Protein AF-0000000080270643 (afdb_homodimer)

Foldseek 3Di:
DAWADDDDQKIKLKAFDQPQQDDPHPDGDPGAKIQIKMWRHFLAIEIEFAAAPPCRVSSVVRVCVRHPLDAHAEYEYQDCPRRGPVCVLVVCVSHVNYEYEFAPVNVVVVCVNNVDDHHYDYQDAWDDRDQWIWGKADLACLPHRGGIWIATQVGQEIERALQQAFGHGFDPDQAPVRRDDCPVRSLSSCCPRVVLPLVSLVVRLVRCVPGRHQWYHYRMGHIYRPCVVVSSVVSNVSSDDDDLPAAEEEEEEADDPCQLVVLSVLLQVLLVVVPHHYDYDYQVVDDLVVLLVVLLNHLEYEYEAEDDPLEGDVSSVSNLVPHALSSRAAREYAYEYEYAPHGNHRQVSQVSCVVSRHRYPNVGQYDYDHDDDVSSVVSSVVSVVRVVSSVD/DAWADDDDQKIKLKAFDQPDQDDPNPDGDDGAKIQIKMWRHFLAIEIEFAAAPPCRVSSVVRVCVRHPLDAHAEYEYQDCPRRGPVCVLVVCVSHVNYEYEFAPVNVVVVCVNNVDDHHYDYQPAWDDRDPWIWGKAQLACLPHRGGIWIATQVGQEIEHALQQAFGHGFDPDQAPVRRDDCPVRSLSSCCPRVVLPLVSLVVRLVRCVPGRHQWYHYRMGHIYRPCVVVSSVVSNVSSDDDDLPAAEEEEEEADDPCQLVVLSVLLQVLLVVVPHHYDYDYQVVDDLVVLLVVLLNHLEYEYEAEDDPLEGDVSSVVNLVPHALSSRAAREYAYEYEYAPHGNHRQVSQVSCVVSRHRYPNVGQYDYDHDDDVSSVVSSVVSVVRVVSSVD

Secondary structure (DSSP, 8-state):
---EEEETTEEE--EEETT--EETTTEE-SS-EEE--EEEESSSEEEE----TT-HHHHHHHHHHHHTTPPP-EEEES---HHHHTTHHHHHHHSTTPEEEE-HHHHHHHHHHH-S---EEE--SEEE-SS-EEEEEE-TTSSSTT-EEEEETTTTEEEEETTT--S---SS-SBTTSS---HHHHHHHIIIIIGGGHHHHHHHHHHTTTS--SEEEESSSPBBSSSHHHHHHHHHHHT-----SS-EEEEEE--SSSHHHHHHHHHHHHHHHTTSEEEEEEGGGS-HHHHHHHHHT-SEEEEE--EETTEE-HHHHHHHTT--HHHHTT-EEEEEEEESS---HHHHHHHHHHHTT-EE-TT-EEEESS--HHHHHHHHHHHHHHHHHHT-/---EEEETTEEE--EEETT--EETTTEE-SS-EEE--EEEESSSEEEE----TT-HHHHHHHHHHHHTTPPP-EEEES---HHHHTTHHHHHHHSTTPEEEE-HHHHHHHHHHH-S---EEE--SEEE-SS-EEEEEE-TTSSSTT-EEEEETTTTEEEEETTT--S---SS-SBTTSS---HHHHHHHIIIIIGGGHHHHHHHHHHTTTS--SEEEESSSPBBSSSHHHHHHHHHHHT-----SS-EEEEEE--SSSHHHHHHHHHHHHHHHTTSEEEEEEGGGS-HHHHHHHHHT-SEEEEE--EETTEE-HHHHHHHTT--HHHHTT-EEEEEEEESS---HHHHHHHHHHHTT-EE-TT-EEEESS--HHHHHHHHHHHHHHHHHHT-

InterPro domains:
  IPR001279 Metallo-beta-lactamase [SM00849] (34-220)
  IPR008254 Flavodoxin/nitric oxide synthase [PF00258] (251-378)
  IPR008254 Flavodoxin/nitric oxide synthase [PS50902] (249-387)
  IPR016440 Rubredoxin-oxygen oxidoreductase [PIRSF005243] (1-388)
  IPR029039 Flavoprotein-like superfamily [G3DSA:3.40.50.360] (244-392)
  IPR029039 Flavoprotein-like superfamily [SSF52218] (246-391)
  IPR036866 Ribonuclease Z/Hydroxyacylglutathione hydrolase-like [G3DSA:3.60.15.10] (1-240)
  IPR036866 Ribonuclease Z/Hydroxyacylglutathione hydrolase-like [SSF56281] (3-280)
  IPR045761 ODP domain [PF19583] (35-221)

Solvent-accessible surface area (backbone atoms only — not comparable to full-atom values): 39728 Å² total; per-residue (Å²): 123,75,72,38,78,76,52,94,52,28,32,42,30,35,46,70,37,61,79,46,48,62,51,60,80,85,37,74,33,92,44,7,20,30,26,30,19,35,37,34,63,51,84,39,24,36,32,41,43,32,28,24,61,92,47,46,67,66,26,48,54,38,48,36,70,73,54,53,86,62,78,44,46,32,35,36,40,33,49,70,56,49,60,29,35,46,26,42,64,63,50,39,68,78,31,67,78,26,32,35,32,18,34,67,59,29,52,56,48,43,38,42,54,59,70,53,89,77,56,65,47,68,55,60,58,66,47,76,27,69,84,44,38,39,37,47,42,84,27,51,38,52,69,41,73,29,14,30,32,42,31,31,65,78,74,17,34,34,34,36,36,64,51,86,22,22,48,31,35,55,83,76,33,57,38,55,89,51,32,69,88,53,63,69,39,34,52,53,34,38,54,68,64,43,47,67,29,20,73,38,50,49,54,41,50,60,74,49,64,84,57,70,70,56,30,38,42,23,29,18,30,50,30,25,57,84,49,41,69,56,50,55,50,46,51,54,60,73,32,58,76,80,77,72,85,64,64,30,34,44,32,37,28,45,50,65,82,48,39,30,44,52,50,46,48,48,51,24,50,53,42,38,74,71,72,36,50,44,46,64,41,57,50,89,82,47,58,69,71,56,51,46,54,50,56,69,70,32,52,24,40,35,45,26,27,37,27,56,76,59,25,47,46,46,71,58,49,57,53,61,49,66,57,49,28,73,69,42,47,66,28,29,32,38,17,25,21,24,17,80,88,52,64,42,11,30,60,53,48,37,52,53,43,42,70,37,41,30,45,59,45,82,82,45,45,76,39,58,50,41,73,48,73,69,51,51,52,52,46,53,53,48,51,51,55,46,50,52,57,61,74,99,122,75,70,38,77,76,52,94,52,30,29,42,33,36,45,71,38,63,78,46,50,64,50,74,77,79,37,76,32,94,44,7,20,30,25,30,21,33,38,35,64,50,83,40,24,36,32,40,42,32,28,24,62,92,45,45,67,64,27,48,53,38,48,35,71,73,54,53,86,62,77,44,47,31,35,36,41,34,47,69,56,48,60,28,35,46,27,42,62,61,52,39,67,77,32,68,78,26,31,35,32,19,33,64,60,30,52,57,49,45,38,42,54,61,69,52,89,76,56,66,47,67,54,60,59,65,48,77,27,68,85,42,38,39,37,47,41,85,28,50,38,51,67,42,73,31,14,29,33,42,32,32,66,79,73,17,35,33,32,34,36,63,52,85,21,21,49,32,34,54,82,75,34,58,38,55,88,50,33,69,89,54,64,69,39,33,52,52,36,38,56,68,62,42,47,66,29,20,73,37,49,50,54,41,50,60,75,50,64,84,58,70,71,55,29,37,42,23,29,17,30,49,28,26,58,82,48,41,67,58,49,56,52,46,51,53,60,72,33,58,77,78,75,72,86,64,66,29,34,44,31,38,28,46,49,61,82,49,37,29,45,51,49,46,48,49,50,23,51,53,42,38,73,72,72,35,50,43,46,64,41,58,50,89,81,47,57,67,71,57,52,46,53,50,56,68,69,33,52,25,39,33,46,27,27,36,27,56,73,61,25,48,46,46,72,58,49,54,54,61,48,65,56,49,28,73,67,43,48,67,29,30,31,39,18,25,22,25,17,79,87,52,63,43,11,31,60,54,47,37,51,52,43,42,71,36,41,28,44,59,45,84,83,43,44,77,42,57,50,41,72,47,73,70,53,52,52,50,47,52,52,47,51,50,54,46,52,53,58,64,73,103

Structure (mmCIF, N/CA/C/O backbone):
data_AF-0000000080270643-model_v1
#
loop_
_entity.id
_entity.type
_entity.pdbx_description
1 polymer 'MBL fold metallo-hydrolase'
#
loop_
_atom_site.group_PDB
_atom_site.id
_atom_site.type_symbol
_atom_site.label_atom_id
_atom_site.label_alt_id
_atom_site.label_comp_id
_atom_site.label_asym_id
_atom_site.label_entity_id
_atom_site.label_seq_id
_atom_site.pdbx_PDB_ins_code
_atom_site.Cartn_x
_atom_site.Cartn_y
_atom_site.Cartn_z
_atom_site.occupancy
_atom_site.B_iso_or_equiv
_atom_site.auth_seq_id
_atom_site.auth_comp_id
_atom_site.auth_asym_id
_atom_site.auth_atom_id
_atom_site.pdbx_PDB_model_num
ATOM 1 N N . MET A 1 1 ? -5.559 20.656 32.625 1 81.25 1 MET A N 1
ATOM 2 C CA . MET A 1 1 ? -4.559 21.5 33.281 1 81.25 1 MET A CA 1
ATOM 3 C C . MET A 1 1 ? -5.074 22.922 33.438 1 81.25 1 MET A C 1
ATOM 5 O O . MET A 1 1 ? -5.844 23.422 32.594 1 81.25 1 MET A O 1
ATOM 9 N N . GLU A 1 2 ? -4.609 23.531 34.5 1 87.31 2 GLU A N 1
ATOM 10 C CA . GLU A 1 2 ? -5.051 24.891 34.781 1 87.31 2 GLU A CA 1
ATOM 11 C C . GLU A 1 2 ? -4.258 25.922 33.969 1 87.31 2 GLU A C 1
ATOM 13 O O . GLU A 1 2 ? -3.186 25.609 33.438 1 87.31 2 GLU A O 1
ATOM 18 N N . THR A 1 3 ? -4.922 27.047 33.906 1 94 3 THR A N 1
ATOM 19 C CA . THR A 1 3 ? -4.219 28.172 33.281 1 94 3 THR A CA 1
ATOM 20 C C . THR A 1 3 ? -2.857 28.391 33.938 1 94 3 THR A C 1
ATOM 22 O O . THR A 1 3 ? -2.732 28.297 35.156 1 94 3 THR A O 1
ATOM 25 N N . THR A 1 4 ? -1.87 28.656 33.125 1 94.69 4 THR A N 1
ATOM 26 C CA . THR A 1 4 ? -0.517 28.844 33.625 1 94.69 4 THR A CA 1
ATOM 27 C C . THR A 1 4 ? 0.04 30.203 33.219 1 94.69 4 THR A C 1
ATOM 29 O O . THR A 1 4 ? 0.062 30.531 32.031 1 94.69 4 THR A O 1
ATOM 32 N N . LYS A 1 5 ? 0.478 30.969 34.188 1 97.06 5 LYS A N 1
ATOM 33 C CA . LYS A 1 5 ? 1.164 32.219 33.906 1 97.06 5 LYS A CA 1
ATOM 34 C C . LYS A 1 5 ? 2.607 31.969 33.469 1 97.06 5 LYS A C 1
ATOM 36 O O . LYS A 1 5 ? 3.391 31.391 34.219 1 97.06 5 LYS A O 1
ATOM 41 N N . LEU A 1 6 ? 2.984 32.375 32.344 1 97.44 6 LEU A N 1
ATOM 42 C CA . LEU A 1 6 ? 4.324 32.156 31.812 1 97.44 6 LEU A CA 1
ATOM 43 C C . LEU A 1 6 ? 5.238 33.344 32.094 1 97.44 6 LEU A C 1
ATOM 45 O O . LEU A 1 6 ? 6.375 33.156 32.531 1 97.44 6 LEU A O 1
ATOM 49 N N . LYS A 1 7 ? 4.809 34.562 31.812 1 96.94 7 LYS A N 1
ATOM 50 C CA . LYS A 1 7 ? 5.43 35.844 32.094 1 96.94 7 LYS A CA 1
ATOM 51 C C . LYS A 1 7 ? 4.383 36.906 32.438 1 96.94 7 LYS A C 1
ATOM 53 O O . LYS A 1 7 ? 3.197 36.562 32.562 1 96.94 7 LYS A O 1
ATOM 58 N N . ASP A 1 8 ? 4.859 38.125 32.656 1 95.94 8 ASP A N 1
ATOM 59 C CA . ASP A 1 8 ? 3.918 39.156 33.062 1 95.94 8 ASP A CA 1
ATOM 60 C C . ASP A 1 8 ? 2.816 39.344 32 1 95.94 8 ASP A C 1
ATOM 62 O O . ASP A 1 8 ? 3.092 39.688 30.859 1 95.94 8 ASP A O 1
ATOM 66 N N . ASN A 1 9 ? 1.522 39 32.375 1 96.25 9 ASN A N 1
ATOM 67 C CA . ASN A 1 9 ? 0.296 39.156 31.594 1 96.25 9 ASN A CA 1
ATOM 68 C C . ASN A 1 9 ? 0.257 38.25 30.375 1 96.25 9 ASN A C 1
ATOM 70 O O . ASN A 1 9 ? -0.412 38.531 29.391 1 96.25 9 ASN A O 1
ATOM 74 N N . ILE A 1 10 ? 1.079 37.219 30.344 1 98.44 10 ILE A N 1
ATOM 75 C CA . ILE A 1 10 ? 1.055 36.219 29.281 1 98.44 10 ILE A CA 1
ATOM 76 C C . ILE A 1 10 ? 0.753 34.844 29.875 1 98.44 10 ILE A C 1
ATOM 78 O O . ILE A 1 10 ? 1.457 34.375 30.781 1 98.44 10 ILE A O 1
ATOM 82 N N . TYR A 1 11 ? -0.249 34.188 29.359 1 98.56 11 TYR A N 1
ATOM 83 C CA . TYR A 1 11 ? -0.774 32.969 29.984 1 98.56 11 TYR A CA 1
ATOM 84 C C . TYR A 1 11 ? -0.944 31.859 28.953 1 98.56 11 TYR A C 1
ATOM 86 O O . TYR A 1 11 ? -1.33 32.125 27.812 1 98.56 11 TYR A O 1
ATOM 94 N N . TRP A 1 12 ? -0.659 30.625 29.391 1 98.44 12 TRP A N 1
ATOM 95 C CA . TRP A 1 12 ? -1.078 29.453 28.641 1 98.44 12 TRP A CA 1
ATOM 96 C C . TRP A 1 12 ? -2.557 29.156 28.875 1 98.44 12 TRP A C 1
ATOM 98 O O . TRP A 1 12 ? -3 29.031 30.031 1 98.44 12 TRP A O 1
ATOM 108 N N . ILE A 1 13 ? -3.336 29.047 27.812 1 98.25 13 ILE A N 1
ATOM 109 C CA . ILE A 1 13 ? -4.77 28.797 27.906 1 98.25 13 ILE A CA 1
ATOM 110 C C . ILE A 1 13 ? -5.148 27.594 27.047 1 98.25 13 ILE A C 1
ATOM 112 O O . ILE A 1 13 ? -6.281 27.5 26.562 1 98.25 13 ILE A O 1
ATOM 116 N N . GLY A 1 14 ? -4.211 26.734 26.75 1 97.62 14 GLY A N 1
ATOM 117 C CA . GLY A 1 14 ? -4.418 25.547 25.922 1 97.62 14 GLY A CA 1
ATOM 118 C C . GLY A 1 14 ? -5.148 24.438 26.656 1 97.62 14 GLY A C 1
ATOM 119 O O . GLY A 1 14 ? -5.711 24.656 27.734 1 97.62 14 GLY A O 1
ATOM 120 N N . VAL A 1 15 ? -5.203 23.266 25.984 1 97.38 15 VAL A N 1
ATOM 121 C CA . VAL A 1 15 ? -5.93 22.125 26.516 1 97.38 15 VAL A CA 1
ATOM 122 C C . VAL A 1 15 ? -5.105 20.859 26.312 1 97.38 15 VAL A C 1
ATOM 124 O O . VAL A 1 15 ? -4.375 20.734 25.328 1 97.38 15 VAL A O 1
ATOM 127 N N . ASN A 1 16 ? -5.227 19.922 27.266 1 96.12 16 ASN A N 1
ATOM 128 C CA . ASN A 1 16 ? -4.629 18.594 27.156 1 96.12 16 ASN A CA 1
ATOM 129 C C . ASN A 1 16 ? -5.57 17.609 26.453 1 96.12 16 ASN A C 1
ATOM 131 O O . ASN A 1 16 ? -6.785 17.672 26.641 1 96.12 16 ASN A O 1
ATOM 135 N N . ASP A 1 17 ? -5.02 16.812 25.625 1 95.81 17 ASP A N 1
ATOM 136 C CA . ASP A 1 17 ? -5.711 15.664 25.031 1 95.81 17 ASP A CA 1
ATOM 137 C C . ASP A 1 17 ? -4.922 14.375 25.234 1 95.81 17 ASP A C 1
ATOM 139 O O . ASP A 1 17 ? -4.359 13.828 24.297 1 95.81 17 ASP A O 1
ATOM 143 N N . PRO A 1 18 ? -4.941 13.844 26.453 1 94.69 18 PRO A N 1
ATOM 144 C CA . PRO A 1 18 ? -4.102 12.695 26.781 1 94.69 18 PRO A CA 1
ATOM 145 C C . PRO A 1 18 ? -4.551 11.414 26.094 1 94.69 18 PRO A C 1
ATOM 147 O O . PRO A 1 18 ? -3.781 10.453 26 1 94.69 18 PRO A O 1
ATOM 150 N N . LYS A 1 19 ? -5.695 11.344 25.516 1 91.56 19 LYS A N 1
ATOM 151 C CA . LYS A 1 19 ? -6.262 10.102 24.984 1 91.56 19 LYS A CA 1
ATOM 152 C C . LYS A 1 19 ? -5.98 9.961 23.5 1 91.56 19 LYS A C 1
ATOM 154 O O . LYS A 1 19 ? -6.254 8.914 22.906 1 91.56 19 LYS A O 1
ATOM 159 N N . LEU A 1 20 ? -5.453 11.078 22.891 1 91.5 20 LEU A N 1
ATOM 160 C CA . LEU A 1 20 ? -5.199 11.016 21.469 1 91.5 20 LEU A CA 1
ATOM 161 C C . LEU A 1 20 ? -4.207 9.906 21.141 1 91.5 20 LEU A C 1
ATOM 163 O O . LEU A 1 20 ? -3.131 9.828 21.719 1 91.5 20 LEU A O 1
ATOM 167 N N . LYS A 1 21 ? -4.559 8.984 20.141 1 88.75 21 LYS A N 1
ATOM 168 C CA . LYS A 1 21 ? -3.697 7.863 19.75 1 88.75 21 LYS A CA 1
ATOM 169 C C . LYS A 1 21 ? -3.15 8.047 18.344 1 88.75 21 LYS A C 1
ATOM 171 O O . LYS A 1 21 ? -2.066 7.551 18.031 1 88.75 21 LYS A O 1
ATOM 176 N N . VAL A 1 22 ? -3.945 8.703 17.516 1 87.25 22 VAL A N 1
ATOM 177 C CA . VAL A 1 22 ? -3.533 8.938 16.141 1 87.25 22 VAL A CA 1
ATOM 178 C C . VAL A 1 22 ? -3.799 10.398 15.758 1 87.25 22 VAL A C 1
ATOM 180 O O . VAL A 1 22 ? -4.926 10.883 15.891 1 87.25 22 VAL A O 1
ATOM 183 N N . PHE A 1 23 ? -2.756 11.008 15.445 1 85.88 23 PHE A N 1
ATOM 184 C CA . PHE A 1 23 ? -2.863 12.383 14.961 1 85.88 23 PHE A CA 1
ATOM 185 C C . PHE A 1 23 ? -2.908 12.414 13.438 1 85.88 23 PHE A C 1
ATOM 187 O O . PHE A 1 23 ? -2.033 11.859 12.773 1 85.88 23 PHE A O 1
ATOM 194 N N . ASP A 1 24 ? -4.02 13.07 12.922 1 79.5 24 ASP A N 1
ATOM 195 C CA . ASP A 1 24 ? -4.312 13.156 11.492 1 79.5 24 ASP A CA 1
ATOM 196 C C . ASP A 1 24 ? -4.562 11.773 10.898 1 79.5 24 ASP A C 1
ATOM 198 O O . ASP A 1 24 ? -5.547 11.117 11.234 1 79.5 24 ASP A O 1
ATOM 202 N N . ILE A 1 25 ? -3.715 10.945 10.492 1 81.25 25 ILE A N 1
ATOM 203 C CA . ILE A 1 25 ? -3.846 9.609 9.93 1 81.25 25 ILE A CA 1
ATOM 204 C C . ILE A 1 25 ? -2.498 8.891 9.977 1 81.25 25 ILE A C 1
ATOM 206 O O . ILE A 1 25 ? -2.441 7.676 10.164 1 81.25 25 ILE A O 1
ATOM 210 N N . ILE A 1 26 ? -1.55 9.594 10.047 1 73.88 26 ILE A N 1
ATOM 211 C CA . ILE A 1 26 ? -0.252 9.016 9.719 1 73.88 26 ILE A CA 1
ATOM 212 C C . ILE A 1 26 ? 0.605 8.922 10.977 1 73.88 26 ILE A C 1
ATOM 214 O O . ILE A 1 26 ? 1.624 8.227 10.992 1 73.88 26 ILE A O 1
ATOM 218 N N . MET A 1 27 ? 0.141 9.648 12.031 1 84.25 27 MET A N 1
ATOM 219 C CA . MET A 1 27 ? 1.059 9.75 13.156 1 84.25 27 MET A CA 1
ATOM 220 C C . MET A 1 27 ? 0.45 9.125 14.406 1 84.25 27 MET A C 1
ATOM 222 O O . MET A 1 27 ? -0.525 9.641 14.961 1 84.25 27 MET A O 1
ATOM 226 N N . GLU A 1 28 ? 1.074 8.148 14.836 1 85.25 28 GLU A N 1
ATOM 227 C CA . GLU A 1 28 ? 0.664 7.551 16.094 1 85.25 28 GLU A CA 1
ATOM 228 C C . GLU A 1 28 ? 1.33 8.25 17.281 1 85.25 28 GLU A C 1
ATOM 230 O O . GLU A 1 28 ? 2.498 8.641 17.203 1 85.25 28 GLU A O 1
ATOM 235 N N . THR A 1 29 ? 0.585 8.578 18.25 1 86.44 29 THR A N 1
ATOM 236 C CA . THR A 1 29 ? 1.157 9.18 19.453 1 86.44 29 THR A CA 1
ATOM 237 C C . THR A 1 29 ? 0.917 8.297 20.672 1 86.44 29 THR A C 1
ATOM 239 O O . THR A 1 29 ? -0.184 7.777 20.859 1 86.44 29 THR A O 1
ATOM 242 N N . LYS A 1 30 ? 1.916 8.062 21.547 1 86.31 30 LYS A N 1
ATOM 243 C CA . LYS A 1 30 ? 1.851 7.191 22.719 1 86.31 30 LYS A CA 1
ATOM 244 C C . LYS A 1 30 ? 1.422 7.977 23.953 1 86.31 30 LYS A C 1
ATOM 246 O O . LYS A 1 30 ? 0.902 7.398 24.906 1 86.31 30 LYS A O 1
ATOM 251 N N . LYS A 1 31 ? 1.6 9.273 23.906 1 94.12 31 LYS A N 1
ATOM 252 C CA . LYS A 1 31 ? 1.43 10.047 25.125 1 94.12 31 LYS A CA 1
ATOM 253 C C . LYS A 1 31 ? 0.506 11.242 24.906 1 94.12 31 LYS A C 1
ATOM 255 O O . LYS A 1 31 ? 0.683 12.289 25.531 1 94.12 31 LYS A O 1
ATOM 260 N N . GLY A 1 32 ? -0.404 11.086 23.953 1 95.69 32 GLY A N 1
ATOM 261 C CA . GLY A 1 32 ? -1.379 12.133 23.703 1 95.69 32 GLY A CA 1
ATOM 262 C C . GLY A 1 32 ? -0.764 13.391 23.125 1 95.69 32 GLY A C 1
ATOM 263 O O . GLY A 1 32 ? 0.248 13.328 22.422 1 95.69 32 GLY A O 1
ATOM 264 N N . THR A 1 33 ? -1.459 14.508 23.281 1 96.94 33 THR A N 1
ATOM 265 C CA . THR A 1 33 ? -0.998 15.797 22.766 1 96.94 33 THR A CA 1
ATOM 266 C C . THR A 1 33 ? -1.601 16.953 23.578 1 96.94 33 THR A C 1
ATOM 268 O O . THR A 1 33 ? -2.252 16.719 24.594 1 96.94 33 THR A O 1
ATOM 271 N N . THR A 1 34 ? -1.216 18.109 23.25 1 97 34 THR A N 1
ATOM 272 C CA . THR A 1 34 ? -1.857 19.328 23.703 1 97 34 THR A CA 1
ATOM 273 C C . THR A 1 34 ? -2.207 20.234 22.516 1 97 34 THR A C 1
ATOM 275 O O . THR A 1 34 ? -1.606 20.109 21.453 1 97 34 THR A O 1
ATOM 278 N N . TYR A 1 35 ? -3.234 20.922 22.703 1 97.44 35 TYR A N 1
ATOM 279 C CA . TYR A 1 35 ? -3.518 22.047 21.828 1 97.44 35 TYR A CA 1
ATOM 280 C C . TYR A 1 35 ? -3.264 23.375 22.562 1 97.44 35 TYR A C 1
ATOM 282 O O . TYR A 1 35 ? -4.129 23.859 23.297 1 97.44 35 TYR A O 1
ATOM 290 N N . ASN A 1 36 ? -2.068 23.891 22.297 1 98.12 36 ASN A N 1
ATOM 291 C CA . ASN A 1 36 ? -1.649 25.078 23.031 1 98.12 36 ASN A CA 1
ATOM 292 C C . ASN A 1 36 ? -2.203 26.359 22.406 1 98.12 36 ASN A C 1
ATOM 294 O O . ASN A 1 36 ? -2.328 26.453 21.188 1 98.12 36 ASN A O 1
ATOM 298 N N . SER A 1 37 ? -2.543 27.203 23.203 1 98.38 37 SER A N 1
ATOM 299 C CA . SER A 1 37 ? -2.953 28.562 22.922 1 98.38 37 SER A CA 1
ATOM 300 C C . SER A 1 37 ? -2.504 29.516 24.031 1 98.38 37 SER A C 1
ATOM 302 O O . SER A 1 37 ? -2.219 29.078 25.141 1 98.38 37 SER A O 1
ATOM 304 N N . TYR A 1 38 ? -2.359 30.719 23.703 1 98.75 38 TYR A N 1
ATOM 305 C CA . TYR A 1 38 ? -1.782 31.656 24.672 1 98.75 38 TYR A CA 1
ATOM 306 C C . TYR A 1 38 ? -2.561 32.969 24.688 1 98.75 38 TYR A C 1
ATOM 308 O O . TYR A 1 38 ? -3.059 33.406 23.641 1 98.75 38 TYR A O 1
ATOM 316 N N . LEU A 1 39 ? -2.611 33.562 25.844 1 98.81 39 LEU A N 1
ATOM 317 C CA . LEU A 1 39 ? -3.324 34.812 26.062 1 98.81 39 LEU A CA 1
ATOM 318 C C . LEU A 1 39 ? -2.379 35.906 26.578 1 98.81 39 LEU A C 1
ATOM 320 O O . LEU A 1 39 ? -1.613 35.688 27.516 1 98.81 39 LEU A O 1
ATOM 324 N N . ILE A 1 40 ? -2.363 37 25.891 1 98.75 40 ILE A N 1
ATOM 325 C CA . ILE A 1 40 ? -1.622 38.188 26.328 1 98.75 40 ILE A CA 1
ATOM 326 C C . ILE A 1 40 ? -2.596 39.25 26.797 1 98.75 40 ILE A C 1
ATOM 328 O O . ILE A 1 40 ? -3.277 39.906 26 1 98.75 40 ILE A O 1
ATOM 332 N N . ASP A 1 41 ? -2.664 39.5 28.062 1 98.5 41 ASP A N 1
ATOM 333 C CA . ASP A 1 41 ? -3.57 40.438 28.672 1 98.5 41 ASP A CA 1
ATOM 334 C C . ASP A 1 41 ? -2.889 41.812 28.875 1 98.5 41 ASP A C 1
ATOM 336 O O . ASP A 1 41 ? -2.461 42.125 29.984 1 98.5 41 ASP A O 1
ATOM 340 N N . ASP A 1 42 ? -2.811 42.531 27.844 1 97.94 42 ASP A N 1
ATOM 341 C CA . ASP A 1 42 ? -2.197 43.844 27.797 1 97.94 42 ASP A CA 1
ATOM 342 C C . ASP A 1 42 ? -3.248 44.938 27.578 1 97.94 42 ASP A C 1
ATOM 344 O O . ASP A 1 42 ? -4.43 44.75 27.875 1 97.94 42 ASP A O 1
ATOM 348 N N . GLU A 1 43 ? -2.854 46.281 27.234 1 98.19 43 GLU A N 1
ATOM 349 C CA . GLU A 1 43 ? -3.832 47.281 26.875 1 98.19 43 GLU A CA 1
ATOM 350 C C . GLU A 1 43 ? -4.781 46.812 25.797 1 98.19 43 GLU A C 1
ATOM 352 O O . GLU A 1 43 ? -5.988 47.031 25.859 1 98.19 43 GLU A O 1
ATOM 357 N N . LYS A 1 44 ? -4.188 46.156 24.844 1 98.38 44 LYS A N 1
ATOM 358 C CA . LYS A 1 44 ? -4.93 45.375 23.875 1 98.38 44 LYS A CA 1
ATOM 359 C C . LYS A 1 44 ? -4.723 43.875 24.109 1 98.38 44 LYS A C 1
ATOM 361 O O . LYS A 1 44 ? -3.596 43.438 24.344 1 98.38 44 LYS A O 1
ATOM 366 N N . ILE A 1 45 ? -5.75 43.125 24.078 1 98.75 45 ILE A N 1
ATOM 367 C CA . ILE A 1 45 ? -5.703 41.688 24.422 1 98.75 45 ILE A CA 1
ATOM 368 C C . ILE A 1 45 ? -5.547 40.875 23.141 1 98.75 45 ILE A C 1
ATOM 370 O O . ILE A 1 45 ? -6.254 41.094 22.156 1 98.75 45 ILE A O 1
ATOM 374 N N . ALA A 1 46 ? -4.605 39.938 23.203 1 98.81 46 ALA A N 1
ATOM 375 C CA . ALA A 1 46 ? -4.363 39.094 22.047 1 98.81 46 ALA A CA 1
ATOM 376 C C . ALA A 1 46 ? -4.367 37.625 22.469 1 98.81 46 ALA A C 1
ATOM 378 O O . ALA A 1 46 ? -3.9 37.25 23.547 1 98.81 46 ALA A O 1
ATOM 379 N N . ILE A 1 47 ? -4.887 36.781 21.625 1 98.75 47 ILE A N 1
ATOM 380 C CA . ILE A 1 47 ? -4.809 35.312 21.734 1 98.75 47 ILE A CA 1
ATOM 381 C C . ILE A 1 47 ? -3.957 34.75 20.594 1 98.75 47 ILE A C 1
ATOM 383 O O . ILE A 1 47 ? -4.109 35.156 19.438 1 98.75 47 ILE A O 1
ATOM 387 N N . VAL A 1 48 ? -3.021 33.906 20.938 1 98.62 48 VAL A N 1
ATOM 388 C CA . VAL A 1 48 ? -2.182 33.25 19.938 1 98.62 48 VAL A CA 1
ATOM 389 C C . VAL A 1 48 ? -2.672 31.828 19.688 1 98.62 48 VAL A C 1
ATOM 391 O O . VAL A 1 48 ? -2.627 31 20.594 1 98.62 48 VAL A O 1
ATOM 394 N N . ASP A 1 49 ? -3.119 31.594 18.484 1 97.25 49 ASP A N 1
ATOM 395 C CA . ASP A 1 49 ? -3.686 30.328 18.016 1 97.25 49 ASP A CA 1
ATOM 396 C C . ASP A 1 49 ? -4.891 29.922 18.875 1 97.25 49 ASP A C 1
ATOM 398 O O . ASP A 1 49 ? -5.199 30.562 19.875 1 97.25 49 ASP A O 1
ATOM 402 N N . SER A 1 50 ? -5.625 29.031 18.391 1 96.75 50 SER A N 1
ATOM 403 C CA . SER A 1 50 ? -6.762 28.453 19.094 1 96.75 50 SER A CA 1
ATOM 404 C C . SER A 1 50 ? -6.574 26.953 19.281 1 96.75 50 SER A C 1
ATOM 406 O O . SER A 1 50 ? -5.449 26.453 19.266 1 96.75 50 SER A O 1
ATOM 408 N N . VAL A 1 51 ? -7.684 26.266 19.688 1 97 51 VAL A N 1
ATOM 409 C CA . VAL A 1 51 ? -7.605 24.844 19.984 1 97 51 VAL A CA 1
ATOM 410 C C . VAL A 1 51 ? -8.445 24.062 18.969 1 97 51 VAL A C 1
ATOM 412 O O . VAL A 1 51 ? -9.133 24.656 18.141 1 97 51 VAL A O 1
ATOM 415 N N . LYS A 1 52 ? -8.273 22.812 19 1 95.31 52 LYS A N 1
ATOM 416 C CA . LYS A 1 52 ? -9.008 21.906 18.109 1 95.31 52 LYS A CA 1
ATOM 417 C C . LYS A 1 52 ? -10.508 21.969 18.391 1 95.31 52 LYS A C 1
ATOM 419 O O . LYS A 1 52 ? -10.922 22.203 19.531 1 95.31 52 LYS A O 1
ATOM 424 N N . ASN A 1 53 ? -11.242 21.781 17.344 1 94 53 ASN A N 1
ATOM 425 C CA . ASN A 1 53 ? -12.688 21.656 17.531 1 94 53 ASN A CA 1
ATOM 426 C C . ASN A 1 53 ? -13.039 20.625 18.594 1 94 53 ASN A C 1
ATOM 428 O O . ASN A 1 53 ? -12.438 19.547 18.641 1 94 53 ASN A O 1
ATOM 432 N N . GLY A 1 54 ? -13.969 20.969 19.453 1 93.69 54 GLY A N 1
ATOM 433 C CA . GLY A 1 54 ? -14.367 20.078 20.547 1 93.69 54 GLY A CA 1
ATOM 434 C C . GLY A 1 54 ? -13.742 20.453 21.875 1 93.69 54 GLY A C 1
ATOM 435 O O . GLY A 1 54 ? -14.195 19.984 22.922 1 93.69 54 GLY A O 1
ATOM 436 N N . PHE A 1 55 ? -12.719 21.344 21.812 1 96.06 55 PHE A N 1
ATOM 437 C CA . PHE A 1 55 ? -12 21.656 23.047 1 96.06 55 PHE A CA 1
ATOM 438 C C . PHE A 1 55 ? -12.172 23.125 23.406 1 96.06 55 PHE A C 1
ATOM 440 O O . PHE A 1 55 ? -11.555 23.609 24.359 1 96.06 55 PHE A O 1
ATOM 447 N N . LEU A 1 56 ? -13.023 23.844 22.703 1 96.56 56 LEU A N 1
ATOM 448 C CA . LEU A 1 56 ? -13.117 25.297 22.859 1 96.56 56 LEU A CA 1
ATOM 449 C C . LEU A 1 56 ? -13.625 25.672 24.25 1 96.56 56 LEU A C 1
ATOM 451 O O . LEU A 1 56 ? -13.164 26.641 24.844 1 96.56 56 LEU A O 1
ATOM 455 N N . ASP A 1 57 ? -14.578 24.953 24.781 1 97.12 57 ASP A N 1
ATOM 456 C CA . ASP A 1 57 ? -15.203 25.297 26.062 1 97.12 57 ASP A CA 1
ATOM 457 C C . ASP A 1 57 ? -14.164 25.375 27.172 1 97.12 57 ASP A C 1
ATOM 459 O O . ASP A 1 57 ? -14.188 26.297 28 1 97.12 57 ASP A O 1
ATOM 463 N N . GLU A 1 58 ? -13.344 24.406 27.156 1 97.12 58 GLU A N 1
ATOM 464 C CA . GLU A 1 58 ? -12.297 24.391 28.188 1 97.12 58 GLU A CA 1
ATOM 465 C C . GLU A 1 58 ? -11.352 25.578 28.031 1 97.12 58 GLU A C 1
ATOM 467 O O . GLU A 1 58 ? -11 26.234 29.016 1 97.12 58 GLU A O 1
ATOM 472 N N . SER A 1 59 ? -10.93 25.859 26.844 1 97.38 59 SER A N 1
ATOM 473 C CA . SER A 1 59 ? -10.047 27 26.609 1 97.38 59 SER A CA 1
ATOM 474 C C . SER A 1 59 ? -10.742 28.312 26.953 1 97.38 59 SER A C 1
ATOM 476 O O . SER A 1 59 ? -10.125 29.203 27.531 1 97.38 59 SER A O 1
ATOM 478 N N . LEU A 1 60 ? -12.008 28.422 26.594 1 97.5 60 LEU A N 1
ATOM 479 C CA . LEU A 1 60 ? -12.789 29.625 26.844 1 97.5 60 LEU A CA 1
ATOM 480 C C . LEU A 1 60 ? -12.898 29.891 28.344 1 97.5 60 LEU A C 1
ATOM 482 O O . LEU A 1 60 ? -12.867 31.047 28.781 1 97.5 60 LEU A O 1
ATOM 486 N N . SER A 1 61 ? -13.102 28.859 29.078 1 97.75 61 SER A N 1
ATOM 487 C CA . SER A 1 61 ? -13.156 29 30.531 1 97.75 61 SER A CA 1
ATOM 488 C C . SER A 1 61 ? -11.859 29.609 31.078 1 97.75 61 SER A C 1
ATOM 490 O O . SER A 1 61 ? -11.891 30.438 31.984 1 97.75 61 SER A O 1
ATOM 492 N N . LYS A 1 62 ? -10.758 29.203 30.516 1 97.88 62 LYS A N 1
ATOM 493 C CA . LYS A 1 62 ? -9.453 29.734 30.922 1 97.88 62 LYS A CA 1
ATOM 494 C C . LYS A 1 62 ? -9.305 31.203 30.516 1 97.88 62 LYS A C 1
ATOM 496 O O . LYS A 1 62 ? -8.781 32 31.281 1 97.88 62 LYS A O 1
ATOM 501 N N . ILE A 1 63 ? -9.742 31.469 29.297 1 98.25 63 ILE A N 1
ATOM 502 C CA . ILE A 1 63 ? -9.695 32.844 28.812 1 98.25 63 ILE A CA 1
ATOM 503 C C . ILE A 1 63 ? -10.484 33.75 29.75 1 98.25 63 ILE A C 1
ATOM 505 O O . ILE A 1 63 ? -9.961 34.781 30.219 1 98.25 63 ILE A O 1
ATOM 509 N N . LYS A 1 64 ? -11.703 33.406 30.031 1 97.56 64 LYS A N 1
ATOM 510 C CA . LYS A 1 64 ? -12.578 34.219 30.875 1 97.56 64 LYS A CA 1
ATOM 511 C C . LYS A 1 64 ? -12.039 34.312 32.312 1 97.56 64 LYS A C 1
ATOM 513 O O . LYS A 1 64 ? -12.25 35.312 33 1 97.56 64 LYS A O 1
ATOM 518 N N . GLY A 1 65 ? -11.391 33.281 32.688 1 97.56 65 GLY A N 1
ATOM 519 C CA . GLY A 1 65 ? -10.75 33.281 34 1 97.56 65 GLY A CA 1
ATOM 520 C C . GLY A 1 65 ? -9.688 34.344 34.125 1 97.56 65 GLY A C 1
ATOM 521 O O . GLY A 1 65 ? -9.438 34.875 35.219 1 97.56 65 GLY A O 1
ATOM 522 N N . VAL A 1 66 ? -9.039 34.688 33 1 97.75 66 VAL A N 1
ATOM 523 C CA . VAL A 1 66 ? -7.938 35.656 33.031 1 97.75 66 VAL A CA 1
ATOM 524 C C . VAL A 1 66 ? -8.477 37.062 32.781 1 97.75 66 VAL A C 1
ATOM 526 O O . VAL A 1 66 ? -8.125 38 33.5 1 97.75 66 VAL A O 1
ATOM 529 N N . ILE A 1 67 ? -9.422 37.156 31.797 1 97.75 67 ILE A N 1
ATOM 530 C CA . ILE A 1 67 ? -9.727 38.531 31.359 1 97.75 67 ILE A CA 1
ATOM 531 C C . ILE A 1 67 ? -11.18 38.844 31.688 1 97.75 67 ILE A C 1
ATOM 533 O O . ILE A 1 67 ? -11.656 39.938 31.375 1 97.75 67 ILE A O 1
ATOM 537 N N . GLY A 1 68 ? -11.883 37.938 32.312 1 96.62 68 GLY A N 1
ATOM 538 C CA . GLY A 1 68 ? -13.273 38.188 32.625 1 96.62 68 GLY A CA 1
ATOM 539 C C . GLY A 1 68 ? -14.141 38.438 31.406 1 96.62 68 GLY A C 1
ATOM 540 O O . GLY A 1 68 ? -14.133 37.656 30.453 1 96.62 68 GLY A O 1
ATOM 541 N N . GLU A 1 69 ? -14.766 39.625 31.43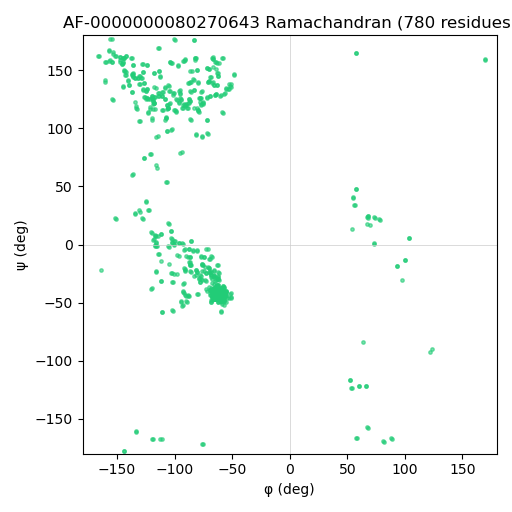8 1 96.06 69 GLU A N 1
ATOM 542 C CA . GLU A 1 69 ? -15.703 39.938 30.359 1 96.06 69 GLU A CA 1
ATOM 543 C C . GLU A 1 69 ? -15.086 40.906 29.359 1 96.06 69 GLU A C 1
ATOM 545 O O . GLU A 1 69 ? -15.789 41.438 28.5 1 96.06 69 GLU A O 1
ATOM 550 N N . LYS A 1 70 ? -13.812 41.125 29.453 1 97.38 70 LYS A N 1
ATOM 551 C CA . LYS A 1 70 ? -13.148 42.031 28.5 1 97.38 70 LYS A CA 1
ATOM 552 C C . LYS A 1 70 ? -13.242 41.469 27.078 1 97.38 70 LYS A C 1
ATOM 554 O O . LYS A 1 70 ? -13.43 40.25 26.891 1 97.38 70 LYS A O 1
ATOM 559 N N . LYS A 1 71 ? -13.133 42.406 26.172 1 97.62 71 LYS A N 1
ATOM 560 C CA . LYS A 1 71 ? -13.102 41.969 24.766 1 97.62 71 LYS A CA 1
ATOM 561 C C . LYS A 1 71 ? -11.695 41.5 24.375 1 97.62 71 LYS A C 1
ATOM 563 O O . LYS A 1 71 ? -10.719 41.844 25.047 1 97.62 71 LYS A O 1
ATOM 568 N N . VAL A 1 72 ? -11.617 40.75 23.328 1 98.62 72 VAL A N 1
ATOM 569 C CA . VAL A 1 72 ? -10.352 40.375 22.703 1 98.62 72 VAL A CA 1
ATOM 570 C C . VAL A 1 72 ? -10.125 41.25 21.469 1 98.62 72 VAL A C 1
ATOM 572 O O . VAL A 1 72 ? -11.023 41.406 20.625 1 98.62 72 VAL A O 1
ATOM 575 N N . ASP A 1 73 ? -8.922 41.844 21.375 1 98.75 73 ASP A N 1
ATOM 576 C CA . ASP A 1 73 ? -8.641 42.75 20.281 1 98.75 73 ASP A CA 1
ATOM 577 C C . ASP A 1 73 ? -8.117 41.969 19.062 1 98.75 73 ASP A C 1
ATOM 579 O O . ASP A 1 73 ? -8.5 42.281 17.922 1 98.75 73 ASP A O 1
ATOM 583 N N . TYR A 1 74 ? -7.23 41.062 19.312 1 98.81 74 TYR A N 1
ATOM 584 C CA . TYR A 1 74 ? -6.559 40.375 18.219 1 98.81 74 TYR A CA 1
ATOM 585 C C . TYR A 1 74 ? -6.512 38.844 18.469 1 98.81 74 TYR A C 1
ATOM 587 O O . TYR A 1 74 ? -6.328 38.406 19.609 1 98.81 74 TYR A O 1
ATOM 595 N N . ILE A 1 75 ? -6.648 38.062 17.469 1 98.75 75 ILE A N 1
ATOM 596 C CA . ILE A 1 75 ? -6.352 36.656 17.453 1 98.75 75 ILE A CA 1
ATOM 597 C C . ILE A 1 75 ? -5.27 36.344 16.406 1 98.75 75 ILE A C 1
ATOM 599 O O . ILE A 1 75 ? -5.504 36.469 15.203 1 98.75 75 ILE A O 1
ATOM 603 N N . ILE A 1 76 ? -4.105 36.062 16.891 1 98.75 76 ILE A N 1
ATOM 604 C CA . ILE A 1 76 ? -2.977 35.719 16.031 1 98.75 76 ILE A CA 1
ATOM 605 C C . ILE A 1 76 ? -3.066 34.25 15.594 1 98.75 76 ILE A C 1
ATOM 607 O O . ILE A 1 76 ? -3.051 33.344 16.438 1 98.75 76 ILE A O 1
ATOM 611 N N . VAL A 1 77 ? -3.186 34.031 14.312 1 98.44 77 VAL A N 1
ATOM 612 C CA . VAL A 1 77 ? -3.213 32.688 13.781 1 98.44 77 VAL A CA 1
ATOM 613 C C . VAL A 1 77 ? -1.902 32.375 13.055 1 98.44 77 VAL A C 1
ATOM 615 O O . VAL A 1 77 ? -1.664 32.875 11.953 1 98.44 77 VAL A O 1
ATOM 618 N N . GLN A 1 78 ? -1.156 31.547 13.648 1 97.81 78 GLN A N 1
ATOM 619 C CA . GLN A 1 78 ? 0.185 31.281 13.133 1 97.81 78 GLN A CA 1
ATOM 620 C C . GLN A 1 78 ? 0.164 30.203 12.062 1 97.81 78 GLN A C 1
ATOM 622 O O . GLN A 1 78 ? 1.102 30.078 11.273 1 97.81 78 GLN A O 1
ATOM 627 N N . HIS A 1 79 ? -0.851 29.391 12.102 1 93.5 79 HIS A N 1
ATOM 628 C CA . HIS A 1 79 ? -1.021 28.203 11.266 1 93.5 79 HIS A CA 1
ATOM 629 C C . HIS A 1 79 ? -2.479 27.766 11.227 1 93.5 79 HIS A C 1
ATOM 631 O O . HIS A 1 79 ? -3.168 27.781 12.25 1 93.5 79 HIS A O 1
ATOM 637 N N . THR A 1 80 ? -2.977 27.344 10.039 1 95.69 80 THR A N 1
ATOM 638 C CA . THR A 1 80 ? -4.426 27.219 9.922 1 95.69 80 THR A CA 1
ATOM 639 C C . THR A 1 80 ? -4.855 25.766 10.062 1 95.69 80 THR A C 1
ATOM 641 O O . THR A 1 80 ? -6.031 25.438 9.883 1 95.69 80 THR A O 1
ATOM 644 N N . GLU A 1 81 ? -3.922 24.828 10.273 1 92.69 81 GLU A N 1
ATOM 645 C CA . GLU A 1 81 ? -4.301 23.438 10.477 1 92.69 81 GLU A CA 1
ATOM 646 C C . GLU A 1 81 ? -5.422 23.312 11.5 1 92.69 81 GLU A C 1
ATOM 648 O O . GLU A 1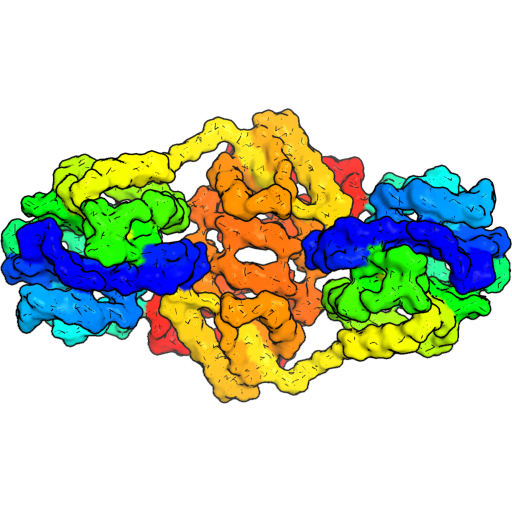 81 ? -5.414 24 12.523 1 92.69 81 GLU A O 1
ATOM 653 N N . LEU A 1 82 ? -6.258 22.422 11.367 1 92.69 82 LEU A N 1
ATOM 654 C CA . LEU A 1 82 ? -7.539 22.406 12.062 1 92.69 82 LEU A CA 1
ATOM 655 C C . LEU A 1 82 ? -7.359 22 13.523 1 92.69 82 LEU A C 1
ATOM 657 O O . LEU A 1 82 ? -8.242 22.234 14.352 1 92.69 82 LEU A O 1
ATOM 661 N N . ASP A 1 83 ? -6.25 21.422 13.82 1 91.88 83 ASP A N 1
ATOM 662 C CA . ASP A 1 83 ? -6.012 21.125 15.227 1 91.88 83 ASP A CA 1
ATOM 663 C C . ASP A 1 83 ? -5.664 22.406 16 1 91.88 83 ASP A C 1
ATOM 665 O O . ASP A 1 83 ? -5.727 22.422 17.234 1 91.88 83 ASP A O 1
ATOM 669 N N . HIS A 1 84 ? -5.414 23.5 15.344 1 90.44 84 HIS A N 1
ATOM 670 C CA . HIS A 1 84 ? -5.16 24.781 15.992 1 90.44 84 HIS A CA 1
ATOM 671 C C . HIS A 1 84 ? -6.242 25.797 15.648 1 90.44 84 HIS A C 1
ATOM 673 O O . HIS A 1 84 ? -6.402 26.797 16.344 1 90.44 84 HIS A O 1
ATOM 679 N N . SER A 1 85 ? -6.891 25.578 14.57 1 91.69 85 SER A N 1
ATOM 680 C CA . SER A 1 85 ? -7.785 26.609 14.062 1 91.69 85 SER A CA 1
ATOM 681 C C . SER A 1 85 ? -9.234 26.125 14.039 1 91.69 85 SER A C 1
ATOM 683 O O . SER A 1 85 ? -10.141 26.875 13.688 1 91.69 85 SER A O 1
ATOM 685 N N . GLY A 1 86 ? -9.438 24.922 14.438 1 91.94 86 GLY A N 1
ATOM 686 C CA . GLY A 1 86 ? -10.75 24.312 14.312 1 91.94 86 GLY A CA 1
ATOM 687 C C . GLY A 1 86 ? -11.82 25.031 15.109 1 91.94 86 GLY A C 1
ATOM 688 O O . GLY A 1 86 ? -13.008 24.969 14.773 1 91.94 86 GLY A O 1
ATOM 689 N N . SER A 1 87 ? -11.398 25.75 16.156 1 95.69 87 SER A N 1
ATOM 690 C CA . SER A 1 87 ? -12.352 26.422 17.031 1 95.69 87 SER A CA 1
ATOM 691 C C . SER A 1 87 ? -12.414 27.906 16.75 1 95.69 87 SER A C 1
ATOM 693 O O . SER A 1 87 ? -13.109 28.656 17.438 1 95.69 87 SER A O 1
ATOM 695 N N . LEU A 1 88 ? -11.727 28.328 15.75 1 97.5 88 LEU A N 1
ATOM 696 C CA . LEU A 1 88 ? -11.578 29.75 15.508 1 97.5 88 LEU A CA 1
ATOM 697 C C . LEU A 1 88 ? -12.93 30.391 15.188 1 97.5 88 LEU A C 1
ATOM 699 O O . LEU A 1 88 ? -13.234 31.484 15.656 1 97.5 88 LEU A O 1
ATOM 703 N N . SER A 1 89 ? -13.711 29.75 14.375 1 96.75 89 SER A N 1
ATOM 704 C CA . SER A 1 89 ? -15.023 30.266 14 1 96.75 89 SER A CA 1
ATOM 705 C C . SER A 1 89 ? -15.883 30.547 15.234 1 96.75 89 SER A C 1
ATOM 707 O O . SER A 1 89 ? -16.453 31.625 15.367 1 96.75 89 SER A O 1
ATOM 709 N N . LYS A 1 90 ? -15.953 29.594 16.109 1 97 90 LYS A N 1
ATOM 710 C CA . LYS A 1 90 ? -16.734 29.734 17.328 1 97 90 LYS A CA 1
ATOM 711 C C . LYS A 1 90 ? -16.109 30.781 18.266 1 97 90 LYS A C 1
ATOM 713 O O . LYS A 1 90 ? -16.828 31.5 18.953 1 97 90 LYS A O 1
ATOM 718 N N . LEU A 1 91 ? -14.797 30.781 18.312 1 97.94 91 LEU A N 1
ATOM 719 C CA . LEU A 1 91 ? -14.102 31.766 19.125 1 97.94 91 LEU A CA 1
ATOM 720 C C . LEU A 1 91 ? -14.453 33.188 18.672 1 97.94 91 LEU A C 1
ATOM 722 O O . LEU A 1 91 ? -14.641 34.062 19.516 1 97.94 91 LEU A O 1
ATOM 726 N N . LEU A 1 92 ? -14.578 33.375 17.391 1 97.94 92 LEU A N 1
ATOM 727 C CA . LEU A 1 92 ? -14.906 34.688 16.812 1 97.94 92 LEU A CA 1
ATOM 728 C C . LEU A 1 92 ? -16.375 35.062 17.078 1 97.94 92 LEU A C 1
ATOM 730 O O . LEU A 1 92 ? -16.75 36.219 17.016 1 97.94 92 LEU A O 1
ATOM 734 N N . GLU A 1 93 ? -17.219 34.062 17.297 1 97.25 93 GLU A N 1
ATOM 735 C CA . GLU A 1 93 ? -18.594 34.344 17.734 1 97.25 93 GLU A CA 1
ATOM 736 C C . GLU A 1 93 ? -18.625 34.875 19.156 1 97.25 93 GLU A C 1
ATOM 738 O O . GLU A 1 93 ? -19.469 35.75 19.469 1 97.25 93 GLU A O 1
ATOM 743 N N . VAL A 1 94 ? -17.766 34.375 19.984 1 97.38 94 VAL A N 1
ATOM 744 C CA . VAL A 1 94 ? -17.688 34.844 21.359 1 97.38 94 VAL A CA 1
ATOM 745 C C . VAL A 1 94 ? -17.062 36.25 21.406 1 97.38 94 VAL A C 1
ATOM 747 O O . VAL A 1 94 ? -17.469 37.094 22.203 1 97.38 94 VAL A O 1
ATOM 750 N N . TYR A 1 95 ? -16.047 36.469 20.547 1 98.12 95 TYR A N 1
ATOM 751 C CA . TYR A 1 95 ? -15.359 37.75 20.453 1 98.12 95 TYR A CA 1
ATOM 752 C C . TYR A 1 95 ? -15.453 38.312 19.047 1 98.12 95 TYR A C 1
ATOM 754 O O . TYR A 1 95 ? -14.453 38.375 18.328 1 98.12 95 TYR A O 1
ATOM 762 N N . PRO A 1 96 ? -16.531 38.844 18.719 1 96.94 96 PRO A N 1
ATOM 763 C CA . PRO A 1 96 ? -16.812 39.25 17.344 1 96.94 96 PRO A CA 1
ATOM 764 C C . PRO A 1 96 ? -16 40.438 16.891 1 96.94 96 PRO A C 1
ATOM 766 O O . PRO A 1 96 ? -15.859 40.688 15.688 1 96.94 96 PRO A O 1
ATOM 769 N N . GLU A 1 97 ? -15.477 41.219 17.766 1 97.06 97 GLU A N 1
ATOM 770 C CA . GLU A 1 97 ? -14.727 42.438 17.406 1 97.06 97 GLU A CA 1
ATOM 771 C C . GLU A 1 97 ? -13.258 42.094 17.156 1 97.06 97 GLU A C 1
ATOM 773 O O . GLU A 1 97 ? -12.508 42.938 16.656 1 97.06 97 GLU A O 1
ATOM 778 N N . ALA A 1 98 ? -12.867 40.906 17.5 1 98.5 98 ALA A N 1
ATOM 779 C CA . ALA A 1 98 ? -11.461 40.531 17.375 1 98.5 98 ALA A CA 1
ATOM 780 C C . ALA A 1 98 ? -11.016 40.562 15.914 1 98.5 98 ALA A C 1
ATOM 782 O O . ALA A 1 98 ? -11.758 40.156 15.016 1 98.5 98 ALA A O 1
ATOM 783 N N . ILE A 1 99 ? -9.852 41.094 15.688 1 98.69 99 ILE A N 1
ATOM 784 C CA . ILE A 1 99 ? -9.227 41.094 14.375 1 98.69 99 ILE A CA 1
ATOM 785 C C . ILE A 1 99 ? -8.25 39.906 14.266 1 98.69 99 ILE A C 1
ATOM 787 O O . ILE A 1 99 ? -7.344 39.781 15.094 1 98.69 99 ILE A O 1
ATOM 791 N N . VAL A 1 100 ? -8.461 39.031 13.273 1 98.75 100 VAL A N 1
ATOM 792 C CA . VAL A 1 100 ? -7.547 37.938 13.023 1 98.75 100 VAL A CA 1
ATOM 793 C C . VAL A 1 100 ? -6.285 38.469 12.336 1 98.75 100 VAL A C 1
ATOM 795 O O . VAL A 1 100 ? -6.359 39.125 11.305 1 98.75 100 VAL A O 1
ATOM 798 N N . VAL A 1 101 ? -5.125 38.281 12.938 1 98.81 101 VAL A N 1
ATOM 799 C CA . VAL A 1 101 ? -3.832 38.656 12.375 1 98.81 101 VAL A CA 1
ATOM 800 C C . VAL A 1 101 ? -3.08 37.406 11.93 1 98.81 101 VAL A C 1
ATOM 802 O O . VAL A 1 101 ? -2.764 36.531 12.758 1 98.81 101 VAL A O 1
ATOM 805 N N . ALA A 1 102 ? -2.822 37.281 10.688 1 98.44 102 ALA A N 1
ATOM 806 C CA . ALA A 1 102 ? -2.211 36.094 10.133 1 98.44 102 ALA A CA 1
ATOM 807 C C . ALA A 1 102 ? -1.509 36.375 8.812 1 98.44 102 ALA A C 1
ATOM 809 O O . ALA A 1 102 ? -1.607 37.5 8.289 1 98.44 102 ALA A O 1
ATOM 810 N N . SER A 1 103 ? -0.708 35.469 8.344 1 97.75 103 SER A N 1
ATOM 811 C CA . SER A 1 103 ? -0.134 35.625 7.008 1 97.75 103 SER A CA 1
ATOM 812 C C . SER A 1 103 ? -1.224 35.75 5.945 1 97.75 103 SER A C 1
ATOM 814 O O . SER A 1 103 ? -2.363 35.312 6.172 1 97.75 103 SER A O 1
ATOM 816 N N . LYS A 1 104 ? -0.895 36.281 4.789 1 96.81 104 LYS A N 1
ATOM 817 C CA . LYS A 1 104 ? -1.859 36.406 3.699 1 96.81 104 LYS A CA 1
ATOM 818 C C . LYS A 1 104 ? -2.418 35.031 3.297 1 96.81 104 LYS A C 1
ATOM 820 O O . LYS A 1 104 ? -3.625 34.875 3.102 1 96.81 104 LYS A O 1
ATOM 825 N N . ALA A 1 105 ? -1.531 34.094 3.201 1 95.44 105 ALA A N 1
ATOM 826 C CA . ALA A 1 105 ? -1.952 32.75 2.855 1 95.44 105 ALA A CA 1
ATOM 827 C C . ALA A 1 105 ? -2.926 32.188 3.893 1 95.44 105 ALA A C 1
ATOM 829 O O . ALA A 1 105 ? -3.932 31.578 3.541 1 95.44 105 ALA A O 1
ATOM 830 N N . ALA A 1 106 ? -2.631 32.406 5.117 1 96.94 106 ALA A N 1
ATOM 831 C CA . ALA A 1 106 ? -3.48 31.922 6.195 1 96.94 106 ALA A CA 1
ATOM 832 C C . ALA A 1 106 ? -4.875 32.531 6.129 1 96.94 106 ALA A C 1
ATOM 834 O O . ALA A 1 106 ? -5.875 31.859 6.379 1 96.94 106 ALA A O 1
ATOM 835 N N . ILE A 1 107 ? -4.898 33.781 5.871 1 97.69 107 ILE A N 1
ATOM 836 C CA . ILE A 1 107 ? -6.184 34.469 5.781 1 97.69 107 ILE A CA 1
ATOM 837 C C . ILE A 1 107 ? -7.02 33.844 4.664 1 97.69 107 ILE A C 1
ATOM 839 O O . ILE A 1 107 ? -8.219 33.625 4.832 1 97.69 107 ILE A O 1
ATOM 843 N N . ILE A 1 108 ? -6.398 33.562 3.555 1 95.12 108 ILE A N 1
ATOM 844 C CA . ILE A 1 108 ? -7.066 32.906 2.424 1 95.12 108 ILE A CA 1
ATOM 845 C C . ILE A 1 108 ? -7.574 31.531 2.832 1 95.12 108 ILE A C 1
ATOM 847 O O . ILE A 1 108 ? -8.727 31.188 2.57 1 95.12 108 ILE A O 1
ATOM 851 N N . TYR A 1 109 ? -6.723 30.766 3.521 1 95.31 109 TYR A N 1
ATOM 852 C CA . TYR A 1 109 ? -7.109 29.422 3.947 1 95.31 109 TYR A CA 1
ATOM 853 C C . TYR A 1 109 ? -8.258 29.469 4.945 1 95.31 109 TYR A C 1
ATOM 855 O O . TYR A 1 109 ? -9.172 28.641 4.898 1 95.31 109 TYR A O 1
ATOM 863 N N . LEU A 1 110 ? -8.156 30.438 5.84 1 96.81 110 LEU A N 1
ATOM 864 C CA . LEU A 1 110 ? -9.172 30.547 6.875 1 96.81 110 LEU A CA 1
ATOM 865 C C . LEU A 1 110 ? -10.539 30.844 6.262 1 96.81 110 LEU A C 1
ATOM 867 O O . LEU A 1 110 ? -11.562 30.391 6.777 1 96.81 110 LEU A O 1
ATOM 871 N N . LYS A 1 111 ? -10.586 31.594 5.211 1 95 111 LYS A N 1
ATOM 872 C CA . LYS A 1 111 ? -11.852 31.844 4.523 1 95 111 LYS A CA 1
ATOM 873 C C . LYS A 1 111 ? -12.469 30.547 4.012 1 95 111 LYS A C 1
ATOM 875 O O . LYS A 1 111 ? -13.688 30.359 4.078 1 95 111 LYS A O 1
ATOM 880 N N . GLU A 1 112 ? -11.586 29.656 3.549 1 92.81 112 GLU A N 1
ATOM 881 C CA . GLU A 1 112 ? -12.031 28.359 3.051 1 92.81 112 GLU A CA 1
ATOM 882 C C . GLU A 1 112 ? -12.391 27.422 4.199 1 92.81 112 GLU A C 1
ATOM 884 O O . GLU A 1 112 ? -13.281 26.578 4.062 1 92.81 112 GLU A O 1
ATOM 889 N N . ILE A 1 113 ? -11.75 27.578 5.316 1 94.31 113 ILE A N 1
ATOM 890 C CA . ILE A 1 113 ? -11.938 26.703 6.461 1 94.31 113 ILE A CA 1
ATOM 891 C C . ILE A 1 113 ? -13.203 27.094 7.215 1 94.31 113 ILE A C 1
ATOM 893 O O . ILE A 1 113 ? -14.016 26.25 7.586 1 94.31 113 ILE A O 1
ATOM 897 N N . MET A 1 114 ? -13.383 28.359 7.375 1 95.12 114 MET A N 1
ATOM 898 C CA . MET A 1 114 ? -14.5 28.844 8.18 1 95.12 114 MET A CA 1
ATOM 899 C C . MET A 1 114 ? -15.734 29.078 7.309 1 95.12 114 MET A C 1
ATOM 901 O O . MET A 1 114 ? -16.859 29.156 7.82 1 95.12 114 MET A O 1
ATOM 905 N N . ASN A 1 115 ? -15.562 29.281 6.027 1 94.31 115 ASN A N 1
ATOM 906 C CA . ASN A 1 115 ? -16.641 29.531 5.07 1 94.31 115 ASN A CA 1
ATOM 907 C C . ASN A 1 115 ? -17.484 30.734 5.484 1 94.31 115 ASN A C 1
ATOM 909 O O . ASN A 1 115 ? -18.719 30.688 5.402 1 94.31 115 ASN A O 1
ATOM 913 N N . LYS A 1 116 ? -16.875 31.688 6.066 1 93.88 116 LYS A N 1
ATOM 914 C CA . LYS A 1 116 ? -17.531 32.938 6.434 1 93.88 116 LYS A CA 1
ATOM 915 C C . LYS A 1 116 ? -16.531 34.094 6.441 1 93.88 116 LYS A C 1
ATOM 917 O O . LYS A 1 116 ? -15.32 33.875 6.473 1 93.88 116 LYS A O 1
ATOM 922 N N . GLU A 1 117 ? -17.109 35.25 6.398 1 94.75 117 GLU A N 1
ATOM 923 C CA . GLU A 1 117 ? -16.281 36.438 6.48 1 94.75 117 GLU A CA 1
ATOM 924 C C . GLU A 1 117 ? -15.891 36.75 7.926 1 94.75 117 GLU A C 1
ATOM 926 O O . GLU A 1 117 ? -16.609 36.375 8.859 1 94.75 117 GLU A O 1
ATOM 931 N N . PHE A 1 118 ? -14.75 37.344 8.07 1 97.06 118 PHE A N 1
ATOM 932 C CA . PHE A 1 118 ? -14.258 37.781 9.375 1 97.06 118 PHE A CA 1
ATOM 933 C C . PHE A 1 118 ? -13.289 38.938 9.234 1 97.06 118 PHE A C 1
ATOM 935 O O . PHE A 1 118 ? -12.734 39.156 8.156 1 97.06 118 PHE A O 1
ATOM 942 N N . ASN A 1 119 ? -13.117 39.75 10.32 1 97.81 119 ASN A N 1
ATOM 943 C CA . ASN A 1 119 ? -12.133 40.812 10.328 1 97.81 119 ASN A CA 1
ATOM 944 C C . ASN A 1 119 ? -10.711 40.281 10.406 1 97.81 119 ASN A C 1
ATOM 946 O O . ASN A 1 119 ? -10.406 39.469 11.273 1 97.81 119 ASN A O 1
ATOM 950 N N . SER A 1 120 ? -9.906 40.719 9.453 1 98.44 120 SER A N 1
ATOM 951 C CA . SER A 1 120 ? -8.531 40.219 9.453 1 98.44 120 SER A CA 1
ATOM 952 C C . SER A 1 120 ? -7.559 41.281 8.93 1 98.44 120 SER A C 1
ATOM 954 O O . SER A 1 120 ? -7.969 42.25 8.281 1 98.44 120 SER A O 1
ATOM 956 N N . GLN A 1 121 ? -6.348 41.188 9.266 1 98.12 121 GLN A N 1
ATOM 957 C CA . GLN A 1 121 ? -5.242 41.938 8.688 1 98.12 121 GLN A CA 1
ATOM 958 C C . GLN A 1 121 ? -3.99 41.094 8.555 1 98.12 121 GLN A C 1
ATOM 960 O O . GLN A 1 121 ? -3.779 40.156 9.344 1 98.12 121 GLN A O 1
ATOM 965 N N . PRO A 1 122 ? -3.205 41.344 7.578 1 98.06 122 PRO A N 1
ATOM 966 C CA . PRO A 1 122 ? -1.955 40.594 7.441 1 98.06 122 PRO A CA 1
ATOM 967 C C . PRO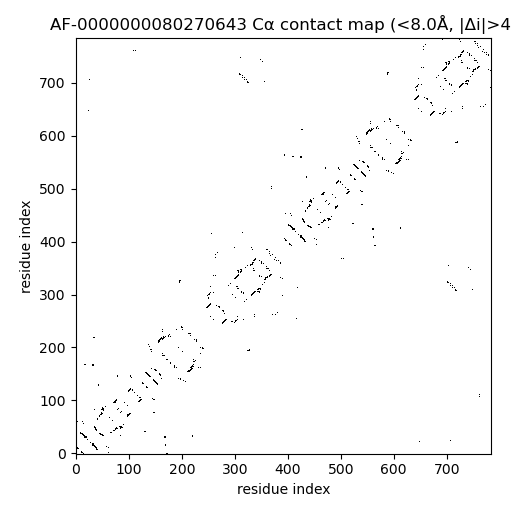 A 1 122 ? -0.965 40.875 8.562 1 98.06 122 PRO A C 1
ATOM 969 O O . PRO A 1 122 ? -0.859 42.031 9.023 1 98.06 122 PRO A O 1
ATOM 972 N N . ALA A 1 123 ? -0.33 39.812 8.992 1 97.69 123 ALA A N 1
ATOM 973 C CA . ALA A 1 123 ? 0.735 39.938 9.984 1 97.69 123 ALA A CA 1
ATOM 974 C C . ALA A 1 123 ? 2.016 40.469 9.359 1 97.69 123 ALA A C 1
ATOM 976 O O . ALA A 1 123 ? 2.846 39.719 8.867 1 97.69 123 ALA A O 1
ATOM 977 N N . VAL A 1 124 ? 2.201 41.688 9.391 1 93.94 124 VAL A N 1
ATOM 978 C CA . VAL A 1 124 ? 3.377 42.344 8.812 1 93.94 124 VAL A CA 1
ATOM 979 C C . VAL A 1 124 ? 4.074 43.188 9.875 1 93.94 124 VAL A C 1
ATOM 981 O O . VAL A 1 124 ? 3.424 43.969 10.578 1 93.94 124 VAL A O 1
ATOM 984 N N . GLY A 1 125 ? 5.25 43.031 9.93 1 92.88 125 GLY A N 1
ATOM 985 C CA . GLY A 1 125 ? 6.016 43.844 10.844 1 92.88 125 GLY A CA 1
ATOM 986 C C . GLY A 1 125 ? 5.703 43.562 12.305 1 92.88 125 GLY A C 1
ATOM 987 O O . GLY A 1 125 ? 5.848 42.438 12.781 1 92.88 125 GLY A O 1
ATOM 988 N N . GLU A 1 126 ? 5.277 44.688 12.945 1 97.5 126 GLU A N 1
ATOM 989 C CA . GLU A 1 126 ? 5.039 44.625 14.383 1 97.5 126 GLU A CA 1
ATOM 990 C C . GLU A 1 126 ? 3.65 45.125 14.742 1 97.5 126 GLU A C 1
ATOM 992 O O . GLU A 1 126 ? 3.039 45.875 13.961 1 97.5 126 GLU A O 1
ATOM 997 N N . LEU A 1 127 ? 3.154 44.688 15.836 1 98.31 127 LEU A N 1
ATOM 998 C CA . LEU A 1 127 ? 1.871 45.094 16.391 1 98.31 127 LEU A CA 1
ATOM 999 C C . LEU A 1 127 ? 2 45.406 17.891 1 98.31 127 LEU A C 1
ATOM 1001 O O . LEU A 1 127 ? 2.369 44.531 18.672 1 98.31 127 LEU A O 1
ATOM 1005 N N . SER A 1 128 ? 1.745 46.594 18.25 1 98.31 128 SER A N 1
ATOM 1006 C CA . SER A 1 128 ? 1.83 47 19.641 1 98.31 128 SER A CA 1
ATOM 1007 C C . SER A 1 128 ? 0.541 46.656 20.391 1 98.31 128 SER A C 1
ATOM 1009 O O . SER A 1 128 ? -0.552 47 19.922 1 98.31 128 SER A O 1
ATOM 1011 N N . LEU A 1 129 ? 0.666 46.062 21.547 1 98.38 129 LEU A N 1
ATOM 1012 C CA . LEU A 1 129 ? -0.477 45.781 22.406 1 98.38 129 LEU A CA 1
ATOM 1013 C C . LEU A 1 129 ? -0.508 46.719 23.594 1 98.38 129 LEU A C 1
ATOM 1015 O O . LEU A 1 129 ? -1.422 46.656 24.422 1 98.38 129 LEU A O 1
ATOM 1019 N N . GLY A 1 130 ? 0.445 47.562 23.688 1 97.81 130 GLY A N 1
ATOM 1020 C CA . GLY A 1 130 ? 0.679 48.438 24.828 1 97.81 130 GLY A CA 1
ATOM 1021 C C . GLY A 1 130 ? 2.055 48.281 25.438 1 97.81 130 GLY A C 1
ATOM 1022 O O . GLY A 1 130 ? 3.043 48.812 24.922 1 97.81 130 GLY A O 1
ATOM 1023 N N . LYS A 1 131 ? 2.182 47.406 26.391 1 97.12 131 LYS A N 1
ATOM 1024 C CA . LYS A 1 131 ? 3.455 47.125 27.047 1 97.12 131 LYS A CA 1
ATOM 1025 C C . LYS A 1 131 ? 4.277 46.125 26.234 1 97.12 131 LYS A C 1
ATOM 1027 O O . LYS A 1 131 ? 5.504 46.094 26.328 1 97.12 131 LYS A O 1
ATOM 1032 N N . ASN A 1 132 ? 3.559 45.344 25.516 1 97.62 132 ASN A N 1
ATOM 1033 C CA . ASN A 1 132 ? 4.203 44.312 24.719 1 97.62 132 ASN A CA 1
ATOM 1034 C C . ASN A 1 132 ? 4.055 44.594 23.219 1 97.62 132 ASN A C 1
ATOM 1036 O O . ASN A 1 132 ? 3.021 45.094 22.781 1 97.62 132 ASN A O 1
ATOM 1040 N N . THR A 1 133 ? 5.09 44.25 22.5 1 98.38 133 THR A N 1
ATOM 1041 C CA . THR A 1 133 ? 5.094 44.344 21.047 1 98.38 133 THR A CA 1
ATOM 1042 C C . THR A 1 133 ? 5.246 42.969 20.422 1 98.38 133 THR A C 1
ATOM 1044 O O . THR A 1 133 ? 6.168 42.219 20.766 1 98.38 133 THR A O 1
ATOM 1047 N N . LEU A 1 134 ? 4.324 42.625 19.516 1 98.69 134 LEU A N 1
ATOM 1048 C CA . LEU A 1 134 ? 4.406 41.375 18.766 1 98.69 134 LEU A CA 1
ATOM 1049 C C . LEU A 1 134 ? 5.16 41.594 17.469 1 98.69 134 LEU A C 1
ATOM 1051 O O . LEU A 1 134 ? 4.789 42.438 16.656 1 98.69 134 LEU A O 1
ATOM 1055 N N . GLN A 1 135 ? 6.227 40.906 17.312 1 98.62 135 GLN A N 1
ATOM 1056 C CA . GLN A 1 135 ? 6.926 40.844 16.047 1 98.62 135 GLN A CA 1
ATOM 1057 C C . GLN A 1 135 ? 6.555 39.562 15.281 1 98.62 135 GLN A C 1
ATOM 1059 O O . GLN A 1 135 ? 6.648 38.469 15.82 1 98.62 135 GLN A O 1
ATOM 1064 N N . PHE A 1 136 ? 6.098 39.75 14.039 1 98.62 136 PHE A N 1
ATOM 1065 C CA . PHE A 1 136 ? 5.707 38.625 13.211 1 98.62 136 PHE A CA 1
ATOM 1066 C C . PHE A 1 136 ? 6.855 38.188 12.305 1 98.62 136 PHE A C 1
ATOM 1068 O O . PHE A 1 136 ? 7.473 39.031 11.641 1 98.62 136 PHE A O 1
ATOM 1075 N N . ILE A 1 137 ? 7.176 36.906 12.289 1 98.25 137 ILE A N 1
ATOM 1076 C CA . ILE A 1 137 ? 8.273 36.344 11.508 1 98.25 137 ILE A CA 1
ATOM 1077 C C . ILE A 1 137 ? 7.742 35.25 10.586 1 98.25 137 ILE A C 1
ATOM 1079 O O . ILE A 1 137 ? 7.273 34.188 11.039 1 98.25 137 ILE A O 1
ATOM 1083 N N . SER A 1 138 ? 7.816 35.531 9.289 1 97.25 138 SER A N 1
ATOM 1084 C CA . SER A 1 138 ? 7.352 34.531 8.312 1 97.25 138 SER A CA 1
ATOM 1085 C C . SER A 1 138 ? 8.188 33.281 8.367 1 97.25 138 SER A C 1
ATOM 1087 O O . SER A 1 138 ? 9.414 33.312 8.391 1 97.25 138 SER A O 1
ATOM 1089 N N . ALA A 1 139 ? 7.59 32.125 8.461 1 96.69 139 ALA A N 1
ATOM 1090 C CA . ALA A 1 139 ? 8.227 30.828 8.445 1 96.69 139 ALA A CA 1
ATOM 1091 C C . ALA A 1 139 ? 7.457 29.844 7.566 1 96.69 139 ALA A C 1
ATOM 1093 O O . ALA A 1 139 ? 7.035 28.781 8.031 1 96.69 139 ALA A O 1
ATOM 1094 N N . PRO A 1 140 ? 7.32 30.156 6.277 1 95.5 140 PRO A N 1
ATOM 1095 C CA . PRO A 1 140 ? 6.477 29.344 5.402 1 95.5 140 PRO A CA 1
ATOM 1096 C C . PRO A 1 140 ? 6.977 27.906 5.273 1 95.5 140 PRO A C 1
ATOM 1098 O O . PRO A 1 140 ? 8.188 27.656 5.27 1 95.5 140 PRO A O 1
ATOM 1101 N N . ASN A 1 141 ? 5.992 26.906 5.145 1 93.38 141 ASN A N 1
ATOM 1102 C CA . ASN A 1 141 ? 6.227 25.484 4.914 1 93.38 141 ASN A CA 1
ATOM 1103 C C . ASN A 1 141 ? 6.766 24.797 6.164 1 93.38 141 ASN A C 1
ATOM 1105 O O . ASN A 1 141 ? 7.469 23.797 6.07 1 93.38 141 ASN A O 1
ATOM 1109 N N . LEU A 1 142 ? 6.492 25.391 7.309 1 94.75 142 LEU A N 1
ATOM 1110 C CA . LEU A 1 142 ? 6.82 24.781 8.594 1 94.75 142 LEU A CA 1
ATOM 1111 C C . LEU A 1 142 ? 5.555 24.484 9.391 1 94.75 142 LEU A C 1
ATOM 1113 O O . LEU A 1 142 ? 5.312 25.078 10.43 1 94.75 142 LEU A O 1
ATOM 1117 N N . HIS A 1 143 ? 4.777 23.641 9.031 1 90.69 143 HIS A N 1
ATOM 1118 C CA . HIS A 1 143 ? 4.926 22.781 7.867 1 90.69 143 HIS A CA 1
ATOM 1119 C C . HIS A 1 143 ? 3.855 23.078 6.824 1 90.69 143 HIS A C 1
ATOM 1121 O O . HIS A 1 143 ? 3.656 22.281 5.895 1 90.69 143 HIS A O 1
ATOM 1127 N N . TRP A 1 144 ? 3.141 24.078 7.078 1 93.25 144 TRP A N 1
ATOM 1128 C CA . TRP A 1 144 ? 2.201 24.609 6.094 1 93.25 144 TRP A CA 1
ATOM 1129 C C . TRP A 1 144 ? 2.74 25.891 5.457 1 93.25 144 TRP A C 1
ATOM 1131 O O . TRP A 1 144 ? 3.533 26.609 6.066 1 93.25 144 TRP A O 1
ATOM 1141 N N . PRO A 1 145 ? 2.277 26.234 4.27 1 93.81 145 PRO A N 1
ATOM 1142 C CA . PRO A 1 145 ? 2.76 27.438 3.578 1 93.81 145 PRO A CA 1
ATOM 1143 C C . PRO A 1 145 ? 2.453 28.719 4.34 1 93.81 145 PRO A C 1
ATOM 1145 O O . PRO A 1 145 ? 3.117 29.734 4.133 1 93.81 145 PRO A O 1
ATOM 1148 N N . ASP A 1 146 ? 1.572 28.688 5.254 1 95.94 146 ASP A N 1
ATOM 1149 C CA . ASP A 1 146 ? 1.068 29.906 5.887 1 95.94 146 ASP A CA 1
ATOM 1150 C C . ASP A 1 146 ? 1.731 30.125 7.242 1 95.94 146 ASP A C 1
ATOM 1152 O O . ASP A 1 146 ? 1.451 31.125 7.914 1 95.94 146 ASP A O 1
ATOM 1156 N N . THR A 1 147 ? 2.643 29.328 7.637 1 97.19 147 THR A N 1
ATOM 1157 C CA . THR A 1 147 ? 3.145 29.312 9.008 1 97.19 147 THR A CA 1
ATOM 1158 C C . THR A 1 147 ? 3.963 30.578 9.289 1 97.19 147 THR A C 1
ATOM 1160 O O . THR A 1 147 ? 4.719 31.031 8.43 1 97.19 147 THR A O 1
ATOM 1163 N N . MET A 1 148 ? 3.832 31.125 10.461 1 97.94 148 MET A N 1
ATOM 1164 C CA . MET A 1 148 ? 4.66 32.219 10.961 1 97.94 148 MET A CA 1
ATOM 1165 C C . MET A 1 148 ? 4.957 32.031 12.445 1 97.94 148 MET A C 1
ATOM 1167 O O . MET A 1 148 ? 4.332 31.203 13.117 1 97.94 148 MET A O 1
ATOM 1171 N N . PHE A 1 149 ? 5.965 32.719 12.945 1 98.5 149 PHE A N 1
ATOM 1172 C CA . PHE A 1 149 ? 6.254 32.844 14.367 1 98.5 149 PHE A CA 1
ATOM 1173 C C . PHE A 1 149 ? 5.812 34.219 14.891 1 98.5 149 PHE A C 1
ATOM 1175 O O . PHE A 1 149 ? 5.672 35.156 14.117 1 98.5 149 PHE A O 1
ATOM 1182 N N . THR A 1 150 ? 5.578 34.25 16.109 1 98.81 150 THR A N 1
ATOM 1183 C CA . THR A 1 150 ? 5.297 35.5 16.812 1 98.81 150 THR A CA 1
ATOM 1184 C C . THR A 1 150 ? 6.234 35.688 18 1 98.81 150 THR A C 1
ATOM 1186 O O . THR A 1 150 ? 6.371 34.781 18.828 1 98.81 150 THR A O 1
ATOM 1189 N N . TYR A 1 151 ? 6.902 36.812 18.078 1 98.75 151 TYR A N 1
ATOM 1190 C CA . TYR A 1 151 ? 7.879 37.094 19.125 1 98.75 151 TYR A CA 1
ATOM 1191 C C . TYR A 1 151 ? 7.449 38.281 19.969 1 98.75 151 TYR A C 1
ATOM 1193 O O . TYR A 1 151 ? 7.148 39.344 19.422 1 98.75 151 TYR A O 1
ATOM 1201 N N . VAL A 1 152 ? 7.301 38.125 21.234 1 98.62 152 VAL A N 1
ATOM 1202 C CA . VAL A 1 152 ? 7.094 39.219 22.172 1 98.62 152 VAL A CA 1
ATOM 1203 C C . VAL A 1 152 ? 8.445 39.781 22.609 1 98.62 152 VAL A C 1
ATOM 1205 O O . VAL A 1 152 ? 9.07 39.25 23.531 1 98.62 152 VAL A O 1
ATOM 1208 N N . LYS A 1 153 ? 8.773 40.875 22.172 1 96.88 153 LYS A N 1
ATOM 1209 C CA . LYS A 1 153 ? 10.117 41.406 22.297 1 96.88 153 LYS A CA 1
ATOM 1210 C C . LYS A 1 153 ? 10.461 41.719 23.75 1 96.88 153 LYS A C 1
ATOM 1212 O O . LYS A 1 153 ? 11.531 41.312 24.234 1 96.88 153 LYS A O 1
ATOM 1217 N N . GLU A 1 154 ? 9.562 42.344 24.422 1 97.81 154 GLU A N 1
ATOM 1218 C CA . GLU A 1 154 ? 9.812 42.875 25.766 1 97.81 154 GLU A CA 1
ATOM 1219 C C . GLU A 1 154 ? 9.992 41.75 26.766 1 97.81 154 GLU A C 1
ATOM 1221 O O . GLU A 1 154 ? 10.734 41.875 27.734 1 97.81 154 GLU A O 1
ATOM 1226 N N . GLN A 1 155 ? 9.375 40.625 26.406 1 98 155 GLN A N 1
ATOM 1227 C CA . GLN A 1 155 ? 9.391 39.531 27.375 1 98 155 GLN A CA 1
ATOM 1228 C C . GLN A 1 155 ? 10.164 38.312 26.828 1 98 155 GLN A C 1
ATOM 1230 O O . GLN A 1 155 ? 10.297 37.312 27.516 1 98 155 GLN A O 1
ATOM 1235 N N . LYS A 1 156 ? 10.648 38.406 25.656 1 98.31 156 LYS A N 1
ATOM 1236 C CA . LYS A 1 156 ? 11.516 37.438 25.016 1 98.31 156 LYS A CA 1
ATOM 1237 C C . LYS A 1 156 ? 10.844 36.062 24.953 1 98.31 156 LYS A C 1
ATOM 1239 O O . LYS A 1 156 ? 11.445 35.031 25.328 1 98.31 156 LYS A O 1
ATOM 1244 N N . ILE A 1 157 ? 9.609 36 24.531 1 98.56 157 ILE A N 1
ATOM 1245 C CA . ILE A 1 157 ? 8.852 34.781 24.297 1 98.56 157 ILE A CA 1
ATOM 1246 C C . ILE A 1 157 ? 8.617 34.594 22.797 1 98.56 157 ILE A C 1
ATOM 1248 O O . ILE A 1 157 ? 8.148 35.531 22.125 1 98.56 157 ILE A O 1
ATOM 1252 N N . LEU A 1 158 ? 8.977 33.438 22.359 1 98.81 158 LEU A N 1
ATOM 1253 C CA . LEU A 1 158 ? 8.758 33.094 20.953 1 98.81 158 LEU A CA 1
ATOM 1254 C C . LEU A 1 158 ? 7.676 32.031 20.828 1 98.81 158 LEU A C 1
ATOM 1256 O O . LEU A 1 158 ? 7.832 30.922 21.328 1 98.81 158 LEU A O 1
ATOM 1260 N N . PHE A 1 159 ? 6.559 32.375 20.203 1 98.75 159 PHE A N 1
ATOM 1261 C CA . PHE A 1 159 ? 5.531 31.406 19.828 1 98.75 159 PHE A CA 1
ATOM 1262 C C . PHE A 1 159 ? 5.844 30.797 18.469 1 98.75 159 PHE A C 1
ATOM 1264 O O . PHE A 1 159 ? 5.918 31.5 17.453 1 98.75 159 PHE A O 1
ATOM 1271 N N . THR A 1 160 ? 5.941 29.469 18.406 1 98.12 160 THR A N 1
ATOM 1272 C CA . THR A 1 160 ? 6.562 28.859 17.234 1 98.12 160 THR A CA 1
ATOM 1273 C C . THR A 1 160 ? 5.586 27.922 16.531 1 98.12 160 THR A C 1
ATOM 1275 O O . THR A 1 160 ? 5.988 27.109 15.688 1 98.12 160 THR A O 1
ATOM 1278 N N . CYS A 1 161 ? 4.34 27.984 16.922 1 95.44 161 CYS A N 1
ATOM 1279 C CA . CYS A 1 161 ? 3.35 27.062 16.375 1 95.44 161 CYS A CA 1
ATOM 1280 C C . CYS A 1 161 ? 3.816 25.609 16.5 1 95.44 161 CYS A C 1
ATOM 1282 O O . CYS A 1 161 ? 4.16 25.156 17.594 1 95.44 161 CYS A O 1
ATOM 1284 N N . ASP A 1 162 ? 4.039 24.859 15.312 1 96.31 162 ASP A N 1
ATOM 1285 C CA . ASP A 1 162 ? 4.363 23.438 15.383 1 96.31 162 ASP A CA 1
ATOM 1286 C C . ASP A 1 162 ? 5.867 23.234 15.555 1 96.31 162 ASP A C 1
ATOM 1288 O O . ASP A 1 162 ? 6.312 22.125 15.898 1 96.31 162 ASP A O 1
ATOM 1292 N N . VAL A 1 163 ? 6.648 24.25 15.258 1 97.81 163 VAL A N 1
ATOM 1293 C CA . VAL A 1 163 ? 8.094 24.125 15.359 1 97.81 163 VAL A CA 1
ATOM 1294 C C . VAL A 1 163 ? 8.508 24.016 16.828 1 97.81 163 VAL A C 1
ATOM 1296 O O . VAL A 1 163 ? 8.055 24.781 17.656 1 97.81 163 VAL A O 1
ATOM 1299 N N . MET A 1 164 ? 9.297 22.969 17.109 1 97.56 164 MET A N 1
ATOM 1300 C CA . MET A 1 164 ? 9.797 22.672 18.453 1 97.56 164 MET A CA 1
ATOM 1301 C C . MET A 1 164 ? 8.656 22.25 19.375 1 97.56 164 MET A C 1
ATOM 1303 O O . MET A 1 164 ? 8.711 22.516 20.578 1 97.56 164 MET A O 1
ATOM 1307 N N . GLY A 1 165 ? 7.586 21.781 18.812 1 96.56 165 GLY A N 1
ATOM 1308 C CA . GLY A 1 165 ? 6.535 21.094 19.562 1 96.56 165 GLY A CA 1
ATOM 1309 C C . GLY A 1 165 ? 6.602 19.594 19.453 1 96.56 165 GLY A C 1
ATOM 1310 O O . GLY A 1 165 ? 7.5 19.047 18.797 1 96.56 165 GLY A O 1
ATOM 1311 N N . CYS A 1 166 ? 5.691 18.906 20.172 1 96.5 166 CYS A N 1
ATOM 1312 C CA . CYS A 1 166 ? 5.566 17.453 20.078 1 96.5 166 CYS A CA 1
ATOM 1313 C C . CYS A 1 166 ? 4.207 17 20.594 1 96.5 166 CYS A C 1
ATOM 1315 O O . CYS A 1 166 ? 3.516 17.734 21.281 1 96.5 166 CYS A O 1
ATOM 1317 N N . HIS A 1 167 ? 3.811 15.867 20.156 1 96.31 167 HIS A N 1
ATOM 1318 C CA . HIS A 1 167 ? 2.605 15.266 20.719 1 96.31 167 HIS A CA 1
ATOM 1319 C C . HIS A 1 167 ? 2.908 14.562 22.031 1 96.31 167 HIS A C 1
ATOM 1321 O O . HIS A 1 167 ? 3.391 13.43 22.031 1 96.31 167 HIS A O 1
ATOM 1327 N N . TYR A 1 168 ? 2.703 15.289 23.047 1 96.62 168 TYR A N 1
ATOM 1328 C CA . TYR A 1 168 ? 2.93 14.898 24.438 1 96.62 168 TYR A CA 1
ATOM 1329 C C . TYR A 1 168 ? 2.02 15.68 25.375 1 96.62 168 TYR A C 1
ATOM 1331 O O . TYR A 1 168 ? 1.991 16.906 25.344 1 96.62 168 TYR A O 1
ATOM 1339 N N . SER A 1 169 ? 1.26 14.938 26.172 1 96.44 169 SER A N 1
ATOM 1340 C CA . SER A 1 169 ? 0.381 15.57 27.156 1 96.44 169 SER A CA 1
ATOM 1341 C C . SER A 1 169 ? 0.966 15.492 28.562 1 96.44 169 SER A C 1
ATOM 1343 O O . SER A 1 169 ? 0.801 14.484 29.25 1 96.44 169 SER A O 1
ATOM 1345 N N . PRO A 1 170 ? 1.575 16.594 28.953 1 95 170 PRO A N 1
ATOM 1346 C CA . PRO A 1 170 ? 2.127 16.531 30.297 1 95 170 PRO A CA 1
ATOM 1347 C C . PRO A 1 170 ? 1.047 16.422 31.375 1 95 170 PRO A C 1
ATOM 1349 O O . PRO A 1 170 ? -0.07 16.922 31.188 1 95 170 PRO A O 1
ATOM 1352 N N . THR A 1 171 ? 1.394 15.805 32.531 1 90.56 171 THR A N 1
ATOM 1353 C CA . THR A 1 171 ? 0.409 15.57 33.562 1 90.56 171 THR A CA 1
ATOM 1354 C C . THR A 1 171 ? 0.565 16.594 34.688 1 90.56 171 THR A C 1
ATOM 1356 O O . THR A 1 171 ? -0.416 16.969 35.344 1 90.56 171 THR A O 1
ATOM 1359 N N . ASN A 1 172 ? 1.739 17.016 34.938 1 89.69 172 ASN A N 1
ATOM 1360 C CA . ASN A 1 172 ? 2.002 17.844 36.094 1 89.69 172 ASN A CA 1
ATOM 1361 C C . ASN A 1 172 ? 1.925 19.328 35.781 1 89.69 172 ASN A C 1
ATOM 1363 O O . ASN A 1 172 ? 1.341 20.109 36.531 1 89.69 172 ASN A O 1
ATOM 1367 N N . CYS A 1 173 ? 2.666 19.656 34.75 1 92.94 173 CYS A N 1
ATOM 1368 C CA . CYS A 1 173 ? 2.619 21.062 34.344 1 92.94 173 CYS A CA 1
ATOM 1369 C C . CYS A 1 173 ? 2.953 21.203 32.844 1 92.94 173 CYS A C 1
ATOM 1371 O O . CYS A 1 173 ? 3.578 20.312 32.281 1 92.94 173 CYS A O 1
ATOM 1373 N N . ILE A 1 174 ? 2.67 22.328 32.281 1 96.75 174 ILE A N 1
ATOM 1374 C CA . ILE A 1 174 ? 2.779 22.531 30.828 1 96.75 174 ILE A CA 1
ATOM 1375 C C . ILE A 1 174 ? 4.203 22.953 30.469 1 96.75 174 ILE A C 1
ATOM 1377 O O . ILE A 1 174 ? 4.598 22.906 29.312 1 96.75 174 ILE A O 1
ATOM 1381 N N . THR A 1 175 ? 5.039 23.406 31.422 1 96.69 175 THR A N 1
ATOM 1382 C CA . THR A 1 175 ? 6.414 23.828 31.141 1 96.69 175 THR A CA 1
ATOM 1383 C C . THR A 1 175 ? 7.371 22.641 31.297 1 96.69 175 THR A C 1
ATOM 1385 O O . THR A 1 175 ? 7.059 21.672 31.984 1 96.69 175 THR A O 1
ATOM 1388 N N . ASP A 1 176 ? 8.508 22.703 30.734 1 94.38 176 ASP A N 1
ATOM 1389 C CA . ASP A 1 176 ? 9.477 21.609 30.766 1 94.38 176 ASP A CA 1
ATOM 1390 C C . ASP A 1 176 ? 10.109 21.484 32.156 1 94.38 176 ASP A C 1
ATOM 1392 O O . ASP A 1 176 ? 10.891 20.562 32.375 1 94.38 176 ASP A O 1
ATOM 1396 N N . ALA A 1 177 ? 9.766 22.391 33.062 1 90.19 177 ALA A N 1
ATOM 1397 C CA . ALA A 1 177 ? 10.273 22.312 34.406 1 90.19 177 ALA A CA 1
ATOM 1398 C C . ALA A 1 177 ? 9.68 21.125 35.156 1 90.19 177 ALA A C 1
ATOM 1400 O O . ALA A 1 177 ? 10.289 20.609 36.094 1 90.19 177 ALA A O 1
ATOM 1401 N N . CYS A 1 178 ? 8.469 20.641 34.688 1 88.31 178 CYS A N 1
ATOM 1402 C CA . CYS A 1 178 ? 7.812 19.578 35.438 1 88.31 178 CYS A CA 1
ATOM 1403 C C . CYS A 1 178 ? 6.973 18.703 34.5 1 88.31 178 CYS A C 1
ATOM 1405 O O . CYS A 1 178 ? 5.945 18.156 34.906 1 88.31 178 CYS A O 1
ATOM 1407 N N . SER A 1 179 ? 7.258 18.688 33.25 1 88.25 179 SER A N 1
ATOM 1408 C CA . SER A 1 179 ? 6.43 17.984 32.281 1 88.25 179 SER A CA 1
ATOM 1409 C C . SER A 1 179 ? 6.895 16.547 32.094 1 88.25 179 SER A C 1
ATOM 1411 O O . SER A 1 179 ? 6.176 15.719 31.531 1 88.25 179 SER A O 1
ATOM 1413 N N . GLY A 1 180 ? 8.078 16.203 32.656 1 90.5 180 GLY A N 1
ATOM 1414 C CA . GLY A 1 180 ? 8.641 14.883 32.438 1 90.5 180 GLY A CA 1
ATOM 1415 C C . GLY A 1 180 ? 9.508 14.812 31.188 1 90.5 180 GLY A C 1
ATOM 1416 O O . GLY A 1 180 ? 9.953 15.844 30.672 1 90.5 180 GLY A O 1
ATOM 1417 N N . ASP A 1 181 ? 9.812 13.578 30.781 1 92.25 181 ASP A N 1
ATOM 1418 C CA . ASP A 1 181 ? 10.68 13.367 29.625 1 92.25 181 ASP A CA 1
ATOM 1419 C C . ASP A 1 181 ? 9.867 13.172 28.359 1 92.25 181 ASP A C 1
ATOM 1421 O O . ASP A 1 181 ? 8.938 12.359 28.328 1 92.25 181 ASP A O 1
ATOM 1425 N N . TYR A 1 182 ? 10.156 13.977 27.391 1 95.69 182 TYR A N 1
ATOM 1426 C CA . TYR A 1 182 ? 9.43 13.906 26.125 1 95.69 182 TYR A CA 1
ATOM 1427 C C . TYR A 1 182 ? 10.391 13.961 24.953 1 95.69 182 TYR A C 1
ATOM 1429 O O . TYR A 1 182 ? 10.039 14.445 23.875 1 95.69 182 TYR A O 1
ATOM 1437 N N . PHE A 1 183 ? 11.578 13.531 25.141 1 96.25 183 PHE A N 1
ATOM 1438 C CA . PHE A 1 183 ? 12.602 13.594 24.094 1 96.25 183 PHE A CA 1
ATOM 1439 C C . PHE A 1 183 ? 12.211 12.727 22.906 1 96.25 183 PHE A C 1
ATOM 1441 O O . PHE A 1 183 ? 12.312 13.156 21.75 1 96.25 183 PHE A O 1
ATOM 1448 N N . ASP A 1 184 ? 11.789 11.508 23.188 1 95.88 184 ASP A N 1
ATOM 1449 C CA . ASP A 1 184 ? 11.422 10.578 22.125 1 95.88 184 ASP A CA 1
ATOM 1450 C C . ASP A 1 184 ? 10.258 11.117 21.297 1 95.88 184 ASP A C 1
ATOM 1452 O O . ASP A 1 184 ? 10.234 10.969 20.078 1 95.88 184 ASP A O 1
ATOM 1456 N N . GLU A 1 185 ? 9.281 11.703 22 1 96 185 GLU A N 1
ATOM 1457 C CA . GLU A 1 185 ? 8.141 12.297 21.312 1 96 185 GLU A CA 1
ATOM 1458 C C . GLU A 1 185 ? 8.57 13.477 20.438 1 96 185 GLU A C 1
ATOM 1460 O O . GLU A 1 185 ? 8.055 13.656 19.344 1 96 185 GLU A O 1
ATOM 1465 N N . MET A 1 186 ? 9.57 14.234 20.922 1 96.62 186 MET A N 1
ATOM 1466 C CA . MET A 1 186 ? 10.094 15.375 20.172 1 96.62 186 MET A CA 1
ATOM 1467 C C . MET A 1 186 ? 10.789 14.906 18.891 1 96.62 186 MET A C 1
ATOM 1469 O O . MET A 1 186 ? 10.57 15.477 17.812 1 96.62 186 MET A O 1
ATOM 1473 N N . LYS A 1 187 ? 11.562 13.914 19.047 1 95.88 187 LYS A N 1
ATOM 1474 C CA . LYS A 1 187 ? 12.305 13.391 17.906 1 95.88 187 LYS A CA 1
ATOM 1475 C C . LYS A 1 187 ? 11.352 12.805 16.859 1 95.88 187 LYS A C 1
ATOM 1477 O O . LYS A 1 187 ? 11.484 13.094 15.664 1 95.88 187 LYS A O 1
ATOM 1482 N N . TYR A 1 188 ? 10.438 12.039 17.297 1 94.19 188 TYR A N 1
ATOM 1483 C CA . TYR A 1 188 ? 9.469 11.43 16.391 1 94.19 188 TYR A CA 1
ATOM 1484 C C . TYR A 1 188 ? 8.641 12.492 15.68 1 94.19 188 TYR A C 1
ATOM 1486 O O . TYR A 1 188 ? 8.406 12.398 14.477 1 94.19 188 TYR A O 1
ATOM 1494 N N . TYR A 1 189 ? 8.227 13.469 16.453 1 95.44 189 TYR A N 1
ATOM 1495 C CA . TYR A 1 189 ? 7.469 14.586 15.914 1 95.44 189 TYR A CA 1
ATOM 1496 C C . TYR A 1 189 ? 8.25 15.297 14.812 1 95.44 189 TYR A C 1
ATOM 1498 O O . TYR A 1 189 ? 7.711 15.57 13.734 1 95.44 189 TYR A O 1
ATOM 1506 N N . PHE A 1 190 ? 9.5 15.547 15.078 1 96.12 190 PHE A N 1
ATOM 1507 C CA . PHE A 1 190 ? 10.352 16.172 14.078 1 96.12 190 PHE A CA 1
ATOM 1508 C C . PHE A 1 190 ? 10.422 15.328 12.812 1 96.12 190 PHE A C 1
ATOM 1510 O O . PHE A 1 190 ? 10.266 15.844 11.703 1 96.12 190 PHE A O 1
ATOM 1517 N N . GLU A 1 191 ? 10.617 14.094 12.945 1 91.69 191 GLU A N 1
ATOM 1518 C CA . GLU A 1 191 ? 10.828 13.195 11.812 1 91.69 191 GLU A CA 1
ATOM 1519 C C . GLU A 1 191 ? 9.594 13.156 10.914 1 91.69 191 GLU A C 1
ATOM 1521 O O . GLU A 1 191 ? 9.711 13.102 9.688 1 91.69 191 GLU A O 1
ATOM 1526 N N . VAL A 1 192 ? 8.492 13.211 11.531 1 90.19 192 VAL A N 1
ATOM 1527 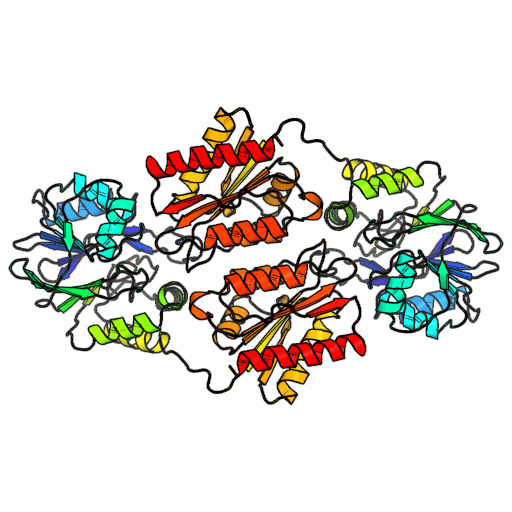C CA . VAL A 1 192 ? 7.258 13.008 10.773 1 90.19 192 VAL A CA 1
ATOM 1528 C C . VAL A 1 192 ? 6.758 14.336 10.219 1 90.19 192 VAL A C 1
ATOM 1530 O O . VAL A 1 192 ? 6.395 14.438 9.047 1 90.19 192 VAL A O 1
ATOM 1533 N N . ILE A 1 193 ? 6.781 15.359 11.062 1 92.44 193 ILE A N 1
ATOM 1534 C CA . ILE A 1 193 ? 6.102 16.594 10.727 1 92.44 193 ILE A CA 1
ATOM 1535 C C . ILE A 1 193 ? 7.078 17.547 10.047 1 92.44 193 ILE A C 1
ATOM 1537 O O . ILE A 1 193 ? 6.727 18.234 9.07 1 92.44 193 ILE A O 1
ATOM 1541 N N . MET A 1 194 ? 8.312 17.609 10.531 1 95.12 194 MET A N 1
ATOM 1542 C CA . MET A 1 194 ? 9.273 18.609 10.07 1 95.12 194 MET A CA 1
ATOM 1543 C C . MET A 1 194 ? 10.281 18 9.102 1 95.12 194 MET A C 1
ATOM 1545 O O . MET A 1 194 ? 10.812 18.672 8.227 1 95.12 194 MET A O 1
ATOM 1549 N N . GLY A 1 195 ? 10.477 16.734 9.188 1 92.56 195 GLY A N 1
ATOM 1550 C CA . GLY A 1 195 ? 11.484 16 8.438 1 92.56 195 GLY A CA 1
ATOM 1551 C C . GLY A 1 195 ? 11.43 16.281 6.945 1 92.56 195 GLY A C 1
ATOM 1552 O O . GLY A 1 195 ? 12.461 16.547 6.32 1 92.56 195 GLY A O 1
ATOM 1553 N N . PRO A 1 196 ? 10.297 16.281 6.383 1 91.44 196 PRO A N 1
ATOM 1554 C CA . PRO A 1 196 ? 10.188 16.531 4.945 1 91.44 196 PRO A CA 1
ATOM 1555 C C . PRO A 1 196 ? 10.539 17.969 4.562 1 91.44 196 PRO A C 1
ATOM 1557 O O . PRO A 1 196 ? 10.766 18.25 3.387 1 91.44 196 PRO A O 1
ATOM 1560 N N . PHE A 1 197 ? 10.688 18.859 5.555 1 95 197 PHE A N 1
ATOM 1561 C CA . PHE A 1 197 ? 10.844 20.281 5.27 1 95 197 PHE A CA 1
ATOM 1562 C C . PHE A 1 197 ? 12.117 20.828 5.902 1 95 197 PHE A C 1
ATOM 1564 O O . PHE A 1 197 ? 12.141 21.969 6.383 1 95 197 PHE A O 1
ATOM 1571 N N . LYS A 1 198 ? 13.094 20.078 5.902 1 94.81 198 LYS A N 1
ATOM 1572 C CA . LYS A 1 198 ? 14.328 20.422 6.602 1 94.81 198 LYS A CA 1
ATOM 1573 C C . LYS A 1 198 ? 14.883 21.766 6.125 1 94.81 198 LYS A C 1
ATOM 1575 O O . LYS A 1 198 ? 15.367 22.562 6.93 1 94.81 198 LYS A O 1
ATOM 1580 N N . LYS A 1 199 ? 14.859 21.984 4.793 1 94.62 199 LYS A N 1
ATOM 1581 C CA . LYS A 1 199 ? 15.336 23.266 4.258 1 94.62 199 LYS A CA 1
ATOM 1582 C C . LYS A 1 199 ? 14.609 24.438 4.902 1 94.62 199 LYS A C 1
ATOM 1584 O O . LYS A 1 199 ? 15.227 25.453 5.234 1 94.62 199 LYS A O 1
ATOM 1589 N N . PHE A 1 200 ? 13.383 24.297 5.102 1 96.88 200 PHE A N 1
ATOM 1590 C CA . PHE A 1 200 ? 12.562 25.375 5.656 1 96.88 200 PHE A CA 1
ATOM 1591 C C . PHE A 1 200 ? 12.773 25.484 7.16 1 96.88 200 PHE A C 1
ATOM 1593 O O . PHE A 1 200 ? 12.695 26.578 7.723 1 96.88 200 PHE A O 1
ATOM 1600 N N . VAL A 1 201 ? 13.047 24.328 7.809 1 97.69 201 VAL A N 1
ATOM 1601 C CA . VAL A 1 201 ? 13.391 24.359 9.227 1 97.69 201 VAL A CA 1
ATOM 1602 C C . VAL A 1 201 ? 14.625 25.234 9.438 1 97.69 201 VAL A C 1
ATOM 1604 O O . VAL A 1 201 ? 14.617 26.141 10.273 1 97.69 201 VAL A O 1
ATOM 1607 N N . ASN A 1 202 ? 15.594 25.016 8.648 1 97.25 202 ASN A N 1
ATOM 1608 C CA . ASN A 1 202 ? 16.828 25.797 8.766 1 97.25 202 ASN A CA 1
ATOM 1609 C C . ASN A 1 202 ? 16.578 27.281 8.461 1 97.25 202 ASN A C 1
ATOM 1611 O O . ASN A 1 202 ? 17.094 28.141 9.172 1 97.25 202 ASN A O 1
ATOM 1615 N N . SER A 1 203 ? 15.828 27.5 7.438 1 97.69 203 SER A N 1
ATOM 1616 C CA . SER A 1 203 ? 15.5 28.891 7.105 1 97.69 203 SER A CA 1
ATOM 1617 C C . SER A 1 203 ? 14.766 29.578 8.258 1 97.69 203 SER A C 1
ATOM 1619 O O . SER A 1 203 ? 15.023 30.734 8.555 1 97.69 203 SER A O 1
ATOM 1621 N N . GLY A 1 204 ? 13.805 28.875 8.875 1 97.56 204 GLY A N 1
ATOM 1622 C CA . GLY A 1 204 ? 13.086 29.406 10.023 1 97.56 204 GLY A CA 1
ATOM 1623 C C . GLY A 1 204 ? 13.992 29.688 11.211 1 97.56 204 GLY A C 1
ATOM 1624 O O . GLY A 1 204 ? 13.867 30.719 11.859 1 97.56 204 GLY A O 1
ATOM 1625 N N . LEU A 1 205 ? 14.898 28.781 11.477 1 97.75 205 LEU A N 1
ATOM 1626 C CA . LEU A 1 205 ? 15.836 28.938 12.578 1 97.75 205 LEU A CA 1
ATOM 1627 C C . LEU A 1 205 ? 16.766 30.109 12.328 1 97.75 205 LEU A C 1
ATOM 1629 O O . LEU A 1 205 ? 17.141 30.828 13.258 1 97.75 205 LEU A O 1
ATOM 1633 N N . ASP A 1 206 ? 17.172 30.312 11.086 1 98.12 206 ASP A N 1
ATOM 1634 C CA . ASP A 1 206 ? 18.016 31.438 10.719 1 98.12 206 ASP A CA 1
ATOM 1635 C C . ASP A 1 206 ? 17.344 32.75 11.062 1 98.12 206 ASP A C 1
ATOM 1637 O O . ASP A 1 206 ? 18 33.719 11.508 1 98.12 206 ASP A O 1
ATOM 1641 N N . LYS A 1 207 ? 16.141 32.812 10.867 1 97.62 207 LYS A N 1
ATOM 1642 C CA . LYS A 1 207 ? 15.391 34.062 11.047 1 97.62 207 LYS A CA 1
ATOM 1643 C C . LYS A 1 207 ? 15.289 34.438 12.523 1 97.62 207 LYS A C 1
ATOM 1645 O O . LYS A 1 207 ? 15.008 35.594 12.859 1 97.62 207 LYS A O 1
ATOM 1650 N N . ILE A 1 208 ? 15.492 33.438 13.359 1 97.5 208 ILE A N 1
ATOM 1651 C CA . ILE A 1 208 ? 15.32 33.719 14.773 1 97.5 208 ILE A CA 1
ATOM 1652 C C . ILE A 1 208 ? 16.672 33.656 15.484 1 97.5 208 ILE A C 1
ATOM 1654 O O . ILE A 1 208 ? 16.734 33.719 16.719 1 97.5 208 ILE A O 1
ATOM 1658 N N . GLU A 1 209 ? 17.719 33.562 14.828 1 96.31 209 GLU A N 1
ATOM 1659 C CA . GLU A 1 209 ? 19.031 33.312 15.391 1 96.31 209 GLU A CA 1
ATOM 1660 C C . GLU A 1 209 ? 19.5 34.469 16.25 1 96.31 209 GLU A C 1
ATOM 1662 O O . GLU A 1 209 ? 20.203 34.281 17.25 1 96.31 209 GLU A O 1
ATOM 1667 N N . ASN A 1 210 ? 19.062 35.656 16 1 96.25 210 ASN A N 1
ATOM 1668 C CA . ASN A 1 210 ? 19.562 36.844 16.703 1 96.25 210 ASN A CA 1
ATOM 1669 C C . ASN A 1 210 ? 18.594 37.312 17.781 1 96.25 210 ASN A C 1
ATOM 1671 O O . ASN A 1 210 ? 18.844 38.312 18.469 1 96.25 210 ASN A O 1
ATOM 1675 N N . LEU A 1 211 ? 17.562 36.625 17.922 1 97.44 211 LEU A N 1
ATOM 1676 C CA . LEU A 1 211 ? 16.594 36.969 18.953 1 97.44 211 LEU A CA 1
ATOM 1677 C C . LEU A 1 211 ? 17.047 36.469 20.312 1 97.44 211 LEU A C 1
ATOM 1679 O O . LEU A 1 211 ? 17.609 35.375 20.422 1 97.44 211 LEU A O 1
ATOM 1683 N N . LYS A 1 212 ? 16.859 37.281 21.312 1 97.5 212 LYS A N 1
ATOM 1684 C CA . LYS A 1 212 ? 16.969 36.812 22.672 1 97.5 212 LYS A CA 1
ATOM 1685 C C . LYS A 1 212 ? 15.695 36.062 23.109 1 97.5 212 LYS A C 1
ATOM 1687 O O . LYS A 1 212 ? 14.641 36.688 23.25 1 97.5 212 LYS A O 1
ATOM 1692 N N . ILE A 1 213 ? 15.828 34.781 23.359 1 98.25 213 ILE A N 1
ATOM 1693 C CA . ILE A 1 213 ? 14.641 33.969 23.625 1 98.25 213 ILE A CA 1
ATOM 1694 C C . ILE A 1 213 ? 14.742 33.312 25 1 98.25 213 ILE A C 1
ATOM 1696 O O . ILE A 1 213 ? 15.625 32.5 25.25 1 98.25 213 ILE A O 1
ATOM 1700 N N . ASP A 1 214 ? 13.836 33.688 25.859 1 98 214 ASP A N 1
ATOM 1701 C CA . ASP A 1 214 ? 13.766 33.094 27.188 1 98 214 ASP A CA 1
ATOM 1702 C C . ASP A 1 214 ? 12.82 31.891 27.203 1 98 214 ASP A C 1
ATOM 1704 O O . ASP A 1 214 ? 13.031 30.953 27.953 1 98 214 ASP A O 1
ATOM 1708 N N . ILE A 1 215 ? 11.75 31.969 26.359 1 98.38 215 ILE A N 1
ATOM 1709 C CA . ILE A 1 215 ? 10.719 30.953 26.328 1 98.38 215 ILE A CA 1
ATOM 1710 C C . ILE A 1 215 ? 10.336 30.625 24.891 1 98.38 215 ILE A C 1
ATOM 1712 O O . ILE A 1 215 ? 10.188 31.531 24.062 1 98.38 215 ILE A O 1
ATOM 1716 N N . VAL A 1 216 ? 10.305 29.375 24.594 1 98.69 216 VAL A N 1
ATOM 1717 C CA . VAL A 1 216 ? 9.664 28.906 23.359 1 98.69 216 VAL A CA 1
ATOM 1718 C C . VAL A 1 216 ? 8.305 28.281 23.688 1 98.69 216 VAL A C 1
ATOM 1720 O O . VAL A 1 216 ? 8.227 27.344 24.469 1 98.69 216 VAL A O 1
ATOM 1723 N N . ALA A 1 217 ? 7.277 28.828 23.094 1 98.56 217 ALA A N 1
ATOM 1724 C CA . ALA A 1 217 ? 5.902 28.422 23.359 1 98.56 217 ALA A CA 1
ATOM 1725 C C . ALA A 1 217 ? 5.254 27.828 22.125 1 98.56 217 ALA A C 1
ATOM 1727 O O . ALA A 1 217 ? 4.59 28.531 21.359 1 98.56 217 ALA A O 1
ATOM 1728 N N . PRO A 1 218 ? 5.316 26.5 21.953 1 98.25 218 PRO A N 1
ATOM 1729 C CA . PRO A 1 218 ? 4.773 25.844 20.766 1 98.25 218 PRO A CA 1
ATOM 1730 C C . PRO A 1 218 ? 3.271 25.578 20.859 1 98.25 218 PRO A C 1
ATOM 1732 O O . PRO A 1 218 ? 2.654 25.891 21.891 1 98.25 218 PRO A O 1
ATOM 1735 N N . SER A 1 219 ? 2.717 25.047 19.75 1 97.12 219 SER A N 1
ATOM 1736 C CA . SER A 1 219 ? 1.285 24.766 19.719 1 97.12 219 SER A CA 1
ATOM 1737 C C . SER A 1 219 ? 0.975 23.391 20.266 1 97.12 219 SER A C 1
ATOM 1739 O O . SER A 1 219 ? -0.182 23.078 20.547 1 97.12 219 SER A O 1
ATOM 1741 N N . HIS A 1 220 ? 1.992 22.531 20.406 1 97.19 220 HIS A N 1
ATOM 1742 C CA . HIS A 1 220 ? 1.833 21.203 20.984 1 97.19 220 HIS A CA 1
ATOM 1743 C C . HIS A 1 220 ? 2.957 20.891 21.969 1 97.19 220 HIS A C 1
ATOM 1745 O O . HIS A 1 220 ? 4.105 21.281 21.75 1 97.19 220 HIS A O 1
ATOM 1751 N N . GLY A 1 221 ? 2.605 20.156 23.047 1 97 221 GLY A N 1
ATOM 1752 C CA . GLY A 1 221 ? 3.625 19.719 23.984 1 97 221 GLY A CA 1
ATOM 1753 C C . GLY A 1 221 ? 4.008 20.781 24.984 1 97 221 GLY A C 1
ATOM 1754 O O . GLY A 1 221 ? 3.346 21.812 25.094 1 97 221 GLY A O 1
ATOM 1755 N N . PRO A 1 222 ? 5.035 20.547 25.719 1 97.56 222 PRO A N 1
ATOM 1756 C CA . PRO A 1 222 ? 5.426 21.453 26.797 1 97.56 222 PRO A CA 1
ATOM 1757 C C . PRO A 1 222 ? 5.977 22.781 26.281 1 97.56 222 PRO A C 1
ATOM 1759 O O . PRO A 1 222 ? 6.57 22.828 25.203 1 97.56 222 PRO A O 1
ATOM 1762 N N . VAL A 1 223 ? 5.777 23.781 27.078 1 98.25 223 VAL A N 1
ATOM 1763 C CA . VAL A 1 223 ? 6.438 25.062 26.875 1 98.25 223 VAL A CA 1
ATOM 1764 C C . VAL A 1 223 ? 7.891 24.984 27.328 1 98.25 223 VAL A C 1
ATOM 1766 O O . VAL A 1 223 ? 8.18 24.516 28.438 1 98.25 223 VAL A O 1
ATOM 1769 N N . HIS A 1 224 ? 8.82 25.453 26.5 1 98.06 224 HIS A N 1
ATOM 1770 C CA . HIS A 1 224 ? 10.234 25.359 26.828 1 98.06 224 HIS A CA 1
ATOM 1771 C C . HIS A 1 224 ? 10.711 26.594 27.594 1 98.06 224 HIS A C 1
ATOM 1773 O O . HIS A 1 224 ? 10.68 27.703 27.078 1 98.06 224 HIS A O 1
ATOM 1779 N N . ILE A 1 225 ? 11.211 26.391 28.766 1 97.25 225 ILE A N 1
ATOM 1780 C CA . ILE A 1 225 ? 11.789 27.469 29.562 1 97.25 225 ILE A CA 1
ATOM 1781 C C . ILE A 1 225 ? 13.25 27.156 29.859 1 97.25 225 ILE A C 1
ATOM 1783 O O . ILE A 1 225 ? 14.102 28.047 29.812 1 97.25 225 ILE A O 1
ATOM 1787 N N . ASN A 1 226 ? 13.523 25.906 30.109 1 94.94 226 ASN A N 1
ATOM 1788 C CA . ASN A 1 226 ? 14.883 25.469 30.422 1 94.94 226 ASN A CA 1
ATOM 1789 C C . ASN A 1 226 ? 15.586 24.891 29.203 1 94.94 226 ASN A C 1
ATOM 1791 O O . ASN A 1 226 ? 16.812 24.938 29.094 1 94.94 226 ASN A O 1
ATOM 1795 N N . ASP A 1 227 ? 14.781 24.391 28.281 1 92.19 227 ASP A N 1
ATOM 1796 C CA . ASP A 1 227 ? 15.336 23.562 27.203 1 92.19 227 ASP A CA 1
ATOM 1797 C C . ASP A 1 227 ? 15.383 24.344 25.891 1 92.19 227 ASP A C 1
ATOM 1799 O O . ASP A 1 227 ? 15.484 23.75 24.812 1 92.19 227 ASP A O 1
ATOM 1803 N N . VAL A 1 228 ? 15.297 25.641 25.969 1 96.44 228 VAL A N 1
ATOM 1804 C CA . VAL A 1 228 ? 15.18 26.438 24.75 1 96.44 228 VAL A CA 1
ATOM 1805 C C . VAL A 1 228 ? 16.391 26.203 23.844 1 96.44 228 VAL A C 1
ATOM 1807 O O . VAL A 1 228 ? 16.234 25.766 22.703 1 96.44 228 VAL A O 1
ATOM 1810 N N . LYS A 1 229 ? 17.578 26.469 24.344 1 96.12 229 LYS A N 1
ATOM 1811 C CA . LYS A 1 229 ? 18.797 26.312 23.547 1 96.12 229 LYS A CA 1
ATOM 1812 C C . LYS A 1 229 ? 18.969 24.875 23.078 1 96.12 229 LYS A C 1
ATOM 1814 O O . LYS A 1 229 ? 19.375 24.641 21.938 1 96.12 229 LYS A O 1
ATOM 1819 N N . MET A 1 230 ? 18.656 23.984 23.891 1 96.19 230 MET A N 1
ATOM 1820 C CA . MET A 1 230 ? 18.812 22.562 23.562 1 96.19 230 MET A CA 1
ATOM 1821 C C . MET A 1 230 ? 17.984 22.203 22.328 1 96.19 230 MET A C 1
ATOM 1823 O O . MET A 1 230 ? 18.5 21.609 21.375 1 96.19 230 MET A O 1
ATOM 1827 N N . TYR A 1 231 ? 16.75 22.578 22.312 1 94.94 231 TYR A N 1
ATOM 1828 C CA . TYR A 1 231 ? 15.891 22.125 21.219 1 94.94 231 TYR A CA 1
ATOM 1829 C C . TYR A 1 231 ? 16.141 22.953 19.969 1 94.94 231 TYR A C 1
ATOM 1831 O O . TYR A 1 231 ? 15.953 22.453 18.844 1 94.94 231 TYR A O 1
ATOM 1839 N N . ILE A 1 232 ? 16.547 24.203 20.094 1 97.06 232 ILE A N 1
ATOM 1840 C CA . ILE A 1 232 ? 17 24.938 18.922 1 97.06 232 ILE A CA 1
ATOM 1841 C C . ILE A 1 232 ? 18.172 24.219 18.281 1 97.06 232 ILE A C 1
ATOM 1843 O O . ILE A 1 232 ? 18.188 24 17.062 1 97.06 232 ILE A O 1
ATOM 1847 N N . ASP A 1 233 ? 19.125 23.766 19.094 1 97.5 233 ASP A N 1
ATOM 1848 C CA . ASP A 1 233 ? 20.312 23.062 18.609 1 97.5 233 ASP A CA 1
ATOM 1849 C C . ASP A 1 233 ? 19.938 21.703 18.016 1 97.5 233 ASP A C 1
ATOM 1851 O O . ASP A 1 233 ? 20.469 21.312 16.984 1 97.5 233 ASP A O 1
ATOM 1855 N N . LEU A 1 234 ? 19.047 21.047 18.656 1 97.5 234 LEU A N 1
ATOM 1856 C CA . LEU A 1 234 ? 18.641 19.734 18.188 1 97.5 234 LEU A CA 1
ATOM 1857 C C . LEU A 1 234 ? 17.891 19.844 16.859 1 97.5 234 LEU A C 1
ATOM 1859 O O . LEU A 1 234 ? 18.125 19.047 15.945 1 97.5 234 LEU A O 1
ATOM 1863 N N . TYR A 1 235 ? 16.984 20.797 16.75 1 98 235 TYR A N 1
ATOM 1864 C CA . TYR A 1 235 ? 16.281 21 15.492 1 98 235 TYR A CA 1
ATOM 1865 C C . TYR A 1 235 ? 17.281 21.281 14.367 1 98 235 TYR A C 1
ATOM 1867 O O . TYR A 1 235 ? 17.125 20.781 13.258 1 98 235 TYR A O 1
ATOM 1875 N N . ARG A 1 236 ? 18.281 22.125 14.688 1 97.25 236 ARG A N 1
ATOM 1876 C CA . ARG A 1 236 ? 19.328 22.406 13.711 1 97.25 236 ARG A CA 1
ATOM 1877 C C . ARG A 1 236 ? 20.062 21.141 13.312 1 97.25 236 ARG A C 1
ATOM 1879 O O . ARG A 1 236 ? 20.328 20.906 12.133 1 97.25 236 ARG A O 1
ATOM 1886 N N . GLN A 1 237 ? 20.359 20.344 14.25 1 97.06 237 GLN A N 1
ATOM 1887 C CA . GLN A 1 237 ? 21.047 19.094 14.008 1 97.06 237 GLN A CA 1
ATOM 1888 C C . GLN A 1 237 ? 20.188 18.141 13.188 1 97.06 237 GLN A C 1
ATOM 1890 O O . GLN A 1 237 ? 20.656 17.547 12.211 1 97.06 237 GLN A O 1
ATOM 1895 N N . TRP A 1 238 ? 18.906 18 13.594 1 96.25 238 TRP A N 1
ATOM 1896 C CA . TRP A 1 238 ? 18 17.047 12.953 1 96.25 238 TRP A CA 1
ATOM 1897 C C . TRP A 1 238 ? 17.641 17.5 11.547 1 96.25 238 TRP A C 1
ATOM 1899 O O . TRP A 1 238 ? 17.297 16.688 10.688 1 96.25 238 TRP A O 1
ATOM 1909 N N . ALA A 1 239 ? 17.766 18.844 11.297 1 96.31 239 ALA A N 1
ATOM 1910 C CA . ALA A 1 239 ? 17.359 19.406 10.008 1 96.31 239 ALA A CA 1
ATOM 1911 C C . ALA A 1 239 ? 18.547 19.469 9.047 1 96.31 239 ALA A C 1
ATOM 1913 O O . ALA A 1 239 ? 18.422 20.016 7.941 1 96.31 239 ALA A O 1
ATOM 1914 N N . LYS A 1 240 ? 19.688 19 9.523 1 93.25 240 LYS A N 1
ATOM 1915 C CA . LYS A 1 240 ? 20.828 18.984 8.625 1 93.25 240 LYS A CA 1
ATOM 1916 C C . LYS A 1 240 ? 20.531 18.188 7.355 1 93.25 240 LYS A C 1
ATOM 1918 O O . LYS A 1 240 ? 19.938 17.125 7.414 1 93.25 240 LYS A O 1
ATOM 1923 N N . ILE A 1 241 ? 20.812 18.797 6.281 1 87.25 241 ILE A N 1
ATOM 1924 C CA . ILE A 1 241 ? 20.656 18.156 4.977 1 87.25 241 ILE A CA 1
ATOM 1925 C C . ILE A 1 241 ? 22.016 17.641 4.5 1 87.25 241 ILE A C 1
ATOM 1927 O O . ILE A 1 241 ? 22.953 18.422 4.336 1 87.25 241 ILE A O 1
ATOM 1931 N N . TYR A 1 242 ? 22.047 16.422 4.426 1 81.12 242 TYR A N 1
ATOM 1932 C CA . TYR A 1 242 ? 23.297 15.812 3.992 1 81.12 242 TYR A CA 1
ATOM 1933 C C . TYR A 1 242 ? 23.312 15.602 2.482 1 81.12 242 TYR A C 1
ATOM 1935 O O . TYR A 1 242 ? 22.312 15.141 1.907 1 81.12 242 TYR A O 1
ATOM 1943 N N . GLU A 1 243 ? 24.281 16.219 1.866 1 83.5 243 GLU A N 1
ATOM 1944 C CA . GLU A 1 243 ? 24.484 15.945 0.446 1 83.5 243 GLU A CA 1
ATOM 1945 C C . GLU A 1 243 ? 24.922 14.508 0.217 1 83.5 243 GLU A C 1
ATOM 1947 O O . GLU A 1 243 ? 25.688 13.953 1.01 1 83.5 243 GLU A O 1
ATOM 1952 N N . ILE A 1 244 ? 24.375 13.922 -0.754 1 86.12 244 ILE A N 1
ATOM 1953 C CA . ILE A 1 244 ? 24.828 12.594 -1.144 1 86.12 244 ILE A CA 1
ATOM 1954 C C . ILE A 1 244 ? 26.203 12.688 -1.8 1 86.12 244 ILE A C 1
ATOM 1956 O O . ILE A 1 244 ? 26.312 13.094 -2.959 1 86.12 244 ILE A O 1
ATOM 1960 N N . LYS A 1 245 ? 27.281 12.469 -1.014 1 85.19 245 LYS A N 1
ATOM 1961 C CA . LYS A 1 245 ? 28.656 12.625 -1.478 1 85.19 245 LYS A CA 1
ATOM 1962 C C . LYS A 1 245 ? 28.984 11.617 -2.568 1 85.19 245 LYS A C 1
ATOM 1964 O O . LYS A 1 245 ? 29.578 11.969 -3.592 1 85.19 245 LYS A O 1
ATOM 1969 N N . GLU A 1 246 ? 28.594 10.461 -2.365 1 92.25 246 GLU A N 1
ATOM 1970 C CA . GLU A 1 246 ? 28.797 9.383 -3.334 1 92.25 246 GLU A CA 1
ATOM 1971 C C . GLU A 1 246 ? 27.469 8.82 -3.811 1 92.25 246 GLU A C 1
ATOM 1973 O O . GLU A 1 246 ? 26.641 8.398 -3 1 92.25 246 GLU A O 1
ATOM 1978 N N . LYS A 1 247 ? 27.344 8.945 -5.137 1 95.31 247 LYS A N 1
ATOM 1979 C CA . LYS A 1 247 ? 26.109 8.398 -5.695 1 95.31 247 LYS A CA 1
ATOM 1980 C C . LYS A 1 247 ? 25.906 6.945 -5.27 1 95.31 247 LYS A C 1
ATOM 1982 O O . LYS A 1 247 ? 26.859 6.168 -5.227 1 95.31 247 LYS A O 1
ATOM 1987 N N . ASN A 1 248 ? 24.734 6.641 -4.848 1 97.81 248 ASN A N 1
ATOM 1988 C CA . ASN A 1 248 ? 24.391 5.273 -4.477 1 97.81 248 ASN A CA 1
ATOM 1989 C C . ASN A 1 248 ? 22.969 4.918 -4.883 1 97.81 248 ASN A C 1
ATOM 1991 O O . ASN A 1 248 ? 22.078 5.777 -4.883 1 97.81 248 ASN A O 1
ATOM 1995 N N . ILE A 1 249 ? 22.781 3.658 -5.246 1 98.75 249 ILE A N 1
ATOM 1996 C CA . ILE A 1 249 ? 21.484 3.166 -5.715 1 98.75 249 ILE A CA 1
ATOM 1997 C C . ILE A 1 249 ? 21 2.051 -4.793 1 98.75 249 ILE A C 1
ATOM 1999 O O . ILE A 1 249 ? 21.75 1.137 -4.457 1 98.75 249 ILE A O 1
ATOM 2003 N N . GLN A 1 250 ? 19.781 2.164 -4.297 1 98.81 250 GLN A N 1
ATOM 2004 C CA . GLN A 1 250 ? 19.156 1.124 -3.484 1 98.81 250 GLN A CA 1
ATOM 2005 C C . GLN A 1 250 ? 18.078 0.393 -4.27 1 98.81 250 GLN A C 1
ATOM 2007 O O . GLN A 1 250 ? 17.141 1.015 -4.762 1 98.81 250 GLN A O 1
ATOM 2012 N N . ILE A 1 251 ? 18.234 -0.857 -4.422 1 98.94 251 ILE A N 1
ATOM 2013 C CA . ILE A 1 251 ? 17.297 -1.695 -5.16 1 98.94 251 ILE A CA 1
ATOM 2014 C C . ILE A 1 251 ? 16.484 -2.537 -4.188 1 98.94 251 ILE A C 1
ATOM 2016 O O . ILE A 1 251 ? 17.031 -3.332 -3.424 1 98.94 251 ILE A O 1
ATOM 2020 N N . PHE A 1 252 ? 15.148 -2.318 -4.18 1 98.88 252 PHE A N 1
ATOM 2021 C CA . PHE A 1 252 ? 14.242 -3.074 -3.324 1 98.88 252 PHE A CA 1
ATOM 2022 C C . PHE A 1 252 ? 13.398 -4.035 -4.148 1 98.88 252 PHE A C 1
ATOM 2024 O O . PHE A 1 252 ? 12.734 -3.625 -5.105 1 98.88 252 PHE A O 1
ATOM 2031 N N . TYR A 1 253 ? 13.422 -5.312 -3.799 1 98.56 253 TYR A N 1
ATOM 2032 C CA . TYR A 1 253 ? 12.688 -6.277 -4.605 1 98.56 253 TYR A CA 1
ATOM 2033 C C . TYR A 1 253 ? 11.93 -7.258 -3.725 1 98.56 253 TYR A C 1
ATOM 2035 O O . TYR A 1 253 ? 12.242 -7.414 -2.543 1 98.56 253 TYR A O 1
ATOM 2043 N N . ILE A 1 254 ? 10.883 -7.797 -4.289 1 97.06 254 ILE A N 1
ATOM 2044 C CA . ILE A 1 254 ? 10.195 -8.969 -3.768 1 97.06 254 ILE A CA 1
ATOM 2045 C C . ILE A 1 254 ? 10.086 -10.031 -4.859 1 97.06 254 ILE A C 1
ATOM 2047 O O . ILE A 1 254 ? 9.922 -9.703 -6.039 1 97.06 254 ILE A O 1
ATOM 2051 N N . SER A 1 255 ? 10.297 -11.273 -4.484 1 95.25 255 SER A N 1
ATOM 2052 C CA . SER A 1 255 ? 10.344 -12.359 -5.461 1 95.25 255 SER A CA 1
ATOM 2053 C C . SER A 1 255 ? 9.648 -13.609 -4.934 1 95.25 255 SER A C 1
ATOM 2055 O O . SER A 1 255 ? 9.766 -13.938 -3.752 1 95.25 255 SER A O 1
ATOM 2057 N N . ALA A 1 256 ? 8.953 -14.273 -5.805 1 89.25 256 ALA A N 1
ATOM 2058 C CA . ALA A 1 256 ? 8.297 -15.531 -5.426 1 89.25 256 ALA A CA 1
ATOM 2059 C C . ALA A 1 256 ? 9.219 -16.719 -5.664 1 89.25 256 ALA A C 1
ATOM 2061 O O . ALA A 1 256 ? 9.406 -17.547 -4.773 1 89.25 256 ALA A O 1
ATOM 2062 N N . TYR A 1 257 ? 9.812 -16.75 -6.863 1 90.44 257 TYR A N 1
ATOM 2063 C CA . TYR A 1 257 ? 10.633 -17.891 -7.242 1 90.44 257 TYR A CA 1
ATOM 2064 C C . TYR A 1 257 ? 12.039 -17.469 -7.617 1 90.44 257 TYR A C 1
ATOM 2066 O O . TYR A 1 257 ? 12.633 -18 -8.562 1 90.44 257 TYR A O 1
ATOM 2074 N N . HIS A 1 258 ? 12.5 -16.391 -7.02 1 93.81 258 HIS A N 1
ATOM 2075 C CA . HIS A 1 258 ? 13.875 -15.906 -7.043 1 93.81 258 HIS A CA 1
ATOM 2076 C C . HIS A 1 258 ? 14.227 -15.297 -8.398 1 93.81 258 HIS A C 1
ATOM 2078 O O . HIS A 1 258 ? 15.344 -14.82 -8.594 1 93.81 258 HIS A O 1
ATOM 2084 N N . ASN A 1 259 ? 13.281 -15.266 -9.336 1 95.81 259 ASN A N 1
ATOM 2085 C CA . ASN A 1 259 ? 13.586 -14.68 -10.641 1 95.81 259 ASN A CA 1
ATOM 2086 C C . ASN A 1 259 ? 13.797 -13.172 -10.539 1 95.81 259 ASN A C 1
ATOM 2088 O O . ASN A 1 259 ? 14.789 -12.648 -11.047 1 95.81 259 ASN A O 1
ATOM 2092 N N . THR A 1 260 ? 12.883 -12.477 -9.898 1 98 260 THR A N 1
ATOM 2093 C CA . THR A 1 260 ? 13.008 -11.039 -9.68 1 98 260 THR A CA 1
ATOM 2094 C C . THR A 1 260 ? 14.219 -10.727 -8.805 1 98 260 THR A C 1
ATOM 2096 O O . THR A 1 260 ? 14.922 -9.734 -9.039 1 98 260 THR A O 1
ATOM 2099 N N . GLU A 1 261 ? 14.477 -11.602 -7.852 1 97.94 261 GLU A N 1
ATOM 2100 C CA . GLU A 1 261 ? 15.656 -11.469 -7.004 1 97.94 261 GLU A CA 1
ATOM 2101 C C . GLU A 1 261 ? 16.938 -11.562 -7.824 1 97.94 261 GLU A C 1
ATOM 2103 O O . GLU A 1 261 ? 17.828 -10.703 -7.699 1 97.94 261 GLU A O 1
ATOM 2108 N N . GLU A 1 262 ? 17.016 -12.594 -8.664 1 98.06 262 GLU A N 1
ATOM 2109 C CA . GLU A 1 262 ? 18.203 -12.789 -9.5 1 98.06 262 GLU A CA 1
ATOM 2110 C C . GLU A 1 262 ? 18.453 -11.578 -10.391 1 98.06 262 GLU A C 1
ATOM 2112 O O . GLU A 1 262 ? 19.594 -11.117 -10.523 1 98.06 262 GLU A O 1
ATOM 2117 N N . MET A 1 263 ? 17.422 -11.109 -10.938 1 98.69 263 MET A N 1
ATOM 2118 C CA . MET A 1 263 ? 17.547 -9.938 -11.797 1 98.69 263 MET A CA 1
ATOM 2119 C C . MET A 1 263 ? 17.984 -8.711 -11 1 98.69 263 MET A C 1
ATOM 2121 O O . MET A 1 263 ? 18.859 -7.961 -11.438 1 98.69 263 MET A O 1
ATOM 2125 N N . GLY A 1 264 ? 17.344 -8.469 -9.844 1 98.75 264 GLY A N 1
ATOM 2126 C CA . GLY A 1 264 ? 17.734 -7.355 -8.984 1 98.75 264 GLY A CA 1
ATOM 2127 C C . GLY A 1 264 ? 19.203 -7.387 -8.602 1 98.75 264 GLY A C 1
ATOM 2128 O O . GLY A 1 264 ? 19.891 -6.359 -8.656 1 98.75 264 GLY A O 1
ATOM 2129 N N . LYS A 1 265 ? 19.703 -8.547 -8.25 1 98.69 265 LYS A N 1
ATOM 2130 C CA . LYS A 1 265 ? 21.109 -8.711 -7.891 1 98.69 265 LYS A CA 1
ATOM 2131 C C . LYS A 1 265 ? 22.016 -8.484 -9.094 1 98.69 265 LYS A C 1
ATOM 2133 O O . LYS A 1 265 ? 23.094 -7.898 -8.969 1 98.69 265 LYS A O 1
ATOM 2138 N N . TYR A 1 266 ? 21.562 -8.992 -10.242 1 98.81 266 TYR A N 1
ATOM 2139 C CA . TYR A 1 266 ? 22.328 -8.773 -11.469 1 98.81 266 TYR A CA 1
ATOM 2140 C C . TYR A 1 266 ? 22.438 -7.289 -11.789 1 98.81 266 TYR A C 1
ATOM 2142 O O . TYR A 1 266 ? 23.516 -6.793 -12.109 1 98.81 266 TYR A O 1
ATOM 2150 N N . ILE A 1 267 ? 21.328 -6.574 -11.688 1 98.88 267 ILE A N 1
ATOM 2151 C CA . ILE A 1 267 ? 21.297 -5.141 -11.938 1 98.88 267 ILE A CA 1
ATOM 2152 C C . ILE A 1 267 ? 22.25 -4.418 -10.992 1 98.88 267 ILE A C 1
ATOM 2154 O O . ILE A 1 267 ? 23.016 -3.557 -11.414 1 98.88 267 ILE A O 1
ATOM 2158 N N . ALA A 1 268 ? 22.203 -4.789 -9.703 1 98.81 268 ALA A N 1
ATOM 2159 C CA . ALA A 1 268 ? 23.109 -4.199 -8.719 1 98.81 268 ALA A CA 1
ATOM 2160 C C . ALA A 1 268 ? 24.562 -4.422 -9.109 1 98.81 268 ALA A C 1
ATOM 2162 O O . ALA A 1 268 ? 25.375 -3.496 -9.047 1 98.81 268 ALA A O 1
ATOM 2163 N N . LYS A 1 269 ? 24.875 -5.656 -9.492 1 98.69 269 LYS A N 1
ATOM 2164 C CA . LYS A 1 269 ? 26.219 -5.992 -9.922 1 98.69 269 LYS A CA 1
ATOM 2165 C C . LYS A 1 269 ? 26.672 -5.117 -11.094 1 98.69 269 LYS A C 1
ATOM 2167 O O . LYS A 1 269 ? 27.781 -4.586 -11.086 1 98.69 269 LYS A O 1
ATOM 2172 N N . LYS A 1 270 ? 25.797 -4.949 -12.07 1 98.69 270 LYS A N 1
ATOM 2173 C CA . LYS A 1 270 ? 26.125 -4.18 -13.273 1 98.69 270 LYS A CA 1
ATOM 2174 C C . LYS A 1 270 ? 26.312 -2.703 -12.938 1 98.69 270 LYS A C 1
ATOM 2176 O O . LYS A 1 270 ? 27.188 -2.043 -13.508 1 98.69 270 LYS A O 1
ATOM 2181 N N . ILE A 1 271 ? 25.516 -2.143 -12.07 1 98.69 271 ILE A N 1
ATOM 2182 C CA . ILE A 1 271 ? 25.656 -0.752 -11.648 1 98.69 271 ILE A CA 1
ATOM 2183 C C . ILE A 1 271 ? 26.969 -0.569 -10.914 1 98.69 271 ILE A C 1
ATOM 2185 O O . ILE A 1 271 ? 27.688 0.409 -11.141 1 98.69 271 ILE A O 1
ATOM 2189 N N . ASN A 1 272 ? 27.328 -1.521 -10.016 1 98.62 272 ASN A N 1
ATOM 2190 C CA . ASN A 1 272 ? 28.609 -1.482 -9.32 1 98.62 272 ASN A CA 1
ATOM 2191 C C . ASN A 1 272 ? 29.781 -1.513 -10.297 1 98.62 272 ASN A C 1
ATOM 2193 O O . ASN A 1 272 ? 30.75 -0.789 -10.125 1 98.62 272 ASN A O 1
ATOM 2197 N N . GLU A 1 273 ? 29.656 -2.35 -11.312 1 98.19 273 GLU A N 1
ATOM 2198 C CA . GLU A 1 273 ? 30.688 -2.447 -12.336 1 98.19 273 GLU A CA 1
ATOM 2199 C C . GLU A 1 273 ? 30.859 -1.125 -13.078 1 98.19 273 GLU A C 1
ATOM 2201 O O . GLU A 1 273 ? 31.938 -0.828 -13.594 1 98.19 273 GLU A O 1
ATOM 2206 N N . ALA A 1 274 ? 29.828 -0.393 -13.117 1 97.31 274 ALA A N 1
ATOM 2207 C CA . ALA A 1 274 ? 29.859 0.9 -13.797 1 97.31 274 ALA A CA 1
ATOM 2208 C C . ALA A 1 274 ? 30.406 1.99 -12.875 1 97.31 274 ALA A C 1
ATOM 2210 O O . ALA A 1 274 ? 30.469 3.158 -13.258 1 97.31 274 ALA A O 1
ATOM 2211 N N . GLY A 1 275 ? 30.688 1.717 -11.586 1 96.44 275 GLY A N 1
ATOM 2212 C CA . GLY A 1 275 ? 31.375 2.65 -10.703 1 96.44 275 GLY A CA 1
ATOM 2213 C C . GLY A 1 275 ? 30.438 3.346 -9.734 1 96.44 275 GLY A C 1
ATOM 2214 O O . GLY A 1 275 ? 30.844 4.285 -9.039 1 96.44 275 GLY A O 1
ATOM 2215 N N . VAL A 1 276 ? 29.203 2.947 -9.727 1 97.75 276 VAL A N 1
ATOM 2216 C CA . VAL A 1 276 ? 28.25 3.504 -8.781 1 97.75 276 VAL A CA 1
ATOM 2217 C C . VAL A 1 276 ? 27.859 2.443 -7.75 1 97.75 276 VAL A C 1
ATOM 2219 O O . VAL A 1 276 ? 27.562 1.302 -8.109 1 97.75 276 VAL A O 1
ATOM 2222 N N . LYS A 1 277 ? 27.906 2.783 -6.5 1 98.06 277 LYS A N 1
ATOM 2223 C CA . LYS A 1 277 ? 27.562 1.834 -5.445 1 98.06 277 LYS A CA 1
ATOM 2224 C C . LYS A 1 277 ? 26.094 1.447 -5.52 1 98.06 277 LYS A C 1
ATOM 2226 O O . LYS A 1 277 ? 25.219 2.314 -5.617 1 98.06 277 LYS A O 1
ATOM 2231 N N . ALA A 1 278 ? 25.797 0.147 -5.523 1 98.69 278 ALA A N 1
ATOM 2232 C CA . ALA A 1 278 ? 24.422 -0.337 -5.578 1 98.69 278 ALA A CA 1
ATOM 2233 C C . ALA A 1 278 ? 24.219 -1.542 -4.664 1 98.69 278 ALA A C 1
ATOM 2235 O O . ALA A 1 278 ? 25.094 -2.408 -4.57 1 98.69 278 ALA A O 1
ATOM 2236 N N . GLU A 1 279 ? 23.125 -1.556 -3.955 1 98.62 279 GLU A N 1
ATOM 2237 C CA . GLU A 1 279 ? 22.781 -2.664 -3.074 1 98.62 279 GLU A CA 1
ATOM 2238 C C . GLU A 1 279 ? 21.344 -3.135 -3.326 1 98.62 279 GLU A C 1
ATOM 2240 O O . GLU A 1 279 ? 20.453 -2.318 -3.547 1 98.62 279 GLU A O 1
ATOM 2245 N N . ALA A 1 280 ? 21.172 -4.395 -3.34 1 98.69 280 ALA A N 1
ATOM 2246 C CA . ALA A 1 280 ? 19.844 -5.004 -3.498 1 98.69 280 ALA A CA 1
ATOM 2247 C C . ALA A 1 280 ? 19.328 -5.539 -2.168 1 98.69 280 ALA A C 1
ATOM 2249 O O . ALA A 1 280 ? 20.062 -6.184 -1.419 1 98.69 280 ALA A O 1
ATOM 2250 N N . HIS A 1 281 ? 18.062 -5.203 -1.863 1 98.38 281 HIS A N 1
ATOM 2251 C CA . HIS A 1 281 ? 17.422 -5.59 -0.612 1 98.38 281 HIS A CA 1
ATOM 2252 C C . HIS A 1 281 ? 16.078 -6.277 -0.866 1 98.38 281 HIS A C 1
ATOM 2254 O O . HIS A 1 281 ? 15.305 -5.84 -1.719 1 98.38 281 HIS A O 1
ATOM 2260 N N . GLU A 1 282 ? 15.891 -7.383 -0.167 1 97.56 282 GLU A N 1
ATOM 2261 C CA . GLU A 1 282 ? 14.555 -7.977 -0.171 1 97.56 282 GLU A CA 1
ATOM 2262 C C . GLU A 1 282 ? 13.617 -7.219 0.761 1 97.56 282 GLU A C 1
ATOM 2264 O O . GLU A 1 282 ? 13.898 -7.074 1.953 1 97.56 282 GLU A O 1
ATOM 2269 N N . ILE A 1 283 ? 12.484 -6.77 0.307 1 97.5 283 ILE A N 1
ATOM 2270 C CA . ILE A 1 283 ? 11.602 -5.816 0.977 1 97.5 283 ILE A CA 1
ATOM 2271 C C . ILE A 1 283 ? 11.141 -6.395 2.312 1 97.5 283 ILE A C 1
ATOM 2273 O O . ILE A 1 283 ? 11.211 -5.723 3.344 1 97.5 283 ILE A O 1
ATOM 2277 N N . THR A 1 284 ? 10.703 -7.66 2.367 1 93.56 284 THR A N 1
ATOM 2278 C CA . THR A 1 284 ? 10.055 -8.211 3.549 1 93.56 284 THR A CA 1
ATOM 2279 C C . THR A 1 284 ? 11.094 -8.617 4.598 1 93.56 284 THR A C 1
ATOM 2281 O O . THR A 1 284 ? 10.734 -9 5.711 1 93.56 284 THR A O 1
ATOM 2284 N N . SER A 1 285 ? 12.375 -8.523 4.25 1 94.19 285 SER A N 1
ATOM 2285 C CA . SER A 1 285 ? 13.438 -8.812 5.203 1 94.19 285 SER A CA 1
ATOM 2286 C C . SER A 1 285 ? 13.812 -7.574 6.008 1 94.19 285 SER A C 1
ATOM 2288 O O . SER A 1 285 ? 14.617 -7.656 6.941 1 94.19 285 SER A O 1
ATOM 2290 N N . MET A 1 286 ? 13.172 -6.461 5.652 1 95.62 286 MET A N 1
ATOM 2291 C CA . MET A 1 286 ? 13.469 -5.184 6.293 1 95.62 286 MET A CA 1
ATOM 2292 C C . MET A 1 286 ? 12.211 -4.562 6.887 1 95.62 286 MET A C 1
ATOM 2294 O O . MET A 1 286 ? 11.102 -4.863 6.449 1 95.62 286 MET A O 1
ATOM 2298 N N . LYS A 1 287 ? 12.438 -3.719 7.922 1 94.81 287 LYS A N 1
ATOM 2299 C CA . LYS A 1 287 ? 11.344 -2.842 8.344 1 94.81 287 LYS A CA 1
ATOM 2300 C C . LYS A 1 287 ? 11.086 -1.748 7.312 1 94.81 287 LYS A C 1
ATOM 2302 O O . LYS A 1 287 ? 12.031 -1.19 6.742 1 94.81 287 LYS A O 1
ATOM 2307 N N . LEU A 1 288 ? 9.859 -1.474 7.102 1 94.75 288 LEU A N 1
ATOM 2308 C CA . LEU A 1 288 ? 9.508 -0.456 6.117 1 94.75 288 LEU A CA 1
ATOM 2309 C C . LEU A 1 288 ? 10.164 0.877 6.453 1 94.75 288 LEU A C 1
ATOM 2311 O O . LEU A 1 288 ? 10.586 1.608 5.555 1 94.75 288 LEU A O 1
ATOM 2315 N N . THR A 1 289 ? 10.297 1.255 7.746 1 91.31 289 THR A N 1
ATOM 2316 C CA . THR A 1 289 ? 10.922 2.508 8.156 1 91.31 289 THR A CA 1
ATOM 2317 C C . THR A 1 289 ? 12.383 2.551 7.734 1 91.31 289 THR A C 1
ATOM 2319 O O . THR A 1 289 ? 12.898 3.611 7.375 1 91.31 289 THR A O 1
ATOM 2322 N N . ASP A 1 290 ? 13.039 1.403 7.766 1 96.25 290 ASP A N 1
ATOM 2323 C CA . ASP A 1 290 ? 14.43 1.319 7.32 1 96.25 290 ASP A CA 1
ATOM 2324 C C . ASP A 1 290 ? 14.531 1.516 5.809 1 96.25 290 ASP A C 1
ATOM 2326 O O . ASP A 1 290 ? 15.469 2.158 5.324 1 96.25 290 ASP A O 1
ATOM 2330 N N . ILE A 1 291 ? 13.602 0.961 5.117 1 97.69 291 ILE A N 1
ATOM 2331 C CA . ILE A 1 291 ? 13.578 1.112 3.668 1 97.69 291 ILE A CA 1
ATOM 2332 C C . ILE A 1 291 ? 13.422 2.588 3.305 1 97.69 291 ILE A C 1
ATOM 2334 O O . ILE A 1 291 ? 14.156 3.104 2.459 1 97.69 291 ILE A O 1
ATOM 2338 N N . VAL A 1 292 ? 12.516 3.258 3.975 1 94.81 292 VAL A N 1
ATOM 2339 C CA . VAL A 1 292 ? 12.266 4.672 3.709 1 94.81 292 VAL A CA 1
ATOM 2340 C C . VAL A 1 292 ? 13.531 5.48 3.986 1 94.81 292 VAL A C 1
ATOM 2342 O O . VAL A 1 292 ? 13.891 6.371 3.213 1 94.81 292 VAL A O 1
ATOM 2345 N N . SER A 1 293 ? 14.195 5.176 5.055 1 93.06 293 SER A N 1
ATOM 2346 C CA . SER A 1 293 ? 15.453 5.844 5.395 1 93.06 293 SER A CA 1
ATOM 2347 C C . SER A 1 293 ? 16.5 5.645 4.297 1 93.06 293 SER A C 1
ATOM 2349 O O . SER A 1 293 ? 17.188 6.59 3.916 1 93.06 293 SER A O 1
ATOM 2351 N N . LEU A 1 294 ? 16.609 4.438 3.762 1 96.56 294 LEU A N 1
ATOM 2352 C CA . LEU A 1 294 ? 17.547 4.148 2.684 1 96.56 294 LEU A CA 1
ATOM 2353 C C . LEU A 1 294 ? 17.188 4.926 1.424 1 96.56 294 LEU A C 1
ATOM 2355 O O . LEU A 1 294 ? 18.078 5.449 0.737 1 96.56 294 LEU A O 1
ATOM 2359 N N . VAL A 1 295 ? 15.93 5.008 1.147 1 97.38 295 VAL A N 1
ATOM 2360 C CA . VAL A 1 295 ? 15.461 5.742 -0.023 1 97.38 295 VAL A CA 1
ATOM 2361 C C . VAL A 1 295 ? 15.875 7.211 0.09 1 97.38 295 VAL A C 1
ATOM 2363 O O . VAL A 1 295 ? 16.375 7.797 -0.869 1 97.38 295 VAL A O 1
ATOM 2366 N N . GLU A 1 296 ? 15.695 7.793 1.244 1 93.12 296 GLU A N 1
ATOM 2367 C CA . GLU A 1 296 ? 15.992 9.203 1.459 1 93.12 296 GLU A CA 1
ATOM 2368 C C . GLU A 1 296 ? 17.484 9.484 1.321 1 93.12 296 GLU A C 1
ATOM 2370 O O . GLU A 1 296 ? 17.875 10.586 0.929 1 93.12 296 GLU A O 1
ATOM 2375 N N . LYS A 1 297 ? 18.328 8.516 1.578 1 94 297 LYS A N 1
ATOM 2376 C CA . LYS A 1 297 ? 19.766 8.688 1.534 1 94 297 LYS A CA 1
ATOM 2377 C C . LYS A 1 297 ? 20.344 8.242 0.191 1 94 297 LYS A C 1
ATOM 2379 O O . LYS A 1 297 ? 21.547 8.273 -0.02 1 94 297 LYS A O 1
ATOM 2384 N N . ALA A 1 298 ? 19.516 7.801 -0.742 1 97.19 298 ALA A N 1
ATOM 2385 C CA . ALA A 1 298 ? 19.969 7.266 -2.027 1 97.19 298 ALA A CA 1
ATOM 2386 C C . ALA A 1 298 ? 19.906 8.328 -3.117 1 97.19 298 ALA A C 1
ATOM 2388 O O . ALA A 1 298 ? 19.125 9.289 -3.014 1 97.19 298 ALA A O 1
ATOM 2389 N N . SER A 1 299 ? 20.75 8.164 -4.148 1 97.38 299 SER A N 1
ATOM 2390 C CA . SER A 1 299 ? 20.672 8.984 -5.352 1 97.38 299 SER A CA 1
ATOM 2391 C C . SER A 1 299 ? 19.594 8.484 -6.301 1 97.38 299 SER A C 1
ATOM 2393 O O . SER A 1 299 ? 19.109 9.234 -7.152 1 97.38 299 SER A O 1
ATOM 2395 N N . GLY A 1 300 ? 19.234 7.262 -6.16 1 98.31 300 GLY A N 1
ATOM 2396 C CA . GLY A 1 300 ? 18.219 6.605 -6.953 1 98.31 300 GLY A CA 1
ATOM 2397 C C . GLY A 1 300 ? 17.766 5.281 -6.367 1 98.31 300 GLY A C 1
ATOM 2398 O O . GLY A 1 300 ? 18.438 4.715 -5.508 1 98.31 300 GLY A O 1
ATOM 2399 N N . ILE A 1 301 ? 16.609 4.852 -6.844 1 98.88 301 ILE A N 1
ATOM 2400 C CA . ILE A 1 301 ? 16.094 3.586 -6.332 1 98.88 301 ILE A CA 1
ATOM 2401 C C . ILE A 1 301 ? 15.531 2.756 -7.484 1 98.88 301 ILE A C 1
ATOM 2403 O O . ILE A 1 301 ? 15.273 3.279 -8.57 1 98.88 301 ILE A O 1
ATOM 2407 N N . MET A 1 302 ? 15.398 1.53 -7.289 1 98.94 302 MET A N 1
ATOM 2408 C CA . MET A 1 302 ? 14.617 0.634 -8.133 1 98.94 302 MET A CA 1
ATOM 2409 C C . MET A 1 302 ? 13.664 -0.216 -7.297 1 98.94 302 MET A C 1
ATOM 2411 O O . MET A 1 302 ? 13.969 -0.548 -6.152 1 98.94 302 MET A O 1
ATOM 2415 N N . ILE A 1 303 ? 12.508 -0.485 -7.848 1 98.88 303 ILE A N 1
ATOM 2416 C CA . ILE A 1 303 ? 11.523 -1.354 -7.215 1 98.88 303 ILE A CA 1
ATOM 2417 C C . ILE A 1 303 ? 11.258 -2.568 -8.102 1 98.88 303 ILE A C 1
ATOM 2419 O O . ILE A 1 303 ? 10.93 -2.424 -9.281 1 98.88 303 ILE A O 1
ATOM 2423 N N . GLY A 1 304 ? 11.445 -3.727 -7.578 1 98.75 304 GLY A N 1
ATOM 2424 C CA . GLY A 1 304 ? 11.219 -4.965 -8.305 1 98.75 304 GLY A CA 1
ATOM 2425 C C . GLY A 1 304 ? 10.07 -5.781 -7.754 1 98.75 304 GLY A C 1
ATOM 2426 O O . GLY A 1 304 ? 10.008 -6.047 -6.551 1 98.75 304 GLY A O 1
ATOM 2427 N N . SER A 1 305 ? 9.141 -6.164 -8.602 1 98.38 305 SER A N 1
ATOM 2428 C CA . SER A 1 305 ? 8 -6.996 -8.234 1 98.38 305 SER A CA 1
ATOM 2429 C C . SER A 1 305 ? 7.621 -7.945 -9.367 1 98.38 305 SER A C 1
ATOM 2431 O O . SER A 1 305 ? 7.605 -7.551 -10.531 1 98.38 305 SER A O 1
ATOM 2433 N N . PRO A 1 306 ? 7.344 -9.227 -9.016 1 96.81 306 PRO A N 1
ATOM 2434 C CA . PRO A 1 306 ? 6.637 -10.016 -10.023 1 96.81 306 PRO A CA 1
ATOM 2435 C C . PRO A 1 306 ? 5.215 -9.523 -10.281 1 96.81 306 PRO A C 1
ATOM 2437 O O . PRO A 1 306 ? 4.695 -8.711 -9.508 1 96.81 306 PRO A O 1
ATOM 2440 N N . THR A 1 307 ? 4.664 -9.891 -11.438 1 96.12 307 THR A N 1
ATOM 2441 C CA . THR A 1 307 ? 3.252 -9.641 -11.703 1 96.12 307 THR A CA 1
ATOM 2442 C C . THR A 1 307 ? 2.412 -10.859 -11.32 1 96.12 307 THR A C 1
ATOM 2444 O O . THR A 1 307 ? 2.648 -11.961 -11.82 1 96.12 307 THR A O 1
ATOM 2447 N N . ILE A 1 308 ? 1.552 -10.695 -10.398 1 92.56 308 ILE A N 1
ATOM 2448 C CA . ILE A 1 308 ? 0.596 -11.719 -9.992 1 92.56 308 ILE A CA 1
ATOM 2449 C C . ILE A 1 308 ? -0.824 -11.172 -10.086 1 92.56 308 ILE A C 1
ATOM 2451 O O . ILE A 1 308 ? -1.11 -10.086 -9.57 1 92.56 308 ILE A O 1
ATOM 2455 N N . ASN A 1 309 ? -1.674 -11.867 -10.797 1 92.12 309 ASN A N 1
ATOM 2456 C CA . ASN A 1 309 ? -3.061 -11.445 -10.984 1 92.12 309 ASN A CA 1
ATOM 2457 C C . ASN A 1 309 ? -3.148 -10.031 -11.555 1 92.12 309 ASN A C 1
ATOM 2459 O O . ASN A 1 309 ? -3.898 -9.195 -11.047 1 92.12 309 ASN A O 1
ATOM 2463 N N . GLN A 1 310 ? -2.242 -9.742 -12.516 1 95.06 310 GLN A N 1
ATOM 2464 C CA . GLN A 1 310 ? -2.236 -8.523 -13.312 1 95.06 310 GLN A CA 1
ATOM 2465 C C . GLN A 1 310 ? -1.892 -7.309 -12.461 1 95.06 310 GLN A C 1
ATOM 2467 O O . GLN A 1 310 ? -2.295 -6.188 -12.773 1 95.06 310 GLN A O 1
ATOM 2472 N N . ASP A 1 311 ? -1.201 -7.527 -11.383 1 96.44 311 ASP A N 1
ATOM 2473 C CA . ASP A 1 311 ? -0.782 -6.434 -10.508 1 96.44 311 ASP A CA 1
ATOM 2474 C C . ASP A 1 311 ? 0.592 -6.711 -9.906 1 96.44 311 ASP A C 1
ATOM 2476 O O . ASP A 1 311 ? 1.054 -7.852 -9.891 1 96.44 311 ASP A O 1
ATOM 2480 N N . ALA A 1 312 ? 1.312 -5.609 -9.492 1 97.62 312 ALA A N 1
ATOM 2481 C CA . ALA A 1 312 ? 2.439 -5.777 -8.578 1 97.62 312 ALA A CA 1
ATOM 2482 C C . ALA A 1 312 ? 1.968 -6.25 -7.203 1 97.62 312 ALA A C 1
ATOM 2484 O O . ALA A 1 312 ? 0.788 -6.121 -6.867 1 97.62 312 ALA A O 1
ATOM 2485 N N . VAL A 1 313 ? 2.885 -6.801 -6.434 1 96.12 313 VAL A N 1
ATOM 2486 C CA . VAL A 1 313 ? 2.449 -7.414 -5.184 1 96.12 313 VAL A CA 1
ATOM 2487 C C . VAL A 1 313 ? 2.537 -6.395 -4.051 1 96.12 313 VAL A C 1
ATOM 2489 O O . VAL A 1 313 ? 3.277 -5.414 -4.145 1 96.12 313 VAL A O 1
ATOM 2492 N N . LYS A 1 314 ? 1.811 -6.59 -3.014 1 95.62 314 LYS A N 1
ATOM 2493 C CA . LYS A 1 314 ? 1.516 -5.648 -1.938 1 95.62 314 LYS A CA 1
ATOM 2494 C C . LYS A 1 314 ? 2.799 -5.113 -1.307 1 95.62 314 LYS A C 1
ATOM 2496 O O . LYS A 1 314 ? 2.893 -3.928 -0.988 1 95.62 314 LYS A O 1
ATOM 2501 N N . PRO A 1 315 ? 3.834 -5.922 -1.074 1 96.75 315 PRO A N 1
ATOM 2502 C CA . PRO A 1 315 ? 5.031 -5.379 -0.429 1 96.75 315 PRO A CA 1
ATOM 2503 C C . PRO A 1 315 ? 5.656 -4.23 -1.221 1 96.75 315 PRO A C 1
ATOM 2505 O O . PRO A 1 315 ? 6.168 -3.277 -0.63 1 96.75 315 PRO A O 1
ATOM 2508 N N . ALA A 1 316 ? 5.625 -4.348 -2.535 1 98.06 316 ALA A N 1
ATOM 2509 C CA . ALA A 1 316 ? 6.137 -3.256 -3.357 1 98.06 316 ALA A CA 1
ATOM 2510 C C . ALA A 1 316 ? 5.293 -1.995 -3.18 1 98.06 316 ALA A C 1
ATOM 2512 O O . ALA A 1 316 ? 5.836 -0.894 -3.051 1 98.06 316 ALA A O 1
ATOM 2513 N N . TRP A 1 317 ? 3.945 -2.156 -3.135 1 98 317 TRP A N 1
ATOM 2514 C CA . TRP A 1 317 ? 3.035 -1.035 -2.932 1 98 317 TRP A CA 1
ATOM 2515 C C . TRP A 1 317 ? 3.217 -0.427 -1.546 1 98 317 TRP A C 1
ATOM 2517 O O . TRP A 1 317 ? 3.127 0.791 -1.378 1 98 317 TRP A O 1
ATOM 2527 N N . ASP A 1 318 ? 3.449 -1.266 -0.569 1 97.06 318 ASP A N 1
ATOM 2528 C CA . ASP A 1 318 ? 3.672 -0.788 0.792 1 97.06 318 ASP A CA 1
ATOM 2529 C C . ASP A 1 318 ? 4.859 0.168 0.851 1 97.06 318 ASP A C 1
ATOM 2531 O O . ASP A 1 318 ? 4.793 1.211 1.504 1 97.06 318 ASP A O 1
ATOM 2535 N N . VAL A 1 319 ? 5.922 -0.207 0.163 1 98.12 319 VAL A N 1
ATOM 2536 C CA . VAL A 1 319 ? 7.109 0.645 0.131 1 98.12 319 VAL A CA 1
ATOM 2537 C C . VAL A 1 319 ? 6.754 2.002 -0.474 1 98.12 319 VAL A C 1
ATOM 2539 O O . VAL A 1 319 ? 7.023 3.045 0.125 1 98.12 319 VAL A O 1
ATOM 2542 N N . LEU A 1 320 ? 6.082 1.992 -1.594 1 98.38 320 LEU A N 1
ATOM 2543 C CA . LEU A 1 320 ? 5.855 3.215 -2.355 1 98.38 320 LEU A CA 1
ATOM 2544 C C . LEU A 1 320 ? 4.777 4.074 -1.701 1 98.38 320 LEU A C 1
ATOM 2546 O O . LEU A 1 320 ? 4.633 5.254 -2.031 1 98.38 320 LEU A O 1
ATOM 2550 N N . SER A 1 321 ? 3.982 3.471 -0.792 1 96.81 321 SER A N 1
ATOM 2551 C CA . SER A 1 321 ? 2.973 4.238 -0.068 1 96.81 321 SER A CA 1
ATOM 2552 C C . SER A 1 321 ? 3.605 5.074 1.041 1 96.81 321 SER A C 1
ATOM 2554 O O . SER A 1 321 ? 2.961 5.969 1.596 1 96.81 321 SER A O 1
ATOM 2556 N N . LEU A 1 322 ? 4.891 4.836 1.335 1 95.44 322 LEU A N 1
ATOM 2557 C CA . LEU A 1 322 ? 5.543 5.531 2.441 1 95.44 322 LEU A CA 1
ATOM 2558 C C . LEU A 1 322 ? 6.637 6.461 1.929 1 95.44 322 LEU A C 1
ATOM 2560 O O . LEU A 1 322 ? 7.211 7.234 2.699 1 95.44 322 LEU A O 1
ATOM 2564 N N . VAL A 1 323 ? 6.957 6.383 0.638 1 96.88 323 VAL A N 1
ATOM 2565 C CA . VAL A 1 323 ? 7.949 7.27 0.034 1 96.88 323 VAL A CA 1
ATOM 2566 C C . VAL A 1 323 ? 7.348 8.656 -0.163 1 96.88 323 VAL A C 1
ATOM 2568 O O . VAL A 1 323 ? 6.324 8.812 -0.831 1 96.88 323 VAL A O 1
ATOM 2571 N N . CYS A 1 324 ? 7.949 9.625 0.389 1 94.44 324 CYS A N 1
ATOM 2572 C CA . CYS A 1 324 ? 7.445 10.992 0.352 1 94.44 324 CYS A CA 1
ATOM 2573 C C . CYS A 1 324 ? 7.949 11.727 -0.888 1 94.44 324 CYS A C 1
ATOM 2575 O O . CYS A 1 324 ? 9.156 11.883 -1.078 1 94.44 324 CYS A O 1
ATOM 2577 N N . PRO A 1 325 ? 7.07 12.219 -1.728 1 96 325 PRO A N 1
ATOM 2578 C CA . PRO A 1 325 ? 7.504 12.914 -2.941 1 96 325 PRO A CA 1
ATOM 2579 C C . PRO A 1 325 ? 8.312 14.18 -2.645 1 96 325 PRO A C 1
ATOM 2581 O O . PRO A 1 325 ? 9.195 14.547 -3.422 1 96 325 PRO A O 1
ATOM 2584 N N . ILE A 1 326 ? 8.039 14.812 -1.551 1 92.38 326 ILE A N 1
ATOM 2585 C CA . ILE A 1 326 ? 8.711 16.062 -1.224 1 92.38 326 ILE A CA 1
ATOM 2586 C C . ILE A 1 326 ? 10.195 15.797 -0.971 1 92.38 326 ILE A C 1
ATOM 2588 O O . ILE A 1 326 ? 11.055 16.516 -1.486 1 92.38 326 ILE A O 1
ATOM 2592 N N . THR A 1 327 ? 10.492 14.758 -0.262 1 91.19 327 THR A N 1
ATOM 2593 C CA . THR A 1 327 ? 11.852 14.438 0.147 1 91.19 327 THR A CA 1
ATOM 2594 C C . THR A 1 327 ? 12.633 13.805 -1.007 1 91.19 327 THR A C 1
ATOM 2596 O O . THR A 1 327 ? 13.852 13.969 -1.102 1 91.19 327 THR A O 1
ATOM 2599 N N . ASN A 1 328 ? 11.922 13.148 -1.974 1 95.25 328 ASN A N 1
ATOM 2600 C CA . ASN A 1 328 ? 12.625 12.281 -2.912 1 95.25 328 ASN A CA 1
ATOM 2601 C C . ASN A 1 328 ? 12.469 12.766 -4.352 1 95.25 328 ASN A C 1
ATOM 2603 O O . ASN A 1 328 ? 13 12.156 -5.277 1 95.25 328 ASN A O 1
ATOM 2607 N N . LYS A 1 329 ? 11.82 13.883 -4.504 1 95.62 329 LYS A N 1
ATOM 2608 C CA . LYS A 1 329 ? 11.578 14.43 -5.836 1 95.62 329 LYS A CA 1
ATOM 2609 C C . LYS A 1 329 ? 12.891 14.609 -6.598 1 95.62 329 LYS A C 1
ATOM 2611 O O . LYS A 1 329 ? 13.891 15.055 -6.027 1 95.62 329 LYS A O 1
ATOM 2616 N N . GLY A 1 330 ? 12.883 14.188 -7.863 1 96.06 330 GLY A N 1
ATOM 2617 C CA . GLY A 1 330 ? 14.023 14.422 -8.734 1 96.06 330 GLY A CA 1
ATOM 2618 C C . GLY A 1 330 ? 15.016 13.273 -8.742 1 96.06 330 GLY A C 1
ATOM 2619 O O . GLY A 1 330 ? 15.867 13.195 -9.633 1 96.06 330 GLY A O 1
ATOM 2620 N N . LYS A 1 331 ? 15.008 12.367 -7.762 1 97 331 LYS A N 1
ATOM 2621 C CA . LYS A 1 331 ? 15.859 11.18 -7.785 1 97 331 LYS A CA 1
ATOM 2622 C C . LYS A 1 331 ? 15.484 10.25 -8.938 1 97 331 LYS A C 1
ATOM 2624 O O . LYS A 1 331 ? 14.359 10.32 -9.453 1 97 331 LYS A O 1
ATOM 2629 N N . VAL A 1 332 ? 16.406 9.438 -9.344 1 98.62 332 VAL A N 1
ATOM 2630 C CA . VAL A 1 332 ? 16.156 8.516 -10.445 1 98.62 332 VAL A CA 1
ATOM 2631 C C . VAL A 1 332 ? 15.516 7.238 -9.906 1 98.62 332 VAL A C 1
ATOM 2633 O O . VAL A 1 332 ? 15.875 6.762 -8.828 1 98.62 332 VAL A O 1
ATOM 2636 N N . ALA A 1 333 ? 14.539 6.695 -10.617 1 98.88 333 ALA A N 1
ATOM 2637 C CA . ALA A 1 333 ? 13.906 5.449 -10.203 1 98.88 333 ALA A CA 1
ATOM 2638 C C . ALA A 1 333 ? 13.547 4.59 -11.406 1 98.88 333 ALA A C 1
ATOM 2640 O O . ALA A 1 333 ? 13.492 5.086 -12.539 1 98.88 333 ALA A O 1
ATOM 2641 N N . ALA A 1 334 ? 13.359 3.383 -11.203 1 98.88 334 ALA A N 1
ATOM 2642 C CA . ALA A 1 334 ? 12.891 2.443 -12.219 1 98.88 334 ALA A CA 1
ATOM 2643 C C . ALA A 1 334 ? 12.219 1.23 -11.586 1 98.88 334 ALA A C 1
ATOM 2645 O O . ALA A 1 334 ? 12.406 0.962 -10.398 1 98.88 334 ALA A O 1
ATOM 2646 N N . ALA A 1 335 ? 11.406 0.561 -12.359 1 98.94 335 ALA A N 1
ATOM 2647 C CA . ALA A 1 335 ? 10.75 -0.67 -11.93 1 98.94 335 ALA A CA 1
ATOM 2648 C C . ALA A 1 335 ? 11.164 -1.849 -12.805 1 98.94 335 ALA A C 1
ATOM 2650 O O . ALA A 1 335 ? 11.484 -1.672 -13.984 1 98.94 335 ALA A O 1
ATOM 2651 N N . PHE A 1 336 ? 11.219 -3.012 -12.211 1 98.88 336 PHE A N 1
ATOM 2652 C CA . PHE A 1 336 ? 11.508 -4.238 -12.945 1 98.88 336 PHE A CA 1
ATOM 2653 C C . PHE A 1 336 ? 10.781 -5.426 -12.336 1 98.88 336 PHE A C 1
ATOM 2655 O O . PHE A 1 336 ? 10.266 -5.332 -11.219 1 98.88 336 PHE A O 1
ATOM 2662 N N . GLY A 1 337 ? 10.648 -6.477 -13.094 1 98.31 337 GLY A N 1
ATOM 2663 C CA . GLY A 1 337 ? 10.023 -7.66 -12.523 1 98.31 337 GLY A CA 1
ATOM 2664 C C . GLY A 1 337 ? 9.695 -8.727 -13.555 1 98.31 337 GLY A C 1
ATOM 2665 O O . GLY A 1 337 ? 9.57 -8.422 -14.742 1 98.31 337 GLY A O 1
ATOM 2666 N N . SER A 1 338 ? 9.555 -9.859 -13.062 1 96.88 338 SER A N 1
ATOM 2667 C CA . SER A 1 338 ? 9.203 -11.016 -13.883 1 96.88 338 SER A CA 1
ATOM 2668 C C . SER A 1 338 ? 7.691 -11.117 -14.07 1 96.88 338 SER A C 1
ATOM 2670 O O . SER A 1 338 ? 6.926 -10.633 -13.234 1 96.88 338 SER A O 1
ATOM 2672 N N . TYR A 1 339 ? 7.305 -11.641 -15.195 1 94.94 339 TYR A N 1
ATOM 2673 C CA . TYR A 1 339 ? 5.902 -11.961 -15.445 1 94.94 339 TYR A CA 1
ATOM 2674 C C . TYR A 1 339 ? 5.77 -13.227 -16.281 1 94.94 339 TYR A C 1
ATOM 2676 O O . TYR A 1 339 ? 6.75 -13.688 -16.875 1 94.94 339 TYR A O 1
ATOM 2684 N N . GLY A 1 340 ? 4.672 -13.82 -16.266 1 90.44 340 GLY A N 1
ATOM 2685 C CA . GLY A 1 340 ? 4.402 -14.984 -17.094 1 90.44 340 GLY A CA 1
ATOM 2686 C C . GLY A 1 340 ? 3.574 -14.664 -18.328 1 90.44 340 GLY A C 1
ATOM 2687 O O . GLY A 1 340 ? 4.059 -14.781 -19.453 1 90.44 340 GLY A O 1
ATOM 2688 N N . TRP A 1 341 ? 2.4 -14.102 -18.047 1 83.69 341 TRP A N 1
ATOM 2689 C CA . TRP A 1 341 ? 1.437 -13.922 -19.125 1 83.69 341 TRP A CA 1
ATOM 2690 C C . TRP A 1 341 ? 1.262 -12.438 -19.453 1 83.69 341 TRP A C 1
ATOM 2692 O O . TRP A 1 341 ? 1.42 -12.031 -20.609 1 83.69 341 TRP A O 1
ATOM 2702 N N . SER A 1 342 ? 0.856 -11.781 -18.297 1 86.12 342 SER A N 1
ATOM 2703 C CA . SER A 1 342 ? 0.711 -10.336 -18.484 1 86.12 342 SER A CA 1
ATOM 2704 C C . SER A 1 342 ? 1.568 -9.562 -17.484 1 86.12 342 SER A C 1
ATOM 2706 O O . SER A 1 342 ? 1.8 -10.031 -16.359 1 86.12 342 SER A O 1
ATOM 2708 N N . GLY A 1 343 ? 2.246 -8.617 -17.906 1 93.81 343 GLY A N 1
ATOM 2709 C CA . GLY A 1 343 ? 3.268 -7.895 -17.156 1 93.81 343 GLY A CA 1
ATOM 2710 C C . GLY A 1 343 ? 2.83 -6.504 -16.75 1 93.81 343 GLY A C 1
ATOM 2711 O O . GLY A 1 343 ? 3.561 -5.531 -16.938 1 93.81 343 GLY A O 1
ATOM 2712 N N . GLU A 1 344 ? 1.63 -6.453 -16.062 1 96.44 344 GLU A N 1
ATOM 2713 C CA . GLU A 1 344 ? 1.083 -5.145 -15.703 1 96.44 344 GLU A CA 1
ATOM 2714 C C . GLU A 1 344 ? 1.851 -4.52 -14.539 1 96.44 344 GLU A C 1
ATOM 2716 O O . GLU A 1 344 ? 1.837 -3.301 -14.367 1 96.44 344 GLU A O 1
ATOM 2721 N N . GLY A 1 345 ? 2.521 -5.363 -13.75 1 97.69 345 GLY A N 1
ATOM 2722 C CA . GLY A 1 345 ? 3.137 -4.91 -12.508 1 97.69 345 GLY A CA 1
ATOM 2723 C C . GLY A 1 345 ? 4.129 -3.781 -12.711 1 97.69 345 GLY A C 1
ATOM 2724 O O . GLY A 1 345 ? 4.043 -2.746 -12.047 1 97.69 345 GLY A O 1
ATOM 2725 N N . VAL A 1 346 ? 5.047 -3.912 -13.688 1 98.5 346 VAL A N 1
ATOM 2726 C CA . VAL A 1 346 ? 6.145 -2.973 -13.898 1 98.5 346 VAL A CA 1
ATOM 2727 C C . VAL A 1 346 ? 5.594 -1.634 -14.383 1 98.5 346 VAL A C 1
ATOM 2729 O O . VAL A 1 346 ? 5.914 -0.583 -13.82 1 98.5 346 VAL A O 1
ATOM 2732 N N . PRO A 1 347 ? 4.695 -1.568 -15.375 1 98.19 347 PRO A N 1
ATOM 2733 C CA . PRO A 1 347 ? 4.102 -0.286 -15.766 1 98.19 347 PRO A CA 1
ATOM 2734 C C . PRO A 1 347 ? 3.357 0.393 -14.617 1 98.19 347 PRO A C 1
ATOM 2736 O O . PRO A 1 347 ? 3.398 1.619 -14.484 1 98.19 347 PRO A O 1
ATOM 2739 N N . MET A 1 348 ? 2.633 -0.371 -13.828 1 98.5 348 MET A N 1
ATOM 2740 C CA . MET A 1 348 ? 1.909 0.186 -12.688 1 98.5 348 MET A CA 1
ATOM 2741 C C . MET A 1 348 ? 2.869 0.845 -11.703 1 98.5 348 MET A C 1
ATOM 2743 O O . MET A 1 348 ? 2.631 1.968 -11.258 1 98.5 348 MET A O 1
ATOM 2747 N N . LEU A 1 349 ? 3.965 0.179 -11.414 1 98.75 349 LEU A N 1
ATOM 2748 C CA . LEU A 1 349 ? 4.965 0.716 -10.5 1 98.75 349 LEU A CA 1
ATOM 2749 C C . LEU A 1 349 ? 5.645 1.942 -11.094 1 98.75 349 LEU A C 1
ATOM 2751 O O . LEU A 1 349 ? 5.941 2.902 -10.375 1 98.75 349 LEU A O 1
ATOM 2755 N N . THR A 1 350 ? 5.918 1.89 -12.383 1 98.75 350 THR A N 1
ATOM 2756 C CA . THR A 1 350 ? 6.547 3.016 -13.062 1 98.75 350 THR A CA 1
ATOM 2757 C C . THR A 1 350 ? 5.676 4.266 -12.961 1 98.75 350 THR A C 1
ATOM 2759 O O . THR A 1 350 ? 6.176 5.352 -12.656 1 98.75 350 THR A O 1
ATOM 2762 N N . GLN A 1 351 ? 4.398 4.098 -13.148 1 98.12 351 GLN A N 1
ATOM 2763 C CA . GLN A 1 351 ? 3.473 5.223 -13.039 1 98.12 351 GLN A CA 1
ATOM 2764 C C . GLN A 1 351 ? 3.447 5.777 -11.617 1 98.12 351 GLN A C 1
ATOM 2766 O O . GLN A 1 351 ? 3.41 6.992 -11.422 1 98.12 351 GLN A O 1
ATOM 2771 N N . ARG A 1 352 ? 3.43 4.922 -10.656 1 98.56 352 ARG A N 1
ATOM 2772 C CA . ARG A 1 352 ? 3.457 5.344 -9.258 1 98.56 352 ARG A CA 1
ATOM 2773 C C . ARG A 1 352 ? 4.727 6.129 -8.945 1 98.56 352 ARG A C 1
ATOM 2775 O O . ARG A 1 352 ? 4.672 7.191 -8.32 1 98.56 352 ARG A O 1
ATOM 2782 N N . LEU A 1 353 ? 5.871 5.609 -9.445 1 98.75 353 LEU A N 1
ATOM 2783 C CA . LEU A 1 353 ? 7.145 6.297 -9.242 1 98.75 353 LEU A CA 1
ATOM 2784 C C . LEU A 1 353 ? 7.117 7.684 -9.875 1 98.75 353 LEU A C 1
ATOM 2786 O O . LEU A 1 353 ? 7.602 8.648 -9.281 1 98.75 353 LEU A O 1
ATOM 2790 N N . LYS A 1 354 ? 6.5 7.773 -11.008 1 98.25 354 LYS A N 1
ATOM 2791 C CA . LYS A 1 354 ? 6.363 9.062 -11.688 1 98.25 354 LYS A CA 1
ATOM 2792 C C . LYS A 1 354 ? 5.512 10.023 -10.867 1 98.25 354 LYS A C 1
ATOM 2794 O O . LYS A 1 354 ? 5.855 11.203 -10.734 1 98.25 354 LYS A O 1
ATOM 2799 N N . SER A 1 355 ? 4.438 9.5 -10.352 1 97.94 355 SER A N 1
ATOM 2800 C CA . SER A 1 355 ? 3.537 10.344 -9.57 1 97.94 355 SER A CA 1
ATOM 2801 C C . SER A 1 355 ? 4.207 10.82 -8.289 1 97.94 355 SER A C 1
ATOM 2803 O O . SER A 1 355 ? 3.811 11.844 -7.727 1 97.94 355 SER A O 1
ATOM 2805 N N . LEU A 1 356 ? 5.227 10.102 -7.836 1 98.19 356 LEU A N 1
ATOM 2806 C CA . LEU A 1 356 ? 6.008 10.5 -6.672 1 98.19 356 LEU A CA 1
ATOM 2807 C C . LEU A 1 356 ? 7.129 11.453 -7.07 1 98.19 356 LEU A C 1
ATOM 2809 O O . LEU A 1 356 ? 7.996 11.781 -6.254 1 98.19 356 LEU A O 1
ATOM 2813 N N . LYS A 1 357 ? 7.168 11.828 -8.414 1 97.69 357 LYS A N 1
ATOM 2814 C CA . LYS A 1 357 ? 8.023 12.875 -8.961 1 97.69 357 LYS A CA 1
ATOM 2815 C C . LYS A 1 357 ? 9.461 12.391 -9.117 1 97.69 357 LYS A C 1
ATOM 2817 O O . LYS A 1 357 ? 10.398 13.188 -9.109 1 97.69 357 LYS A O 1
ATOM 2822 N N . PHE A 1 358 ? 9.711 11.086 -9.195 1 98.56 358 PHE A N 1
ATOM 2823 C CA . PHE A 1 358 ? 11.008 10.555 -9.594 1 98.56 358 PHE A CA 1
ATOM 2824 C C . PHE A 1 358 ? 11.25 10.766 -11.086 1 98.56 358 PHE A C 1
ATOM 2826 O O . PHE A 1 358 ? 10.297 10.891 -11.859 1 98.56 358 PHE A O 1
ATOM 2833 N N . LYS A 1 359 ? 12.484 10.867 -11.453 1 98.5 359 LYS A N 1
ATOM 2834 C CA . LYS A 1 359 ? 12.875 10.672 -12.852 1 98.5 359 LYS A CA 1
ATOM 2835 C C . LYS A 1 359 ? 12.969 9.188 -13.188 1 98.5 359 LYS A C 1
ATOM 2837 O O . LYS A 1 359 ? 13.836 8.484 -12.672 1 98.5 359 LYS A O 1
ATOM 2842 N N . VAL A 1 360 ? 12.102 8.727 -14.102 1 98.56 360 VAL A N 1
ATOM 2843 C CA . VAL A 1 360 ? 11.953 7.277 -14.211 1 98.56 360 VAL A CA 1
ATOM 2844 C C . VAL A 1 360 ? 12.477 6.812 -15.57 1 98.56 360 VAL A C 1
ATOM 2846 O O . VAL A 1 360 ? 12.477 7.578 -16.547 1 98.56 360 VAL A O 1
ATOM 2849 N N . VAL A 1 361 ? 13 5.605 -15.609 1 98.06 361 VAL A N 1
ATOM 2850 C CA . VAL A 1 361 ? 13.117 4.883 -16.875 1 98.06 361 VAL A CA 1
ATOM 2851 C C . VAL A 1 361 ? 11.742 4.434 -17.344 1 98.06 361 VAL A C 1
ATOM 2853 O O . VAL A 1 361 ? 11.18 3.473 -16.812 1 98.06 361 VAL A O 1
ATOM 2856 N N . GLU A 1 362 ? 11.156 4.984 -18.328 1 96.56 362 GLU A N 1
ATOM 2857 C CA . GLU A 1 362 ? 9.75 4.887 -18.703 1 96.56 362 GLU A CA 1
ATOM 2858 C C . GLU A 1 362 ? 9.367 3.447 -19.031 1 96.56 362 GLU A C 1
ATOM 2860 O O . GLU A 1 362 ? 8.305 2.975 -18.641 1 96.56 362 GLU A O 1
ATOM 2865 N N . GLU A 1 363 ? 10.18 2.771 -19.656 1 95.69 363 GLU A N 1
ATOM 2866 C CA . GLU A 1 363 ? 9.828 1.438 -20.141 1 95.69 363 GLU A CA 1
ATOM 2867 C C . GLU A 1 363 ? 9.938 0.403 -19.031 1 95.69 363 GLU A C 1
ATOM 2869 O O . GLU A 1 363 ? 9.266 -0.631 -19.062 1 95.69 363 GLU A O 1
ATOM 2874 N N . GLY A 1 364 ? 10.781 0.684 -17.938 1 97.81 364 GLY A N 1
ATOM 2875 C CA . GLY A 1 364 ? 11.102 -0.335 -16.953 1 97.81 364 GLY A CA 1
ATOM 2876 C C . GLY A 1 364 ? 11.75 -1.567 -17.547 1 97.81 364 GLY A C 1
ATOM 2877 O O . GLY A 1 364 ? 12.297 -1.512 -18.656 1 97.81 364 GLY A O 1
ATOM 2878 N N . LEU A 1 365 ? 11.836 -2.65 -16.781 1 98.69 365 LEU A N 1
ATOM 2879 C CA . LEU A 1 365 ? 12.352 -3.926 -17.266 1 98.69 365 LEU A CA 1
ATOM 2880 C C . LEU A 1 365 ? 11.406 -5.066 -16.922 1 98.69 365 LEU A C 1
ATOM 2882 O O . LEU A 1 365 ? 11.281 -5.438 -15.742 1 98.69 365 LEU A O 1
ATOM 2886 N N . LYS A 1 366 ? 10.703 -5.566 -17.875 1 97.56 366 LYS A N 1
ATOM 2887 C CA . LYS A 1 366 ? 9.875 -6.762 -17.75 1 97.56 366 LYS A CA 1
ATOM 2888 C C . LYS A 1 366 ? 10.523 -7.957 -18.438 1 97.56 366 LYS A C 1
ATOM 2890 O O . LYS A 1 366 ? 11.086 -7.82 -19.531 1 97.56 366 LYS A O 1
ATOM 2895 N N . PHE A 1 367 ? 10.477 -9.031 -17.766 1 96.62 367 PHE A N 1
ATOM 2896 C CA . PHE A 1 367 ? 11.023 -10.234 -18.375 1 96.62 367 PHE A CA 1
ATOM 2897 C C . PHE A 1 367 ? 10.195 -11.461 -18 1 96.62 367 PHE A C 1
ATOM 2899 O O . PHE A 1 367 ? 9.586 -11.492 -16.938 1 96.62 367 PHE A O 1
ATOM 2906 N N . LYS A 1 368 ? 10.18 -12.375 -18.891 1 93.56 368 LYS A N 1
ATOM 2907 C CA . LYS A 1 368 ? 9.305 -13.531 -18.734 1 93.56 368 LYS A CA 1
ATOM 2908 C C . LYS A 1 368 ? 9.984 -14.641 -17.938 1 93.56 368 LYS A C 1
ATOM 2910 O O . LYS A 1 368 ? 11.102 -15.047 -18.25 1 93.56 368 LYS A O 1
ATOM 2915 N N . PHE A 1 369 ? 9.375 -15.07 -16.906 1 93.5 369 PHE A N 1
ATOM 2916 C CA . PHE A 1 369 ? 9.711 -16.25 -16.125 1 93.5 369 PHE A CA 1
ATOM 2917 C C . PHE A 1 369 ? 11.164 -16.219 -15.68 1 93.5 369 PHE A C 1
ATOM 2919 O O . PHE A 1 369 ? 11.586 -15.281 -14.992 1 93.5 369 PHE A O 1
ATOM 2926 N N . VAL A 1 370 ? 11.977 -17.266 -16.031 1 94.94 370 VAL A N 1
ATOM 2927 C CA . VAL A 1 370 ? 13.352 -17.406 -15.578 1 94.94 370 VAL A CA 1
ATOM 2928 C C . VAL A 1 370 ? 14.289 -16.688 -16.547 1 94.94 370 VAL A C 1
ATOM 2930 O O . VAL A 1 370 ? 14.344 -17.031 -17.734 1 94.94 370 VAL A O 1
ATOM 2933 N N . PRO A 1 371 ? 14.977 -15.68 -16.047 1 96.75 371 PRO A N 1
ATOM 2934 C CA . PRO A 1 371 ? 15.844 -14.93 -16.953 1 96.75 371 PRO A CA 1
ATOM 2935 C C . PRO A 1 371 ? 17.047 -15.742 -17.422 1 96.75 371 PRO A C 1
ATOM 2937 O O . PRO A 1 371 ? 17.562 -16.594 -16.672 1 96.75 371 PRO A O 1
ATOM 2940 N N . ASP A 1 372 ? 17.391 -15.516 -18.609 1 95.75 372 ASP A N 1
ATOM 2941 C CA . ASP A 1 372 ? 18.594 -16.094 -19.219 1 95.75 372 ASP A CA 1
ATOM 2942 C C . ASP A 1 372 ? 19.391 -15.031 -19.969 1 95.75 372 ASP A C 1
ATOM 2944 O O . ASP A 1 372 ? 19.312 -13.844 -19.641 1 95.75 372 ASP A O 1
ATOM 2948 N N . LYS A 1 373 ? 20.234 -15.461 -20.859 1 95.94 373 LYS A N 1
ATOM 2949 C CA . LYS A 1 373 ? 21.188 -14.562 -21.516 1 95.94 373 LYS A CA 1
ATOM 2950 C C . LYS A 1 373 ? 20.453 -13.383 -22.156 1 95.94 373 LYS A C 1
ATOM 2952 O O . LYS A 1 373 ? 20.859 -12.227 -21.969 1 95.94 373 LYS A O 1
ATOM 2957 N N . LYS A 1 374 ? 19.422 -13.602 -22.828 1 95.38 374 LYS A N 1
ATOM 2958 C CA . LYS A 1 374 ? 18.688 -12.562 -23.531 1 95.38 374 LYS A CA 1
ATOM 2959 C C . LYS A 1 374 ? 18.125 -11.523 -22.562 1 95.38 374 LYS A C 1
ATOM 2961 O O . LYS A 1 374 ? 18.25 -10.32 -22.797 1 95.38 374 LYS A O 1
ATOM 2966 N N . GLU A 1 375 ? 17.5 -11.969 -21.484 1 96.88 375 GLU A N 1
ATOM 2967 C CA . GLU A 1 375 ? 16.906 -11.078 -20.5 1 96.88 375 GLU A CA 1
ATOM 2968 C C . GLU A 1 375 ? 18 -10.297 -19.75 1 96.88 375 GLU A C 1
ATOM 2970 O O . GLU A 1 375 ? 17.797 -9.125 -19.422 1 96.88 375 GLU A O 1
ATOM 2975 N N . PHE A 1 376 ? 19.188 -10.898 -19.531 1 97.88 376 PHE A N 1
ATOM 2976 C CA . PHE A 1 376 ? 20.266 -10.203 -18.844 1 97.88 376 PHE A CA 1
ATOM 2977 C C . PHE A 1 376 ? 20.891 -9.141 -19.75 1 97.88 376 PHE A C 1
ATOM 2979 O O . PHE A 1 376 ? 21.312 -8.086 -19.281 1 97.88 376 PHE A O 1
ATOM 2986 N N . GLU A 1 377 ? 20.875 -9.398 -21.047 1 97.75 377 GLU A N 1
ATOM 2987 C CA . GLU A 1 377 ? 21.312 -8.375 -22 1 97.75 377 GLU A CA 1
ATOM 2988 C C . GLU A 1 377 ? 20.359 -7.18 -21.984 1 97.75 377 GLU A C 1
ATOM 2990 O O . GLU A 1 377 ? 20.812 -6.031 -22.078 1 97.75 377 GLU A O 1
ATOM 2995 N N . GLN A 1 378 ? 19.125 -7.469 -21.922 1 97.94 378 GLN A N 1
ATOM 2996 C CA . GLN A 1 378 ? 18.141 -6.398 -21.781 1 97.94 378 GLN A CA 1
ATOM 2997 C C . GLN A 1 378 ? 18.375 -5.594 -20.5 1 97.94 378 GLN A C 1
ATOM 2999 O O . GLN A 1 378 ? 18.219 -4.371 -20.5 1 97.94 378 GLN A O 1
ATOM 3004 N N . ALA A 1 379 ? 18.734 -6.301 -19.469 1 98.5 379 ALA A N 1
ATOM 3005 C CA . ALA A 1 379 ? 19.031 -5.648 -18.203 1 98.5 379 ALA A CA 1
ATOM 3006 C C . ALA A 1 379 ? 20.234 -4.715 -18.328 1 98.5 379 ALA A C 1
ATOM 3008 O O . ALA A 1 379 ? 20.266 -3.645 -17.719 1 98.5 379 ALA A O 1
ATOM 3009 N N . ASP A 1 380 ? 21.234 -5.129 -19.125 1 98.44 380 ASP A N 1
ATOM 3010 C CA . ASP A 1 380 ? 22.391 -4.277 -19.375 1 98.44 380 ASP A CA 1
ATOM 3011 C C . ASP A 1 380 ? 21.984 -2.945 -19.984 1 98.44 380 ASP A C 1
ATOM 3013 O O . ASP A 1 380 ? 22.422 -1.885 -19.547 1 98.44 380 ASP A O 1
ATOM 3017 N N . ARG A 1 381 ? 21.109 -3.008 -20.953 1 98.06 381 ARG A N 1
ATOM 3018 C CA . ARG A 1 381 ? 20.609 -1.799 -21.609 1 98.06 381 ARG A CA 1
ATOM 3019 C C . ARG A 1 381 ? 19.781 -0.958 -20.656 1 98.06 381 ARG A C 1
ATOM 3021 O O . ARG A 1 381 ? 19.859 0.271 -20.672 1 98.06 381 ARG A O 1
ATOM 3028 N N . PHE A 1 382 ? 19 -1.616 -19.922 1 98.5 382 PHE A N 1
ATOM 3029 C CA . PHE A 1 382 ? 18.172 -0.981 -18.906 1 98.5 382 PHE A CA 1
ATOM 3030 C C . PHE A 1 382 ? 19.031 -0.204 -17.906 1 98.5 382 PHE A C 1
ATOM 3032 O O . PHE A 1 382 ? 18.734 0.942 -17.578 1 98.5 382 PHE A O 1
ATOM 3039 N N . VAL A 1 383 ? 20.094 -0.811 -17.453 1 98.62 383 VAL A N 1
ATOM 3040 C CA . VAL A 1 383 ? 21.016 -0.188 -16.516 1 98.62 383 VAL A CA 1
ATOM 3041 C C . VAL A 1 383 ? 21.688 1.025 -17.172 1 98.62 383 VAL A C 1
ATOM 3043 O O . VAL A 1 383 ? 21.844 2.068 -16.531 1 98.62 383 VAL A O 1
ATOM 3046 N N . GLU A 1 384 ? 22.016 0.926 -18.453 1 98.25 384 GLU A N 1
ATOM 3047 C CA . GLU A 1 384 ? 22.609 2.043 -19.172 1 98.25 384 GLU A CA 1
ATOM 3048 C C . GLU A 1 384 ? 21.672 3.244 -19.203 1 98.25 384 GLU A C 1
ATOM 3050 O O . GLU A 1 384 ? 22.078 4.375 -18.953 1 98.25 384 GLU A O 1
ATOM 3055 N N . LYS A 1 385 ? 20.453 2.98 -19.484 1 98.38 385 LYS A N 1
ATOM 3056 C CA . LYS A 1 385 ? 19.453 4.047 -19.516 1 98.38 385 LYS A CA 1
ATOM 3057 C C . LYS A 1 385 ? 19.297 4.691 -18.141 1 98.38 385 LYS A C 1
ATOM 3059 O O . LYS A 1 385 ? 19.172 5.91 -18.031 1 98.38 385 LYS A O 1
ATOM 3064 N N . TYR A 1 386 ? 19.234 3.836 -17.141 1 98.62 386 TYR A N 1
ATOM 3065 C CA . TYR A 1 386 ? 19.109 4.316 -15.773 1 98.62 386 TYR A CA 1
ATOM 3066 C C . TYR A 1 386 ? 20.266 5.23 -15.398 1 98.62 386 TYR A C 1
ATOM 3068 O O . TYR A 1 386 ? 20.062 6.32 -14.859 1 98.62 386 TYR A O 1
ATOM 3076 N N . LEU A 1 387 ? 21.484 4.809 -15.695 1 98.25 387 LEU A N 1
ATOM 3077 C CA . LEU A 1 387 ? 22.672 5.562 -15.344 1 98.25 387 LEU A CA 1
ATOM 3078 C C . LEU A 1 387 ? 22.766 6.852 -16.156 1 98.25 387 LEU A C 1
ATOM 3080 O O . LEU A 1 387 ? 23.297 7.859 -15.68 1 98.25 387 LEU A O 1
ATOM 3084 N N . GLU A 1 388 ? 22.203 6.859 -17.359 1 98 388 GLU A N 1
ATOM 3085 C CA . GLU A 1 388 ? 22.141 8.086 -18.156 1 98 388 GLU A CA 1
ATOM 3086 C C . GLU A 1 388 ? 21.297 9.148 -17.469 1 98 388 GLU A C 1
ATOM 3088 O O . GLU A 1 388 ? 21.656 10.32 -17.438 1 98 388 GLU A O 1
ATOM 3093 N N . ILE A 1 389 ? 20.172 8.711 -16.922 1 97.56 389 ILE A N 1
ATOM 3094 C CA . ILE A 1 389 ? 19.312 9.641 -16.203 1 97.56 389 ILE A CA 1
ATOM 3095 C C . ILE A 1 389 ? 20 10.109 -14.922 1 97.56 389 ILE A C 1
ATOM 3097 O O . ILE A 1 389 ? 19.938 11.289 -14.57 1 97.56 389 ILE A O 1
ATOM 3101 N N . LEU A 1 390 ? 20.656 9.188 -14.211 1 96.31 390 LEU A N 1
ATOM 3102 C CA . LEU A 1 390 ? 21.344 9.484 -12.961 1 96.31 390 LEU A CA 1
ATOM 3103 C C . LEU A 1 390 ? 22.406 10.555 -13.164 1 96.31 390 LEU A C 1
ATOM 3105 O O . LEU A 1 390 ? 22.609 11.414 -12.297 1 96.31 390 LEU A O 1
ATOM 3109 N N . ASN A 1 391 ? 23.047 10.539 -14.297 1 92.5 391 ASN A N 1
ATOM 3110 C CA . ASN A 1 391 ? 24.188 11.414 -14.547 1 92.5 391 ASN A CA 1
ATOM 3111 C C . ASN A 1 391 ? 23.75 12.734 -15.188 1 92.5 391 ASN A C 1
ATOM 3113 O O . ASN A 1 391 ? 24.562 13.641 -15.375 1 92.5 391 ASN A O 1
ATOM 3117 N N . LYS A 1 392 ? 22.516 12.898 -15.516 1 85.06 392 LYS A N 1
ATOM 3118 C CA . LYS A 1 392 ? 21.984 14.164 -16 1 85.06 392 LYS A CA 1
ATOM 3119 C C . LYS A 1 392 ? 21.578 15.086 -14.852 1 85.06 392 LYS A C 1
ATOM 3121 O O . LYS A 1 392 ? 21.188 14.609 -13.789 1 85.06 392 LYS A O 1
ATOM 3126 N N . MET B 1 1 ? 7.59 -38.219 4.062 1 81.06 1 MET B N 1
ATOM 3127 C CA . MET B 1 1 ? 6.609 -39.312 3.902 1 81.06 1 MET B CA 1
ATOM 3128 C C . MET B 1 1 ? 7.074 -40.312 2.865 1 81.06 1 MET B C 1
ATOM 3130 O O . MET B 1 1 ? 7.754 -39.969 1.9 1 81.06 1 MET B O 1
ATOM 3134 N N . GLU B 1 2 ? 6.66 -41.531 3.107 1 87.12 2 GLU B N 1
ATOM 3135 C CA . GLU B 1 2 ? 7.066 -42.594 2.207 1 87.12 2 GLU B CA 1
ATOM 3136 C C . GLU B 1 2 ? 6.176 -42.656 0.971 1 87.12 2 GLU B C 1
ATOM 3138 O O . GLU B 1 2 ? 5.074 -42.094 0.969 1 87.12 2 GLU B O 1
ATOM 3143 N N . THR B 1 3 ? 6.793 -43.281 -0.001 1 93.94 3 THR B N 1
ATOM 3144 C CA . THR B 1 3 ? 5.996 -43.562 -1.195 1 93.94 3 THR B CA 1
ATOM 3145 C C . THR B 1 3 ? 4.691 -44.25 -0.831 1 93.94 3 THR B C 1
ATOM 3147 O O . THR B 1 3 ? 4.672 -45.125 0.026 1 93.94 3 THR B O 1
ATOM 3150 N N . THR B 1 4 ? 3.623 -43.844 -1.474 1 94.56 4 THR B N 1
ATOM 3151 C CA . THR B 1 4 ? 2.312 -44.406 -1.177 1 94.56 4 THR B CA 1
ATOM 3152 C C . THR B 1 4 ? 1.668 -44.969 -2.439 1 94.56 4 THR B C 1
ATOM 3154 O O . THR B 1 4 ? 1.536 -44.25 -3.441 1 94.56 4 THR B O 1
ATOM 3157 N N . LYS B 1 5 ? 1.286 -46.219 -2.379 1 97.06 5 LYS B N 1
ATOM 3158 C CA . LYS B 1 5 ? 0.525 -46.812 -3.479 1 97.06 5 LYS B CA 1
ATOM 3159 C C . LYS B 1 5 ? -0.937 -46.375 -3.43 1 97.06 5 LYS B C 1
ATOM 3161 O O . LYS B 1 5 ? -1.627 -46.625 -2.438 1 97.06 5 LYS B O 1
ATOM 3166 N N . LEU B 1 6 ? -1.426 -45.781 -4.441 1 97.5 6 LEU B N 1
ATOM 3167 C CA . LEU B 1 6 ? -2.797 -45.281 -4.488 1 97.5 6 LEU B CA 1
ATOM 3168 C C . LEU B 1 6 ? -3.725 -46.312 -5.133 1 97.5 6 LEU B C 1
ATOM 3170 O O . LEU B 1 6 ? -4.812 -46.562 -4.617 1 97.5 6 LEU B O 1
ATOM 3174 N N . LYS B 1 7 ? -3.359 -46.844 -6.285 1 96.94 7 LYS B N 1
ATOM 3175 C CA . LYS B 1 7 ? -4.008 -47.906 -7.051 1 96.94 7 LYS B CA 1
ATOM 3176 C C . LYS B 1 7 ? -2.975 -48.781 -7.723 1 96.94 7 LYS B C 1
ATOM 3178 O O . LYS B 1 7 ? -1.772 -48.625 -7.5 1 96.94 7 LYS B O 1
ATOM 3183 N N . ASP B 1 8 ? -3.484 -49.75 -8.492 1 95.88 8 ASP B N 1
ATOM 3184 C CA . ASP B 1 8 ? -2.555 -50.688 -9.125 1 95.88 8 ASP B CA 1
ATOM 3185 C C . ASP B 1 8 ? -1.554 -49.938 -10.008 1 95.88 8 ASP B C 1
ATOM 3187 O O . ASP B 1 8 ? -1.94 -49.281 -10.977 1 95.88 8 ASP B O 1
ATOM 3191 N N . ASN B 1 9 ? -0.22 -49.938 -9.625 1 96.31 9 ASN B N 1
ATOM 3192 C CA . ASN B 1 9 ? 0.93 -49.406 -10.352 1 96.31 9 ASN B CA 1
ATOM 3193 C C . ASN B 1 9 ? 0.9 -47.875 -10.414 1 96.31 9 ASN B C 1
ATOM 3195 O O . ASN B 1 9 ? 1.466 -47.281 -11.328 1 96.31 9 ASN B O 1
ATOM 3199 N N . ILE B 1 10 ? 0.11 -47.25 -9.578 1 98.44 10 ILE B N 1
ATOM 3200 C CA . ILE B 1 10 ? 0.085 -45.781 -9.477 1 98.44 10 ILE B CA 1
ATOM 3201 C C . ILE B 1 10 ? 0.488 -45.344 -8.062 1 98.44 10 ILE B C 1
ATOM 3203 O O . ILE B 1 10 ? -0.121 -45.781 -7.082 1 98.44 10 ILE B O 1
ATOM 3207 N N . TYR B 1 11 ? 1.47 -44.5 -7.977 1 98.56 11 TYR B N 1
ATOM 3208 C CA . TYR B 1 11 ? 2.092 -44.188 -6.695 1 98.56 11 TYR B CA 1
ATOM 3209 C C . TYR B 1 11 ? 2.221 -42.688 -6.496 1 98.56 11 TYR B C 1
ATOM 3211 O O . TYR B 1 11 ? 2.498 -41.969 -7.445 1 98.56 11 TYR B O 1
ATOM 3219 N N . TRP B 1 12 ? 2.027 -42.25 -5.25 1 98.44 12 TRP B N 1
ATOM 3220 C CA . TRP B 1 12 ? 2.428 -40.906 -4.844 1 98.44 12 TRP B CA 1
ATOM 3221 C C . TRP B 1 12 ? 3.932 -40.844 -4.594 1 98.44 12 TRP B C 1
ATOM 3223 O O . TRP B 1 12 ? 4.473 -41.625 -3.818 1 98.44 12 TRP B O 1
ATOM 3233 N N . ILE B 1 13 ? 4.621 -39.906 -5.254 1 98.19 13 ILE B N 1
ATOM 3234 C CA . ILE B 1 13 ? 6.066 -39.781 -5.121 1 98.19 13 ILE B CA 1
ATOM 3235 C C . ILE B 1 13 ? 6.418 -38.312 -4.773 1 98.19 13 ILE B C 1
ATOM 3237 O O . ILE B 1 13 ? 7.516 -37.844 -5.09 1 98.19 13 ILE B O 1
ATOM 3241 N N . GLY B 1 14 ? 5.484 -37.594 -4.219 1 97.62 14 GLY B N 1
ATOM 3242 C CA . GLY B 1 14 ? 5.668 -36.188 -3.85 1 97.62 14 GLY B CA 1
ATOM 3243 C C . GLY B 1 14 ? 6.496 -36.031 -2.592 1 97.62 14 GLY B C 1
ATOM 3244 O O . GLY B 1 14 ? 7.141 -36.969 -2.127 1 97.62 14 GLY B O 1
ATOM 3245 N N . VAL B 1 15 ? 6.547 -34.75 -2.117 1 97.31 15 VAL B N 1
ATOM 3246 C CA . VAL B 1 15 ? 7.363 -34.406 -0.958 1 97.31 15 VAL B CA 1
ATOM 3247 C C . VAL B 1 15 ? 6.574 -33.469 -0.036 1 97.31 15 VAL B C 1
ATOM 3249 O O . VAL B 1 15 ? 5.77 -32.656 -0.502 1 97.31 15 VAL B O 1
ATOM 3252 N N . ASN B 1 16 ? 6.812 -33.625 1.278 1 96.06 16 ASN B N 1
ATOM 3253 C CA . ASN B 1 16 ? 6.258 -32.719 2.283 1 96.06 16 ASN B CA 1
ATOM 3254 C C . ASN B 1 16 ? 7.172 -31.516 2.518 1 96.06 16 ASN B C 1
ATOM 3256 O O . ASN B 1 16 ? 8.398 -31.641 2.492 1 96.06 16 ASN B O 1
ATOM 3260 N N . ASP B 1 17 ? 6.586 -30.391 2.656 1 95.81 17 ASP B N 1
ATOM 3261 C CA . ASP B 1 17 ? 7.27 -29.172 3.098 1 95.81 17 ASP B CA 1
ATOM 3262 C C . ASP B 1 17 ? 6.555 -28.547 4.289 1 95.81 17 ASP B C 1
ATOM 3264 O O . ASP B 1 17 ? 5.93 -27.5 4.16 1 95.81 17 ASP B O 1
ATOM 3268 N N . PRO B 1 18 ? 6.703 -29.141 5.461 1 94.69 18 PRO B N 1
ATOM 3269 C CA . PRO B 1 18 ? 5.941 -28.703 6.637 1 94.69 18 PRO B CA 1
ATOM 3270 C C . PRO B 1 18 ? 6.379 -27.328 7.148 1 94.69 18 PRO B C 1
ATOM 3272 O O . PRO B 1 18 ? 5.645 -26.688 7.906 1 94.69 18 PRO B O 1
ATOM 3275 N N . LYS B 1 19 ? 7.461 -26.766 6.73 1 91.19 19 LYS B N 1
ATOM 3276 C CA . LYS B 1 19 ? 8.031 -25.547 7.309 1 91.19 19 LYS B CA 1
ATOM 3277 C C . LYS B 1 19 ? 7.629 -24.328 6.5 1 91.19 19 LYS B C 1
ATOM 3279 O O . LYS B 1 19 ? 7.902 -23.188 6.906 1 91.19 19 LYS B O 1
ATOM 3284 N N . LEU B 1 20 ? 7.012 -24.609 5.328 1 91.44 20 LEU B N 1
ATOM 3285 C CA . LEU B 1 20 ? 6.637 -23.469 4.492 1 91.44 20 LEU B CA 1
ATOM 3286 C C . LEU B 1 20 ? 5.668 -22.547 5.223 1 91.44 20 LEU B C 1
ATOM 3288 O O . LEU B 1 20 ? 4.652 -23 5.754 1 91.44 20 LEU B O 1
ATOM 3292 N N . LYS B 1 21 ? 5.992 -21.172 5.277 1 88.69 21 LYS B N 1
ATOM 3293 C CA . LYS B 1 21 ? 5.148 -20.203 5.977 1 88.69 21 LYS B CA 1
ATOM 3294 C C . LYS B 1 21 ? 4.477 -19.25 4.996 1 88.69 21 LYS B C 1
ATOM 3296 O O . LYS B 1 21 ? 3.391 -18.734 5.27 1 88.69 21 LYS B O 1
ATOM 3301 N N . VAL B 1 22 ? 5.156 -18.984 3.893 1 87.25 22 VAL B N 1
ATOM 3302 C CA . VAL B 1 22 ? 4.617 -18.078 2.885 1 87.25 22 VAL B CA 1
ATOM 3303 C C . VAL B 1 22 ? 4.785 -18.688 1.495 1 87.25 22 VAL B C 1
ATOM 3305 O O . VAL B 1 22 ? 5.895 -19.062 1.103 1 87.25 22 VAL B O 1
ATOM 3308 N N . PHE B 1 23 ? 3.633 -18.797 0.874 1 86.25 23 PHE B N 1
ATOM 3309 C CA . PHE B 1 23 ? 3.629 -19.281 -0.501 1 86.25 23 PHE B CA 1
ATOM 3310 C C . PHE B 1 23 ? 3.48 -18.125 -1.482 1 86.25 23 PHE B C 1
ATOM 3312 O O . PHE B 1 23 ? 2.551 -17.328 -1.369 1 86.25 23 PHE B O 1
ATOM 3319 N N . ASP B 1 24 ? 4.312 -17.906 -2.549 1 77 24 ASP B N 1
ATOM 3320 C CA . ASP B 1 24 ? 4.32 -16.922 -3.635 1 77 24 ASP B CA 1
ATOM 3321 C C . ASP B 1 24 ? 4.281 -15.5 -3.094 1 77 24 ASP B C 1
ATOM 3323 O O . ASP B 1 24 ? 3.68 -14.617 -3.701 1 77 24 ASP B O 1
ATOM 3327 N N . ILE B 1 25 ? 4.48 -15.203 -1.925 1 80.38 25 ILE B N 1
ATOM 3328 C CA . ILE B 1 25 ? 4.582 -13.883 -1.311 1 80.38 25 ILE B CA 1
ATOM 3329 C C . ILE B 1 25 ? 3.24 -13.5 -0.682 1 80.38 25 ILE B C 1
ATOM 3331 O O . ILE B 1 25 ? 3.201 -12.828 0.352 1 80.38 25 ILE B O 1
ATOM 3335 N N . ILE B 1 26 ? 2.166 -13.945 -1.201 1 73.88 26 ILE B N 1
ATOM 3336 C CA . ILE B 1 26 ? 0.857 -13.383 -0.892 1 73.88 26 ILE B CA 1
ATOM 3337 C C . ILE B 1 26 ? 0.095 -14.328 0.037 1 73.88 26 ILE B C 1
ATOM 3339 O O . ILE B 1 26 ? -0.909 -13.938 0.639 1 73.88 26 ILE B O 1
ATOM 3343 N N . MET B 1 27 ? 0.591 -15.562 0.078 1 84.12 27 MET B N 1
ATOM 3344 C CA . MET B 1 27 ? -0.233 -16.531 0.79 1 84.12 27 MET B CA 1
ATOM 3345 C C . MET B 1 27 ? 0.5 -17.078 2.014 1 84.12 27 MET B C 1
ATOM 3347 O O . MET B 1 27 ? 1.494 -17.797 1.88 1 84.12 27 MET B O 1
ATOM 3351 N N . GLU B 1 28 ? -0.063 -16.797 3.076 1 85.12 28 GLU B N 1
ATOM 3352 C CA . GLU B 1 28 ? 0.472 -17.375 4.301 1 85.12 28 GLU B CA 1
ATOM 3353 C C . GLU B 1 28 ? -0.115 -18.766 4.555 1 85.12 28 GLU B C 1
ATOM 3355 O O . GLU B 1 28 ? -1.302 -18.984 4.316 1 85.12 28 GLU B O 1
ATOM 3360 N N . THR B 1 29 ? 0.711 -19.688 4.836 1 86.38 29 THR B N 1
ATOM 3361 C CA . THR B 1 29 ? 0.229 -21.031 5.168 1 86.38 29 THR B CA 1
ATOM 3362 C C . THR B 1 29 ? 0.595 -21.391 6.605 1 86.38 29 THR B C 1
ATOM 3364 O O . THR B 1 29 ? 1.72 -21.156 7.047 1 86.38 29 THR B O 1
ATOM 3367 N N . LYS B 1 30 ? -0.337 -21.969 7.406 1 86 30 LYS B N 1
ATOM 3368 C CA . LYS B 1 30 ? -0.146 -22.312 8.812 1 86 30 LYS B CA 1
ATOM 3369 C C . LYS B 1 30 ? 0.359 -23.75 8.961 1 86 30 LYS B C 1
ATOM 3371 O O . LYS B 1 30 ? 0.972 -24.094 9.977 1 86 30 LYS B O 1
ATOM 3376 N N . LYS B 1 31 ? 0.145 -24.531 7.941 1 94 31 LYS B N 1
ATOM 3377 C CA . LYS B 1 31 ? 0.396 -25.953 8.117 1 94 31 LYS B CA 1
ATOM 3378 C C . LYS B 1 31 ? 1.247 -26.5 6.973 1 94 31 LYS B C 1
ATOM 3380 O O . LYS B 1 31 ? 1.082 -27.656 6.566 1 94 31 LYS B O 1
ATOM 3385 N N . GLY B 1 32 ? 2.076 -25.656 6.418 1 95.62 32 GLY B N 1
ATOM 3386 C CA . GLY B 1 32 ? 2.984 -26.078 5.363 1 95.62 32 GLY B CA 1
ATOM 3387 C C . GLY B 1 32 ? 2.271 -26.453 4.078 1 95.62 32 GLY B C 1
ATOM 3388 O O . GLY B 1 32 ? 1.206 -25.922 3.771 1 95.62 32 GLY B O 1
ATOM 3389 N N . THR B 1 33 ? 2.934 -27.266 3.271 1 96.88 33 THR B N 1
ATOM 3390 C CA . THR B 1 33 ? 2.381 -27.703 1.993 1 96.88 33 THR B CA 1
ATOM 3391 C C . THR B 1 33 ? 3.008 -29.016 1.557 1 96.88 33 THR B C 1
ATOM 3393 O O . THR B 1 33 ? 3.768 -29.625 2.311 1 96.88 33 THR B O 1
ATOM 3396 N N . THR B 1 34 ? 2.553 -29.516 0.491 1 97 34 THR B N 1
ATOM 3397 C CA . THR B 1 34 ? 3.184 -30.625 -0.224 1 97 34 THR B CA 1
ATOM 3398 C C . THR B 1 34 ? 3.396 -30.266 -1.692 1 97 34 THR B C 1
ATOM 3400 O O . THR B 1 34 ? 2.717 -29.391 -2.229 1 97 34 THR B O 1
ATOM 3403 N N . TYR B 1 35 ? 4.402 -30.812 -2.191 1 97.44 35 TYR B N 1
ATOM 3404 C CA . TYR B 1 35 ? 4.57 -30.859 -3.641 1 97.44 35 TYR B CA 1
ATOM 3405 C C . TYR B 1 35 ? 4.324 -32.25 -4.176 1 97.44 35 TYR B C 1
ATOM 3407 O O . TYR B 1 35 ? 5.223 -33.094 -4.148 1 97.44 35 TYR B O 1
ATOM 3415 N N . ASN B 1 36 ? 3.09 -32.406 -4.652 1 98.12 36 ASN B N 1
ATOM 3416 C CA . ASN B 1 36 ? 2.691 -33.75 -5.062 1 98.12 36 ASN B CA 1
ATOM 3417 C C . ASN B 1 36 ? 3.139 -34.062 -6.488 1 98.12 36 ASN B C 1
ATOM 3419 O O . ASN B 1 36 ? 3.152 -33.188 -7.344 1 98.12 36 ASN B O 1
ATOM 3423 N N . SER B 1 37 ? 3.516 -35.219 -6.672 1 98.38 37 SER B N 1
ATOM 3424 C CA . SER B 1 37 ? 3.844 -35.844 -7.941 1 98.38 37 SER B CA 1
ATOM 3425 C C . SER B 1 37 ? 3.457 -37.312 -7.934 1 98.38 37 SER B C 1
ATOM 3427 O O . SER B 1 37 ? 3.283 -37.906 -6.867 1 98.38 37 SER B O 1
ATOM 3429 N N . TYR B 1 38 ? 3.229 -37.844 -9.055 1 98.75 38 TYR B N 1
ATOM 3430 C CA . TYR B 1 38 ? 2.701 -39.219 -9.125 1 98.75 38 TYR B CA 1
ATOM 3431 C C . TYR B 1 38 ? 3.424 -40.031 -10.188 1 98.75 38 TYR B C 1
ATOM 3433 O O . TYR B 1 38 ? 3.811 -39.5 -11.227 1 98.75 38 TYR B O 1
ATOM 3441 N N . LEU B 1 39 ? 3.559 -41.312 -9.914 1 98.81 39 LEU B N 1
ATOM 3442 C CA . LEU B 1 39 ? 4.234 -42.25 -10.812 1 98.81 39 LEU B CA 1
ATOM 3443 C C . LEU B 1 39 ? 3.295 -43.344 -11.242 1 98.81 39 LEU B C 1
ATOM 3445 O O . LEU B 1 39 ? 2.619 -43.969 -10.406 1 98.81 39 LEU B O 1
ATOM 3449 N N . ILE B 1 40 ? 3.174 -43.531 -12.523 1 98.75 40 ILE B N 1
ATOM 3450 C CA . ILE B 1 40 ? 2.426 -44.656 -13.102 1 98.75 40 ILE B CA 1
ATOM 3451 C C . ILE B 1 40 ? 3.393 -45.656 -13.711 1 98.75 40 ILE B C 1
ATOM 3453 O O . ILE B 1 40 ? 3.986 -45.406 -14.766 1 98.75 40 ILE B O 1
ATOM 3457 N N . ASP B 1 41 ? 3.557 -46.75 -13.086 1 98.5 41 ASP B N 1
ATOM 3458 C CA . ASP B 1 41 ? 4.473 -47.812 -13.516 1 98.5 41 ASP B CA 1
ATOM 3459 C C . ASP B 1 41 ? 3.752 -48.844 -14.375 1 98.5 41 ASP B C 1
ATOM 3461 O O . ASP B 1 41 ? 3.395 -49.938 -13.898 1 98.5 41 ASP B O 1
ATOM 3465 N N . ASP B 1 42 ? 3.561 -48.531 -15.602 1 97.94 42 ASP B N 1
ATOM 3466 C CA . ASP B 1 42 ? 2.889 -49.375 -16.594 1 97.94 42 ASP B CA 1
ATOM 3467 C C . ASP B 1 42 ? 3.867 -49.844 -17.672 1 97.94 42 ASP B C 1
ATOM 3469 O O . ASP B 1 42 ? 5.078 -49.875 -17.422 1 97.94 42 ASP B O 1
ATOM 3473 N N . GLU B 1 43 ? 3.391 -50.438 -18.875 1 98.19 43 GLU B N 1
ATOM 3474 C CA . GLU B 1 43 ? 4.289 -50.781 -19.969 1 98.19 43 GLU B CA 1
ATOM 3475 C C . GLU B 1 43 ? 5.16 -49.562 -20.359 1 98.19 43 GLU B C 1
ATOM 3477 O O . GLU B 1 43 ? 6.359 -49.719 -20.594 1 98.19 43 GLU B O 1
ATOM 3482 N N . LYS B 1 44 ? 4.52 -48.469 -20.406 1 98.44 44 LYS B N 1
ATOM 3483 C CA . LYS B 1 44 ? 5.207 -47.188 -20.469 1 98.44 44 LYS B CA 1
ATOM 3484 C C . LYS B 1 44 ? 5.082 -46.438 -19.141 1 98.44 44 LYS B C 1
ATOM 3486 O O . LYS B 1 44 ? 3.998 -46.375 -18.562 1 98.44 44 LYS B O 1
ATOM 3491 N N . ILE B 1 45 ? 6.145 -45.875 -18.656 1 98.75 45 ILE B N 1
ATOM 3492 C CA . ILE B 1 45 ? 6.184 -45.25 -17.344 1 98.75 45 ILE B CA 1
ATOM 3493 C C . ILE B 1 45 ? 5.957 -43.75 -17.5 1 98.75 45 ILE B C 1
ATOM 3495 O O . ILE B 1 45 ? 6.562 -43.094 -18.359 1 98.75 45 ILE B O 1
ATOM 3499 N N . ALA B 1 46 ? 5.059 -43.219 -16.688 1 98.81 46 ALA B N 1
ATOM 3500 C CA . ALA B 1 46 ? 4.754 -41.812 -16.719 1 98.81 46 ALA B CA 1
ATOM 3501 C C . ALA B 1 46 ? 4.852 -41.188 -15.32 1 98.81 46 ALA B C 1
ATOM 3503 O O . ALA B 1 46 ? 4.492 -41.812 -14.328 1 98.81 46 ALA B O 1
ATOM 3504 N N . ILE B 1 47 ? 5.328 -39.969 -15.242 1 98.75 47 ILE B N 1
ATOM 3505 C CA . ILE B 1 47 ? 5.316 -39.156 -14.047 1 98.75 47 ILE B CA 1
ATOM 3506 C C . ILE B 1 47 ? 4.398 -37.938 -14.258 1 98.75 47 ILE B C 1
ATOM 3508 O O . ILE B 1 47 ? 4.434 -37.312 -15.305 1 98.75 47 ILE B O 1
ATOM 3512 N N . VAL B 1 48 ? 3.527 -37.719 -13.32 1 98.62 48 VAL B N 1
ATOM 3513 C CA . VAL B 1 48 ? 2.629 -36.562 -13.375 1 98.62 48 VAL B CA 1
ATOM 3514 C C . VAL B 1 48 ? 3.154 -35.438 -12.477 1 98.62 48 VAL B C 1
ATOM 3516 O O . VAL B 1 48 ? 3.221 -35.625 -11.25 1 98.62 48 VAL B O 1
ATOM 3519 N N . ASP B 1 49 ? 3.5 -34.344 -13.078 1 97.19 49 ASP B N 1
ATOM 3520 C CA . ASP B 1 49 ? 4.074 -33.156 -12.453 1 97.19 49 ASP B CA 1
ATOM 3521 C C . ASP B 1 49 ? 5.363 -33.5 -11.703 1 97.19 49 ASP B C 1
ATOM 3523 O O . ASP B 1 49 ? 5.73 -34.688 -11.602 1 97.19 49 ASP B O 1
ATOM 3527 N N . SER B 1 50 ? 6.086 -32.531 -11.383 1 96.69 50 SER B N 1
ATOM 3528 C CA . SER B 1 50 ? 7.301 -32.656 -10.578 1 96.69 50 SER B CA 1
ATOM 3529 C C . SER B 1 50 ? 7.191 -31.875 -9.281 1 96.69 50 SER B C 1
ATOM 3531 O O . SER B 1 50 ? 6.09 -31.562 -8.828 1 96.69 50 SER B O 1
ATOM 3533 N N . VAL B 1 51 ? 8.359 -31.719 -8.594 1 96.94 51 VAL B N 1
ATOM 3534 C CA . VAL B 1 51 ? 8.359 -31.031 -7.305 1 96.94 51 VAL B CA 1
ATOM 3535 C C . VAL B 1 51 ? 9.141 -29.719 -7.414 1 96.94 51 VAL B C 1
ATOM 3537 O O . VAL B 1 51 ? 9.727 -29.438 -8.453 1 96.94 51 VAL B O 1
ATOM 3540 N N . LYS B 1 52 ? 9.023 -28.953 -6.422 1 95.25 52 LYS B N 1
ATOM 3541 C CA . LYS B 1 52 ? 9.719 -27.672 -6.34 1 95.25 52 LYS B CA 1
ATOM 3542 C C . LYS B 1 52 ? 11.234 -27.875 -6.348 1 95.25 52 LYS B C 1
ATOM 3544 O O . LYS B 1 52 ? 11.742 -28.875 -5.84 1 95.25 52 LYS B O 1
ATOM 3549 N N . ASN B 1 53 ? 11.883 -26.906 -6.918 1 94 53 ASN B N 1
ATOM 3550 C CA . ASN B 1 53 ? 13.344 -26.906 -6.84 1 94 53 ASN B CA 1
ATOM 3551 C C . ASN B 1 53 ? 13.82 -27.062 -5.398 1 94 53 ASN B C 1
ATOM 3553 O O . ASN B 1 53 ? 13.273 -26.453 -4.484 1 94 53 ASN B O 1
ATOM 3557 N N . GLY B 1 54 ? 14.82 -27.906 -5.207 1 93.62 54 GLY B N 1
ATOM 3558 C CA . GLY B 1 54 ? 15.336 -28.156 -3.871 1 93.62 54 GLY B CA 1
ATOM 3559 C C . GLY B 1 54 ? 14.812 -29.453 -3.264 1 93.62 54 GLY B C 1
ATOM 3560 O O . GLY B 1 54 ? 15.375 -29.953 -2.285 1 93.62 54 GLY B O 1
ATOM 3561 N N . PHE B 1 55 ? 13.758 -30.016 -3.916 1 96.06 55 PHE B N 1
ATOM 3562 C CA . PHE B 1 55 ? 13.133 -31.188 -3.322 1 96.06 55 PHE B CA 1
ATOM 3563 C C . PHE B 1 55 ? 13.273 -32.406 -4.238 1 96.06 55 PHE B C 1
ATOM 3565 O O . PHE B 1 55 ? 12.727 -33.469 -3.955 1 96.06 55 PHE B O 1
ATOM 3572 N N . LEU B 1 56 ? 14.031 -32.281 -5.301 1 96.56 56 LEU B N 1
ATOM 3573 C CA . LEU B 1 56 ? 14.078 -33.312 -6.328 1 96.56 56 LEU B CA 1
ATOM 3574 C C . LEU B 1 56 ? 14.695 -34.594 -5.781 1 96.56 56 LEU B C 1
ATOM 3576 O O . LEU B 1 56 ? 14.242 -35.688 -6.109 1 96.56 56 LEU B O 1
ATOM 3580 N N . ASP B 1 57 ? 15.711 -34.531 -4.969 1 97.06 57 ASP B N 1
ATOM 3581 C CA . ASP B 1 57 ? 16.422 -35.688 -4.48 1 97.06 57 ASP B CA 1
ATOM 3582 C C . ASP B 1 57 ? 15.492 -36.656 -3.744 1 97.06 57 ASP B C 1
ATOM 3584 O O . ASP B 1 57 ? 15.547 -37.844 -3.947 1 97.06 57 ASP B O 1
ATOM 3588 N N . GLU B 1 58 ? 14.703 -36.062 -2.949 1 97.12 58 GLU B N 1
ATOM 3589 C CA . GLU B 1 58 ? 13.75 -36.875 -2.207 1 97.12 58 GLU B CA 1
ATOM 3590 C C . GLU B 1 58 ? 12.758 -37.562 -3.143 1 97.12 58 GLU B C 1
ATOM 3592 O O . GLU B 1 58 ? 12.461 -38.75 -2.994 1 97.12 58 GLU B O 1
ATOM 3597 N N . SER B 1 59 ? 12.219 -36.844 -4.055 1 97.44 59 SER B N 1
ATOM 3598 C CA . SER B 1 59 ? 11.281 -37.406 -5.016 1 97.44 59 SER B CA 1
ATOM 3599 C C . SER B 1 59 ? 11.945 -38.5 -5.871 1 97.44 59 SER B C 1
ATOM 3601 O O . SER B 1 59 ? 11.344 -39.531 -6.137 1 97.44 59 SER B O 1
ATOM 3603 N N . LEU B 1 60 ? 13.172 -38.219 -6.285 1 97.44 60 LEU B N 1
ATOM 3604 C CA . LEU B 1 60 ? 13.922 -39.156 -7.117 1 97.44 60 LEU B CA 1
ATOM 3605 C C . LEU B 1 60 ? 14.148 -40.469 -6.387 1 97.44 60 LEU B C 1
ATOM 3607 O O . LEU B 1 60 ? 14.102 -41.562 -7 1 97.44 60 LEU B O 1
ATOM 3611 N N . SER B 1 61 ? 14.461 -40.375 -5.137 1 97.75 61 SER B N 1
ATOM 3612 C CA . SER B 1 61 ? 14.625 -41.594 -4.34 1 97.75 61 SER B CA 1
ATOM 3613 C C . SER B 1 61 ? 13.359 -42.438 -4.348 1 97.75 61 SER B C 1
ATOM 3615 O O . SER B 1 61 ? 13.43 -43.656 -4.426 1 97.75 61 SER B O 1
ATOM 3617 N N . LYS B 1 62 ? 12.227 -41.812 -4.305 1 97.88 62 LYS B N 1
ATOM 3618 C CA . LYS B 1 62 ? 10.945 -42.5 -4.344 1 97.88 62 LYS B CA 1
ATOM 3619 C C . LYS B 1 62 ? 10.703 -43.125 -5.719 1 97.88 62 LYS B C 1
ATOM 3621 O O . LYS B 1 62 ? 10.219 -44.25 -5.816 1 97.88 62 LYS B O 1
ATOM 3626 N N . ILE B 1 63 ? 11.031 -42.344 -6.73 1 98.25 63 ILE B N 1
ATOM 3627 C CA . ILE B 1 63 ? 10.883 -42.844 -8.094 1 98.25 63 ILE B CA 1
ATOM 3628 C C . ILE B 1 63 ? 11.711 -44.094 -8.273 1 98.25 63 ILE B C 1
ATOM 3630 O O . ILE B 1 63 ? 11.195 -45.125 -8.703 1 98.25 63 ILE B O 1
ATOM 3634 N N . LYS B 1 64 ? 12.969 -44.062 -7.926 1 97.56 64 LYS B N 1
ATOM 3635 C CA . LYS B 1 64 ? 13.875 -45.188 -8.086 1 97.56 64 LYS B CA 1
ATOM 3636 C C . LYS B 1 64 ? 13.461 -46.375 -7.207 1 97.56 64 LYS B C 1
ATOM 3638 O O . LYS B 1 64 ? 13.688 -47.531 -7.562 1 97.56 64 LYS B O 1
ATOM 3643 N N . GLY B 1 65 ? 12.891 -46.031 -6.109 1 97.56 65 GLY B N 1
ATOM 3644 C CA . GLY B 1 65 ? 12.367 -47.062 -5.242 1 97.56 65 GLY B CA 1
ATOM 3645 C C . GLY B 1 65 ? 11.266 -47.906 -5.895 1 97.56 65 GLY B C 1
ATOM 3646 O O . GLY B 1 65 ? 11.094 -49.062 -5.578 1 97.56 65 GLY B O 1
ATOM 3647 N N . VAL B 1 66 ? 10.516 -47.281 -6.805 1 97.75 66 VAL B N 1
ATOM 3648 C CA . VAL B 1 66 ? 9.383 -47.938 -7.441 1 97.75 66 VAL B CA 1
ATOM 3649 C C . VAL B 1 66 ? 9.844 -48.625 -8.734 1 97.75 66 VAL B C 1
ATOM 3651 O O . VAL B 1 66 ? 9.531 -49.781 -8.977 1 97.75 66 VAL B O 1
ATOM 3654 N N . ILE B 1 67 ? 10.688 -47.906 -9.523 1 97.75 67 ILE B N 1
ATOM 3655 C CA . ILE B 1 67 ? 10.906 -48.406 -10.875 1 97.75 67 ILE B CA 1
ATOM 3656 C C . ILE B 1 67 ? 12.367 -48.812 -11.047 1 97.75 67 ILE B C 1
ATOM 3658 O O . ILE B 1 67 ? 12.773 -49.25 -12.125 1 97.75 67 ILE B O 1
ATOM 3662 N N . GLY B 1 68 ? 13.148 -48.688 -10.016 1 96.62 68 GLY B N 1
ATOM 3663 C CA . GLY B 1 68 ? 14.555 -49.031 -10.109 1 96.62 68 GLY B CA 1
ATOM 3664 C C . GLY B 1 68 ? 15.305 -48.219 -11.148 1 96.62 68 GLY B C 1
ATOM 3665 O O . GLY B 1 68 ? 15.242 -47 -11.133 1 96.62 68 GLY B O 1
ATOM 3666 N N . GLU B 1 69 ? 15.891 -48.969 -12.094 1 96 69 GLU B N 1
ATOM 3667 C CA . GLU B 1 69 ? 16.719 -48.281 -13.094 1 96 69 GLU B CA 1
ATOM 3668 C C . GLU B 1 69 ? 15.984 -48.156 -14.43 1 96 69 GLU B C 1
ATOM 3670 O O . GLU B 1 69 ? 16.594 -47.812 -15.445 1 96 69 GLU B O 1
ATOM 3675 N N . LYS B 1 70 ? 14.703 -48.438 -14.422 1 97.38 70 LYS B N 1
ATOM 3676 C CA . LYS B 1 70 ? 13.93 -48.281 -15.648 1 97.38 70 LYS B CA 1
ATOM 3677 C C . LYS B 1 70 ? 13.93 -46.844 -16.125 1 97.38 70 LYS B C 1
ATOM 3679 O O . LYS B 1 70 ? 14.141 -45.906 -15.336 1 97.38 70 LYS B O 1
ATOM 3684 N N . LYS B 1 71 ? 13.703 -46.719 -17.406 1 97.62 71 LYS B N 1
ATOM 3685 C CA . LYS B 1 71 ? 13.562 -45.375 -17.953 1 97.62 71 LYS B CA 1
ATOM 3686 C C . LYS B 1 71 ? 12.156 -44.844 -17.734 1 97.62 71 LYS B C 1
ATOM 3688 O O . LYS B 1 71 ? 11.219 -45.594 -17.5 1 97.62 71 LYS B O 1
ATOM 3693 N N . VAL B 1 72 ? 12.008 -43.562 -17.812 1 98.56 72 VAL B N 1
ATOM 3694 C CA . VAL B 1 72 ? 10.719 -42.875 -17.812 1 98.56 72 VAL B CA 1
ATOM 3695 C C . VAL B 1 72 ? 10.344 -42.5 -19.25 1 98.56 72 VAL B C 1
ATOM 3697 O O . VAL B 1 72 ? 11.164 -41.906 -19.953 1 98.56 72 VAL B O 1
ATOM 3700 N N . ASP B 1 73 ? 9.117 -42.844 -19.641 1 98.75 73 ASP B N 1
ATOM 3701 C CA . ASP B 1 73 ? 8.703 -42.594 -21.016 1 98.75 73 ASP B CA 1
ATOM 3702 C C . ASP B 1 73 ? 8.109 -41.188 -21.156 1 98.75 73 ASP B C 1
ATOM 3704 O O . ASP B 1 73 ? 8.391 -40.469 -22.125 1 98.75 73 ASP B O 1
ATOM 3708 N N . TYR B 1 74 ? 7.285 -40.844 -20.203 1 98.81 74 TYR B N 1
ATOM 3709 C CA . TYR B 1 74 ? 6.551 -39.594 -20.297 1 98.81 74 TYR B CA 1
ATOM 3710 C C . TYR B 1 74 ? 6.586 -38.812 -18.984 1 98.81 74 TYR B C 1
ATOM 3712 O O . TYR B 1 74 ? 6.512 -39.438 -17.906 1 98.81 74 TYR B O 1
ATOM 3720 N N . ILE B 1 75 ? 6.668 -37.531 -19.016 1 98.75 75 ILE B N 1
ATOM 3721 C CA . ILE B 1 75 ? 6.426 -36.625 -17.906 1 98.75 75 ILE B CA 1
ATOM 3722 C C . ILE B 1 75 ? 5.273 -35.688 -18.25 1 98.75 75 ILE B C 1
ATOM 3724 O O . ILE B 1 75 ? 5.398 -34.812 -19.125 1 98.75 75 ILE B O 1
ATOM 3728 N N . ILE B 1 76 ? 4.172 -35.906 -17.594 1 98.75 76 ILE B N 1
ATOM 3729 C CA . ILE B 1 76 ? 2.984 -35.094 -17.797 1 98.75 76 ILE B CA 1
ATOM 3730 C C . ILE B 1 76 ? 3.092 -33.812 -16.953 1 98.75 76 ILE B C 1
ATOM 3732 O O . ILE B 1 76 ? 3.184 -33.875 -15.719 1 98.75 76 ILE B O 1
ATOM 3736 N N . VAL B 1 77 ? 3.109 -32.688 -17.594 1 98.44 77 VAL B N 1
ATOM 3737 C CA . VAL B 1 77 ? 3.145 -31.406 -16.891 1 98.44 77 VAL B CA 1
ATOM 3738 C C . VAL B 1 77 ? 1.788 -30.719 -17 1 98.44 77 VAL B C 1
ATOM 3740 O O . VAL B 1 77 ? 1.428 -30.219 -18.078 1 98.44 77 VAL B O 1
ATOM 3743 N N . GLN B 1 78 ? 1.134 -30.672 -15.922 1 97.81 78 GLN B N 1
ATOM 3744 C CA . GLN B 1 78 ? -0.235 -30.156 -15.93 1 97.81 78 GLN B CA 1
ATOM 3745 C C . GLN B 1 78 ? -0.265 -28.641 -15.766 1 97.81 78 GLN B C 1
ATOM 3747 O O . GLN B 1 78 ? -1.262 -28 -16.094 1 97.81 78 GLN B O 1
ATOM 3752 N N . HIS B 1 79 ? 0.783 -28.109 -15.203 1 93.69 79 HIS B N 1
ATOM 3753 C CA . HIS B 1 79 ? 0.932 -26.703 -14.844 1 93.69 79 HIS B CA 1
ATOM 3754 C C . HIS B 1 79 ? 2.4 -26.344 -14.656 1 93.69 79 HIS B C 1
ATOM 3756 O O . HIS B 1 79 ? 3.17 -27.109 -14.086 1 93.69 79 HIS B O 1
ATOM 3762 N N . THR B 1 80 ? 2.803 -25.125 -15.109 1 95.62 80 THR B N 1
ATOM 3763 C CA . THR B 1 80 ? 4.242 -24.906 -15.203 1 95.62 80 THR B CA 1
ATOM 3764 C C . THR B 1 80 ? 4.738 -24.062 -14.031 1 95.62 80 THR B C 1
ATOM 3766 O O . THR B 1 80 ? 5.906 -23.672 -14 1 95.62 80 THR B O 1
ATOM 3769 N N . GLU B 1 81 ? 3.859 -23.688 -13.109 1 92.62 81 GLU B N 1
ATOM 3770 C CA . GLU B 1 81 ? 4.309 -22.953 -11.938 1 92.62 81 GLU B CA 1
ATOM 3771 C C . GLU B 1 81 ? 5.516 -23.609 -11.289 1 92.62 81 GLU B C 1
ATOM 3773 O O . GLU B 1 81 ? 5.566 -24.844 -11.172 1 92.62 81 GLU B O 1
ATOM 3778 N N . LEU B 1 82 ? 6.379 -22.906 -10.758 1 92.62 82 LEU B N 1
ATOM 3779 C CA . LEU B 1 82 ? 7.711 -23.375 -10.414 1 92.62 82 LEU B CA 1
ATOM 3780 C C . LEU B 1 82 ? 7.672 -24.25 -9.164 1 92.62 82 LEU B C 1
ATOM 3782 O O . LEU B 1 82 ? 8.609 -25 -8.898 1 92.62 82 LEU B O 1
ATOM 3786 N N . ASP B 1 83 ? 6.609 -24.156 -8.43 1 91.81 83 ASP B N 1
ATOM 3787 C CA . ASP B 1 83 ? 6.504 -25.062 -7.297 1 91.81 83 ASP B CA 1
ATOM 3788 C C . ASP B 1 83 ? 6.176 -26.484 -7.762 1 91.81 83 ASP B C 1
ATOM 3790 O O . ASP B 1 83 ? 6.344 -27.438 -7.004 1 91.81 83 ASP B O 1
ATOM 3794 N N . HIS B 1 84 ? 5.828 -26.688 -9.008 1 90.31 84 HIS B N 1
ATOM 3795 C CA . HIS B 1 84 ? 5.582 -28.016 -9.562 1 90.31 84 HIS B CA 1
ATOM 3796 C C . HIS B 1 84 ? 6.594 -28.344 -10.648 1 90.31 84 HIS B C 1
ATOM 3798 O O . HIS B 1 84 ? 6.777 -29.516 -10.992 1 90.31 84 HIS B O 1
ATOM 3804 N N . SER B 1 85 ? 7.148 -27.344 -11.219 1 91.56 85 SER B N 1
ATOM 3805 C CA . SER B 1 85 ? 7.957 -27.578 -12.414 1 91.56 85 SER B CA 1
ATOM 3806 C C . SER B 1 85 ? 9.414 -27.188 -12.18 1 91.56 85 SER B C 1
ATOM 3808 O O . SER B 1 85 ? 10.25 -27.359 -13.07 1 91.56 85 SER B O 1
ATOM 3810 N N . GLY B 1 86 ? 9.695 -26.734 -11.031 1 91.94 86 GLY B N 1
ATOM 3811 C CA . GLY B 1 86 ? 11.023 -26.203 -10.75 1 91.94 86 GLY B CA 1
ATOM 3812 C C . GLY B 1 86 ? 12.125 -27.219 -10.898 1 91.94 86 GLY B C 1
ATOM 3813 O O . GLY B 1 86 ? 13.281 -26.875 -11.164 1 91.94 86 GLY B O 1
ATOM 3814 N N . SER B 1 87 ? 11.766 -28.5 -10.75 1 95.69 87 SER B N 1
ATOM 3815 C CA . SER B 1 87 ? 12.766 -29.562 -10.797 1 95.69 87 SER B CA 1
ATOM 3816 C C . SER B 1 87 ? 12.742 -30.281 -12.141 1 95.69 87 SER B C 1
ATOM 3818 O O . SER B 1 87 ? 13.469 -31.25 -12.336 1 95.69 87 SER B O 1
ATOM 3820 N N . LEU B 1 88 ? 11.953 -29.797 -13.016 1 97.5 88 LEU B N 1
ATOM 3821 C CA . LEU B 1 88 ? 11.734 -30.531 -14.266 1 97.5 88 LEU B CA 1
ATOM 3822 C C . LEU B 1 88 ? 13.031 -30.625 -15.07 1 97.5 88 LEU B C 1
ATOM 3824 O O . LEU B 1 88 ? 13.328 -31.672 -15.648 1 97.5 88 LEU B O 1
ATOM 3828 N N . SER B 1 89 ? 13.766 -29.578 -15.148 1 96.69 89 SER B N 1
ATOM 3829 C CA . SER B 1 89 ? 15.016 -29.562 -15.906 1 96.69 89 SER B CA 1
ATOM 3830 C C . SER B 1 89 ? 15.961 -30.641 -15.414 1 96.69 89 SER B C 1
ATOM 3832 O O . SER B 1 89 ? 16.5 -31.422 -16.219 1 96.69 89 SER B O 1
ATOM 3834 N N . LYS B 1 90 ? 16.156 -30.719 -14.133 1 97 90 LYS B N 1
ATOM 3835 C CA . LYS B 1 90 ? 17.031 -31.719 -13.539 1 97 90 LYS B CA 1
ATOM 3836 C C . LYS B 1 90 ? 16.453 -33.125 -13.703 1 97 90 LYS B C 1
ATOM 3838 O O . LYS B 1 90 ? 17.188 -34.094 -13.898 1 97 90 LYS B O 1
ATOM 3843 N N . LEU B 1 91 ? 15.133 -33.219 -13.555 1 97.94 91 LEU B N 1
ATOM 3844 C CA . LEU B 1 91 ? 14.469 -34.5 -13.75 1 97.94 91 LEU B CA 1
ATOM 3845 C C . LEU B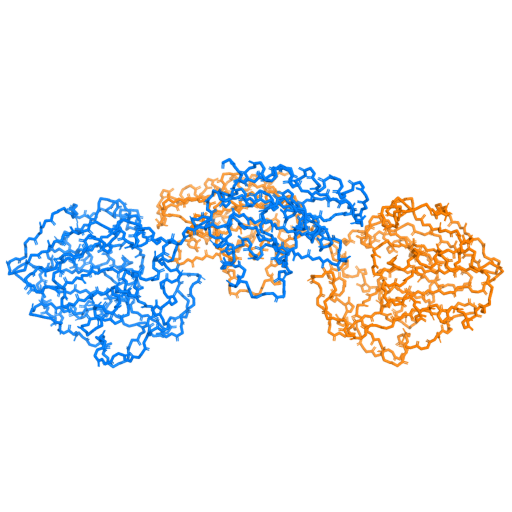 1 91 ? 14.734 -35.031 -15.156 1 97.94 91 LEU B C 1
ATOM 3847 O O . LEU B 1 91 ? 14.961 -36.25 -15.328 1 97.94 91 LEU B O 1
ATOM 3851 N N . LEU B 1 92 ? 14.742 -34.156 -16.125 1 97.94 92 LEU B N 1
ATOM 3852 C CA . LEU B 1 92 ? 14.969 -34.531 -17.516 1 97.94 92 LEU B CA 1
ATOM 3853 C C . LEU B 1 92 ? 16.422 -34.906 -17.75 1 97.94 92 LEU B C 1
ATOM 3855 O O . LEU B 1 92 ? 16.75 -35.594 -18.734 1 97.94 92 LEU B O 1
ATOM 3859 N N . GLU B 1 93 ? 17.328 -34.406 -16.922 1 97.19 93 GLU B N 1
ATOM 3860 C CA . GLU B 1 93 ? 18.719 -34.844 -16.984 1 97.19 93 GLU B CA 1
ATOM 3861 C C . GLU B 1 93 ? 18.859 -36.312 -16.516 1 97.19 93 GLU B C 1
ATOM 3863 O O . GLU B 1 93 ? 19.672 -37.062 -17.047 1 97.19 93 GLU B O 1
ATOM 3868 N N . VAL B 1 94 ? 18.094 -36.656 -15.531 1 97.38 94 VAL B N 1
ATOM 3869 C CA . VAL B 1 94 ? 18.109 -38.031 -15.008 1 97.38 94 VAL B CA 1
ATOM 3870 C C . VAL B 1 94 ? 17.453 -38.969 -16 1 97.38 94 VAL B C 1
ATOM 3872 O O . VAL B 1 94 ? 17.891 -40.094 -16.188 1 97.38 94 VAL B O 1
ATOM 3875 N N . TYR B 1 95 ? 16.344 -38.5 -16.625 1 98.12 95 TYR B N 1
ATOM 3876 C CA . TYR B 1 95 ? 15.602 -39.25 -17.609 1 98.12 95 TYR B CA 1
ATOM 3877 C C . TYR B 1 95 ? 15.555 -38.531 -18.953 1 98.12 95 TYR B C 1
ATOM 3879 O O . TYR B 1 95 ? 14.5 -38.062 -19.375 1 98.12 95 TYR B O 1
ATOM 3887 N N . PRO B 1 96 ? 16.578 -38.594 -19.672 1 96.88 96 PRO B N 1
ATOM 3888 C CA . PRO B 1 96 ? 16.734 -37.75 -20.859 1 96.88 96 PRO B CA 1
ATOM 3889 C C . PRO B 1 96 ? 15.836 -38.219 -22.016 1 96.88 96 PRO B C 1
ATOM 3891 O O . PRO B 1 96 ? 15.578 -37.438 -22.938 1 96.88 96 PRO B O 1
ATOM 3894 N N . GLU B 1 97 ? 15.359 -39.406 -22.031 1 97 97 GLU B N 1
ATOM 3895 C CA . GLU B 1 97 ? 14.531 -39.906 -23.109 1 97 97 GLU B CA 1
ATOM 3896 C C . GLU B 1 97 ? 13.062 -39.562 -22.891 1 97 97 GLU B C 1
ATOM 3898 O O . GLU B 1 97 ? 12.234 -39.781 -23.797 1 97 97 GLU B O 1
ATOM 3903 N N . ALA B 1 98 ? 12.75 -39.094 -21.719 1 98.5 98 ALA B N 1
ATOM 3904 C CA . ALA B 1 98 ? 11.352 -38.812 -21.391 1 98.5 98 ALA B CA 1
ATOM 3905 C C . ALA B 1 98 ? 10.781 -37.719 -22.297 1 98.5 98 ALA B C 1
ATOM 3907 O O . ALA B 1 98 ? 11.461 -36.75 -22.625 1 98.5 98 ALA B O 1
ATOM 3908 N N . ILE B 1 99 ? 9.586 -37.938 -22.734 1 98.69 99 ILE B N 1
ATOM 3909 C CA . ILE B 1 99 ? 8.844 -36.969 -23.516 1 98.69 99 ILE B CA 1
ATOM 3910 C C . ILE B 1 99 ? 7.914 -36.156 -22.594 1 98.69 99 ILE B C 1
ATOM 3912 O O . ILE B 1 99 ? 7.094 -36.75 -21.891 1 98.69 99 ILE B O 1
ATOM 3916 N N . VAL B 1 100 ? 8.07 -34.844 -22.578 1 98.75 100 VAL B N 1
ATOM 3917 C CA . VAL B 1 100 ? 7.184 -34 -21.797 1 98.75 100 VAL B CA 1
ATOM 3918 C C . VAL B 1 100 ? 5.848 -33.844 -22.516 1 98.75 100 VAL B C 1
ATOM 3920 O O . VAL B 1 100 ? 5.809 -33.469 -23.703 1 98.75 100 VAL B O 1
ATOM 3923 N N . VAL B 1 101 ? 4.758 -34.25 -21.906 1 98.81 101 VAL B N 1
ATOM 3924 C CA . VAL B 1 101 ? 3.404 -34.094 -22.438 1 98.81 101 VAL B CA 1
ATOM 3925 C C . VAL B 1 101 ? 2.668 -33 -21.688 1 98.81 101 VAL B C 1
ATOM 3927 O O . VAL B 1 101 ? 2.463 -33.094 -20.469 1 98.81 101 VAL B O 1
ATOM 3930 N N . ALA B 1 102 ? 2.301 -31.969 -22.359 1 98.5 102 ALA B N 1
ATOM 3931 C CA . ALA B 1 102 ? 1.692 -30.812 -21.734 1 98.5 102 ALA B CA 1
ATOM 3932 C C . ALA B 1 102 ? 0.867 -30 -22.734 1 98.5 102 ALA B C 1
ATOM 3934 O O . ALA B 1 102 ? 0.882 -30.297 -23.938 1 98.5 102 ALA B O 1
ATOM 3935 N N . SER B 1 103 ? 0.07 -29.094 -22.266 1 97.75 103 SER B N 1
ATOM 3936 C CA . SER B 1 103 ? -0.624 -28.188 -23.188 1 97.75 103 SER B CA 1
ATOM 3937 C C . SER B 1 103 ? 0.364 -27.406 -24.031 1 97.75 103 SER B C 1
ATOM 3939 O O . SER B 1 103 ? 1.535 -27.266 -23.672 1 97.75 103 SER B O 1
ATOM 3941 N N . LYS B 1 104 ? -0.088 -26.859 -25.141 1 96.88 104 LYS B N 1
ATOM 3942 C CA . LYS B 1 104 ? 0.773 -26.062 -26 1 96.88 104 LYS B CA 1
ATOM 3943 C C . LYS B 1 104 ? 1.349 -24.859 -25.266 1 96.88 104 LYS B C 1
ATOM 3945 O O . LYS B 1 104 ? 2.541 -24.562 -25.375 1 96.88 104 LYS B O 1
ATOM 3950 N N . ALA B 1 105 ? 0.492 -24.234 -24.531 1 95.44 105 ALA B N 1
ATOM 3951 C CA . ALA B 1 105 ? 0.936 -23.094 -23.734 1 95.44 105 ALA B CA 1
ATOM 3952 C C . ALA B 1 105 ? 2.018 -23.5 -22.734 1 95.44 105 ALA B C 1
ATOM 3954 O O . ALA B 1 105 ? 3.018 -22.797 -22.578 1 95.44 105 ALA B O 1
ATOM 3955 N N . ALA B 1 106 ? 1.824 -24.594 -22.125 1 96.94 106 ALA B N 1
ATOM 3956 C CA . ALA B 1 106 ? 2.783 -25.062 -21.125 1 96.94 106 ALA B CA 1
ATOM 3957 C C . ALA B 1 106 ? 4.141 -25.359 -21.766 1 96.94 106 ALA B C 1
ATOM 3959 O O . ALA B 1 106 ? 5.184 -25.078 -21.172 1 96.94 106 ALA B O 1
ATOM 3960 N N . ILE B 1 107 ? 4.094 -25.953 -22.891 1 97.69 107 ILE B N 1
ATOM 3961 C CA . ILE B 1 107 ? 5.336 -26.266 -23.578 1 97.69 107 ILE B CA 1
ATOM 3962 C C . ILE B 1 107 ? 6.098 -24.969 -23.875 1 97.69 107 ILE B C 1
ATOM 3964 O O . ILE B 1 107 ? 7.312 -24.906 -23.688 1 97.69 107 ILE B O 1
ATOM 3968 N N . ILE B 1 108 ? 5.391 -23.953 -24.281 1 95.12 108 ILE B N 1
ATOM 3969 C CA . ILE B 1 108 ? 5.988 -22.656 -24.578 1 95.12 108 ILE B CA 1
ATOM 3970 C C . ILE B 1 108 ? 6.582 -22.062 -23.297 1 95.12 108 ILE B C 1
ATOM 3972 O O . ILE B 1 108 ? 7.723 -21.594 -23.281 1 95.12 108 ILE B O 1
ATOM 3976 N N . TYR B 1 109 ? 5.824 -22.141 -22.188 1 95.31 109 TYR B N 1
ATOM 3977 C CA . TYR B 1 109 ? 6.297 -21.609 -20.922 1 95.31 109 TYR B CA 1
ATOM 3978 C C . TYR B 1 109 ? 7.527 -22.359 -20.438 1 95.31 109 TYR B C 1
ATOM 3980 O O . TYR B 1 109 ? 8.469 -21.75 -19.906 1 95.31 109 TYR B O 1
ATOM 3988 N N . LEU B 1 110 ? 7.473 -23.656 -20.609 1 96.81 110 LEU B N 1
ATOM 3989 C CA . LEU B 1 110 ? 8.57 -24.484 -20.125 1 96.81 110 LEU B CA 1
ATOM 3990 C C . LEU B 1 110 ? 9.867 -24.141 -20.859 1 96.81 110 LEU B C 1
ATOM 3992 O O . LEU B 1 110 ? 10.953 -24.203 -20.266 1 96.81 110 LEU B O 1
ATOM 3996 N N . LYS B 1 111 ? 9.797 -23.797 -22.109 1 95 111 LYS B N 1
ATOM 3997 C CA . LYS B 1 111 ? 10.984 -23.375 -22.844 1 95 111 LYS B CA 1
ATOM 3998 C C . LYS B 1 111 ? 11.609 -22.141 -22.219 1 95 111 LYS B C 1
ATOM 4000 O O . LYS B 1 111 ? 12.828 -22.016 -22.125 1 95 111 LYS B O 1
ATOM 4005 N N . GLU B 1 112 ? 10.719 -21.25 -21.734 1 92.75 112 GLU B N 1
ATOM 4006 C CA . GLU B 1 112 ? 11.172 -20.031 -21.094 1 92.75 112 GLU B CA 1
ATOM 4007 C C . GLU B 1 112 ? 11.664 -20.297 -19.672 1 92.75 112 GLU B C 1
ATOM 4009 O O . GLU B 1 112 ? 12.57 -19.625 -19.188 1 92.75 112 GLU B O 1
ATOM 4014 N N . ILE B 1 113 ? 11.117 -21.297 -19.031 1 94.25 113 ILE B N 1
ATOM 4015 C CA . ILE B 1 113 ? 11.445 -21.609 -17.656 1 94.25 113 ILE B CA 1
ATOM 4016 C C . ILE B 1 113 ? 12.75 -22.391 -17.594 1 94.25 113 ILE B C 1
ATOM 4018 O O . ILE B 1 113 ? 13.625 -22.094 -16.781 1 94.25 113 ILE B O 1
ATOM 4022 N N . MET B 1 114 ? 12.891 -23.312 -18.484 1 95.06 114 MET B N 1
ATOM 4023 C CA . MET B 1 114 ? 14.055 -24.188 -18.453 1 95.06 114 MET B CA 1
ATOM 4024 C C . MET B 1 114 ? 15.195 -23.625 -19.281 1 95.06 114 MET B C 1
ATOM 4026 O O . MET B 1 114 ? 16.359 -24.016 -19.125 1 95.06 114 MET B O 1
ATOM 4030 N N . ASN B 1 115 ? 14.914 -22.766 -20.219 1 94.19 115 ASN B N 1
ATOM 4031 C CA . ASN B 1 115 ? 15.891 -22.141 -21.109 1 94.19 115 ASN B CA 1
ATOM 4032 C C . ASN B 1 115 ? 16.719 -23.172 -21.859 1 94.19 115 ASN B C 1
ATOM 4034 O O . ASN B 1 115 ? 17.938 -23.031 -21.984 1 94.19 115 ASN B O 1
ATOM 4038 N N . LYS B 1 116 ? 16.125 -24.25 -22.172 1 93.75 116 LYS B N 1
ATOM 4039 C CA . LYS B 1 116 ? 16.75 -25.312 -22.953 1 93.75 116 LYS B CA 1
ATOM 4040 C C . LYS B 1 116 ? 15.727 -26.094 -23.766 1 93.75 116 LYS B C 1
ATOM 4042 O O . LYS B 1 116 ? 14.531 -26.031 -23.484 1 93.75 116 LYS B O 1
ATOM 4047 N N . GLU B 1 117 ? 16.25 -26.766 -24.719 1 94.75 117 GLU B N 1
ATOM 4048 C CA . GLU B 1 117 ? 15.383 -27.625 -25.516 1 94.75 117 GLU B CA 1
ATOM 4049 C C . GLU B 1 117 ? 15.109 -28.953 -24.812 1 94.75 117 GLU B C 1
ATOM 4051 O O . GLU B 1 117 ? 15.93 -29.406 -24 1 94.75 117 GLU B O 1
ATOM 4056 N N . PHE B 1 118 ? 13.961 -29.5 -25.078 1 97.06 118 PHE B N 1
ATOM 4057 C CA . PHE B 1 118 ? 13.562 -30.797 -24.547 1 97.06 118 PHE B CA 1
ATOM 4058 C C . PHE B 1 118 ? 12.539 -31.469 -25.453 1 97.06 118 PHE B C 1
ATOM 4060 O O . PHE B 1 118 ? 11.891 -30.797 -26.266 1 97.06 118 PHE B O 1
ATOM 4067 N N . ASN B 1 119 ? 12.43 -32.812 -25.375 1 97.81 119 ASN B N 1
ATOM 4068 C CA . ASN B 1 119 ? 11.406 -33.531 -26.109 1 97.81 119 ASN B CA 1
ATOM 4069 C C . ASN B 1 119 ? 10.023 -33.312 -25.516 1 97.81 119 ASN B C 1
ATOM 4071 O O . ASN B 1 119 ? 9.828 -33.5 -24.312 1 97.81 119 ASN B O 1
ATOM 4075 N N . SER B 1 120 ? 9.125 -32.906 -26.406 1 98.44 120 SER B N 1
ATOM 4076 C CA . SER B 1 120 ? 7.777 -32.656 -25.906 1 98.44 120 SER B CA 1
ATOM 4077 C C . SER B 1 120 ? 6.719 -32.969 -26.953 1 98.44 120 SER B C 1
ATOM 4079 O O . SER B 1 120 ? 7.031 -33.031 -28.141 1 98.44 120 SER B O 1
ATOM 4081 N N . GLN B 1 121 ? 5.539 -33.188 -26.562 1 98.12 121 GLN B N 1
ATOM 4082 C CA . GLN B 1 121 ? 4.363 -33.281 -27.422 1 98.12 121 GLN B CA 1
ATOM 4083 C C . GLN B 1 121 ? 3.137 -32.688 -26.734 1 98.12 121 GLN B C 1
ATOM 4085 O O . GLN B 1 121 ? 3.033 -32.719 -25.5 1 98.12 121 GLN B O 1
ATOM 4090 N N . PRO B 1 122 ? 2.254 -32.156 -27.484 1 98.06 122 PRO B N 1
ATOM 4091 C CA . PRO B 1 122 ? 1.028 -31.609 -26.891 1 98.06 122 PRO B CA 1
ATOM 4092 C C . PRO B 1 122 ? 0.127 -32.688 -26.312 1 98.06 122 PRO B C 1
ATOM 4094 O O . PRO B 1 122 ? 0.019 -33.781 -26.891 1 98.06 122 PRO B O 1
ATOM 4097 N N . ALA B 1 123 ? -0.421 -32.375 -25.172 1 97.75 123 ALA B N 1
ATOM 4098 C CA . ALA B 1 123 ? -1.399 -33.281 -24.531 1 97.75 123 ALA B CA 1
ATOM 4099 C C . ALA B 1 123 ? -2.754 -33.188 -25.234 1 97.75 123 ALA B C 1
ATOM 4101 O O . ALA B 1 123 ? -3.588 -32.344 -24.875 1 97.75 123 ALA B O 1
ATOM 4102 N N . VAL B 1 124 ? -2.99 -33.969 -26.125 1 94.19 124 VAL B N 1
ATOM 4103 C CA . VAL B 1 124 ? -4.238 -33.969 -26.891 1 94.19 124 VAL B CA 1
ATOM 4104 C C . VAL B 1 124 ? -4.875 -35.375 -26.812 1 94.19 124 VAL B C 1
ATOM 4106 O O . VAL B 1 124 ? -4.203 -36.375 -27.031 1 94.19 124 VAL B O 1
ATOM 4109 N N . GLY B 1 125 ? -6.035 -35.344 -26.547 1 93.31 125 GLY B N 1
ATOM 4110 C CA . GLY B 1 125 ? -6.758 -36.625 -26.531 1 93.31 125 GLY B CA 1
ATOM 4111 C C . GLY B 1 125 ? -6.301 -37.562 -25.438 1 93.31 125 GLY B C 1
ATOM 4112 O O . GLY B 1 125 ? -6.363 -37.219 -24.25 1 93.31 125 GLY B O 1
ATOM 4113 N N . GLU B 1 126 ? -5.867 -38.75 -25.953 1 97.62 126 GLU B N 1
ATOM 4114 C CA . GLU B 1 126 ? -5.496 -39.781 -25.016 1 97.62 126 GLU B CA 1
ATOM 4115 C C . GLU B 1 126 ? -4.105 -40.344 -25.312 1 97.62 126 GLU B C 1
ATOM 4117 O O . GLU B 1 126 ? -3.594 -40.188 -26.422 1 97.62 126 GLU B O 1
ATOM 4122 N N . LEU B 1 127 ? -3.5 -40.875 -24.297 1 98.31 127 LEU B N 1
ATOM 4123 C CA . LEU B 1 127 ? -2.189 -41.5 -24.375 1 98.31 127 LEU B CA 1
ATOM 4124 C C . LEU B 1 127 ? -2.197 -42.844 -23.672 1 98.31 127 LEU B C 1
ATOM 4126 O O . LEU B 1 127 ? -2.455 -42.906 -22.469 1 98.31 127 LEU B O 1
ATOM 4130 N N . SER B 1 128 ? -1.965 -43.875 -24.406 1 98.31 128 SER B N 1
ATOM 4131 C CA . SER B 1 128 ? -1.944 -45.219 -23.812 1 98.31 128 SER B CA 1
ATOM 4132 C C . SER B 1 128 ? -0.584 -45.531 -23.188 1 98.31 128 SER B C 1
ATOM 4134 O O . SER B 1 128 ? 0.452 -45.312 -23.828 1 98.31 128 SER B O 1
ATOM 4136 N N . LEU B 1 129 ? -0.585 -46.031 -22 1 98.38 129 LEU B N 1
ATOM 4137 C CA . LEU B 1 129 ? 0.637 -46.469 -21.328 1 98.38 129 LEU B CA 1
ATOM 4138 C C . LEU B 1 129 ? 0.729 -48 -21.312 1 98.38 129 LEU B C 1
ATOM 4140 O O . LEU B 1 129 ? 1.706 -48.562 -20.812 1 98.38 129 LEU B O 1
ATOM 4144 N N . GLY B 1 130 ? -0.24 -48.656 -21.828 1 97.75 130 GLY B N 1
ATOM 4145 C CA . GLY B 1 130 ? -0.413 -50.094 -21.766 1 97.75 130 GLY B CA 1
ATOM 4146 C C . GLY B 1 130 ? -1.724 -50.5 -21.125 1 97.75 130 GLY B C 1
ATOM 4147 O O . GLY B 1 130 ? -2.773 -50.469 -21.781 1 97.75 130 GLY B O 1
ATOM 4148 N N . LYS B 1 131 ? -1.726 -50.719 -19.844 1 97.06 131 LYS B N 1
ATOM 4149 C CA . LYS B 1 131 ? -2.926 -51.094 -19.109 1 97.06 131 LYS B CA 1
ATOM 4150 C C . LYS B 1 131 ? -3.771 -49.875 -18.781 1 97.06 131 LYS B C 1
ATOM 4152 O O . LYS B 1 131 ? -4.988 -49.969 -18.609 1 97.06 131 LYS B O 1
ATOM 4157 N N . ASN B 1 132 ? -3.088 -48.781 -18.703 1 97.62 132 ASN B N 1
ATOM 4158 C CA . ASN B 1 132 ? -3.758 -47.531 -18.359 1 97.62 132 ASN B CA 1
ATOM 4159 C C . ASN B 1 132 ? -3.748 -46.562 -19.531 1 97.62 132 ASN B C 1
ATOM 4161 O O . ASN B 1 132 ? -2.777 -46.5 -20.281 1 97.62 132 ASN B O 1
ATOM 4165 N N . THR B 1 133 ? -4.824 -45.812 -19.625 1 98.38 133 THR B N 1
ATOM 4166 C CA . THR B 1 133 ? -4.957 -44.75 -20.609 1 98.38 133 THR B CA 1
ATOM 4167 C C . THR B 1 133 ? -5.109 -43.406 -19.922 1 98.38 133 THR B C 1
ATOM 4169 O O . THR B 1 133 ? -5.969 -43.25 -19.047 1 98.38 133 THR B O 1
ATOM 4172 N N . LEU B 1 134 ? -4.254 -42.469 -20.312 1 98.69 134 LEU B N 1
ATOM 4173 C CA . LEU B 1 134 ? -4.352 -41.094 -19.812 1 98.69 134 LEU B CA 1
ATOM 4174 C C . LEU B 1 134 ? -5.227 -40.25 -20.734 1 98.69 134 LEU B C 1
ATOM 4176 O O . LEU B 1 134 ? -4.969 -40.156 -21.938 1 98.69 134 LEU B O 1
ATOM 4180 N N . GLN B 1 135 ? -6.273 -39.75 -20.203 1 98.62 135 GLN B N 1
ATOM 4181 C CA . GLN B 1 135 ? -7.082 -38.75 -20.891 1 98.62 135 GLN B CA 1
ATOM 4182 C C . GLN B 1 135 ? -6.727 -37.344 -20.422 1 98.62 135 GLN B C 1
ATOM 4184 O O . GLN B 1 135 ? -6.73 -37.062 -19.234 1 98.62 135 GLN B O 1
ATOM 4189 N N . PHE B 1 136 ? -6.379 -36.5 -21.406 1 98.62 136 PHE B N 1
ATOM 4190 C CA . PHE B 1 136 ? -6.02 -35.125 -21.078 1 98.62 136 PHE B CA 1
ATOM 4191 C C . PHE B 1 136 ? -7.223 -34.188 -21.219 1 98.62 136 PHE B C 1
ATOM 4193 O O . PHE B 1 136 ? -7.926 -34.219 -22.234 1 98.62 136 PHE B O 1
ATOM 4200 N N . ILE B 1 137 ? -7.492 -33.375 -20.203 1 98.25 137 ILE B N 1
ATOM 4201 C CA . ILE B 1 137 ? -8.633 -32.469 -20.156 1 98.25 137 ILE B CA 1
ATOM 4202 C C . ILE B 1 137 ? -8.141 -31.031 -19.953 1 98.25 137 ILE B C 1
ATOM 4204 O O . ILE B 1 137 ? -7.594 -30.703 -18.891 1 98.25 137 ILE B O 1
ATOM 4208 N N . SER B 1 138 ? -8.352 -30.203 -20.969 1 97.25 138 SER B N 1
ATOM 4209 C CA . SER B 1 138 ? -7.93 -28.812 -20.875 1 97.25 138 SER B CA 1
ATOM 4210 C C . SER B 1 138 ? -8.695 -28.078 -19.781 1 97.25 138 SER B C 1
ATOM 4212 O O . SER B 1 138 ? -9.922 -28.188 -19.703 1 97.25 138 SER B O 1
ATOM 4214 N N . ALA B 1 139 ? -8.047 -27.406 -18.906 1 96.69 139 ALA B N 1
ATOM 4215 C CA . ALA B 1 139 ? -8.633 -26.594 -17.844 1 96.69 139 ALA B CA 1
ATOM 4216 C C . ALA B 1 139 ? -7.898 -25.25 -17.703 1 96.69 139 ALA B C 1
ATOM 4218 O O . ALA B 1 139 ? -7.402 -24.922 -16.625 1 96.69 139 ALA B O 1
ATOM 4219 N N . PRO B 1 140 ? -7.891 -24.453 -18.781 1 95.44 140 PRO B N 1
ATOM 4220 C CA . PRO B 1 140 ? -7.098 -23.234 -18.781 1 95.44 140 PRO B CA 1
ATOM 4221 C C . PRO B 1 140 ? -7.543 -22.234 -17.703 1 95.44 140 PRO B C 1
ATOM 4223 O O . PRO B 1 140 ? -8.742 -22.125 -17.422 1 95.44 140 PRO B O 1
ATOM 4226 N N . ASN B 1 141 ? -6.535 -21.469 -17.094 1 93.38 141 ASN B N 1
ATOM 4227 C CA . ASN B 1 141 ? -6.734 -20.391 -16.125 1 93.38 141 ASN B CA 1
ATOM 4228 C C . ASN B 1 141 ? -7.129 -20.938 -14.758 1 93.38 141 ASN B C 1
ATOM 4230 O O . ASN B 1 141 ? -7.793 -20.266 -13.977 1 93.38 141 ASN B O 1
ATOM 4234 N N . LEU B 1 142 ? -6.781 -22.188 -14.516 1 94.69 142 LEU B N 1
ATOM 4235 C CA . LEU B 1 142 ? -6.977 -22.812 -13.203 1 94.69 142 LEU B CA 1
ATOM 4236 C C . LEU B 1 142 ? -5.637 -23.172 -12.57 1 94.69 142 LEU B C 1
ATOM 4238 O O . LEU B 1 142 ? -5.344 -24.359 -12.383 1 94.69 142 LEU B O 1
ATOM 4242 N N . HIS B 1 143 ? -4.848 -22.359 -12.234 1 90.56 143 HIS B N 1
ATOM 4243 C CA . HIS B 1 143 ? -5.066 -20.906 -12.289 1 90.56 143 HIS B CA 1
ATOM 4244 C C . HIS B 1 143 ? -4.102 -20.25 -13.266 1 90.56 143 HIS B C 1
ATOM 4246 O O . HIS B 1 143 ? -3.947 -19.031 -13.258 1 90.56 143 HIS B O 1
ATOM 4252 N N . TRP B 1 144 ? -3.41 -21.062 -13.945 1 93.25 144 TRP B N 1
ATOM 4253 C CA . TRP B 1 144 ? -2.582 -20.594 -15.055 1 93.25 144 TRP B CA 1
ATOM 4254 C C . TRP B 1 144 ? -3.227 -20.922 -16.391 1 93.25 144 TRP B C 1
ATOM 4256 O O . TRP B 1 144 ? -3.996 -21.891 -16.5 1 93.25 144 TRP B O 1
ATOM 4266 N N . PRO B 1 145 ? -2.879 -20.203 -17.438 1 93.81 145 PRO B N 1
ATOM 4267 C CA . PRO B 1 145 ? -3.469 -20.453 -18.766 1 93.81 145 PRO B CA 1
ATOM 4268 C C . PRO B 1 145 ? -3.146 -21.844 -19.312 1 93.81 145 PRO B C 1
ATOM 4270 O O . PRO B 1 145 ? -3.867 -22.344 -20.172 1 93.81 145 PRO B O 1
ATOM 4273 N N . ASP B 1 146 ? -2.186 -22.484 -18.797 1 95.94 146 ASP B N 1
ATOM 4274 C CA . ASP B 1 146 ? -1.681 -23.734 -19.375 1 95.94 146 ASP B CA 1
ATOM 4275 C C . ASP B 1 146 ? -2.229 -24.953 -18.641 1 95.94 146 ASP B C 1
ATOM 4277 O O . ASP B 1 146 ? -1.931 -26.078 -19 1 95.94 146 ASP B O 1
ATOM 4281 N N . THR B 1 147 ? -3.072 -24.781 -17.688 1 97.19 147 THR B N 1
ATOM 4282 C CA . THR B 1 147 ? -3.451 -25.844 -16.781 1 97.19 147 THR B CA 1
ATOM 4283 C C . THR B 1 147 ? -4.297 -26.906 -17.484 1 97.19 147 THR B C 1
ATOM 4285 O O . THR B 1 147 ? -5.141 -26.562 -18.328 1 97.19 147 THR B O 1
ATOM 4288 N N . MET B 1 148 ? -4.086 -28.141 -17.172 1 98 148 MET B N 1
ATOM 4289 C CA . MET B 1 148 ? -4.914 -29.266 -17.625 1 98 148 MET B CA 1
ATOM 4290 C C . MET B 1 148 ? -5.074 -30.297 -16.531 1 98 148 MET B C 1
ATOM 4292 O O . MET B 1 148 ? -4.367 -30.25 -15.516 1 98 148 MET B O 1
ATOM 4296 N N . PHE B 1 149 ? -6.066 -31.156 -16.656 1 98.5 149 PHE B N 1
ATOM 4297 C CA . PHE B 1 149 ? -6.238 -32.344 -15.836 1 98.5 149 PHE B CA 1
ATOM 4298 C C . PHE B 1 149 ? -5.809 -33.594 -16.594 1 98.5 149 PHE B C 1
ATOM 4300 O O . PHE B 1 149 ? -5.773 -33.594 -17.828 1 98.5 149 PHE B O 1
ATOM 4307 N N . THR B 1 150 ? -5.469 -34.562 -15.883 1 98.81 150 THR B N 1
ATOM 4308 C CA . THR B 1 150 ? -5.18 -35.875 -16.438 1 98.81 150 THR B CA 1
ATOM 4309 C C . THR B 1 150 ? -6.016 -36.969 -15.734 1 98.81 150 THR B C 1
ATOM 4311 O O . THR B 1 150 ? -6.043 -37.031 -14.508 1 98.81 150 THR B O 1
ATOM 4314 N N . TYR B 1 151 ? -6.719 -37.75 -16.5 1 98.75 151 TYR B N 1
ATOM 4315 C CA . TYR B 1 151 ? -7.613 -38.781 -15.977 1 98.75 151 TYR B CA 1
ATOM 4316 C C . TYR B 1 151 ? -7.16 -40.188 -16.422 1 98.75 151 TYR B C 1
ATOM 4318 O O . TYR B 1 151 ? -6.945 -40.406 -17.609 1 98.75 151 TYR B O 1
ATOM 4326 N N . VAL B 1 152 ? -6.898 -41.031 -15.484 1 98.56 152 VAL B N 1
ATOM 4327 C CA . VAL B 1 152 ? -6.656 -42.438 -15.773 1 98.56 152 VAL B CA 1
ATOM 4328 C C . VAL B 1 152 ? -7.984 -43.219 -15.812 1 98.56 152 VAL B C 1
ATOM 4330 O O . VAL B 1 152 ? -8.523 -43.594 -14.766 1 98.56 152 VAL B O 1
ATOM 4333 N N . LYS B 1 153 ? -8.391 -43.594 -16.906 1 96.81 153 LYS B N 1
ATOM 4334 C CA . LYS B 1 153 ? -9.742 -44.094 -17.141 1 96.81 153 LYS B CA 1
ATOM 4335 C C . LYS B 1 153 ? -9.969 -45.406 -16.422 1 96.81 153 LYS B C 1
ATOM 4337 O O . LYS B 1 153 ? -10.969 -45.562 -15.719 1 96.81 153 LYS B O 1
ATOM 4342 N N . GLU B 1 154 ? -9.031 -46.281 -16.562 1 97.75 154 GLU B N 1
ATOM 4343 C CA . GLU B 1 154 ? -9.195 -47.656 -16.094 1 97.75 154 GLU B CA 1
ATOM 4344 C C . GLU B 1 154 ? -9.242 -47.719 -14.57 1 97.75 154 GLU B C 1
ATOM 4346 O O . GLU B 1 154 ? -9.891 -48.594 -14 1 97.75 154 GLU B O 1
ATOM 4351 N N . GLN B 1 155 ? -8.617 -46.719 -13.992 1 98 155 GLN B N 1
ATOM 4352 C CA . GLN B 1 155 ? -8.508 -46.75 -12.531 1 98 155 GLN B CA 1
ATOM 4353 C C . GLN B 1 155 ? -9.273 -45.594 -11.883 1 98 155 GLN B C 1
ATOM 4355 O O . GLN B 1 155 ? -9.289 -45.5 -10.656 1 98 155 GLN B O 1
ATOM 4360 N N . LYS B 1 156 ? -9.852 -44.781 -12.648 1 98.31 156 LYS B N 1
ATOM 4361 C CA . LYS B 1 156 ? -10.742 -43.688 -12.219 1 98.31 156 LYS B CA 1
ATOM 4362 C C . LYS B 1 156 ? -10.023 -42.75 -11.258 1 98.31 156 LYS B C 1
ATOM 4364 O O . LYS B 1 156 ? -10.547 -42.406 -10.195 1 98.31 156 LYS B O 1
ATOM 4369 N N . ILE B 1 157 ? -8.82 -42.344 -11.602 1 98.56 157 ILE B N 1
ATOM 4370 C CA . ILE B 1 157 ? -8.039 -41.375 -10.867 1 98.56 157 ILE B CA 1
ATOM 4371 C C . ILE B 1 157 ? -7.922 -40.094 -11.688 1 98.56 157 ILE B C 1
ATOM 4373 O O . ILE B 1 157 ? -7.57 -40.125 -12.875 1 98.56 157 ILE B O 1
ATOM 4377 N N . LEU B 1 158 ? -8.273 -39 -11.039 1 98.81 158 LEU B N 1
ATOM 4378 C CA . LEU B 1 158 ? -8.164 -37.719 -11.672 1 98.81 158 LEU B CA 1
ATOM 4379 C C . LEU B 1 158 ? -7.055 -36.875 -11.023 1 98.81 158 LEU B C 1
ATOM 4381 O O . LEU B 1 158 ? -7.125 -36.562 -9.836 1 98.81 158 LEU B O 1
ATOM 4385 N N . PHE B 1 159 ? -6.008 -36.562 -11.781 1 98.75 159 PHE B N 1
ATOM 4386 C CA . PHE B 1 159 ? -4.98 -35.625 -11.352 1 98.75 159 PHE B CA 1
ATOM 4387 C C . PHE B 1 159 ? -5.383 -34.188 -11.703 1 98.75 159 PHE B C 1
ATOM 4389 O O . PHE B 1 159 ? -5.574 -33.875 -12.875 1 98.75 159 PHE B O 1
ATOM 4396 N N . THR B 1 160 ? -5.43 -33.312 -10.703 1 98.19 160 THR B N 1
ATOM 4397 C CA . THR B 1 160 ? -6.125 -32.031 -10.914 1 98.19 160 THR B CA 1
ATOM 4398 C C . THR B 1 160 ? -5.176 -30.859 -10.727 1 98.19 160 THR B C 1
ATOM 4400 O O . THR B 1 160 ? -5.613 -29.719 -10.609 1 98.19 160 THR B O 1
ATOM 4403 N N . CYS B 1 161 ? -3.912 -31.156 -10.625 1 95.56 161 CYS B N 1
ATOM 4404 C CA . CYS B 1 161 ? -2.936 -30.109 -10.352 1 95.56 161 CYS B CA 1
ATOM 4405 C C . CYS B 1 161 ? -3.334 -29.297 -9.117 1 95.56 161 CYS B C 1
ATOM 4407 O O . CYS B 1 161 ? -3.568 -29.859 -8.047 1 95.56 161 CYS B O 1
ATOM 4409 N N . ASP B 1 162 ? -3.633 -27.922 -9.273 1 96.38 162 ASP B N 1
ATOM 4410 C CA . ASP B 1 162 ? -3.898 -27.078 -8.102 1 96.38 162 ASP B CA 1
ATOM 4411 C C . ASP B 1 162 ? -5.371 -27.141 -7.707 1 96.38 162 ASP B C 1
ATOM 4413 O O . ASP B 1 162 ? -5.742 -26.734 -6.605 1 96.38 162 ASP B O 1
ATOM 4417 N N . VAL B 1 163 ? -6.207 -27.594 -8.617 1 97.81 163 VAL B N 1
ATOM 4418 C CA . VAL B 1 163 ? -7.641 -27.656 -8.336 1 97.81 163 VAL B CA 1
ATOM 4419 C C . VAL B 1 163 ? -7.918 -28.734 -7.285 1 97.81 163 VAL B C 1
ATOM 4421 O O . VAL B 1 163 ? -7.422 -29.859 -7.395 1 97.81 163 VAL B O 1
ATOM 4424 N N . MET B 1 164 ? -8.633 -28.328 -6.23 1 97.5 164 MET B N 1
ATOM 4425 C CA . MET B 1 164 ? -9 -29.172 -5.109 1 97.5 164 MET B CA 1
ATOM 4426 C C . MET B 1 164 ? -7.77 -29.578 -4.305 1 97.5 164 MET B C 1
ATOM 4428 O O . MET B 1 164 ? -7.73 -30.672 -3.725 1 97.5 164 MET B O 1
ATOM 4432 N N . GLY B 1 165 ? -6.73 -28.812 -4.391 1 96.56 165 GLY B N 1
ATOM 4433 C CA . GLY B 1 165 ? -5.594 -28.906 -3.49 1 96.56 165 GLY B CA 1
ATOM 4434 C C . GLY B 1 165 ? -5.613 -27.859 -2.391 1 96.56 165 GLY B C 1
ATOM 4435 O O . GLY B 1 165 ? -6.531 -27.047 -2.32 1 96.56 165 GLY B O 1
ATOM 4436 N N . CYS B 1 166 ? -4.621 -27.953 -1.479 1 96.5 166 CYS B N 1
ATOM 4437 C CA . CYS B 1 166 ? -4.449 -26.953 -0.426 1 96.5 166 CYS B CA 1
ATOM 4438 C C . CYS B 1 166 ? -3.035 -27 0.139 1 96.5 166 CYS B C 1
ATOM 4440 O O . CYS B 1 166 ? -2.316 -27.984 -0.049 1 96.5 166 CYS B O 1
ATOM 4442 N N . HIS B 1 167 ? -2.641 -25.922 0.694 1 96.25 167 HIS B N 1
ATOM 4443 C CA . HIS B 1 167 ? -1.371 -25.938 1.413 1 96.25 167 HIS B CA 1
ATOM 4444 C C . HIS B 1 167 ? -1.533 -26.516 2.812 1 96.25 167 HIS B C 1
ATOM 4446 O O . HIS B 1 167 ? -1.989 -25.828 3.729 1 96.25 167 HIS B O 1
ATOM 4452 N N . TYR B 1 168 ? -1.263 -27.75 2.881 1 96.56 168 TYR B N 1
ATOM 4453 C CA . TYR B 1 168 ? -1.354 -28.578 4.074 1 96.56 168 TYR B CA 1
ATOM 4454 C C . TYR B 1 168 ? -0.399 -29.766 3.982 1 96.56 168 TYR B C 1
ATOM 4456 O O . TYR B 1 168 ? -0.418 -30.516 3.002 1 96.56 168 TYR B O 1
ATOM 4464 N N . SER B 1 169 ? 0.454 -29.875 5 1 96.44 169 SER B N 1
ATOM 4465 C CA . SER B 1 169 ? 1.388 -31 5.051 1 96.44 169 SER B CA 1
ATOM 4466 C C . SER B 1 169 ? 0.93 -32.062 6.047 1 96.44 169 SER B C 1
ATOM 4468 O O . SER B 1 169 ? 1.192 -31.938 7.246 1 96.44 169 SER B O 1
ATOM 4470 N N . PRO B 1 170 ? 0.319 -33.062 5.488 1 94.94 170 PRO B N 1
ATOM 4471 C CA . PRO B 1 170 ? -0.112 -34.125 6.43 1 94.94 170 PRO B CA 1
ATOM 4472 C C . PRO B 1 170 ? 1.061 -34.812 7.102 1 94.94 170 PRO B C 1
ATOM 4474 O O . PRO B 1 170 ? 2.137 -34.938 6.508 1 94.94 170 PRO B O 1
ATOM 4477 N N . THR B 1 171 ? 0.839 -35.312 8.328 1 90.44 171 THR B N 1
ATOM 4478 C CA . THR B 1 171 ? 1.921 -35.938 9.086 1 90.44 171 THR B CA 1
ATOM 4479 C C . THR B 1 171 ? 1.821 -37.469 9.023 1 90.44 171 THR B C 1
ATOM 4481 O O . THR B 1 171 ? 2.838 -38.156 9.039 1 90.44 171 THR B O 1
ATOM 4484 N N . ASN B 1 172 ? 0.655 -37.969 8.945 1 89.44 172 ASN B N 1
ATOM 4485 C CA . ASN B 1 172 ? 0.463 -39.406 9.07 1 89.44 172 ASN B CA 1
ATOM 4486 C C . ASN B 1 172 ? 0.45 -40.094 7.711 1 89.44 172 ASN B C 1
ATOM 4488 O O . ASN B 1 172 ? 1.073 -41.125 7.539 1 89.44 172 ASN B O 1
ATOM 4492 N N . CYS B 1 173 ? -0.396 -39.562 6.867 1 92.88 173 CYS B N 1
ATOM 4493 C CA . CYS B 1 173 ? -0.446 -40.125 5.523 1 92.88 173 CYS B CA 1
ATOM 4494 C C . CYS B 1 173 ? -0.912 -39.094 4.512 1 92.88 173 CYS B C 1
ATOM 4496 O O . CYS B 1 173 ? -1.552 -38.094 4.875 1 92.88 173 CYS B O 1
ATOM 4498 N N . ILE B 1 174 ? -0.712 -39.344 3.242 1 96.69 174 ILE B N 1
ATOM 4499 C CA . ILE B 1 174 ? -0.952 -38.375 2.188 1 96.69 174 ILE B CA 1
ATOM 4500 C C . ILE B 1 174 ? -2.416 -38.406 1.758 1 96.69 174 ILE B C 1
ATOM 4502 O O . ILE B 1 174 ? -2.91 -37.5 1.101 1 96.69 174 ILE B O 1
ATOM 4506 N N . THR B 1 175 ? -3.188 -39.469 2.072 1 96.62 175 THR B N 1
ATOM 4507 C CA . THR B 1 175 ? -4.594 -39.562 1.704 1 96.62 175 THR B CA 1
ATOM 4508 C C . THR B 1 175 ? -5.484 -39 2.793 1 96.62 175 THR B C 1
ATOM 4510 O O . THR B 1 175 ? -5.082 -38.906 3.953 1 96.62 175 THR B O 1
ATOM 4513 N N . ASP B 1 176 ? -6.656 -38.625 2.482 1 94.25 176 ASP B N 1
ATOM 4514 C CA . ASP B 1 176 ? -7.578 -38 3.426 1 94.25 176 ASP B CA 1
ATOM 4515 C C . ASP B 1 176 ? -8.086 -39.031 4.445 1 94.25 176 ASP B C 1
ATOM 4517 O O . ASP B 1 176 ? -8.82 -38.656 5.375 1 94.25 176 ASP B O 1
ATOM 4521 N N . ALA B 1 177 ? -7.699 -40.281 4.285 1 90.06 177 ALA B N 1
ATOM 4522 C CA . ALA B 1 177 ? -8.086 -41.312 5.246 1 90.06 177 ALA B CA 1
ATOM 4523 C C . ALA B 1 177 ? -7.391 -41.094 6.586 1 90.06 177 ALA B C 1
ATOM 4525 O O . ALA B 1 177 ? -7.902 -41.5 7.629 1 90.06 177 ALA B O 1
ATOM 4526 N N . CYS B 1 178 ? -6.215 -40.375 6.566 1 88.06 178 CYS B N 1
ATOM 4527 C CA . CYS B 1 178 ? -5.465 -40.219 7.809 1 88.06 178 CYS B CA 1
ATOM 4528 C C . CYS B 1 178 ? -4.668 -38.938 7.816 1 88.06 178 CYS B C 1
ATOM 4530 O O . CYS B 1 178 ? -3.588 -38.875 8.406 1 88.06 178 CYS B O 1
ATOM 4532 N N . SER B 1 179 ? -5.047 -37.969 7.047 1 88.12 179 SER B N 1
ATOM 4533 C CA . SER B 1 179 ? -4.277 -36.75 6.91 1 88.12 179 SER B CA 1
ATOM 4534 C C . SER B 1 179 ? -4.684 -35.719 7.961 1 88.12 179 SER B C 1
ATOM 4536 O O . SER B 1 179 ? -3.977 -34.75 8.18 1 88.12 179 SER B O 1
ATOM 4538 N N . GLY B 1 180 ? -5.789 -35.969 8.68 1 90.44 180 GLY B N 1
ATOM 4539 C CA . GLY B 1 180 ? -6.312 -34.969 9.602 1 90.44 180 GLY B CA 1
ATOM 4540 C C . GLY B 1 180 ? -7.289 -34 8.953 1 90.44 180 GLY B C 1
ATOM 4541 O O . GLY B 1 180 ? -7.828 -34.281 7.879 1 90.44 180 GLY B O 1
ATOM 4542 N N . ASP B 1 181 ? -7.586 -32.906 9.68 1 92.12 181 ASP B N 1
ATOM 4543 C CA . ASP B 1 181 ? -8.547 -31.938 9.188 1 92.12 181 ASP B CA 1
ATOM 4544 C C . ASP B 1 181 ? -7.836 -30.797 8.461 1 92.12 181 ASP B C 1
ATOM 4546 O O . ASP B 1 181 ? -6.887 -30.203 8.992 1 92.12 181 ASP B O 1
ATOM 4550 N N . TYR B 1 182 ? -8.242 -30.562 7.258 1 95.69 182 TYR B N 1
ATOM 4551 C CA . TYR B 1 182 ? -7.629 -29.516 6.449 1 95.69 182 TYR B CA 1
ATOM 4552 C C . TYR B 1 182 ? -8.688 -28.672 5.75 1 95.69 182 TYR B C 1
ATOM 4554 O O . TYR B 1 182 ? -8.453 -28.141 4.664 1 95.69 182 TYR B O 1
ATOM 4562 N N . PHE B 1 183 ? -9.836 -28.609 6.309 1 96.31 183 PHE B N 1
ATOM 4563 C CA . PHE B 1 183 ? -10.945 -27.891 5.695 1 96.31 183 PHE B CA 1
ATOM 4564 C C . PHE B 1 183 ? -10.625 -26.406 5.578 1 96.31 183 PHE B C 1
ATOM 4566 O O . PHE B 1 183 ? -10.836 -25.797 4.527 1 96.31 183 PHE B O 1
ATOM 4573 N N . ASP B 1 184 ? -10.133 -25.828 6.652 1 95.88 184 ASP B N 1
ATOM 4574 C CA . ASP B 1 184 ? -9.82 -24.391 6.668 1 95.88 184 ASP B CA 1
ATOM 4575 C C . ASP B 1 184 ? -8.75 -24.062 5.629 1 95.88 184 ASP B C 1
ATOM 4577 O O . ASP B 1 184 ? -8.836 -23.031 4.965 1 95.88 184 ASP B O 1
ATOM 4581 N N . GLU B 1 185 ? -7.746 -24.922 5.539 1 96.06 185 GLU B N 1
ATOM 4582 C CA . GLU B 1 185 ? -6.691 -24.734 4.547 1 96.06 185 GLU B CA 1
ATOM 4583 C C . GLU B 1 185 ? -7.242 -24.828 3.129 1 96.06 185 GLU B C 1
ATOM 4585 O O . GLU B 1 185 ? -6.836 -24.062 2.25 1 96.06 185 GLU B O 1
ATOM 4590 N N . MET B 1 186 ? -8.227 -25.719 2.93 1 96.62 186 MET B N 1
ATOM 4591 C CA . MET B 1 186 ? -8.859 -25.875 1.622 1 96.62 186 MET B CA 1
ATOM 4592 C C . MET B 1 186 ? -9.641 -24.625 1.237 1 96.62 186 MET B C 1
ATOM 4594 O O . MET B 1 186 ? -9.531 -24.141 0.107 1 96.62 186 MET B O 1
ATOM 4598 N N . LYS B 1 187 ? -10.359 -24.141 2.174 1 95.81 187 LYS B N 1
ATOM 4599 C CA . LYS B 1 187 ? -11.172 -22.953 1.92 1 95.81 187 LYS B CA 1
ATOM 4600 C C . LYS B 1 187 ? -10.297 -21.734 1.625 1 95.81 187 LYS B C 1
ATOM 4602 O O . LYS B 1 187 ? -10.539 -21.016 0.66 1 95.81 187 LYS B O 1
ATOM 4607 N N . TYR B 1 188 ? -9.312 -21.562 2.412 1 94.19 188 TYR B N 1
ATOM 4608 C CA . TYR B 1 188 ? -8.398 -20.438 2.23 1 94.19 188 TYR B CA 1
ATOM 4609 C C . TYR B 1 188 ? -7.68 -20.531 0.89 1 94.19 188 TYR B C 1
ATOM 4611 O O . TYR B 1 188 ? -7.555 -19.531 0.177 1 94.19 188 TYR B O 1
ATOM 4619 N N . TYR B 1 189 ? -7.242 -21.734 0.588 1 95.31 189 TYR B N 1
ATOM 4620 C CA . TYR B 1 189 ? -6.578 -22 -0.684 1 95.31 189 TYR B CA 1
ATOM 4621 C C . TYR B 1 189 ? -7.48 -21.641 -1.856 1 95.31 189 TYR B C 1
ATOM 4623 O O . TYR B 1 189 ? -7.051 -20.969 -2.795 1 95.31 189 TYR B O 1
ATOM 4631 N N . PHE B 1 190 ? -8.719 -22.047 -1.77 1 96.06 190 PHE B N 1
ATOM 4632 C CA . PHE B 1 190 ? -9.68 -21.719 -2.811 1 96.06 190 PHE B CA 1
ATOM 4633 C C . PHE B 1 190 ? -9.82 -20.203 -2.953 1 96.06 190 PHE B C 1
ATOM 4635 O O . PHE B 1 190 ? -9.781 -19.672 -4.066 1 96.06 190 PHE B O 1
ATOM 4642 N N . GLU B 1 191 ? -9.945 -19.516 -1.902 1 91.69 191 GLU B N 1
ATOM 4643 C CA . GLU B 1 191 ? -10.211 -18.078 -1.907 1 91.69 191 GLU B CA 1
ATOM 4644 C C . GLU B 1 191 ? -9.062 -17.312 -2.545 1 91.69 191 GLU B C 1
ATOM 4646 O O . GLU B 1 191 ? -9.281 -16.344 -3.266 1 91.69 191 GLU B O 1
ATOM 4651 N N . VAL B 1 192 ? -7.918 -17.797 -2.309 1 90.06 192 VAL B N 1
ATOM 4652 C CA . VAL B 1 192 ? -6.75 -17.031 -2.73 1 90.06 192 VAL B CA 1
ATOM 4653 C C . VAL B 1 192 ? -6.352 -17.438 -4.148 1 90.06 192 VAL B C 1
ATOM 4655 O O . VAL B 1 192 ? -6.102 -16.578 -5 1 90.06 192 VAL B O 1
ATOM 4658 N N . ILE B 1 193 ? -6.34 -18.734 -4.395 1 92.38 193 ILE B N 1
ATOM 4659 C CA . ILE B 1 193 ? -5.746 -19.234 -5.629 1 92.38 193 ILE B CA 1
ATOM 4660 C C . ILE B 1 193 ? -6.82 -19.359 -6.707 1 92.38 193 ILE B C 1
ATOM 4662 O O . ILE B 1 193 ? -6.578 -19.016 -7.871 1 92.38 193 ILE B O 1
ATOM 4666 N N . MET B 1 194 ? -8.016 -19.812 -6.34 1 95.06 194 MET B N 1
ATOM 4667 C CA . MET B 1 194 ? -9.055 -20.125 -7.316 1 95.06 194 MET B CA 1
ATOM 4668 C C . MET B 1 194 ? -10.109 -19.031 -7.363 1 95.06 194 MET B C 1
ATOM 4670 O O . MET B 1 194 ? -10.742 -18.812 -8.398 1 95.06 194 MET B O 1
ATOM 4674 N N . GLY B 1 195 ? -10.25 -18.297 -6.316 1 92.44 195 GLY B N 1
ATOM 4675 C CA . GLY B 1 195 ? -11.289 -17.297 -6.141 1 92.44 195 GLY B CA 1
ATOM 4676 C C . GLY B 1 195 ? -11.375 -16.328 -7.301 1 92.44 195 GLY B C 1
ATOM 4677 O O . GLY B 1 195 ? -12.461 -16.047 -7.809 1 92.44 195 GLY B O 1
ATOM 4678 N N . PRO B 1 196 ? -10.297 -15.844 -7.742 1 91.31 196 PRO B N 1
ATOM 4679 C CA . PRO B 1 196 ? -10.32 -14.883 -8.852 1 91.31 196 PRO B CA 1
ATOM 4680 C C . PRO B 1 196 ? -10.766 -15.516 -10.172 1 91.31 196 PRO B C 1
ATOM 4682 O O . PRO B 1 196 ? -11.102 -14.797 -11.117 1 91.31 196 PRO B O 1
ATOM 4685 N N . PHE B 1 197 ? -10.859 -16.859 -10.227 1 94.94 197 PHE B N 1
ATOM 4686 C CA . PHE B 1 197 ? -11.094 -17.547 -11.492 1 94.94 197 PHE B CA 1
ATOM 4687 C C . PHE B 1 197 ? -12.328 -18.438 -11.398 1 94.94 197 PHE B C 1
ATOM 4689 O O . PHE B 1 197 ? -12.352 -19.531 -11.969 1 94.94 197 PHE B O 1
ATOM 4696 N N . LYS B 1 198 ? -13.273 -18 -10.742 1 94.75 198 LYS B N 1
ATOM 4697 C CA . LYS B 1 198 ? -14.453 -18.797 -10.461 1 94.75 198 LYS B CA 1
ATOM 4698 C C . LYS B 1 198 ? -15.102 -19.312 -11.75 1 94.75 198 LYS B C 1
ATOM 4700 O O . LYS B 1 198 ? -15.539 -20.453 -11.812 1 94.75 198 LYS B O 1
ATOM 4705 N N . LYS B 1 199 ? -15.195 -18.438 -12.773 1 94.56 199 LYS B N 1
ATOM 4706 C CA . LYS B 1 199 ? -15.766 -18.844 -14.047 1 94.56 199 LYS B CA 1
ATOM 4707 C C . LYS B 1 199 ? -15.031 -20.062 -14.609 1 94.56 199 LYS B C 1
ATOM 4709 O O . LYS B 1 199 ? -15.664 -20.984 -15.117 1 94.56 199 LYS B O 1
ATOM 4714 N N . PHE B 1 200 ? -13.797 -20.078 -14.477 1 96.81 200 PHE B N 1
ATOM 4715 C CA . PHE B 1 200 ? -12.969 -21.156 -15.023 1 96.81 200 PHE B CA 1
ATOM 4716 C C . PHE B 1 200 ? -13.055 -22.391 -14.141 1 96.81 200 PHE B C 1
ATOM 4718 O O . PHE B 1 200 ? -12.969 -23.516 -14.641 1 96.81 200 PHE B O 1
ATOM 4725 N N . VAL B 1 201 ? -13.227 -22.172 -12.82 1 97.69 201 VAL B N 1
ATOM 4726 C CA . VAL B 1 201 ? -13.453 -23.297 -11.922 1 97.69 201 VAL B CA 1
ATOM 4727 C C . VAL B 1 201 ? -14.695 -24.078 -12.367 1 97.69 201 VAL B C 1
ATOM 4729 O O . VAL B 1 201 ? -14.641 -25.297 -12.539 1 97.69 201 VAL B O 1
ATOM 4732 N N . ASN B 1 202 ? -15.719 -23.359 -12.609 1 97.19 202 ASN B N 1
ATOM 4733 C CA . ASN B 1 202 ? -16.969 -24 -13.031 1 97.19 202 ASN B CA 1
ATOM 4734 C C . ASN B 1 202 ? -16.812 -24.688 -14.383 1 97.19 202 ASN B C 1
ATOM 4736 O O . ASN B 1 202 ? -17.281 -25.812 -14.57 1 97.19 202 ASN B O 1
ATOM 4740 N N . SER B 1 203 ? -16.156 -24.016 -15.273 1 97.62 203 SER B N 1
ATOM 4741 C CA . SER B 1 203 ? -15.906 -24.609 -16.578 1 97.62 203 SER B CA 1
ATOM 4742 C C . SER B 1 203 ? -15.109 -25.906 -16.438 1 97.62 203 SER B C 1
ATOM 4744 O O . SER B 1 203 ? -15.383 -26.891 -17.125 1 97.62 203 SER B O 1
ATOM 4746 N N . GLY B 1 204 ? -14.07 -25.906 -15.594 1 97.56 204 GLY B N 1
ATOM 4747 C CA . GLY B 1 204 ? -13.281 -27.109 -15.336 1 97.56 204 GLY B CA 1
ATOM 4748 C C . GLY B 1 204 ? -14.086 -28.234 -14.734 1 97.56 204 GLY B C 1
ATOM 4749 O O . GLY B 1 204 ? -13.953 -29.391 -15.141 1 97.56 204 GLY B O 1
ATOM 4750 N N . LEU B 1 205 ? -14.922 -27.906 -13.789 1 97.75 205 LEU B N 1
ATOM 4751 C CA . LEU B 1 205 ? -15.766 -28.906 -13.133 1 97.75 205 LEU B CA 1
ATOM 4752 C C . LEU B 1 205 ? -16.766 -29.5 -14.117 1 97.75 205 LEU B C 1
ATOM 4754 O O . LEU B 1 205 ? -17.078 -30.688 -14.055 1 97.75 205 LEU B O 1
ATOM 4758 N N . ASP B 1 206 ? -17.281 -28.656 -15.016 1 98.12 206 ASP B N 1
ATOM 4759 C CA . ASP B 1 206 ? -18.203 -29.141 -16.047 1 98.12 206 ASP B CA 1
ATOM 4760 C C . ASP B 1 206 ? -17.562 -30.219 -16.906 1 98.12 206 ASP B C 1
ATOM 4762 O O . ASP B 1 206 ? -18.203 -31.188 -17.297 1 98.12 206 ASP B O 1
ATOM 4766 N N . LYS B 1 207 ? -16.375 -30.062 -17.188 1 97.62 207 LYS B N 1
ATOM 4767 C CA . LYS B 1 207 ? -15.664 -30.953 -18.094 1 97.62 207 LYS B CA 1
ATOM 4768 C C . LYS B 1 207 ? -15.445 -32.312 -17.453 1 97.62 207 LYS B C 1
ATOM 4770 O O . LYS B 1 207 ? -15.172 -33.312 -18.141 1 97.62 207 LYS B O 1
ATOM 4775 N N . ILE B 1 208 ? -15.539 -32.344 -16.125 1 97.5 208 ILE B N 1
ATOM 4776 C CA . ILE B 1 208 ? -15.25 -33.625 -15.484 1 97.5 208 ILE B CA 1
ATOM 4777 C C . ILE B 1 208 ? -16.531 -34.188 -14.875 1 97.5 208 ILE B C 1
ATOM 4779 O O . ILE B 1 208 ? -16.5 -35.188 -14.148 1 97.5 208 ILE B O 1
ATOM 4783 N N . GLU B 1 209 ? -17.625 -33.656 -15.109 1 96.31 209 GLU B N 1
ATOM 4784 C CA . GLU B 1 209 ? -18.875 -33.969 -14.445 1 96.31 209 GLU B CA 1
ATOM 4785 C C . GLU B 1 209 ? -19.312 -35.406 -14.766 1 96.31 209 GLU B C 1
ATOM 4787 O O . GLU B 1 209 ? -19.922 -36.062 -13.93 1 96.31 209 GLU B O 1
ATOM 4792 N N . ASN B 1 210 ? -18.953 -35.938 -15.883 1 96.25 210 ASN B N 1
ATOM 4793 C CA . ASN B 1 210 ? -19.438 -37.25 -16.312 1 96.25 210 ASN B CA 1
ATOM 4794 C C . ASN B 1 210 ? -18.391 -38.344 -16.062 1 96.25 210 ASN B C 1
ATOM 4796 O O . ASN B 1 210 ? -18.625 -39.5 -16.391 1 96.25 210 ASN B O 1
ATOM 4800 N N . LEU B 1 211 ? -17.328 -37.969 -15.555 1 97.44 211 LEU B N 1
ATOM 4801 C CA . LEU B 1 211 ? -16.297 -38.969 -15.266 1 97.44 211 LEU B CA 1
ATOM 4802 C C . LEU B 1 211 ? -16.609 -39.719 -13.969 1 97.44 211 LEU B C 1
ATOM 4804 O O . LEU B 1 211 ? -17.125 -39.125 -13.016 1 97.44 211 LEU B O 1
ATOM 4808 N N . LYS B 1 212 ? -16.375 -40.969 -13.992 1 97.5 212 LYS B N 1
ATOM 4809 C CA . LYS B 1 212 ? -16.344 -41.719 -12.742 1 97.5 212 LYS B CA 1
ATOM 4810 C C . LYS B 1 212 ? -15.008 -41.531 -12.023 1 97.5 212 LYS B C 1
ATOM 4812 O O . LYS B 1 212 ? -13.969 -42 -12.508 1 97.5 212 LYS B O 1
ATOM 4817 N N . ILE B 1 213 ? -15.062 -40.906 -10.852 1 98.25 213 ILE B N 1
ATOM 4818 C CA . ILE B 1 213 ? -13.82 -40.562 -10.164 1 98.25 213 ILE B CA 1
ATOM 4819 C C . ILE B 1 213 ? -13.781 -41.219 -8.789 1 98.25 213 ILE B C 1
ATOM 4821 O O . ILE B 1 213 ? -14.609 -40.906 -7.922 1 98.25 213 ILE B O 1
ATOM 4825 N N . ASP B 1 214 ? -12.812 -42.062 -8.617 1 97.94 214 ASP B N 1
ATOM 4826 C CA . ASP B 1 214 ? -12.609 -42.719 -7.324 1 97.94 214 ASP B CA 1
ATOM 4827 C C . ASP B 1 214 ? -11.617 -41.906 -6.469 1 97.94 214 ASP B C 1
ATOM 4829 O O . ASP B 1 214 ? -11.719 -41.906 -5.242 1 97.94 214 ASP B O 1
ATOM 4833 N N . ILE B 1 215 ? -10.633 -41.281 -7.148 1 98.38 215 ILE B N 1
ATOM 4834 C CA . ILE B 1 215 ? -9.562 -40.562 -6.457 1 98.38 215 ILE B CA 1
ATOM 4835 C C . ILE B 1 215 ? -9.289 -39.219 -7.152 1 98.38 215 ILE B C 1
ATOM 4837 O O . ILE B 1 215 ? -9.258 -39.156 -8.383 1 98.38 215 ILE B O 1
ATOM 4841 N N . VAL B 1 216 ? -9.234 -38.188 -6.363 1 98.69 216 VAL B N 1
ATOM 4842 C CA . VAL B 1 216 ? -8.688 -36.938 -6.84 1 98.69 216 VAL B CA 1
ATOM 4843 C C . VAL B 1 216 ? -7.285 -36.719 -6.27 1 98.69 216 VAL B C 1
ATOM 4845 O O . VAL B 1 216 ? -7.098 -36.75 -5.051 1 98.69 216 VAL B O 1
ATOM 4848 N N . ALA B 1 217 ? -6.332 -36.594 -7.148 1 98.56 217 ALA B N 1
ATOM 4849 C CA . ALA B 1 217 ? -4.922 -36.469 -6.781 1 98.56 217 ALA B CA 1
ATOM 4850 C C . ALA B 1 217 ? -4.363 -35.094 -7.164 1 98.56 217 ALA B C 1
ATOM 4852 O O . ALA B 1 217 ? -3.795 -34.938 -8.25 1 98.56 217 ALA B O 1
ATOM 4853 N N . PRO B 1 218 ? -4.391 -34.125 -6.238 1 98.25 218 PRO B N 1
ATOM 4854 C CA . PRO B 1 218 ? -3.93 -32.781 -6.527 1 98.25 218 PRO B CA 1
ATOM 4855 C C . PRO B 1 218 ? -2.414 -32.625 -6.395 1 98.25 218 PRO B C 1
ATOM 4857 O O . PRO B 1 218 ? -1.725 -33.594 -6.047 1 98.25 218 PRO B O 1
ATOM 4860 N N . SER B 1 219 ? -1.94 -31.422 -6.734 1 97.12 219 SER B N 1
ATOM 4861 C CA . SER B 1 219 ? -0.508 -31.156 -6.668 1 97.12 219 SER B CA 1
ATOM 4862 C C . SER B 1 219 ? -0.096 -30.688 -5.277 1 97.12 219 SER B C 1
ATOM 4864 O O . SER B 1 219 ? 1.093 -30.656 -4.953 1 97.12 219 SER B O 1
ATOM 4866 N N . HIS B 1 220 ? -1.065 -30.297 -4.445 1 97.19 220 HIS B N 1
ATOM 4867 C CA . HIS B 1 220 ? -0.805 -29.891 -3.068 1 97.19 220 HIS B CA 1
ATOM 4868 C C . HIS B 1 220 ? -1.825 -30.5 -2.111 1 97.19 220 HIS B C 1
ATOM 4870 O O . HIS B 1 220 ? -3.002 -30.625 -2.451 1 97.19 220 HIS B O 1
ATOM 4876 N N . GLY B 1 221 ? -1.352 -30.828 -0.906 1 97 221 GLY B N 1
ATOM 4877 C CA . GLY B 1 221 ? -2.264 -31.312 0.118 1 97 221 GLY B CA 1
ATOM 4878 C C . GLY B 1 221 ? -2.598 -32.781 -0.027 1 97 221 GLY B C 1
ATOM 4879 O O . GLY B 1 221 ? -1.965 -33.5 -0.812 1 97 221 GLY B O 1
ATOM 4880 N N . PRO B 1 222 ? -3.553 -33.25 0.701 1 97.5 222 PRO B N 1
ATOM 4881 C CA . PRO B 1 222 ? -3.885 -34.688 0.71 1 97.5 222 PRO B CA 1
ATOM 4882 C C . PRO B 1 222 ? -4.527 -35.156 -0.595 1 97.5 222 PRO B C 1
ATOM 4884 O O . PRO B 1 222 ? -5.203 -34.344 -1.269 1 97.5 222 PRO B O 1
ATOM 4887 N N . VAL B 1 223 ? -4.301 -36.375 -0.877 1 98.25 223 VAL B N 1
ATOM 4888 C CA . VAL B 1 223 ? -5.02 -37.062 -1.942 1 98.25 223 VAL B CA 1
ATOM 4889 C C . VAL B 1 223 ? -6.426 -37.438 -1.466 1 98.25 223 VAL B C 1
ATOM 4891 O O . VAL B 1 223 ? -6.598 -38 -0.382 1 98.25 223 VAL B O 1
ATOM 4894 N N . HIS B 1 224 ? -7.441 -37.125 -2.277 1 98.06 224 HIS B N 1
ATOM 4895 C CA . HIS B 1 224 ? -8.82 -37.375 -1.876 1 98.06 224 HIS B CA 1
ATOM 4896 C C . HIS B 1 224 ? -9.281 -38.781 -2.303 1 98.06 224 HIS B C 1
ATOM 4898 O O . HIS B 1 224 ? -9.336 -39.062 -3.498 1 98.06 224 HIS B O 1
ATOM 4904 N N . ILE B 1 225 ? -9.648 -39.562 -1.373 1 97.25 225 ILE B N 1
ATOM 4905 C CA . ILE B 1 225 ? -10.203 -40.906 -1.646 1 97.25 225 ILE B CA 1
ATOM 4906 C C . ILE B 1 225 ? -11.617 -41 -1.093 1 97.25 225 ILE B C 1
ATOM 4908 O O . ILE B 1 225 ? -12.5 -41.562 -1.727 1 97.25 225 ILE B O 1
ATOM 4912 N N . ASN B 1 226 ? -11.828 -40.375 0.049 1 94.88 226 ASN B N 1
ATOM 4913 C CA . ASN B 1 226 ? -13.133 -40.406 0.702 1 94.88 226 ASN B CA 1
ATOM 4914 C C . ASN B 1 226 ? -13.914 -39.125 0.442 1 94.88 226 ASN B C 1
ATOM 4916 O O . ASN B 1 226 ? -15.141 -39.125 0.431 1 94.88 226 ASN B O 1
ATOM 4920 N N . ASP B 1 227 ? -13.18 -38.062 0.179 1 92.25 227 ASP B N 1
ATOM 4921 C CA . ASP B 1 227 ? -13.789 -36.75 0.187 1 92.25 227 ASP B CA 1
ATOM 4922 C C . ASP B 1 227 ? -13.984 -36.219 -1.234 1 92.25 227 ASP B C 1
ATOM 4924 O O . ASP B 1 227 ? -14.148 -35.031 -1.439 1 92.25 227 ASP B O 1
ATOM 4928 N N . VAL B 1 228 ? -13.945 -37.094 -2.209 1 96.38 228 VAL B N 1
ATOM 4929 C CA . VAL B 1 228 ? -13.961 -36.656 -3.604 1 96.38 228 VAL B CA 1
ATOM 4930 C C . VAL B 1 228 ? -15.234 -35.875 -3.887 1 96.38 228 VAL B C 1
ATOM 4932 O O . VAL B 1 228 ? -15.172 -34.688 -4.277 1 96.38 228 VAL B O 1
ATOM 4935 N N . LYS B 1 229 ? -16.391 -36.469 -3.662 1 96.12 229 LYS B N 1
ATOM 4936 C CA . LYS B 1 229 ? -17.656 -35.812 -3.943 1 96.12 229 LYS B CA 1
ATOM 4937 C C . LYS B 1 229 ? -17.812 -34.531 -3.117 1 96.12 229 LYS B C 1
ATOM 4939 O O . LYS B 1 229 ? -18.312 -33.531 -3.613 1 96.12 229 LYS B O 1
ATOM 4944 N N . MET B 1 230 ? -17.406 -34.594 -1.935 1 96.19 230 MET B N 1
ATOM 4945 C CA . MET B 1 230 ? -17.531 -33.438 -1.038 1 96.19 230 MET B CA 1
ATOM 4946 C C . MET B 1 230 ? -16.797 -32.219 -1.6 1 96.19 230 MET B C 1
ATOM 4948 O O . MET B 1 230 ? -17.375 -31.125 -1.688 1 96.19 230 MET B O 1
ATOM 4952 N N . TYR B 1 231 ? -15.594 -32.406 -2.008 1 95 231 TYR B N 1
ATOM 4953 C CA . TYR B 1 231 ? -14.812 -31.234 -2.422 1 95 231 TYR B CA 1
ATOM 4954 C C . TYR B 1 231 ? -15.203 -30.781 -3.828 1 95 231 TYR B C 1
ATOM 4956 O O . TYR B 1 231 ? -15.102 -29.609 -4.164 1 95 231 TYR B O 1
ATOM 4964 N N . ILE B 1 232 ? -15.648 -31.719 -4.684 1 97.12 232 ILE B N 1
ATOM 4965 C CA . ILE B 1 232 ? -16.219 -31.281 -5.957 1 97.12 232 ILE B CA 1
ATOM 4966 C C . ILE B 1 232 ? -17.422 -30.375 -5.703 1 97.12 232 ILE B C 1
ATOM 4968 O O . ILE B 1 232 ? -17.531 -29.297 -6.293 1 97.12 232 ILE B O 1
ATOM 4972 N N . ASP B 1 233 ? -18.281 -30.766 -4.758 1 97.5 233 ASP B N 1
ATOM 4973 C CA . ASP B 1 233 ? -19.469 -29.984 -4.426 1 97.5 233 ASP B CA 1
ATOM 4974 C C . ASP B 1 233 ? -19.109 -28.656 -3.779 1 97.5 233 ASP B C 1
ATOM 4976 O O . ASP B 1 233 ? -19.703 -27.625 -4.082 1 97.5 233 ASP B O 1
ATOM 4980 N N . LEU B 1 234 ? -18.141 -28.703 -2.941 1 97.5 234 LEU B N 1
ATOM 4981 C CA . LEU B 1 234 ? -17.719 -27.484 -2.264 1 97.5 234 LEU B CA 1
ATOM 4982 C C . LEU B 1 234 ? -17.094 -26.5 -3.25 1 97.5 234 LEU B C 1
ATOM 4984 O O . LEU B 1 234 ? -17.359 -25.297 -3.186 1 97.5 234 LEU B O 1
ATOM 4988 N N . TYR B 1 235 ? -16.219 -26.984 -4.117 1 98 235 TYR B N 1
ATOM 4989 C CA . TYR B 1 235 ? -15.656 -26.109 -5.141 1 98 235 TYR B CA 1
ATOM 4990 C C . TYR B 1 235 ? -16.75 -25.469 -5.977 1 98 235 TYR B C 1
ATOM 4992 O O . TYR B 1 235 ? -16.688 -24.281 -6.301 1 98 235 TYR B O 1
ATOM 5000 N N . ARG B 1 236 ? -17.766 -26.297 -6.348 1 97.25 236 ARG B N 1
ATOM 5001 C CA . ARG B 1 236 ? -18.906 -25.766 -7.09 1 97.25 236 ARG B CA 1
ATOM 5002 C C . ARG B 1 236 ? -19.625 -24.672 -6.293 1 97.25 236 ARG B C 1
ATOM 5004 O O . ARG B 1 236 ? -19.969 -23.625 -6.836 1 97.25 236 ARG B O 1
ATOM 5011 N N . GLN B 1 237 ? -19.797 -24.906 -5.07 1 97 237 GLN B N 1
ATOM 5012 C CA . GLN B 1 237 ? -20.453 -23.938 -4.195 1 97 237 GLN B CA 1
ATOM 5013 C C . GLN B 1 237 ? -19.625 -22.672 -4.043 1 97 237 GLN B C 1
ATOM 5015 O O . GLN B 1 237 ? -20.156 -21.562 -4.172 1 97 237 GLN B O 1
ATOM 5020 N N . TRP B 1 238 ? -18.312 -22.859 -3.789 1 96.19 238 TRP B N 1
ATOM 5021 C CA . TRP B 1 238 ? -17.422 -21.719 -3.543 1 96.19 238 TRP B CA 1
ATOM 5022 C C . TRP B 1 238 ? -17.219 -20.906 -4.816 1 96.19 238 TRP B C 1
ATOM 5024 O O . TRP B 1 238 ? -16.906 -19.719 -4.754 1 96.19 238 TRP B O 1
ATOM 5034 N N . ALA B 1 239 ? -17.406 -21.562 -5.988 1 96.25 239 ALA B N 1
ATOM 5035 C CA . ALA B 1 239 ? -17.141 -20.906 -7.27 1 96.25 239 ALA B CA 1
ATOM 5036 C C . ALA B 1 239 ? -18.406 -20.25 -7.824 1 96.25 239 ALA B C 1
ATOM 5038 O O . ALA B 1 239 ? -18.406 -19.75 -8.953 1 96.25 239 ALA B O 1
ATOM 5039 N N . LYS B 1 240 ? -19.469 -20.375 -7.062 1 93.19 240 LYS B N 1
ATOM 5040 C CA . LYS B 1 240 ? -20.703 -19.719 -7.52 1 93.19 240 LYS B CA 1
ATOM 5041 C C . LYS B 1 240 ? -20.469 -18.219 -7.734 1 93.19 240 LYS B C 1
ATOM 5043 O O . LYS B 1 240 ? -19.828 -17.562 -6.914 1 93.19 240 LYS B O 1
ATOM 5048 N N . ILE B 1 241 ? -20.875 -17.797 -8.859 1 87.19 241 ILE B N 1
ATOM 5049 C CA . ILE B 1 241 ? -20.812 -16.375 -9.203 1 87.19 241 ILE B CA 1
ATOM 5050 C C . ILE B 1 241 ? -22.172 -15.734 -8.977 1 87.19 241 ILE B C 1
ATOM 5052 O O . ILE B 1 241 ? -23.156 -16.141 -9.594 1 87.19 241 ILE B O 1
ATOM 5056 N N . TYR B 1 242 ? -22.156 -14.906 -8.07 1 81 242 TYR B N 1
ATOM 5057 C CA . TYR B 1 242 ? -23.422 -14.234 -7.766 1 81 242 TYR B CA 1
ATOM 5058 C C . TYR B 1 242 ? -23.547 -12.93 -8.547 1 81 242 TYR B C 1
ATOM 5060 O O . TYR B 1 242 ? -22.578 -12.156 -8.633 1 81 242 TYR B O 1
ATOM 5068 N N . GLU B 1 243 ? -24.594 -12.891 -9.344 1 83.38 243 GLU B N 1
ATOM 5069 C CA . GLU B 1 243 ? -24.891 -11.625 -10 1 83.38 243 GLU B CA 1
ATOM 5070 C C . GLU B 1 243 ? -25.297 -10.555 -8.992 1 83.38 243 GLU B C 1
ATOM 5072 O O . GLU B 1 243 ? -25.969 -10.852 -8 1 83.38 243 GLU B O 1
ATOM 5077 N N . ILE B 1 244 ? -24.797 -9.414 -9.195 1 86.12 244 ILE B N 1
ATOM 5078 C CA . ILE B 1 244 ? -25.234 -8.289 -8.367 1 86.12 244 ILE B CA 1
ATOM 5079 C C . ILE B 1 244 ? -26.656 -7.895 -8.734 1 86.12 244 ILE B C 1
ATOM 5081 O O . ILE B 1 244 ? -26.891 -7.258 -9.766 1 86.12 244 ILE B O 1
ATOM 5085 N N . LYS B 1 245 ? -27.656 -8.414 -7.992 1 85.12 245 LYS B N 1
ATOM 5086 C CA . LYS B 1 245 ? -29.062 -8.219 -8.289 1 85.12 245 LYS B CA 1
ATOM 5087 C C . LYS B 1 245 ? -29.453 -6.746 -8.164 1 85.12 245 LYS B C 1
ATOM 5089 O O . LYS B 1 245 ? -30.156 -6.207 -9.023 1 85.12 245 LYS B O 1
ATOM 5094 N N . GLU B 1 246 ? -29 -6.168 -7.172 1 92.19 246 GLU B N 1
ATOM 5095 C CA . GLU B 1 246 ? -29.234 -4.746 -6.934 1 92.19 246 GLU B CA 1
ATOM 5096 C C . GLU B 1 246 ? -27.922 -3.965 -6.918 1 92.19 246 GLU B C 1
ATOM 5098 O O . GLU B 1 246 ? -27 -4.297 -6.164 1 92.19 246 GLU B O 1
ATOM 5103 N N . LYS B 1 247 ? -27.922 -3.004 -7.855 1 95.25 247 LYS B N 1
ATOM 5104 C CA . LYS B 1 247 ? -26.734 -2.172 -7.891 1 95.25 247 LYS B CA 1
ATOM 5105 C C . LYS B 1 247 ? -26.422 -1.576 -6.52 1 95.25 247 LYS B C 1
ATOM 5107 O O . LYS B 1 247 ? -27.344 -1.156 -5.805 1 95.25 247 LYS B O 1
ATOM 5112 N N . ASN B 1 248 ? -25.203 -1.65 -6.125 1 97.81 248 ASN B N 1
ATOM 5113 C CA . ASN B 1 248 ? -24.781 -1.058 -4.863 1 97.81 248 ASN B CA 1
ATOM 5114 C C . ASN B 1 248 ? -23.375 -0.462 -4.969 1 97.81 248 ASN B C 1
ATOM 5116 O O . ASN B 1 248 ? -22.547 -0.968 -5.715 1 97.81 248 ASN B O 1
ATOM 5120 N N . ILE B 1 249 ? -23.188 0.628 -4.238 1 98.75 249 ILE B N 1
ATOM 5121 C CA . ILE B 1 249 ? -21.922 1.354 -4.266 1 98.75 249 ILE B CA 1
ATOM 5122 C C . ILE B 1 249 ? -21.297 1.374 -2.867 1 98.75 249 ILE B C 1
ATOM 5124 O O . ILE B 1 249 ? -21.984 1.663 -1.885 1 98.75 249 ILE B O 1
ATOM 5128 N N . GLN B 1 250 ? -20.047 0.967 -2.748 1 98.81 250 GLN B N 1
ATOM 5129 C CA . GLN B 1 250 ? -19.312 1.025 -1.489 1 98.81 250 GLN B CA 1
ATOM 5130 C C . GLN B 1 250 ? -18.266 2.139 -1.514 1 98.81 250 GLN B C 1
ATOM 5132 O O . GLN B 1 250 ? -17.406 2.162 -2.389 1 98.81 250 GLN B O 1
ATOM 5137 N N . ILE B 1 251 ? -18.391 3.045 -0.628 1 98.94 251 ILE B N 1
ATOM 5138 C CA . ILE B 1 251 ? -17.5 4.188 -0.53 1 98.94 251 ILE B CA 1
ATOM 5139 C C . ILE B 1 251 ? -16.562 4.004 0.662 1 98.94 251 ILE B C 1
ATOM 5141 O O . ILE B 1 251 ? -17.016 3.896 1.804 1 98.94 251 ILE B O 1
ATOM 5145 N N . PHE B 1 252 ? -15.242 3.916 0.393 1 98.88 252 PHE B N 1
ATOM 5146 C CA . PHE B 1 252 ? -14.234 3.773 1.435 1 98.88 252 PHE B CA 1
ATOM 5147 C C . PHE B 1 252 ? -13.43 5.055 1.583 1 98.88 252 PHE B C 1
ATOM 5149 O O . PHE B 1 252 ? -12.867 5.562 0.606 1 98.88 252 PHE B O 1
ATOM 5156 N N . TYR B 1 253 ? -13.367 5.598 2.787 1 98.56 253 TYR B N 1
ATOM 5157 C CA . TYR B 1 253 ? -12.672 6.867 2.961 1 98.56 253 TYR B CA 1
ATOM 5158 C C . TYR B 1 253 ? -11.797 6.84 4.207 1 98.56 253 TYR B C 1
ATOM 5160 O O . TYR B 1 253 ? -12 6.012 5.098 1 98.56 253 TYR B O 1
ATOM 5168 N N . ILE B 1 254 ? -10.781 7.664 4.18 1 97.06 254 ILE B N 1
ATOM 5169 C CA . ILE B 1 254 ? -10.008 8.039 5.359 1 97.06 254 ILE B CA 1
ATOM 5170 C C . ILE B 1 254 ? -9.945 9.562 5.477 1 97.06 254 ILE B C 1
ATOM 5172 O O . ILE B 1 254 ? -9.906 10.266 4.465 1 97.06 254 ILE B O 1
ATOM 5176 N N . SER B 1 255 ? -10.07 10.055 6.68 1 95.38 255 SER B N 1
ATOM 5177 C CA . SER B 1 255 ? -10.164 11.492 6.902 1 95.38 255 SER B CA 1
ATOM 5178 C C . SER B 1 255 ? -9.375 11.914 8.141 1 95.38 255 SER B C 1
ATOM 5180 O O . SER B 1 255 ? -9.375 11.195 9.148 1 95.38 255 SER B O 1
ATOM 5182 N N . ALA B 1 256 ? -8.727 13.031 8.055 1 89.38 256 ALA B N 1
ATOM 5183 C CA . ALA B 1 256 ? -7.996 13.562 9.203 1 89.38 256 ALA B CA 1
ATOM 5184 C C . ALA B 1 256 ? -8.891 14.461 10.055 1 89.38 256 ALA B C 1
ATOM 5186 O O . ALA B 1 256 ? -8.977 14.281 11.273 1 89.38 256 ALA B O 1
ATOM 5187 N N . TYR B 1 257 ? -9.57 15.391 9.383 1 90.44 257 TYR B N 1
ATOM 5188 C CA . TYR B 1 257 ? -10.375 16.375 10.094 1 90.44 257 TYR B CA 1
ATOM 5189 C C . TYR B 1 257 ? -11.828 16.328 9.641 1 90.44 257 TYR B C 1
ATOM 5191 O O . TYR B 1 257 ? -12.477 17.359 9.5 1 90.44 257 TYR B O 1
ATOM 5199 N N . HIS B 1 258 ? -12.281 15.148 9.227 1 93.88 258 HIS B N 1
ATOM 5200 C CA . HIS B 1 258 ? -13.672 14.805 8.961 1 93.88 258 HIS B CA 1
ATOM 5201 C C . HIS B 1 258 ? -14.164 15.453 7.668 1 93.88 258 HIS B C 1
ATOM 5203 O O . HIS B 1 258 ? -15.312 15.258 7.273 1 93.88 258 HIS B O 1
ATOM 5209 N N . ASN B 1 259 ? -13.297 16.203 6.965 1 95.81 259 ASN B N 1
ATOM 5210 C CA . ASN B 1 259 ? -13.742 16.812 5.715 1 95.81 259 ASN B CA 1
ATOM 5211 C C . ASN B 1 259 ? -14 15.773 4.637 1 95.81 259 ASN B C 1
ATOM 5213 O O . ASN B 1 259 ? -15.055 15.789 3.998 1 95.81 259 ASN B O 1
ATOM 5217 N N . THR B 1 260 ? -13.062 14.867 4.418 1 98 260 THR B N 1
ATOM 5218 C CA . THR B 1 260 ? -13.234 13.781 3.455 1 98 260 THR B CA 1
ATOM 5219 C C . THR B 1 260 ? -14.375 12.859 3.873 1 98 260 THR B C 1
ATOM 5221 O O . THR B 1 260 ? -15.133 12.383 3.029 1 98 260 THR B O 1
ATOM 5224 N N . GLU B 1 261 ? -14.508 12.672 5.176 1 97.94 261 GLU B N 1
ATOM 5225 C CA . GLU B 1 261 ? -15.609 11.883 5.711 1 97.94 261 GLU B CA 1
ATOM 5226 C C . GLU B 1 261 ? -16.953 12.516 5.375 1 97.94 261 GLU B C 1
ATOM 5228 O O . GLU B 1 261 ? -17.859 11.836 4.875 1 97.94 261 GLU B O 1
ATOM 5233 N N . GLU B 1 262 ? -17.078 13.82 5.648 1 98.06 262 GLU B N 1
ATOM 5234 C CA . GLU B 1 262 ? -18.328 14.531 5.379 1 98.06 262 GLU B CA 1
ATOM 5235 C C . GLU B 1 262 ? -18.703 14.445 3.904 1 98.06 262 GLU B C 1
ATOM 5237 O O . GLU B 1 262 ? -19.859 14.203 3.57 1 98.06 262 GLU B O 1
ATOM 5242 N N . MET B 1 263 ? -17.734 14.609 3.105 1 98.69 263 MET B N 1
ATOM 5243 C CA . MET B 1 263 ? -17.984 14.523 1.667 1 98.69 263 MET B CA 1
ATOM 5244 C C . MET B 1 263 ? -18.391 13.117 1.267 1 98.69 263 MET B C 1
ATOM 5246 O O . MET B 1 263 ? -19.344 12.938 0.489 1 98.69 263 MET B O 1
ATOM 5250 N N . GLY B 1 264 ? -17.672 12.094 1.748 1 98.75 264 GLY B N 1
ATOM 5251 C CA . GLY B 1 264 ? -18.031 10.711 1.464 1 98.75 264 GLY B CA 1
ATOM 5252 C C . GLY B 1 264 ? -19.453 10.375 1.854 1 98.75 264 GLY B C 1
ATOM 5253 O O . GLY B 1 264 ? -20.188 9.734 1.089 1 98.75 264 GLY B O 1
ATOM 5254 N N . LYS B 1 265 ? -19.875 10.812 3.02 1 98.69 265 LYS B N 1
ATOM 5255 C CA . LYS B 1 265 ? -21.234 10.578 3.496 1 98.69 265 LYS B CA 1
ATOM 5256 C C . LYS B 1 265 ? -22.25 11.328 2.641 1 98.69 265 LYS B C 1
ATOM 5258 O O . LYS B 1 265 ? -23.344 10.812 2.361 1 98.69 265 LYS B O 1
ATOM 5263 N N . TYR B 1 266 ? -21.891 12.555 2.273 1 98.81 266 TYR B N 1
ATOM 5264 C CA . TYR B 1 266 ? -22.766 13.328 1.396 1 98.81 266 TYR B CA 1
ATOM 5265 C C . TYR B 1 266 ? -22.953 12.633 0.057 1 98.81 266 TYR B C 1
ATOM 5267 O O . TYR B 1 266 ? -24.078 12.516 -0.438 1 98.81 266 TYR B O 1
ATOM 5275 N N . ILE B 1 267 ? -21.875 12.148 -0.526 1 98.88 267 ILE B N 1
ATOM 5276 C CA . ILE B 1 267 ? -21.922 11.43 -1.798 1 98.88 267 ILE B CA 1
ATOM 5277 C C . ILE B 1 267 ? -22.812 10.203 -1.671 1 98.88 267 ILE B C 1
ATOM 5279 O O . ILE B 1 267 ? -23.656 9.953 -2.535 1 98.88 267 ILE B O 1
ATOM 5283 N N . ALA B 1 268 ? -22.641 9.445 -0.577 1 98.81 268 ALA B N 1
ATOM 5284 C CA . ALA B 1 268 ? -23.484 8.273 -0.337 1 98.81 268 ALA B CA 1
ATOM 5285 C C . ALA B 1 268 ? -24.953 8.656 -0.286 1 98.81 268 ALA B C 1
ATOM 5287 O O . ALA B 1 268 ? -25.797 7.984 -0.886 1 98.81 268 ALA B O 1
ATOM 5288 N N . LYS B 1 269 ? -25.25 9.727 0.457 1 98.69 269 LYS B N 1
ATOM 5289 C CA . LYS B 1 269 ? -26.609 10.211 0.566 1 98.69 269 LYS B CA 1
ATOM 5290 C C . LYS B 1 269 ? -27.188 10.539 -0.807 1 98.69 269 LYS B C 1
ATOM 5292 O O . LYS B 1 269 ? -28.328 10.156 -1.12 1 98.69 269 LYS B O 1
ATOM 5297 N N . LYS B 1 270 ? -26.422 11.227 -1.636 1 98.69 270 LYS B N 1
ATOM 5298 C CA . LYS B 1 270 ? -26.891 11.648 -2.957 1 98.69 270 LYS B CA 1
ATOM 5299 C C . LYS B 1 270 ? -27.109 10.445 -3.869 1 98.69 270 LYS B C 1
ATOM 5301 O O . LYS B 1 270 ? -28.047 10.43 -4.66 1 98.69 270 LYS B O 1
ATOM 5306 N N . ILE B 1 271 ? -26.25 9.453 -3.828 1 98.69 271 ILE B N 1
ATOM 5307 C CA . ILE B 1 271 ? -26.406 8.242 -4.625 1 98.69 271 ILE B CA 1
ATOM 5308 C C . ILE B 1 271 ? -27.672 7.504 -4.188 1 98.69 271 ILE B C 1
ATOM 5310 O O . ILE B 1 271 ? -28.453 7.031 -5.023 1 98.69 271 ILE B O 1
ATOM 5314 N N . ASN B 1 272 ? -27.906 7.395 -2.844 1 98.62 272 ASN B N 1
ATOM 5315 C CA . ASN B 1 272 ? -29.125 6.781 -2.326 1 98.62 272 ASN B CA 1
ATOM 5316 C C . ASN B 1 272 ? -30.375 7.508 -2.82 1 98.62 272 ASN B C 1
ATOM 5318 O O . ASN B 1 272 ? -31.359 6.875 -3.184 1 98.62 272 ASN B O 1
ATOM 5322 N N . GLU B 1 273 ? -30.297 8.828 -2.826 1 98.19 273 GLU B N 1
ATOM 5323 C CA . GLU B 1 273 ? -31.406 9.641 -3.307 1 98.19 273 GLU B CA 1
ATOM 5324 C C . GLU B 1 273 ? -31.688 9.359 -4.781 1 98.19 273 GLU B C 1
ATOM 5326 O O . GLU B 1 273 ? -32.812 9.523 -5.238 1 98.19 273 GLU B O 1
ATOM 5331 N N . ALA B 1 274 ? -30.703 8.969 -5.465 1 97.31 274 ALA B N 1
ATOM 5332 C CA . ALA B 1 274 ? -30.844 8.664 -6.887 1 97.31 274 ALA B CA 1
ATOM 5333 C C . ALA B 1 274 ? -31.359 7.242 -7.102 1 97.31 274 ALA B C 1
ATOM 5335 O O . ALA B 1 274 ? -31.516 6.797 -8.242 1 97.31 274 ALA B O 1
ATOM 5336 N N . GLY B 1 275 ? -31.516 6.414 -6.055 1 96.38 275 GLY B N 1
ATOM 5337 C CA . GLY B 1 275 ? -32.156 5.113 -6.16 1 96.38 275 GLY B CA 1
ATOM 5338 C C . GLY B 1 275 ? -31.172 3.959 -6.164 1 96.38 275 GLY B C 1
ATOM 5339 O O . GLY B 1 275 ? -31.547 2.814 -6.422 1 96.38 275 GLY B O 1
ATOM 5340 N N . VAL B 1 276 ? -29.938 4.262 -5.961 1 97.69 276 VAL B N 1
ATOM 5341 C CA . VAL B 1 276 ? -28.922 3.213 -5.875 1 97.69 276 VAL B CA 1
ATOM 5342 C C . VAL B 1 276 ? -28.406 3.107 -4.441 1 97.69 276 VAL B C 1
ATOM 5344 O O . VAL B 1 276 ? -28.094 4.121 -3.811 1 97.69 276 VAL B O 1
ATOM 5347 N N . LYS B 1 277 ? -28.359 1.925 -3.91 1 98.06 277 LYS B N 1
ATOM 5348 C CA . LYS B 1 277 ? -27.875 1.729 -2.543 1 98.06 277 LYS B CA 1
ATOM 5349 C C . LYS B 1 277 ? -26.406 2.094 -2.418 1 98.06 277 LYS B C 1
ATOM 5351 O O . LYS B 1 277 ? -25.578 1.661 -3.227 1 98.06 277 LYS B O 1
ATOM 5356 N N . ALA B 1 278 ? -26.078 2.936 -1.443 1 98.69 278 ALA B N 1
ATOM 5357 C CA . ALA B 1 278 ? -24.688 3.346 -1.224 1 98.69 278 ALA B CA 1
ATOM 5358 C C . ALA B 1 278 ? -24.359 3.41 0.267 1 98.69 278 ALA B C 1
ATOM 5360 O O . ALA B 1 278 ? -25.188 3.85 1.069 1 98.69 278 ALA B O 1
ATOM 5361 N N . GLU B 1 279 ? -23.203 2.926 0.631 1 98.62 279 GLU B N 1
ATOM 5362 C CA . GLU B 1 279 ? -22.734 2.963 2.01 1 98.62 279 GLU B CA 1
ATOM 5363 C C . GLU B 1 279 ? -21.312 3.518 2.088 1 98.62 279 GLU B C 1
ATOM 5365 O O . GLU B 1 279 ? -20.469 3.209 1.241 1 98.62 279 GLU B O 1
ATOM 5370 N N . ALA B 1 280 ? -21.078 4.336 3.043 1 98.69 280 ALA B N 1
ATOM 5371 C CA . ALA B 1 280 ? -19.75 4.898 3.293 1 98.69 280 ALA B CA 1
ATOM 5372 C C . ALA B 1 280 ? -19.094 4.238 4.504 1 98.69 280 ALA B C 1
ATOM 5374 O O . ALA B 1 280 ? -19.75 4.035 5.535 1 98.69 280 ALA B O 1
ATOM 5375 N N . HIS B 1 281 ? -17.828 3.836 4.328 1 98.38 281 HIS B N 1
ATOM 5376 C CA . HIS B 1 281 ? -17.062 3.143 5.363 1 98.38 281 HIS B CA 1
ATOM 5377 C C . HIS B 1 281 ? -15.719 3.83 5.617 1 98.38 281 HIS B C 1
ATOM 5379 O O . HIS B 1 281 ? -15.039 4.238 4.672 1 98.38 281 HIS B O 1
ATOM 5385 N N . GLU B 1 282 ? -15.422 4.016 6.895 1 97.62 282 GLU B N 1
ATOM 5386 C CA . GLU B 1 282 ? -14.07 4.449 7.234 1 97.62 282 GLU B CA 1
ATOM 5387 C C . GLU B 1 282 ? -13.086 3.287 7.156 1 97.62 282 GLU B C 1
ATOM 5389 O O . GLU B 1 282 ? -13.266 2.268 7.824 1 97.62 282 GLU B O 1
ATOM 5394 N N . ILE B 1 283 ? -12.023 3.398 6.422 1 97.56 283 ILE B N 1
ATOM 5395 C CA . ILE B 1 283 ? -11.125 2.311 6.035 1 97.56 283 ILE B CA 1
ATOM 5396 C C . ILE B 1 283 ? -10.531 1.668 7.285 1 97.56 283 ILE B C 1
ATOM 5398 O O . ILE B 1 283 ? -10.547 0.443 7.426 1 97.56 283 ILE B O 1
ATOM 5402 N N . THR B 1 284 ? -10.039 2.451 8.258 1 93.69 284 THR B N 1
ATOM 5403 C CA . THR B 1 284 ? -9.266 1.917 9.367 1 93.69 284 THR B CA 1
ATOM 5404 C C . THR B 1 284 ? -10.188 1.327 10.438 1 93.69 284 THR B C 1
ATOM 5406 O O . THR B 1 284 ? -9.719 0.732 11.406 1 93.69 284 THR B O 1
ATOM 5409 N N . SER B 1 285 ? -11.5 1.483 10.25 1 94.19 285 SER B N 1
ATOM 5410 C CA . SER B 1 285 ? -12.469 0.892 11.172 1 94.19 285 SER B CA 1
ATOM 5411 C C . SER B 1 285 ? -12.82 -0.533 10.758 1 94.19 285 SER B C 1
ATOM 5413 O O . SER B 1 285 ? -13.539 -1.233 11.477 1 94.19 285 SER B O 1
ATOM 5415 N N . MET B 1 286 ? -12.25 -0.939 9.617 1 95.62 286 MET B N 1
ATOM 5416 C CA . MET B 1 286 ? -12.555 -2.256 9.062 1 95.62 286 MET B CA 1
ATOM 5417 C C . MET B 1 286 ? -11.273 -3.061 8.852 1 95.62 286 MET B C 1
ATOM 5419 O O . MET B 1 286 ? -10.195 -2.488 8.711 1 95.62 286 MET B O 1
ATOM 5423 N N . LYS B 1 287 ? -11.445 -4.418 8.875 1 94.88 287 LYS B N 1
ATOM 5424 C CA . LYS B 1 287 ? -10.367 -5.258 8.367 1 94.88 287 LYS B CA 1
ATOM 5425 C C . LYS B 1 287 ? -10.242 -5.145 6.852 1 94.88 287 LYS B C 1
ATOM 5427 O O . LYS B 1 287 ? -11.25 -5.098 6.145 1 94.88 287 LYS B O 1
ATOM 5432 N N . LEU B 1 288 ? -9.047 -5.109 6.402 1 94.75 288 LEU B N 1
ATOM 5433 C CA . LEU B 1 288 ? -8.82 -4.98 4.965 1 94.75 288 LEU B CA 1
ATOM 5434 C C . LEU B 1 288 ? -9.508 -6.113 4.207 1 94.75 288 LEU B C 1
ATOM 5436 O O . LEU B 1 288 ? -10.031 -5.902 3.111 1 94.75 288 LEU B O 1
ATOM 5440 N N . THR B 1 289 ? -9.531 -7.359 4.742 1 91.25 289 THR B N 1
ATOM 5441 C CA . THR B 1 289 ? -10.164 -8.5 4.09 1 91.25 289 THR B CA 1
ATOM 5442 C C . THR B 1 289 ? -11.664 -8.258 3.916 1 91.25 289 THR B C 1
ATOM 5444 O O . THR B 1 289 ? -12.25 -8.672 2.916 1 91.25 289 THR B O 1
ATOM 5447 N N . ASP B 1 290 ? -12.266 -7.578 4.875 1 96.19 290 ASP B N 1
ATOM 5448 C CA . ASP B 1 290 ? -13.68 -7.238 4.777 1 96.19 290 ASP B CA 1
ATOM 5449 C C . ASP B 1 290 ? -13.922 -6.203 3.68 1 96.19 290 ASP B C 1
ATOM 5451 O O . ASP B 1 290 ? -14.922 -6.277 2.959 1 96.19 290 ASP B O 1
ATOM 5455 N N . ILE B 1 291 ? -13.039 -5.273 3.588 1 97.69 291 ILE B N 1
ATOM 5456 C CA . ILE B 1 291 ? -13.148 -4.25 2.553 1 97.69 291 ILE B CA 1
ATOM 5457 C C . ILE B 1 291 ? -13.086 -4.902 1.174 1 97.69 291 ILE B C 1
ATOM 5459 O O . ILE B 1 291 ? -13.906 -4.609 0.305 1 97.69 291 ILE B O 1
ATOM 5463 N N . VAL B 1 292 ? -12.148 -5.801 1 1 94.81 292 VAL B N 1
ATOM 5464 C CA . VAL B 1 292 ? -11.984 -6.484 -0.28 1 94.81 292 VAL B CA 1
ATOM 5465 C C . VAL B 1 292 ? -13.25 -7.262 -0.621 1 94.81 292 VAL B C 1
ATOM 5467 O O . VAL B 1 292 ? -13.711 -7.242 -1.765 1 94.81 292 VAL B O 1
ATOM 5470 N N . SER B 1 293 ? -13.812 -7.926 0.35 1 93 293 SER B N 1
ATOM 5471 C CA . SER B 1 293 ? -15.055 -8.664 0.155 1 93 293 SER B CA 1
ATOM 5472 C C . SER B 1 293 ? -16.172 -7.734 -0.292 1 93 293 SER B C 1
ATOM 5474 O O . SER B 1 293 ? -16.938 -8.062 -1.202 1 93 293 SER B O 1
ATOM 5476 N N . LEU B 1 294 ? -16.297 -6.559 0.308 1 96.56 294 LEU B N 1
ATOM 5477 C CA . LEU B 1 294 ? -17.312 -5.582 -0.07 1 96.56 294 LEU B CA 1
ATOM 5478 C C . LEU B 1 294 ? -17.094 -5.094 -1.498 1 96.56 294 LEU B C 1
ATOM 5480 O O . LEU B 1 294 ? -18.047 -4.938 -2.26 1 96.56 294 LEU B O 1
ATOM 5484 N N . VAL B 1 295 ? -15.867 -4.871 -1.84 1 97.38 295 VAL B N 1
ATOM 5485 C CA . VAL B 1 295 ? -15.531 -4.418 -3.186 1 97.38 295 VAL B CA 1
ATOM 5486 C C . VAL B 1 295 ? -15.992 -5.453 -4.211 1 97.38 295 VAL B C 1
ATOM 5488 O O . VAL B 1 295 ? -16.609 -5.105 -5.223 1 97.38 295 VAL B O 1
ATOM 5491 N N . GLU B 1 296 ? -15.734 -6.711 -3.951 1 93.06 296 GLU B N 1
ATOM 5492 C CA . GLU B 1 296 ? -16.062 -7.785 -4.883 1 93.06 296 GLU B CA 1
ATOM 5493 C C . GLU B 1 296 ? -17.578 -7.922 -5.055 1 93.06 296 GLU B C 1
ATOM 5495 O O . GLU B 1 296 ? -18.047 -8.336 -6.117 1 93.06 296 GLU B O 1
ATOM 5500 N N . LYS B 1 297 ? -18.344 -7.535 -4.074 1 93.94 297 LYS B N 1
ATOM 5501 C CA . LYS B 1 297 ? -19.797 -7.672 -4.109 1 93.94 297 LYS B CA 1
ATOM 5502 C C . LYS B 1 297 ? -20.469 -6.375 -4.562 1 93.94 297 LYS B C 1
ATOM 5504 O O . LYS B 1 297 ? -21.688 -6.281 -4.613 1 93.94 297 LYS B O 1
ATOM 5509 N N . ALA B 1 298 ? -19.719 -5.348 -4.883 1 97.19 298 ALA B N 1
ATOM 5510 C CA . ALA B 1 298 ? -20.25 -4.035 -5.238 1 97.19 298 ALA B CA 1
ATOM 5511 C C . ALA B 1 298 ? -20.328 -3.867 -6.754 1 97.19 298 ALA B C 1
ATOM 5513 O O . ALA B 1 298 ? -19.594 -4.523 -7.492 1 97.19 298 ALA B O 1
ATOM 5514 N N . SER B 1 299 ? -21.25 -3 -7.203 1 97.38 299 SER B N 1
ATOM 5515 C CA . SER B 1 299 ? -21.312 -2.588 -8.602 1 97.38 299 SER B CA 1
ATOM 5516 C C . SER B 1 299 ? -20.297 -1.488 -8.906 1 97.38 299 SER B C 1
ATOM 5518 O O . SER B 1 299 ? -19.922 -1.285 -10.062 1 97.38 299 SER B O 1
ATOM 5520 N N . GLY B 1 300 ? -19.891 -0.805 -7.902 1 98.31 300 GLY B N 1
ATOM 5521 C CA . GLY B 1 300 ? -18.922 0.265 -7.984 1 98.31 300 GLY B CA 1
ATOM 5522 C C . GLY B 1 300 ? -18.359 0.668 -6.633 1 98.31 300 GLY B C 1
ATOM 5523 O O . GLY B 1 300 ? -18.938 0.336 -5.594 1 98.31 300 GLY B O 1
ATOM 5524 N N . ILE B 1 301 ? -17.234 1.354 -6.703 1 98.88 301 ILE B N 1
ATOM 5525 C CA . ILE B 1 301 ? -16.625 1.783 -5.449 1 98.88 301 ILE B CA 1
ATOM 5526 C C . ILE B 1 301 ? -16.125 3.221 -5.582 1 98.88 301 ILE B C 1
ATOM 5528 O O . ILE B 1 301 ? -15.984 3.734 -6.695 1 98.88 301 ILE B O 1
ATOM 5532 N N . MET B 1 302 ? -15.922 3.861 -4.527 1 98.94 302 MET B N 1
ATOM 5533 C CA . MET B 1 302 ? -15.18 5.117 -4.438 1 98.94 302 MET B CA 1
ATOM 5534 C C . MET B 1 302 ? -14.133 5.051 -3.332 1 98.94 302 MET B C 1
ATOM 5536 O O . MET B 1 302 ? -14.328 4.371 -2.324 1 98.94 302 MET B O 1
ATOM 5540 N N . ILE B 1 303 ? -13.023 5.695 -3.58 1 98.88 303 ILE B N 1
ATOM 5541 C CA . ILE B 1 303 ? -11.945 5.797 -2.598 1 98.88 303 ILE B CA 1
ATOM 5542 C C . ILE B 1 303 ? -11.711 7.262 -2.242 1 98.88 303 ILE B C 1
ATOM 5544 O O . ILE B 1 303 ? -11.484 8.094 -3.125 1 98.88 303 ILE B O 1
ATOM 5548 N N . GLY B 1 304 ? -11.797 7.594 -0.995 1 98.75 304 GLY B N 1
ATOM 5549 C CA . GLY B 1 304 ? -11.586 8.953 -0.521 1 98.75 304 GLY B CA 1
ATOM 5550 C C . GLY B 1 304 ? -10.352 9.086 0.359 1 98.75 304 GLY B C 1
ATOM 5551 O O . GLY B 1 304 ? -10.18 8.328 1.316 1 98.75 304 GLY B O 1
ATOM 5552 N N . SER B 1 305 ? -9.492 10.016 0.038 1 98.38 305 SER B N 1
ATOM 5553 C CA . SER B 1 305 ? -8.289 10.305 0.812 1 98.38 305 SER B CA 1
ATOM 5554 C C . SER B 1 305 ? -7.965 11.797 0.792 1 98.38 305 SER B C 1
ATOM 5556 O O . SER B 1 305 ? -8.062 12.445 -0.252 1 98.38 305 SER B O 1
ATOM 5558 N N . PRO B 1 306 ? -7.613 12.359 1.975 1 96.88 306 PRO B N 1
ATOM 5559 C CA . PRO B 1 306 ? -6.969 13.672 1.885 1 96.88 306 PRO B CA 1
ATOM 5560 C C . PRO B 1 306 ? -5.594 13.609 1.222 1 96.88 306 PRO B C 1
ATOM 5562 O O . PRO B 1 306 ? -5.039 12.523 1.048 1 96.88 306 PRO B O 1
ATOM 5565 N N . THR B 1 307 ? -5.125 14.758 0.717 1 96.19 307 THR B N 1
ATOM 5566 C CA . THR B 1 307 ? -3.752 14.867 0.242 1 96.19 307 THR B CA 1
ATOM 5567 C C . THR B 1 307 ? -2.834 15.375 1.351 1 96.19 307 THR B C 1
ATOM 5569 O O . THR B 1 307 ? -3.07 16.438 1.914 1 96.19 307 THR B O 1
ATOM 5572 N N . ILE B 1 308 ? -1.906 14.594 1.732 1 92.69 308 ILE B N 1
ATOM 5573 C CA . ILE B 1 308 ? -0.877 14.969 2.695 1 92.69 308 ILE B CA 1
ATOM 5574 C C . ILE B 1 308 ? 0.505 14.75 2.086 1 92.69 308 ILE B C 1
ATOM 5576 O O . ILE B 1 308 ? 0.79 13.672 1.554 1 92.69 308 ILE B O 1
ATOM 5580 N N . ASN B 1 309 ? 1.318 15.773 2.098 1 92.25 309 ASN B N 1
ATOM 5581 C CA . ASN B 1 309 ? 2.664 15.711 1.541 1 92.25 309 ASN B CA 1
ATOM 5582 C C . ASN B 1 309 ? 2.646 15.25 0.085 1 92.25 309 ASN B C 1
ATOM 5584 O O . ASN B 1 309 ? 3.404 14.359 -0.301 1 92.25 309 ASN B O 1
ATOM 5588 N N . GLN B 1 310 ? 1.649 15.781 -0.665 1 95.12 310 GLN B N 1
ATOM 5589 C CA . GLN B 1 310 ? 1.526 15.617 -2.109 1 95.12 310 GLN B CA 1
ATOM 5590 C C . GLN B 1 310 ? 1.206 14.172 -2.477 1 95.12 310 GLN B C 1
ATOM 5592 O O . GLN B 1 310 ? 1.535 13.711 -3.574 1 95.12 310 GLN B O 1
ATOM 5597 N N . ASP B 1 311 ? 0.614 13.445 -1.566 1 96.5 311 ASP B N 1
ATOM 5598 C CA . ASP B 1 311 ? 0.227 12.062 -1.822 1 96.5 311 ASP B CA 1
ATOM 5599 C C . ASP B 1 311 ? -1.079 11.719 -1.11 1 96.5 311 ASP B C 1
ATOM 5601 O O . ASP B 1 311 ? -1.494 12.422 -0.187 1 96.5 311 ASP B O 1
ATOM 5605 N N . ALA B 1 312 ? -1.798 10.664 -1.63 1 97.69 312 ALA B N 1
ATOM 5606 C CA . ALA B 1 312 ? -2.836 10.023 -0.83 1 97.69 312 ALA B CA 1
ATOM 5607 C C . ALA B 1 312 ? -2.232 9.281 0.36 1 97.69 312 ALA B C 1
ATOM 5609 O O . ALA B 1 312 ? -1.034 8.984 0.372 1 97.69 312 ALA B O 1
ATOM 5610 N N . VAL B 1 313 ? -3.051 9.016 1.354 1 96.19 313 VAL B N 1
ATOM 5611 C CA . VAL B 1 313 ? -2.486 8.453 2.578 1 96.19 313 VAL B CA 1
ATOM 5612 C C . VAL B 1 313 ? -2.516 6.93 2.518 1 96.19 313 VAL B C 1
ATOM 5614 O O . VAL B 1 313 ? -3.299 6.348 1.761 1 96.19 313 VAL B O 1
ATOM 5617 N N . LYS B 1 314 ? -1.699 6.281 3.258 1 95.62 314 LYS B N 1
ATOM 5618 C CA . LYS B 1 314 ? -1.351 4.867 3.188 1 95.62 314 LYS B CA 1
ATOM 5619 C C . LYS B 1 314 ? -2.596 3.988 3.287 1 95.62 314 LYS B C 1
ATOM 5621 O O . LYS B 1 314 ? -2.709 2.982 2.584 1 95.62 314 LYS B O 1
ATOM 5626 N N . PRO B 1 315 ? -3.572 4.289 4.145 1 96.75 315 PRO B N 1
ATOM 5627 C CA . PRO B 1 315 ? -4.73 3.396 4.234 1 96.75 315 PRO B CA 1
ATOM 5628 C C . PRO B 1 315 ? -5.465 3.252 2.904 1 96.75 315 PRO B C 1
ATOM 5630 O O . PRO B 1 315 ? -5.961 2.168 2.582 1 96.75 315 PRO B O 1
ATOM 5633 N N . ALA B 1 316 ? -5.547 4.34 2.158 1 98.12 316 ALA B N 1
ATOM 5634 C CA . ALA B 1 316 ? -6.168 4.254 0.84 1 98.12 316 ALA B CA 1
ATOM 5635 C C . ALA B 1 316 ? -5.363 3.352 -0.091 1 98.12 316 ALA B C 1
ATOM 5637 O O . ALA B 1 316 ? -5.934 2.529 -0.812 1 98.12 316 ALA B O 1
ATOM 5638 N N . TRP B 1 317 ? -4.012 3.479 -0.054 1 98.06 317 TRP B N 1
ATOM 5639 C CA . TRP B 1 317 ? -3.133 2.648 -0.871 1 98.06 317 TRP B CA 1
ATOM 5640 C C . TRP B 1 317 ? -3.217 1.186 -0.448 1 98.06 317 TRP B C 1
ATOM 5642 O O . TRP B 1 317 ? -3.162 0.286 -1.289 1 98.06 317 TRP B O 1
ATOM 5652 N N . ASP B 1 318 ? -3.332 0.956 0.833 1 97.06 318 ASP B N 1
ATOM 5653 C CA . ASP B 1 318 ? -3.455 -0.406 1.342 1 97.06 318 ASP B CA 1
ATOM 5654 C C . ASP B 1 318 ? -4.672 -1.109 0.744 1 97.06 318 ASP B C 1
ATOM 5656 O O . ASP B 1 318 ? -4.59 -2.273 0.346 1 97.06 318 ASP B O 1
ATOM 5660 N N . VAL B 1 319 ? -5.777 -0.386 0.696 1 98.12 319 VAL B N 1
ATOM 5661 C CA . VAL B 1 319 ? -6.992 -0.953 0.122 1 98.12 319 VAL B CA 1
ATOM 5662 C C . VAL B 1 319 ? -6.746 -1.335 -1.336 1 98.12 319 VAL B C 1
ATOM 5664 O O . VAL B 1 319 ? -7.004 -2.471 -1.739 1 98.12 319 VAL B O 1
ATOM 5667 N N . LEU B 1 320 ? -6.176 -0.441 -2.094 1 98.38 320 LEU B N 1
ATOM 5668 C CA . LEU B 1 320 ? -6.066 -0.622 -3.537 1 98.38 320 LEU B CA 1
ATOM 5669 C C . LEU B 1 320 ? -4.969 -1.628 -3.877 1 98.38 320 LEU B C 1
ATOM 5671 O O . LEU B 1 320 ? -4.902 -2.119 -5.008 1 98.38 320 LEU B O 1
ATOM 5675 N N . SER B 1 321 ? -4.074 -1.911 -2.908 1 96.88 321 SER B N 1
ATOM 5676 C CA . SER B 1 321 ? -3.039 -2.916 -3.131 1 96.88 321 SER B CA 1
ATOM 5677 C C . SER B 1 321 ? -3.607 -4.328 -3.023 1 96.88 321 SER B C 1
ATOM 5679 O O . SER B 1 321 ? -2.957 -5.297 -3.418 1 96.88 321 SER B O 1
ATOM 5681 N N . LEU B 1 322 ? -4.855 -4.453 -2.551 1 95.44 322 LEU B N 1
ATOM 5682 C CA . LEU B 1 322 ? -5.438 -5.773 -2.336 1 95.44 322 LEU B CA 1
ATOM 5683 C C . LEU B 1 322 ? -6.609 -6.016 -3.279 1 95.44 322 LEU B C 1
ATOM 5685 O O . LEU B 1 322 ? -7.145 -7.125 -3.344 1 95.44 322 LEU B O 1
ATOM 5689 N N . VAL B 1 323 ? -7.039 -4.988 -4.008 1 96.94 323 VAL B N 1
ATOM 5690 C CA . VAL B 1 323 ? -8.117 -5.121 -4.984 1 96.94 323 VAL B CA 1
ATOM 5691 C C . VAL B 1 323 ? -7.594 -5.828 -6.23 1 96.94 323 VAL B C 1
ATOM 5693 O O . VAL B 1 323 ? -6.645 -5.367 -6.863 1 96.94 323 VAL B O 1
ATOM 5696 N N . CYS B 1 324 ? -8.18 -6.898 -6.574 1 94.44 324 CYS B N 1
ATOM 5697 C CA . CYS B 1 324 ? -7.738 -7.719 -7.699 1 94.44 324 CYS B CA 1
ATOM 5698 C C . CYS B 1 324 ? -8.367 -7.242 -9 1 94.44 324 CYS B C 1
ATOM 5700 O O . CYS B 1 324 ? -9.594 -7.238 -9.141 1 94.44 324 CYS B O 1
ATOM 5702 N N . PRO B 1 325 ? -7.578 -6.875 -9.984 1 96 325 PRO B N 1
ATOM 5703 C CA . PRO B 1 325 ? -8.141 -6.395 -11.25 1 96 325 PRO B CA 1
ATOM 5704 C C . PRO B 1 325 ? -8.969 -7.457 -11.977 1 96 325 PRO B C 1
ATOM 5706 O O . PRO B 1 325 ? -9.914 -7.125 -12.688 1 96 325 PRO B O 1
ATOM 5709 N N . ILE B 1 326 ? -8.641 -8.695 -11.789 1 92.44 326 ILE B N 1
ATOM 5710 C CA . ILE B 1 326 ? -9.344 -9.773 -12.492 1 92.44 326 ILE B CA 1
ATOM 5711 C C . ILE B 1 326 ? -10.781 -9.852 -12 1 92.44 326 ILE B C 1
ATOM 5713 O O . ILE B 1 326 ? -11.719 -9.938 -12.797 1 92.44 326 ILE B O 1
ATOM 5717 N N . THR B 1 327 ? -10.969 -9.766 -10.727 1 91.06 327 THR B N 1
ATOM 5718 C CA . THR B 1 327 ? -12.273 -9.93 -10.094 1 91.06 327 THR B CA 1
ATOM 5719 C C . THR B 1 327 ? -13.117 -8.672 -10.273 1 91.06 327 THR B C 1
ATOM 5721 O O . THR B 1 327 ? -14.344 -8.75 -10.352 1 91.06 327 THR B O 1
ATOM 5724 N N . ASN B 1 328 ? -12.469 -7.48 -10.43 1 95.19 328 ASN B N 1
ATOM 5725 C CA . ASN B 1 328 ? -13.227 -6.238 -10.297 1 95.19 328 ASN B CA 1
ATOM 5726 C C . ASN B 1 328 ? -13.211 -5.434 -11.594 1 95.19 328 ASN B C 1
ATOM 5728 O O . ASN B 1 328 ? -13.781 -4.344 -11.656 1 95.19 328 ASN B O 1
ATOM 5732 N N . LYS B 1 329 ? -12.625 -6 -12.602 1 95.62 329 LYS B N 1
ATOM 5733 C CA . LYS B 1 329 ? -12.531 -5.316 -13.891 1 95.62 329 LYS B CA 1
ATOM 5734 C C . LYS B 1 329 ? -13.906 -4.891 -14.391 1 95.62 329 LYS B C 1
ATOM 5736 O O . LYS B 1 329 ? -14.875 -5.648 -14.289 1 95.62 329 LYS B O 1
ATOM 5741 N N . GLY B 1 330 ? -13.984 -3.635 -14.859 1 96.06 330 GLY B N 1
ATOM 5742 C CA . GLY B 1 330 ? -15.203 -3.158 -15.492 1 96.06 330 GLY B CA 1
ATOM 5743 C C . GLY B 1 330 ? -16.141 -2.465 -14.523 1 96.06 330 GLY B C 1
ATOM 5744 O O . GLY B 1 330 ? -17.062 -1.764 -14.945 1 96.06 330 GLY B O 1
ATOM 5745 N N . LYS B 1 331 ? -16.016 -2.648 -13.211 1 97.06 331 LYS B N 1
ATOM 5746 C CA . LYS B 1 331 ? -16.812 -1.915 -12.234 1 97.06 331 LYS B CA 1
ATOM 5747 C C . LYS B 1 331 ? -16.516 -0.422 -12.281 1 97.06 331 LYS B C 1
ATOM 5749 O O . LYS B 1 331 ? -15.445 -0.017 -12.758 1 97.06 331 LYS B O 1
ATOM 5754 N N . VAL B 1 332 ? -17.422 0.368 -11.836 1 98.62 332 VAL B N 1
ATOM 5755 C CA . VAL B 1 332 ? -17.234 1.814 -11.844 1 98.62 332 VAL B CA 1
ATOM 5756 C C . VAL B 1 332 ? -16.5 2.246 -10.57 1 98.62 332 VAL B C 1
ATOM 5758 O O . VAL B 1 332 ? -16.75 1.706 -9.492 1 98.62 332 VAL B O 1
ATOM 5761 N N . ALA B 1 333 ? -15.578 3.176 -10.688 1 98.88 333 ALA B N 1
ATOM 5762 C CA . ALA B 1 333 ? -14.859 3.676 -9.516 1 98.88 333 ALA B CA 1
ATOM 5763 C C . ALA B 1 333 ? -14.57 5.168 -9.648 1 98.88 333 ALA B C 1
ATOM 5765 O O . ALA B 1 333 ? -14.633 5.727 -10.742 1 98.88 333 ALA B O 1
ATOM 5766 N N . ALA B 1 334 ? -14.305 5.789 -8.602 1 98.88 334 ALA B N 1
ATOM 5767 C CA . ALA B 1 334 ? -13.898 7.191 -8.555 1 98.88 334 ALA B CA 1
ATOM 5768 C C . ALA B 1 334 ? -13.125 7.5 -7.281 1 98.88 334 ALA B C 1
ATOM 5770 O O . ALA B 1 334 ? -13.188 6.742 -6.309 1 98.88 334 ALA B O 1
ATOM 5771 N N . ALA B 1 335 ? -12.352 8.555 -7.324 1 98.94 335 ALA B N 1
ATOM 5772 C CA . ALA B 1 335 ? -11.609 9.031 -6.164 1 98.94 335 ALA B CA 1
ATOM 5773 C C . ALA B 1 335 ? -12.047 10.438 -5.77 1 98.94 335 ALA B C 1
ATOM 5775 O O . ALA B 1 335 ? -12.469 11.227 -6.621 1 98.94 335 ALA B O 1
ATOM 5776 N N . PHE B 1 336 ? -12 10.719 -4.5 1 98.88 336 PHE B N 1
ATOM 5777 C CA . PHE B 1 336 ? -12.312 12.047 -3.992 1 98.88 336 PHE B CA 1
ATOM 5778 C C . PHE B 1 336 ? -11.484 12.359 -2.75 1 98.88 336 PHE B C 1
ATOM 5780 O O . PHE B 1 336 ? -10.867 11.461 -2.168 1 98.88 336 PHE B O 1
ATOM 5787 N N . GLY B 1 337 ? -11.383 13.625 -2.422 1 98.38 337 GLY B N 1
ATOM 5788 C CA . GLY B 1 337 ? -10.656 13.953 -1.203 1 98.38 337 GLY B CA 1
ATOM 5789 C C . GLY B 1 337 ? -10.383 15.438 -1.058 1 98.38 337 GLY B C 1
ATOM 5790 O O . GLY B 1 337 ? -10.375 16.172 -2.047 1 98.38 337 GLY B O 1
ATOM 5791 N N . SER B 1 338 ? -10.133 15.789 0.119 1 96.94 338 SER B N 1
ATOM 5792 C CA . SER B 1 338 ? -9.805 17.172 0.458 1 96.94 338 SER B CA 1
ATOM 5793 C C . SER B 1 338 ? -8.312 17.438 0.294 1 96.94 338 SER B C 1
ATOM 5795 O O . SER B 1 338 ? -7.5 16.516 0.377 1 96.94 338 SER B O 1
ATOM 5797 N N . TYR B 1 339 ? -8.023 18.656 -0.045 1 95.06 339 TYR B N 1
ATOM 5798 C CA . TYR B 1 339 ? -6.637 19.109 -0.078 1 95.06 339 TYR B CA 1
ATOM 5799 C C . TYR B 1 339 ? -6.527 20.562 0.357 1 95.06 339 TYR B C 1
ATOM 5801 O O . TYR B 1 339 ? -7.531 21.281 0.422 1 95.06 339 TYR B O 1
ATOM 5809 N N . GLY B 1 340 ? -5.398 20.984 0.732 1 90.5 340 GLY B N 1
ATOM 5810 C CA . GLY B 1 340 ? -5.16 22.375 1.084 1 90.5 340 GLY B CA 1
ATOM 5811 C C . GLY B 1 340 ? -4.457 23.156 -0.012 1 90.5 340 GLY B C 1
ATOM 5812 O O . GLY B 1 340 ? -5.027 24.094 -0.578 1 90.5 340 GLY B O 1
ATOM 5813 N N . TRP B 1 341 ? -3.295 22.625 -0.382 1 83.69 341 TRP B N 1
ATOM 5814 C CA . TRP B 1 341 ? -2.436 23.375 -1.29 1 83.69 341 TRP B CA 1
ATOM 5815 C C . TRP B 1 341 ? -2.355 22.703 -2.652 1 83.69 341 TRP B C 1
ATOM 5817 O O . TRP B 1 341 ? -2.641 23.312 -3.68 1 83.69 341 TRP B O 1
ATOM 5827 N N . SER B 1 342 ? -1.874 21.391 -2.461 1 86 342 SER B N 1
ATOM 5828 C CA . SER B 1 342 ? -1.798 20.625 -3.699 1 86 342 SER B CA 1
ATOM 5829 C C . SER B 1 342 ? -2.594 19.328 -3.598 1 86 342 SER B C 1
ATOM 5831 O O . SER B 1 342 ? -2.734 18.766 -2.51 1 86 342 SER B O 1
ATOM 5833 N N . GLY B 1 343 ? -3.34 19.031 -4.543 1 93.81 343 GLY B N 1
ATOM 5834 C CA . GLY B 1 343 ? -4.328 17.969 -4.555 1 93.81 343 GLY B CA 1
ATOM 5835 C C . GLY B 1 343 ? -3.91 16.781 -5.398 1 93.81 343 GLY B C 1
ATOM 5836 O O . GLY B 1 343 ? -4.691 16.281 -6.215 1 93.81 343 GLY B O 1
ATOM 5837 N N . GLU B 1 344 ? -2.66 16.25 -5.082 1 96.44 344 GLU B N 1
ATOM 5838 C CA . GLU B 1 344 ? -2.139 15.172 -5.918 1 96.44 344 GLU B CA 1
ATOM 5839 C C . GLU B 1 344 ? -2.828 13.852 -5.602 1 96.44 344 GLU B C 1
ATOM 5841 O O . GLU B 1 344 ? -2.848 12.938 -6.434 1 96.44 344 GLU B O 1
ATOM 5846 N N . GLY B 1 345 ? -3.393 13.75 -4.398 1 97.69 345 GLY B N 1
ATOM 5847 C CA . GLY B 1 345 ? -3.916 12.477 -3.914 1 97.69 345 GLY B CA 1
ATOM 5848 C C . GLY B 1 345 ? -4.965 11.883 -4.832 1 97.69 345 GLY B C 1
ATOM 5849 O O . GLY B 1 345 ? -4.863 10.711 -5.219 1 97.69 345 GLY B O 1
ATOM 5850 N N . VAL B 1 346 ? -5.965 12.68 -5.258 1 98.5 346 VAL B N 1
ATOM 5851 C CA . VAL B 1 346 ? -7.113 12.195 -6.02 1 98.5 346 VAL B CA 1
ATOM 5852 C C . VAL B 1 346 ? -6.656 11.742 -7.406 1 98.5 346 VAL B C 1
ATOM 5854 O O . VAL B 1 346 ? -6.973 10.633 -7.836 1 98.5 346 VAL B O 1
ATOM 5857 N N . PRO B 1 347 ? -5.848 12.508 -8.156 1 98.19 347 PRO B N 1
ATOM 5858 C CA . PRO B 1 347 ? -5.344 12.016 -9.438 1 98.19 347 PRO B CA 1
ATOM 5859 C C . PRO B 1 347 ? -4.531 10.734 -9.305 1 98.19 347 PRO B C 1
ATOM 5861 O O . PRO B 1 347 ? -4.613 9.852 -10.172 1 98.19 347 PRO B O 1
ATOM 5864 N N . MET B 1 348 ? -3.711 10.641 -8.289 1 98.44 348 MET B N 1
ATOM 5865 C CA . MET B 1 348 ? -2.914 9.438 -8.07 1 98.44 348 MET B CA 1
ATOM 5866 C C . MET B 1 348 ? -3.812 8.219 -7.871 1 98.44 348 MET B C 1
ATOM 5868 O O . MET B 1 348 ? -3.584 7.172 -8.477 1 98.44 348 MET B O 1
ATOM 5872 N N . LEU B 1 349 ? -4.848 8.375 -7.074 1 98.75 349 LEU B N 1
ATOM 5873 C CA . LEU B 1 349 ? -5.781 7.285 -6.824 1 98.75 349 LEU B CA 1
ATOM 5874 C C . LEU B 1 349 ? -6.562 6.938 -8.086 1 98.75 349 LEU B C 1
ATOM 5876 O O . LEU B 1 349 ? -6.832 5.762 -8.352 1 98.75 349 LEU B O 1
ATOM 5880 N N . THR B 1 350 ? -6.945 7.957 -8.836 1 98.75 350 THR B N 1
ATOM 5881 C CA . THR B 1 350 ? -7.676 7.738 -10.078 1 98.75 350 THR B CA 1
ATOM 5882 C C . THR B 1 350 ? -6.852 6.898 -11.047 1 98.75 350 THR B C 1
ATOM 5884 O O . THR B 1 350 ? -7.363 5.953 -11.648 1 98.75 350 THR B O 1
ATOM 5887 N N . GLN B 1 351 ? -5.582 7.199 -11.148 1 98.19 351 GLN B N 1
ATOM 5888 C CA . GLN B 1 351 ? -4.699 6.441 -12.031 1 98.19 351 GLN B CA 1
ATOM 5889 C C . GLN B 1 351 ? -4.578 4.992 -11.562 1 98.19 351 GLN B C 1
ATOM 5891 O O . GLN B 1 351 ? -4.574 4.07 -12.383 1 98.19 351 GLN B O 1
ATOM 5896 N N . ARG B 1 352 ? -4.438 4.793 -10.297 1 98.56 352 ARG B N 1
ATOM 5897 C CA . ARG B 1 352 ? -4.363 3.445 -9.742 1 98.56 352 ARG B CA 1
ATOM 5898 C C . ARG B 1 352 ? -5.633 2.656 -10.039 1 98.56 352 ARG B C 1
ATOM 5900 O O . ARG B 1 352 ? -5.566 1.504 -10.477 1 98.56 352 ARG B O 1
ATOM 5907 N N . LEU B 1 353 ? -6.797 3.324 -9.852 1 98.81 353 LEU B N 1
ATOM 5908 C CA . LEU B 1 353 ? -8.07 2.68 -10.148 1 98.81 353 LEU B CA 1
ATOM 5909 C C . LEU B 1 353 ? -8.156 2.289 -11.617 1 98.81 353 LEU B C 1
ATOM 5911 O O . LEU B 1 353 ? -8.625 1.198 -11.953 1 98.81 353 LEU B O 1
ATOM 5915 N N . LYS B 1 354 ? -7.645 3.129 -12.461 1 98.25 354 LYS B N 1
ATOM 5916 C CA . LYS B 1 354 ? -7.617 2.836 -13.891 1 98.25 354 LYS B CA 1
ATOM 5917 C C . LYS B 1 354 ? -6.738 1.624 -14.188 1 98.25 354 LYS B C 1
ATOM 5919 O O . LYS B 1 354 ? -7.117 0.756 -14.977 1 98.25 354 LYS B O 1
ATOM 5924 N N . SER B 1 355 ? -5.598 1.613 -13.547 1 97.94 355 SER B N 1
ATOM 5925 C CA . SER B 1 355 ? -4.668 0.513 -13.789 1 97.94 355 SER B CA 1
ATOM 5926 C C . SER B 1 355 ? -5.242 -0.811 -13.289 1 97.94 355 SER B C 1
ATOM 5928 O O . SER B 1 355 ? -4.84 -1.88 -13.758 1 97.94 355 SER B O 1
ATOM 5930 N N . LEU B 1 356 ? -6.191 -0.746 -12.359 1 98.19 356 LEU B N 1
ATOM 5931 C CA . LEU B 1 356 ? -6.887 -1.93 -11.867 1 98.19 356 LEU B CA 1
ATOM 5932 C C . LEU B 1 356 ? -8.07 -2.275 -12.758 1 98.19 356 LEU B C 1
ATOM 5934 O O . LEU B 1 356 ? -8.875 -3.146 -12.422 1 98.19 356 LEU B O 1
ATOM 5938 N N . LYS B 1 357 ? -8.25 -1.479 -13.891 1 97.69 357 LYS B N 1
ATOM 5939 C CA . LYS B 1 357 ? -9.188 -1.76 -14.969 1 97.69 357 LYS B CA 1
ATOM 5940 C C . LYS B 1 357 ? -10.617 -1.386 -14.578 1 97.69 357 LYS B C 1
ATOM 5942 O O . LYS B 1 357 ? -11.578 -1.932 -15.117 1 97.69 357 LYS B O 1
ATOM 5947 N N . PHE B 1 358 ? -10.82 -0.515 -13.594 1 98.56 358 PHE B N 1
ATOM 5948 C CA . PHE B 1 358 ? -12.117 0.081 -13.32 1 98.56 358 PHE B CA 1
ATOM 5949 C C . PHE B 1 358 ? -12.492 1.087 -14.398 1 98.56 358 PHE B C 1
ATOM 5951 O O . PHE B 1 358 ? -11.617 1.644 -15.07 1 98.56 358 PHE B O 1
ATOM 5958 N N . LYS B 1 359 ? -13.766 1.253 -14.609 1 98.5 359 LYS B N 1
ATOM 5959 C CA . LYS B 1 359 ? -14.266 2.436 -15.305 1 98.5 359 LYS B CA 1
ATOM 5960 C C . LYS B 1 359 ? -14.328 3.637 -14.367 1 98.5 359 LYS B C 1
ATOM 5962 O O . LYS B 1 359 ? -15.125 3.65 -13.422 1 98.5 359 LYS B O 1
ATOM 5967 N N . VAL B 1 360 ? -13.523 4.668 -14.656 1 98.56 360 VAL B N 1
ATOM 5968 C CA . VAL B 1 360 ? -13.336 5.684 -13.625 1 98.56 360 VAL B CA 1
ATOM 5969 C C . VAL B 1 360 ? -13.953 7.004 -14.078 1 98.56 360 VAL B C 1
ATOM 5971 O O . VAL B 1 360 ? -14.078 7.262 -15.273 1 98.56 360 VAL B O 1
ATOM 5974 N N . VAL B 1 361 ? -14.43 7.777 -13.125 1 98.06 361 VAL B N 1
ATOM 5975 C CA . VAL B 1 361 ? -14.633 9.203 -13.352 1 98.06 361 VAL B CA 1
ATOM 5976 C C . VAL B 1 361 ? -13.289 9.914 -13.422 1 98.06 361 VAL B C 1
ATOM 5978 O O . VAL B 1 361 ? -12.641 10.133 -12.398 1 98.06 361 VAL B O 1
ATOM 5981 N N . GLU B 1 362 ? -12.82 10.344 -14.516 1 96.56 362 GLU B N 1
ATOM 5982 C CA . GLU B 1 362 ? -11.445 10.758 -14.805 1 96.56 362 GLU B CA 1
ATOM 5983 C C . GLU B 1 362 ? -11.039 11.945 -13.938 1 96.56 362 GLU B C 1
ATOM 5985 O O . GLU B 1 362 ? -9.922 11.992 -13.422 1 96.56 362 GLU B O 1
ATOM 5990 N N . GLU B 1 363 ? -11.867 12.828 -13.734 1 95.62 363 GLU B N 1
ATOM 5991 C CA . GLU B 1 363 ? -11.508 14.055 -13.039 1 95.62 363 GLU B CA 1
ATOM 5992 C C . GLU B 1 363 ? -11.477 13.852 -11.531 1 95.62 363 GLU B C 1
ATOM 5994 O O . GLU B 1 363 ? -10.773 14.57 -10.812 1 95.62 363 GLU B O 1
ATOM 5999 N N . GLY B 1 364 ? -12.234 12.797 -10.992 1 97.88 364 GLY B N 1
ATOM 6000 C CA . GLY B 1 364 ? -12.422 12.672 -9.555 1 97.88 364 GLY B CA 1
ATOM 6001 C C . GLY B 1 364 ? -13.07 13.891 -8.922 1 97.88 364 GLY B C 1
ATOM 6002 O O . GLY B 1 364 ? -13.727 14.672 -9.609 1 97.88 364 GLY B O 1
ATOM 6003 N N . LEU B 1 365 ? -13.039 13.984 -7.598 1 98.69 365 LEU B N 1
ATOM 6004 C CA . LEU B 1 365 ? -13.547 15.141 -6.875 1 98.69 365 LEU B CA 1
ATOM 60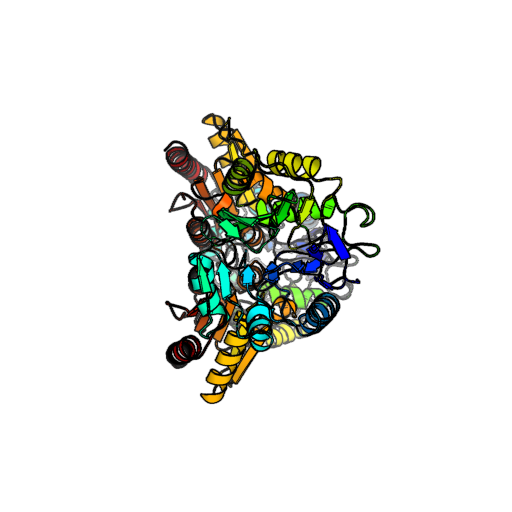05 C C . LEU B 1 365 ? -12.523 15.641 -5.855 1 98.69 365 LEU B C 1
ATOM 6007 O O . LEU B 1 365 ? -12.281 14.977 -4.848 1 98.69 365 LEU B O 1
ATOM 6011 N N . LYS B 1 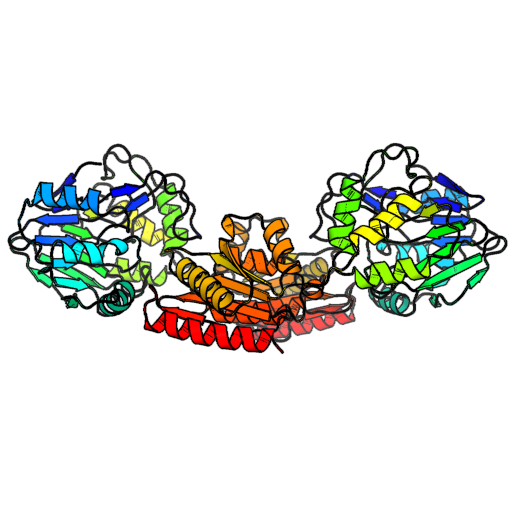366 ? -11.891 16.734 -6.141 1 97.62 366 LYS B N 1
ATOM 6012 C CA . LYS B 1 366 ? -11.008 17.422 -5.199 1 97.62 366 LYS B CA 1
ATOM 6013 C C . LYS B 1 366 ? -11.664 18.688 -4.66 1 97.62 366 LYS B C 1
ATOM 6015 O O . LYS B 1 366 ? -12.32 19.406 -5.406 1 97.62 366 LYS B O 1
ATOM 6020 N N . PHE B 1 367 ? -11.508 18.859 -3.406 1 96.69 367 PHE B N 1
ATOM 6021 C CA . PHE B 1 367 ? -12.055 20.078 -2.82 1 96.69 367 PHE B CA 1
ATOM 6022 C C . PHE B 1 367 ? -11.148 20.594 -1.711 1 96.69 367 PHE B C 1
ATOM 6024 O O . PHE B 1 367 ? -10.445 19.812 -1.063 1 96.69 367 PHE B O 1
ATOM 6031 N N . LYS B 1 368 ? -11.18 21.859 -1.566 1 93.69 368 LYS B N 1
ATOM 6032 C CA . LYS B 1 368 ? -10.242 22.516 -0.652 1 93.69 368 LYS B CA 1
ATOM 6033 C C . LYS B 1 368 ? -10.805 22.562 0.766 1 93.69 368 LYS B C 1
ATOM 6035 O O . LYS B 1 368 ? 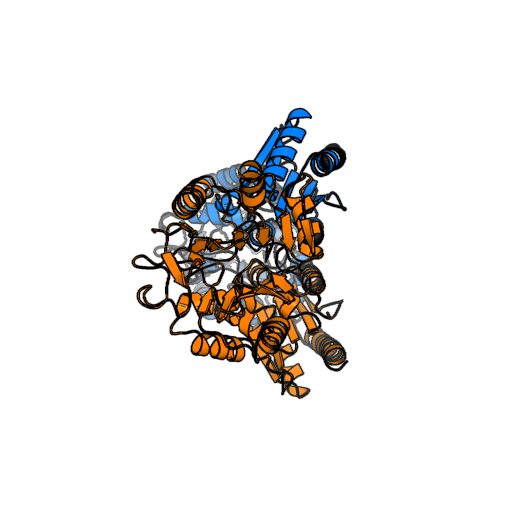-11.93 23.016 0.978 1 93.69 368 LYS B O 1
ATOM 6040 N N . PHE B 1 369 ? -10.078 22.062 1.704 1 93.56 369 PHE B N 1
ATOM 6041 C CA . PHE B 1 369 ? -10.297 22.203 3.139 1 93.56 369 PHE B CA 1
ATOM 6042 C C . PHE B 1 369 ? -11.711 21.766 3.512 1 93.56 369 PHE B C 1
ATOM 6044 O O . PHE B 1 369 ? -12.109 20.641 3.258 1 93.56 369 PHE B O 1
ATOM 6051 N N . VAL B 1 370 ? -12.5 22.672 4.164 1 95 370 VAL B N 1
ATOM 6052 C CA . VAL B 1 370 ? -13.828 22.344 4.676 1 95 370 VAL B CA 1
ATOM 6053 C C . VAL B 1 370 ? -14.875 22.609 3.598 1 95 370 VAL B C 1
ATOM 6055 O O . VAL B 1 370 ? -15.016 23.75 3.121 1 95 370 VAL B O 1
ATOM 6058 N N . PRO B 1 371 ? -15.555 21.562 3.188 1 96.81 371 PRO B N 1
ATOM 6059 C CA . PRO B 1 371 ? -16.531 21.75 2.113 1 96.81 371 PRO B CA 1
ATOM 6060 C C . PRO B 1 371 ? -17.734 22.578 2.551 1 96.81 371 PRO B C 1
ATOM 6062 O O . PRO B 1 371 ? -18.141 22.516 3.715 1 96.81 371 PRO B O 1
ATOM 6065 N N . ASP B 1 372 ? -18.188 23.328 1.654 1 95.75 372 ASP B N 1
ATOM 6066 C CA . ASP B 1 372 ? -19.406 24.125 1.821 1 95.75 372 ASP B CA 1
ATOM 6067 C C . ASP B 1 372 ? -20.312 24 0.603 1 95.75 372 ASP B C 1
ATOM 6069 O O . ASP B 1 372 ? -20.25 23 -0.122 1 95.75 372 ASP B O 1
ATOM 6073 N N . LYS B 1 373 ? -21.219 24.906 0.446 1 95.94 373 LYS B N 1
ATOM 6074 C CA . LYS B 1 373 ? -22.25 24.812 -0.58 1 95.94 373 LYS B CA 1
ATOM 6075 C C . LYS B 1 373 ? -21.641 24.578 -1.957 1 95.94 373 LYS B C 1
ATOM 6077 O O . LYS B 1 373 ? -22.078 23.688 -2.691 1 95.94 373 LYS B O 1
ATOM 6082 N N . LYS B 1 374 ? -20.656 25.281 -2.305 1 95.38 374 LYS B N 1
ATOM 6083 C CA . LYS B 1 374 ? -20.031 25.188 -3.621 1 95.38 374 LYS B CA 1
ATOM 6084 C C . LYS B 1 374 ? -19.438 23.797 -3.854 1 95.38 374 LYS B C 1
ATOM 6086 O O . LYS B 1 374 ? -19.625 23.203 -4.918 1 95.38 374 LYS B O 1
ATOM 6091 N N . GLU B 1 375 ? -18.688 23.297 -2.891 1 96.94 375 GLU B N 1
ATOM 6092 C CA . GLU B 1 375 ? -18.062 21.984 -3.006 1 96.94 375 GLU B CA 1
ATOM 6093 C C . GLU B 1 375 ? -19.109 20.875 -3.047 1 96.94 375 GLU B C 1
ATOM 6095 O O . GLU B 1 375 ? -18.922 19.875 -3.75 1 96.94 375 GLU B O 1
ATOM 6100 N N . PHE B 1 376 ? -20.25 21.031 -2.334 1 97.88 376 PHE B N 1
ATOM 6101 C CA . PHE B 1 376 ? -21.297 20.016 -2.342 1 97.88 376 PHE B CA 1
ATOM 6102 C C . PHE B 1 376 ? -22.031 20.016 -3.676 1 97.88 376 PHE B C 1
ATOM 6104 O O . PHE B 1 376 ? -22.453 18.969 -4.152 1 97.88 376 PHE B O 1
ATOM 6111 N N . GLU B 1 377 ? -22.125 21.172 -4.293 1 97.75 377 GLU B N 1
ATOM 6112 C CA . GLU B 1 377 ? -22.688 21.234 -5.637 1 97.75 377 GLU B CA 1
ATOM 6113 C C . GLU B 1 377 ? -21.797 20.516 -6.641 1 97.75 377 GLU B C 1
ATOM 6115 O O . GLU B 1 377 ? -22.297 19.828 -7.539 1 97.75 377 GLU B O 1
ATOM 6120 N N . GLN B 1 378 ? -20.531 20.688 -6.48 1 98 378 GLN B N 1
ATOM 6121 C CA . GLN B 1 378 ? -19.578 19.953 -7.305 1 98 378 GLN B CA 1
ATOM 6122 C C . GLN B 1 378 ? -19.75 18.453 -7.102 1 98 378 GLN B C 1
ATOM 6124 O O . GLN B 1 378 ? -19.641 17.672 -8.055 1 98 378 GLN B O 1
ATOM 6129 N N . ALA B 1 379 ? -19.984 18.078 -5.883 1 98.5 379 ALA B N 1
ATOM 6130 C CA . ALA B 1 379 ? -20.203 16.672 -5.555 1 98.5 379 ALA B CA 1
ATOM 6131 C C . ALA B 1 379 ? -21.438 16.125 -6.258 1 98.5 379 ALA B C 1
ATOM 6133 O O . ALA B 1 379 ? -21.453 14.977 -6.691 1 98.5 379 ALA B O 1
ATOM 6134 N N . ASP B 1 380 ? -22.484 16.969 -6.352 1 98.44 380 ASP B N 1
ATOM 6135 C CA . ASP B 1 380 ? -23.688 16.562 -7.059 1 98.44 380 ASP B CA 1
ATOM 6136 C C . ASP B 1 380 ? -23.391 16.203 -8.516 1 98.44 380 ASP B C 1
ATOM 6138 O O . ASP B 1 380 ? -23.828 15.172 -9.016 1 98.44 380 ASP B O 1
ATOM 6142 N N . ARG B 1 381 ? -22.594 17.047 -9.133 1 98.12 381 ARG B N 1
ATOM 6143 C CA . ARG B 1 381 ? -22.219 16.797 -10.523 1 98.12 381 ARG B CA 1
ATOM 6144 C C . ARG B 1 381 ? -21.328 15.562 -10.641 1 98.12 381 ARG B C 1
ATOM 6146 O O . ARG B 1 381 ? -21.469 14.789 -11.594 1 98.12 381 ARG B O 1
ATOM 6153 N N . PHE B 1 382 ? -20.469 15.438 -9.758 1 98.5 382 PHE B N 1
ATOM 6154 C CA . PHE B 1 382 ? -19.578 14.281 -9.672 1 98.5 382 PHE B CA 1
ATOM 6155 C C . PHE B 1 382 ? -20.391 12.992 -9.578 1 98.5 382 PHE B C 1
ATOM 6157 O O . PHE B 1 382 ? -20.094 12.023 -10.281 1 98.5 382 PHE B O 1
ATOM 6164 N N . VAL B 1 383 ? -21.391 12.992 -8.727 1 98.62 383 VAL B N 1
ATOM 6165 C CA . VAL B 1 383 ? -22.25 11.828 -8.531 1 98.62 383 VAL B CA 1
ATOM 6166 C C . VAL B 1 383 ? -23.016 11.539 -9.82 1 98.62 383 VAL B C 1
ATOM 6168 O O . VAL B 1 383 ? -23.172 10.375 -10.203 1 98.62 383 VAL B O 1
ATOM 6171 N N . GLU B 1 384 ? -23.453 12.562 -10.516 1 98.25 384 GLU B N 1
ATOM 6172 C CA . GLU B 1 384 ? -24.156 12.391 -11.781 1 98.25 384 GLU B CA 1
ATOM 6173 C C . GLU B 1 384 ? -23.266 11.695 -12.812 1 98.25 384 GLU B C 1
ATOM 6175 O O . GLU B 1 384 ? -23.703 10.766 -13.492 1 98.25 384 GLU B O 1
ATOM 6180 N N . LYS B 1 385 ? -22.078 12.125 -12.891 1 98.38 385 LYS B N 1
ATOM 6181 C CA . LYS B 1 385 ? -21.125 11.516 -13.828 1 98.38 385 LYS B CA 1
ATOM 6182 C C . LYS B 1 385 ? -20.875 10.055 -13.469 1 98.38 385 LYS B C 1
ATOM 6184 O O . LYS B 1 385 ? -20.797 9.195 -14.359 1 98.38 385 LYS B O 1
ATOM 6189 N N . TYR B 1 386 ? -20.688 9.836 -12.188 1 98.62 386 TYR B N 1
ATOM 6190 C CA . TYR B 1 386 ? -20.453 8.477 -11.711 1 98.62 386 TYR B CA 1
ATOM 6191 C C . TYR B 1 386 ? -21.625 7.559 -12.078 1 98.62 386 TYR B C 1
ATOM 6193 O O . TYR B 1 386 ? -21.406 6.461 -12.594 1 98.62 386 TYR B O 1
ATOM 6201 N N . LEU B 1 387 ? -22.828 8 -11.828 1 98.25 387 LEU B N 1
ATOM 6202 C CA . LEU B 1 387 ? -24.031 7.207 -12.086 1 98.25 387 LEU B CA 1
ATOM 6203 C C . LEU B 1 387 ? -24.234 7.012 -13.586 1 98.25 387 LEU B C 1
ATOM 6205 O O . LEU B 1 387 ? -24.766 5.977 -14.016 1 98.25 387 LEU B O 1
ATOM 6209 N N . GLU B 1 388 ? -23.781 7.957 -14.391 1 98 388 GLU B N 1
ATOM 6210 C CA . GLU B 1 388 ? -23.844 7.801 -15.844 1 98 388 GLU B CA 1
ATOM 6211 C C . GLU B 1 388 ? -22.984 6.625 -16.312 1 98 388 GLU B C 1
ATOM 6213 O O . GLU B 1 388 ? -23.406 5.848 -17.172 1 98 388 GLU B O 1
ATOM 6218 N N . ILE B 1 389 ? -21.812 6.523 -15.727 1 97.56 389 ILE B N 1
ATOM 6219 C CA . ILE B 1 389 ? -20.922 5.414 -16.078 1 97.56 389 ILE B CA 1
ATOM 6220 C C . ILE B 1 389 ? -21.516 4.105 -15.562 1 97.56 389 ILE B C 1
ATOM 6222 O O . ILE B 1 389 ? -21.469 3.084 -16.266 1 97.56 389 ILE B O 1
ATOM 6226 N N . LEU B 1 390 ? -22.062 4.125 -14.344 1 96.31 390 LEU B N 1
ATOM 6227 C CA . LEU B 1 390 ? -22.656 2.939 -13.727 1 96.31 390 LEU B CA 1
ATOM 6228 C C . LEU B 1 390 ? -23.781 2.373 -14.586 1 96.31 390 LEU B C 1
ATOM 6230 O O . LEU B 1 390 ? -23.938 1.154 -14.68 1 96.31 390 LEU B O 1
ATOM 6234 N N . ASN B 1 391 ? -24.5 3.242 -15.211 1 92.56 391 ASN B N 1
ATOM 6235 C CA . ASN B 1 391 ? -25.688 2.832 -15.953 1 92.56 391 ASN B CA 1
ATOM 6236 C C . ASN B 1 391 ? -25.359 2.508 -17.406 1 92.56 391 ASN B C 1
ATOM 6238 O O . ASN B 1 391 ? -26.234 2.035 -18.156 1 92.56 391 ASN B O 1
ATOM 6242 N N . LYS B 1 392 ? -24.141 2.693 -17.844 1 84.88 392 LYS B N 1
ATOM 6243 C CA . LYS B 1 392 ? -23.719 2.285 -19.172 1 84.88 392 LYS B CA 1
ATOM 6244 C C . LYS B 1 392 ? -23.281 0.824 -19.188 1 84.88 392 LYS B C 1
ATOM 6246 O O . LYS B 1 392 ? -23.594 0.082 -20.125 1 84.88 392 LYS B O 1
#

Sequence (784 aa):
METTKLKDNIYWIGVNDPKLKVFDIIMETKKGTTYNSYLIDDEKIAIVDSVKNGFLDESLSKIKGVIGEKKVDYIIVQHTELDHSGSLSKLLEVYPEAIVVASKAAIIYLKEIMNKEFNSQPAVGELSLGKNTLQFISAPNLHWPDTMFTYVKEQKILFTCDVMGCHYSPTNCITDACSGDYFDEMKYYFEVIMGPFKKFVNSGLDKIENLKIDIVAPSHGPVHINDVKMYIDLYRQWAKIYEIKEKNIQIFYISAYHNTEEMGKYIAKKINEAGVKAEAHEITSMKLTDIVSLVEKASGIMIGSPTINQDAVKPAWDVLSLVCPITNKGKVAAAFGSYGWSGEGVPMLTQRLKSLKFKVVEEGLKFKFVPDKKEFEQADRFVEKYLEILNKMETTKLKDNIYWIGVNDPKLKVFDIIMETKKGTTYNSYLIDDEKIAIVDSVKNGFLDESLSKIKGVIGEKKVDYIIVQHTELDHSGSLSKLLEVYPEAIVVASKAAIIYLKEIMNKEFNSQPAVGELSLGKNTLQFISAPNLHWPDTMFTYVKEQKILFTCDVMGCHYSPTNCITDACSGDYFDEMKYYFEVIMGPFKKFVNSGLDKIENLKIDIVAPSHGPVHINDVKMYIDLYRQWAKIYEIKEKNIQIFYISAYHNTEEMGKYIAKKINEAGVKAEAHEITSMKLTDIVSLVEKASGIMIGSPTINQDAVKPAWDVLSLVCPITNKGKVAAAFGSYGWSGEGVPMLTQRLKSLKFKVVEEGLKFKFVPDKKEFEQADRFVEKYLEILNK

Nearest PDB structures (foldseek):
  1ycf-assembly1_A  TM=7.334E-01  e=1.798E-41  Neomoorella thermoacetica
  7r2o-assembly1_A  TM=7.288E-01  e=2.134E-37  Escherichia coli K-12
  1e5d-assembly1_B  TM=7.070E-01  e=3.828E-36  Megalodesulfovibrio gigas
  6h0d-assembly1_A  TM=6.227E-01  e=1.438E-35  Synechocystis sp. PCC 6803 substr. Kazusa
  4fek-assembly2_B  TM=8.988E-01  e=1.111E-20  Nostoc sp. PCC 7120 = FACHB-418

Organism: NCBI:txid1552

pLDDT: mean 95.95, std 3.58, range [73.88, 98.94]

Radius of gyration: 32.37 Å; Cα contacts (8 Å, |Δi|>4): 1769; chains: 2; bounding box: 64×100×64 Å